Protein AF-A0AA36HX70-F1 (afdb_monomer_lite)

Radius of gyration: 38.03 Å; chains: 1; bounding box: 104×122×86 Å

InterPro domains:
  IPR002048 EF-hand domain [PS50222] (809-844)
  IPR004843 Calcineurin-like, phosphoesterase domain [PF00149] (352-558)
  IPR006667 SLC41A/MgtE, integral membrane domain [PF01769] (157-271)
  IPR011992 EF-hand domain pair [SSF47473] (805-848)
  IPR018247 EF-Hand 1, calcium-binding site [PS00018] (822-834)
  IPR029052 Metallo-dependent phosphatase-like [G3DSA:3.60.21.10] (350-624)
  IPR029052 Metallo-dependent phosphatase-like [SSF56300] (352-623)
  IPR036739 SLC41A/MgtE divalent cation transporters, integral membrane domain superfamily [G3DSA:1.10.357.20] (112-278)
  IPR036739 SLC41A/MgtE divalent cation transporters, integral membrane domain superfamily [SSF161093] (117-277)

Organism: NCBI:txid2562239

Secondary structure (DSSP, 8-state):
-HHHHHHHHHHHHHHHHHTSSS---TT--S-------------TTS--HHHHHHHHHHHHHHHHHHHHHHHHHS---TTSTTS---S---PPP-------------SSSHHHHHHHHHHHHHHHHHHHHHHHTTHHHHHHHTHHHHHHSTHHHHHHHHHHHHHHHHHHHHHHHHHHHHHTT----HHHHHHHHHHHHHHHHHHHHHHHHHTT--HHHHHHHHHHHHHHHHHHHHHHHHHHHHHHHTT--GGGHHHHHHHHHHHHHHHHHHHHHIIIIIIHHHHHHHHHHHHHHTS-GGG--HHHHHHHHHHTTTS-HHHHHHHHHHHHH----HHHHHHHHSS----SSEEEEEEEE-----STTHHHHHHHHHHHHHHHHHHHGGGEEEEEEEES--SSS-HHHHHHTTHHHHHHHHHTT--EEE--SGGGGS-HHHHHHHHHH-SSEEE-SS-TTSTHHHH-TTEESEEEEEEEETTEEEEEEEEEEE---GGGS-TTHHHH-----HHHHHHHHHHHHHHTT-SEEEEEEE--HHHHHHHHHH---SEEEE-SS-SEEEEEETTEEEEEE-STTSEEEEEEEEESSSSS-EEEEEEEEGGGS---HHHHHHHHHHHGGGHHHHS-EEEEPPGGGPSEE-TTTTTS--HHHHHHHHHHHHHHTSTTSTT----SEEEEEGGGB----EETT-SEEEHHHHHHHB-TT-EEEEEEEEGGGGGGHHHHTT--SS-PEEE-TTEEE-TTS-EEEETTEE--TTSEEEEEEETTTTTTT-HHHHHHHHH-GGGSPPGGG-EEHHHHHHHHHHHHHHHHHHHHH-TT-SSS--HHHHTTT-SSSSSEEEIIIIIHHHIIIII-----TT--HHHHHHHHHHT--SSSEEEHHHHHHTHHHHHHHHHHHHHHTTSS-S--SPPS--------

Structure (mmCIF, N/CA/C/O backbone):
data_AF-A0AA36HX70-F1
#
_entry.id   AF-A0AA36HX70-F1
#
loop_
_atom_site.group_PDB
_atom_site.id
_atom_site.type_symbol
_atom_site.label_atom_id
_atom_site.label_alt_id
_atom_site.label_comp_id
_atom_site.label_asym_id
_atom_site.label_entity_id
_atom_site.label_seq_id
_atom_site.pdbx_PDB_ins_code
_atom_site.Cartn_x
_atom_site.Cartn_y
_atom_site.Cartn_z
_atom_site.occupancy
_atom_site.B_iso_or_equiv
_atom_site.auth_seq_id
_atom_site.auth_comp_id
_atom_site.auth_asym_id
_atom_site.auth_atom_id
_atom_site.pdbx_PDB_model_num
ATOM 1 N N . MET A 1 1 ? -12.061 -43.246 -16.386 1.00 28.92 1 MET A N 1
ATOM 2 C CA . MET A 1 1 ? -12.203 -42.405 -15.167 1.00 28.92 1 MET A CA 1
ATOM 3 C C . MET A 1 1 ? -10.924 -42.266 -14.325 1.00 28.92 1 MET A C 1
ATOM 5 O O . MET A 1 1 ? -10.920 -41.450 -13.415 1.00 28.92 1 MET A O 1
ATOM 9 N N . TRP A 1 2 ? -9.834 -42.981 -14.630 1.00 26.25 2 TRP A N 1
ATOM 10 C CA . TRP A 1 2 ? -8.572 -42.934 -13.871 1.00 26.25 2 TRP A CA 1
ATOM 11 C C . TRP A 1 2 ? -7.644 -41.714 -14.120 1.00 26.25 2 TRP A C 1
ATOM 13 O O . TRP A 1 2 ? -7.075 -41.230 -13.146 1.00 26.25 2 TRP A O 1
ATOM 23 N N . PRO A 1 3 ? -7.540 -41.113 -15.329 1.00 28.61 3 PRO A N 1
ATOM 24 C CA . PRO A 1 3 ? -6.610 -39.989 -15.551 1.00 28.61 3 PRO A CA 1
ATOM 25 C C . PRO A 1 3 ? -7.033 -38.689 -14.849 1.00 28.61 3 PRO A C 1
ATOM 27 O O . PRO A 1 3 ? -6.200 -37.892 -14.435 1.00 28.61 3 PRO A O 1
ATOM 30 N N . LYS A 1 4 ? -8.344 -38.485 -14.664 1.00 28.16 4 LYS A N 1
ATOM 31 C CA . LYS A 1 4 ? -8.894 -37.250 -14.082 1.00 28.16 4 LYS A CA 1
ATOM 32 C C . LYS A 1 4 ? -8.672 -37.144 -12.570 1.00 28.16 4 LYS A C 1
ATOM 34 O O . LYS A 1 4 ? -8.530 -36.039 -12.066 1.00 28.16 4 LYS A O 1
ATOM 39 N N . LYS A 1 5 ? -8.609 -38.274 -11.852 1.00 30.72 5 LYS A N 1
ATOM 40 C CA . LYS A 1 5 ? -8.389 -38.283 -10.395 1.00 30.72 5 LYS A CA 1
ATOM 41 C C . LYS A 1 5 ? -6.924 -38.049 -10.029 1.00 30.72 5 LYS A C 1
ATOM 43 O O . LYS A 1 5 ? -6.667 -37.355 -9.059 1.00 30.72 5 LYS A O 1
ATOM 48 N N . MET A 1 6 ? -5.986 -38.548 -10.836 1.00 31.86 6 MET A N 1
ATOM 49 C CA . MET A 1 6 ? -4.550 -38.351 -10.613 1.00 31.86 6 MET A CA 1
ATOM 50 C C . MET A 1 6 ? -4.112 -36.912 -10.921 1.00 31.86 6 MET A C 1
ATOM 52 O O . MET A 1 6 ? -3.402 -36.311 -10.124 1.00 31.86 6 MET A O 1
ATOM 56 N N . VAL A 1 7 ? -4.610 -36.324 -12.017 1.00 35.09 7 VAL A N 1
ATOM 57 C CA . VAL A 1 7 ? -4.354 -34.911 -12.365 1.00 35.09 7 VAL A CA 1
ATOM 58 C C . VAL A 1 7 ? -4.988 -33.962 -11.341 1.00 35.09 7 VAL A C 1
ATOM 60 O O . VAL A 1 7 ? -4.350 -32.997 -10.931 1.00 35.09 7 VAL A O 1
ATOM 63 N N . ALA A 1 8 ? -6.197 -34.268 -10.853 1.00 33.94 8 ALA A N 1
ATOM 64 C CA . ALA A 1 8 ? -6.822 -33.509 -9.770 1.00 33.94 8 ALA A CA 1
ATOM 65 C C . ALA A 1 8 ? -6.051 -33.632 -8.444 1.00 33.94 8 ALA A C 1
ATOM 67 O O . ALA A 1 8 ? -5.936 -32.648 -7.726 1.00 33.94 8 ALA A O 1
ATOM 68 N N . MET A 1 9 ? -5.480 -34.803 -8.136 1.00 36.78 9 MET A N 1
ATOM 69 C CA . MET A 1 9 ? -4.667 -35.020 -6.931 1.00 36.78 9 MET A CA 1
ATOM 70 C C . MET A 1 9 ? -3.338 -34.267 -6.971 1.00 36.78 9 MET A C 1
ATOM 72 O O . MET A 1 9 ? -2.958 -33.675 -5.969 1.00 36.78 9 MET A O 1
ATOM 76 N N . VAL A 1 10 ? -2.648 -34.271 -8.117 1.00 35.06 10 VAL A N 1
ATOM 77 C CA . VAL A 1 10 ? -1.392 -33.525 -8.286 1.00 35.06 10 VAL A CA 1
ATOM 78 C C . VAL A 1 10 ? -1.666 -32.024 -8.181 1.00 35.06 10 VAL A C 1
ATOM 80 O O . VAL A 1 10 ? -0.978 -31.349 -7.433 1.00 35.06 10 VAL A O 1
ATOM 83 N N . MET A 1 11 ? -2.741 -31.519 -8.795 1.00 33.69 11 MET A N 1
ATOM 84 C CA . MET A 1 11 ? -3.169 -30.119 -8.651 1.00 33.69 11 MET A CA 1
ATOM 85 C C . MET A 1 11 ? -3.527 -29.747 -7.200 1.00 33.69 11 MET A C 1
ATOM 87 O O . MET A 1 11 ? -3.038 -28.744 -6.688 1.00 33.69 11 MET A O 1
ATOM 91 N N . LEU A 1 12 ? -4.340 -30.563 -6.514 1.00 35.53 12 LEU A N 1
ATOM 92 C CA . LEU A 1 12 ? -4.782 -30.314 -5.131 1.00 35.53 12 LEU A CA 1
ATOM 93 C C . LEU A 1 12 ? -3.632 -30.373 -4.120 1.00 35.53 12 LEU A C 1
ATOM 95 O O . LEU A 1 12 ? -3.641 -29.657 -3.122 1.00 35.53 12 LEU A O 1
ATOM 99 N N . TRP A 1 13 ? -2.634 -31.213 -4.375 1.00 34.97 13 TRP A N 1
ATOM 100 C CA . TRP A 1 13 ? -1.510 -31.402 -3.468 1.00 34.97 13 TRP A CA 1
ATOM 101 C C . TRP A 1 13 ? -0.354 -30.420 -3.753 1.00 34.97 13 TRP A C 1
ATOM 103 O O . TRP A 1 13 ? 0.279 -29.936 -2.818 1.00 34.97 13 TRP A O 1
ATOM 113 N N . SER A 1 14 ? -0.154 -30.000 -5.008 1.00 33.25 14 SER A N 1
ATOM 114 C CA . SER A 1 14 ? 0.712 -28.860 -5.358 1.00 33.25 14 SER A CA 1
ATOM 115 C C . SER A 1 14 ? 0.201 -27.539 -4.770 1.00 33.25 14 SER A C 1
ATOM 117 O O . SER A 1 14 ? 1.004 -26.746 -4.283 1.00 33.25 14 SER A O 1
ATOM 119 N N . LEU A 1 15 ? -1.123 -27.342 -4.720 1.00 34.50 15 LEU A N 1
ATOM 120 C CA . LEU A 1 15 ? -1.760 -26.245 -3.979 1.00 34.50 15 LEU A CA 1
ATOM 121 C C . LEU A 1 15 ? -1.475 -26.328 -2.469 1.00 34.50 15 LEU A C 1
ATOM 123 O O . LEU A 1 15 ? -1.200 -25.311 -1.843 1.00 34.50 15 LEU A O 1
ATOM 127 N N . SER A 1 16 ? -1.456 -27.535 -1.894 1.00 31.66 16 SER A N 1
ATOM 128 C CA . SER A 1 16 ? -1.150 -27.742 -0.470 1.00 31.66 16 SER A CA 1
ATOM 129 C C . SER A 1 16 ? 0.319 -27.485 -0.109 1.00 31.66 16 SER A C 1
ATOM 131 O O . SER A 1 16 ? 0.597 -27.107 1.025 1.00 31.66 16 SER A O 1
ATOM 133 N N . ASN A 1 17 ? 1.260 -27.692 -1.034 1.00 32.22 17 ASN A N 1
ATOM 134 C CA . ASN A 1 17 ? 2.691 -27.498 -0.776 1.00 32.22 17 ASN A CA 1
ATOM 135 C C . ASN A 1 17 ? 3.181 -26.075 -1.065 1.00 32.22 17 ASN A C 1
ATOM 137 O O . ASN A 1 17 ? 4.133 -25.634 -0.426 1.00 32.22 17 ASN A O 1
ATOM 141 N N . ALA A 1 18 ? 2.503 -25.331 -1.945 1.00 34.16 18 ALA A N 1
ATOM 142 C CA . ALA A 1 18 ? 2.689 -23.883 -2.046 1.00 34.16 18 ALA A CA 1
ATOM 143 C C . ALA A 1 18 ? 2.363 -23.173 -0.713 1.00 34.16 18 ALA A C 1
ATOM 145 O O . ALA A 1 18 ? 2.931 -22.128 -0.421 1.00 34.16 18 ALA A O 1
ATOM 146 N N . MET A 1 19 ? 1.520 -23.784 0.130 1.00 31.00 19 MET A N 1
ATOM 147 C CA . MET A 1 19 ? 1.176 -23.293 1.469 1.00 31.00 19 MET A CA 1
ATOM 148 C C . MET A 1 19 ? 2.139 -23.750 2.586 1.00 31.00 19 MET A C 1
ATOM 150 O O . MET A 1 19 ? 2.008 -23.289 3.714 1.00 31.00 19 MET A O 1
ATOM 154 N N . ALA A 1 20 ? 3.099 -24.648 2.318 1.00 29.22 20 ALA A N 1
ATOM 155 C CA . ALA A 1 20 ? 3.933 -25.284 3.352 1.00 29.22 20 ALA A CA 1
ATOM 156 C C . ALA A 1 20 ? 5.367 -24.718 3.473 1.00 29.22 20 ALA A C 1
ATOM 158 O O . ALA A 1 20 ? 6.157 -25.230 4.266 1.00 29.22 20 ALA A O 1
ATOM 159 N N . LEU A 1 21 ? 5.718 -23.678 2.708 1.00 28.14 21 LEU A N 1
ATOM 160 C CA . LEU A 1 21 ? 7.048 -23.043 2.719 1.00 28.14 21 LEU A CA 1
ATOM 161 C C . LEU A 1 21 ? 7.202 -21.880 3.720 1.00 28.14 21 LEU A C 1
ATOM 163 O O . LEU A 1 21 ? 8.265 -21.268 3.769 1.00 28.14 21 LEU A O 1
ATOM 167 N N . GLU A 1 22 ? 6.215 -21.623 4.582 1.00 30.38 22 GLU A N 1
ATOM 168 C CA . GLU A 1 22 ? 6.343 -20.669 5.693 1.00 30.38 22 GLU A CA 1
ATOM 169 C C . GLU A 1 22 ? 6.274 -21.394 7.048 1.00 30.38 22 GLU A C 1
ATOM 171 O O . GLU A 1 22 ? 5.231 -21.863 7.497 1.00 30.38 22 GLU A O 1
ATOM 176 N N . HIS A 1 23 ? 7.421 -21.520 7.717 1.00 32.38 23 HIS A N 1
ATOM 177 C CA . HIS A 1 23 ? 7.528 -22.103 9.055 1.00 32.38 23 HIS A CA 1
ATOM 178 C C . HIS A 1 23 ? 6.932 -21.173 10.136 1.00 32.38 23 HIS A C 1
ATOM 180 O O . HIS A 1 23 ? 7.515 -20.132 10.435 1.00 32.38 23 HIS A O 1
ATOM 186 N N . ARG A 1 24 ? 5.858 -21.600 10.823 1.00 27.12 24 ARG A N 1
ATOM 187 C CA . ARG A 1 24 ? 5.462 -21.126 12.173 1.00 27.12 24 ARG A CA 1
ATOM 188 C C . ARG A 1 24 ? 4.987 -22.290 13.076 1.00 27.12 24 ARG A C 1
ATOM 190 O O . ARG A 1 24 ? 4.557 -23.315 12.547 1.00 27.12 24 ARG A O 1
ATOM 197 N N . PRO A 1 25 ? 5.117 -22.198 14.421 1.00 32.94 25 PRO A N 1
ATOM 198 C CA . PRO A 1 25 ? 4.915 -23.325 15.339 1.00 32.94 25 PRO A CA 1
ATOM 199 C C . PRO A 1 25 ? 3.442 -23.594 15.721 1.00 32.94 25 PRO A C 1
ATOM 201 O O . PRO A 1 25 ? 2.582 -22.724 15.670 1.00 32.94 25 PRO A O 1
ATOM 204 N N . LEU A 1 26 ? 3.183 -24.837 16.146 1.00 28.95 26 LEU A N 1
ATOM 205 C CA . LEU A 1 26 ? 1.891 -25.548 16.249 1.00 28.95 26 LEU A CA 1
ATOM 206 C C . LEU A 1 26 ? 0.869 -25.076 17.324 1.00 28.95 26 LEU A C 1
ATOM 208 O O . LEU A 1 26 ? 0.033 -25.868 17.751 1.00 28.95 26 LEU A O 1
ATOM 212 N N . GLY A 1 27 ? 0.898 -23.814 17.760 1.00 29.98 27 GLY A N 1
ATOM 213 C CA . GLY A 1 27 ? -0.044 -23.266 18.758 1.00 29.98 27 GLY A CA 1
ATOM 214 C C . GLY A 1 27 ? -1.209 -22.431 18.204 1.00 29.98 27 GLY A C 1
ATOM 215 O O . GLY A 1 27 ? -2.141 -22.136 18.945 1.00 29.98 27 GLY A O 1
ATOM 216 N N . GLU A 1 28 ? -1.183 -22.063 16.919 1.00 30.34 28 GLU A N 1
ATOM 217 C CA . GLU A 1 28 ? -2.063 -21.037 16.325 1.00 30.34 28 GLU A CA 1
ATOM 218 C C . GLU A 1 28 ? -2.787 -21.541 15.056 1.00 30.34 28 GLU A C 1
ATOM 220 O O . GLU A 1 28 ? -2.663 -20.967 13.980 1.00 30.34 28 GLU A O 1
ATOM 225 N N . LEU A 1 29 ? -3.532 -22.651 15.142 1.00 28.47 29 LEU A N 1
ATOM 226 C CA . LEU A 1 29 ? -4.214 -23.264 13.982 1.00 28.47 29 LEU A CA 1
ATOM 227 C C . LEU A 1 29 ? -5.729 -23.450 14.175 1.00 28.47 29 LEU A C 1
ATOM 229 O O . LEU A 1 29 ? -6.290 -24.493 13.847 1.00 28.47 29 LEU A O 1
ATOM 233 N N . THR A 1 30 ? -6.420 -22.419 14.664 1.00 27.89 30 THR A N 1
ATOM 234 C CA . THR A 1 30 ? -7.897 -22.346 14.582 1.00 27.89 30 THR A CA 1
ATOM 235 C C . THR A 1 30 ? -8.432 -21.095 13.886 1.00 27.89 30 THR A C 1
ATOM 237 O O . THR A 1 30 ? -9.641 -20.896 13.859 1.00 27.89 30 THR A O 1
ATOM 240 N N . ALA A 1 31 ? -7.584 -20.273 13.263 1.00 31.62 31 ALA A N 1
ATOM 241 C CA . ALA A 1 31 ? -8.042 -19.098 12.526 1.00 31.62 31 ALA A CA 1
ATOM 242 C C . ALA A 1 31 ? -7.123 -18.797 11.338 1.00 31.62 31 ALA A C 1
ATOM 244 O O . ALA A 1 31 ? -6.155 -18.064 11.481 1.00 31.62 31 ALA A O 1
ATOM 245 N N . LEU A 1 32 ? -7.418 -19.366 10.167 1.00 27.20 32 LEU A N 1
ATOM 246 C CA . LEU A 1 32 ? -6.946 -18.821 8.891 1.00 27.20 32 LEU A CA 1
ATOM 247 C C . LEU A 1 32 ? -7.855 -19.298 7.756 1.00 27.20 32 LEU A C 1
ATOM 249 O O . LEU A 1 32 ? -7.902 -20.476 7.402 1.00 27.20 32 LEU A O 1
ATOM 253 N N . GLN A 1 33 ? -8.635 -18.344 7.253 1.00 27.64 33 GLN A N 1
ATOM 254 C CA . GLN A 1 33 ? -9.508 -18.464 6.096 1.00 27.64 33 GLN A CA 1
ATOM 255 C C . GLN A 1 33 ? -8.672 -18.442 4.809 1.00 27.64 33 GLN A C 1
ATOM 257 O O . GLN A 1 33 ? -7.758 -17.638 4.648 1.00 27.64 33 GLN A O 1
ATOM 262 N N . LEU A 1 34 ? -9.014 -19.349 3.896 1.00 24.62 34 LEU A N 1
ATOM 263 C CA . LEU A 1 34 ? -8.517 -19.442 2.523 1.00 24.62 34 LEU A CA 1
ATOM 264 C C . LEU A 1 34 ? -8.971 -18.220 1.694 1.00 24.62 34 LEU A C 1
ATOM 266 O O . LEU A 1 34 ? -10.163 -17.907 1.727 1.00 24.62 34 LEU A O 1
ATOM 270 N N . PRO A 1 35 ? -8.108 -17.587 0.877 1.00 24.83 35 PRO A N 1
ATOM 271 C CA . PRO A 1 35 ? -8.533 -16.564 -0.069 1.00 24.83 35 PRO A CA 1
ATOM 272 C C . PRO A 1 35 ? -9.079 -17.228 -1.342 1.00 24.83 35 PRO A C 1
ATOM 274 O O . PRO A 1 35 ? -8.336 -17.602 -2.245 1.00 24.83 35 PRO A O 1
ATOM 277 N N . TRP A 1 36 ? -10.401 -17.372 -1.428 1.00 26.92 36 TRP A N 1
ATOM 278 C CA . TRP A 1 36 ? -11.100 -17.550 -2.702 1.00 26.92 36 TRP A CA 1
ATOM 279 C C . TRP A 1 36 ? -11.716 -16.213 -3.108 1.00 26.92 36 TRP A C 1
ATOM 281 O O . TRP A 1 36 ? -12.887 -15.996 -2.830 1.00 26.92 36 TRP A O 1
ATOM 291 N N . GLN A 1 37 ? -10.941 -15.326 -3.740 1.00 25.45 37 GLN A N 1
ATOM 292 C CA . GLN A 1 37 ? -11.432 -14.291 -4.665 1.00 25.45 37 GLN A CA 1
ATOM 293 C C . GLN A 1 37 ? -10.258 -13.454 -5.194 1.00 25.45 37 GLN A C 1
ATOM 295 O O . GLN A 1 37 ? -9.656 -12.684 -4.461 1.00 25.45 37 GLN A O 1
ATOM 300 N N . THR A 1 38 ? -9.946 -13.593 -6.480 1.00 26.08 38 THR A N 1
ATOM 301 C CA . THR A 1 38 ? -9.739 -12.459 -7.396 1.00 26.08 38 THR A CA 1
ATOM 302 C C . THR A 1 38 ? -9.761 -12.977 -8.829 1.00 26.08 38 THR A C 1
ATOM 304 O O . THR A 1 38 ? -9.151 -13.982 -9.195 1.00 26.08 38 THR A O 1
ATOM 307 N N . SER A 1 39 ? -10.548 -12.285 -9.638 1.00 25.73 39 SER A N 1
ATOM 308 C CA . SER A 1 39 ? -10.694 -12.436 -11.074 1.00 25.73 39 SER A CA 1
ATOM 309 C C . SER A 1 39 ? -9.420 -11.988 -11.795 1.00 25.73 39 SER A C 1
ATOM 311 O O . SER A 1 39 ? -9.352 -10.877 -12.308 1.00 25.73 39 SER A O 1
ATOM 313 N N . GLN A 1 40 ? -8.405 -12.846 -11.873 1.00 26.33 40 GLN A N 1
ATOM 314 C CA . GLN A 1 40 ? -7.439 -12.737 -12.962 1.00 26.33 40 GLN A CA 1
ATOM 315 C C . GLN A 1 40 ? -8.106 -13.296 -14.218 1.00 26.33 40 GLN A C 1
ATOM 317 O O . GLN A 1 40 ? -8.510 -14.457 -14.247 1.00 26.33 40 GLN A O 1
ATOM 322 N N . SER A 1 41 ? -8.251 -12.494 -15.269 1.00 23.61 41 SER A N 1
ATOM 323 C CA . SER A 1 41 ? -8.432 -13.039 -16.611 1.00 23.61 41 SER A CA 1
ATOM 324 C C . SER A 1 41 ? -7.131 -13.743 -16.988 1.00 23.61 41 SER A C 1
ATOM 326 O O . SER A 1 41 ? -6.110 -13.095 -17.212 1.00 23.61 41 SER A O 1
ATOM 328 N N . TRP A 1 42 ? -7.153 -15.073 -17.021 1.00 24.31 42 TRP A N 1
ATOM 329 C CA . TRP A 1 42 ? -6.026 -15.887 -17.461 1.00 24.31 42 TRP A CA 1
ATOM 330 C C . TRP A 1 42 ? -5.802 -15.622 -18.953 1.00 24.31 42 TRP A C 1
ATOM 332 O O . TRP A 1 42 ? -6.469 -16.212 -19.803 1.00 24.31 42 TRP A O 1
ATOM 342 N N . SER A 1 43 ? -4.893 -14.705 -19.292 1.00 24.75 43 SER A N 1
ATOM 343 C CA . SER A 1 43 ? -4.416 -14.592 -20.667 1.00 24.75 43 SER A CA 1
ATOM 344 C C . SER A 1 43 ? -3.524 -15.807 -20.942 1.00 24.75 43 SER A C 1
ATOM 346 O O . SER A 1 43 ? -2.536 -16.041 -20.248 1.00 24.75 43 SER A O 1
ATOM 348 N N . LEU A 1 44 ? -3.877 -16.605 -21.948 1.00 27.30 44 LEU A N 1
ATOM 349 C CA . LEU A 1 44 ? -3.152 -17.819 -22.351 1.00 27.30 44 LEU A CA 1
ATOM 350 C C . LEU A 1 44 ? -1.709 -17.557 -22.847 1.00 27.30 44 LEU A C 1
ATOM 352 O O . LEU A 1 44 ? -1.007 -18.513 -23.161 1.00 27.30 44 LEU A O 1
ATOM 356 N N . ASN A 1 45 ? -1.251 -16.298 -22.882 1.00 28.45 45 ASN A N 1
ATOM 357 C CA . ASN A 1 45 ? 0.048 -15.894 -23.430 1.00 28.45 45 ASN A CA 1
ATOM 358 C C . ASN A 1 45 ? 1.146 -15.624 -22.382 1.00 28.45 45 ASN A C 1
ATOM 360 O O . ASN A 1 45 ? 2.297 -15.453 -22.769 1.00 28.45 45 ASN A O 1
ATOM 364 N N . THR A 1 46 ? 0.841 -15.616 -21.079 1.00 33.03 46 THR A N 1
ATOM 365 C CA . THR A 1 46 ? 1.840 -15.422 -20.000 1.00 33.03 46 THR A CA 1
ATOM 366 C C . THR A 1 46 ? 2.162 -16.694 -19.219 1.00 33.03 46 THR A C 1
ATOM 368 O O . THR A 1 46 ? 2.933 -16.665 -18.260 1.00 33.03 46 THR A O 1
ATOM 371 N N . PHE A 1 47 ? 1.621 -17.843 -19.628 1.00 31.30 47 PHE A N 1
ATOM 372 C CA . PHE A 1 47 ? 1.994 -19.110 -19.018 1.00 31.30 47 PHE A CA 1
ATOM 373 C C . PHE A 1 47 ? 3.378 -19.508 -19.541 1.00 31.30 47 PHE A C 1
ATOM 375 O O . PHE A 1 47 ? 3.506 -20.097 -20.614 1.00 31.30 47 PHE A O 1
ATOM 382 N N . ASN A 1 48 ? 4.429 -19.204 -18.775 1.00 41.03 48 ASN A N 1
ATOM 383 C CA . ASN A 1 48 ? 5.735 -19.828 -18.964 1.00 41.03 48 ASN A CA 1
ATOM 384 C C . ASN A 1 48 ? 5.624 -21.292 -18.498 1.00 41.03 48 ASN A C 1
ATOM 386 O O . ASN A 1 48 ? 6.106 -21.683 -17.433 1.00 41.03 48 ASN A O 1
ATOM 390 N N . VAL A 1 49 ? 4.887 -22.085 -19.293 1.00 40.03 49 VAL A N 1
ATOM 391 C CA . VAL A 1 49 ? 4.664 -23.530 -19.144 1.00 40.03 49 VAL A CA 1
ATOM 392 C C . VAL A 1 49 ? 5.980 -24.232 -18.778 1.00 40.03 49 VAL A C 1
ATOM 394 O O . VAL A 1 49 ? 5.960 -25.046 -17.856 1.00 40.03 49 VAL A O 1
ATOM 397 N N . PRO A 1 50 ? 7.133 -23.874 -19.381 1.00 38.41 50 PRO A N 1
ATOM 398 C CA . PRO A 1 50 ? 8.429 -24.380 -18.959 1.00 38.41 50 PRO A CA 1
ATOM 399 C C . PRO A 1 50 ? 8.795 -24.229 -17.479 1.00 38.41 50 PRO A C 1
ATOM 401 O O . PRO A 1 50 ? 9.105 -25.221 -16.817 1.00 38.41 50 PRO A O 1
ATOM 404 N N . SER A 1 51 ? 8.757 -23.006 -16.948 1.00 44.47 51 SER A N 1
ATOM 405 C CA . SER A 1 51 ? 9.166 -22.704 -15.571 1.00 44.47 51 SER A CA 1
ATOM 406 C C . SER A 1 51 ? 8.200 -23.304 -14.552 1.00 44.47 51 SER A C 1
ATOM 408 O O . SER A 1 51 ? 8.624 -23.832 -13.523 1.00 44.47 51 SER A O 1
ATOM 410 N N . PHE A 1 52 ? 6.903 -23.306 -14.875 1.00 49.75 52 PHE A N 1
ATOM 411 C CA . PHE A 1 52 ? 5.878 -23.976 -14.079 1.00 49.75 52 PHE A CA 1
ATOM 412 C C . PHE A 1 52 ? 6.119 -25.491 -14.001 1.00 49.75 52 PHE A C 1
ATOM 414 O O . PHE A 1 52 ? 6.064 -26.069 -12.919 1.00 49.75 52 PHE A O 1
ATOM 421 N N . LEU A 1 53 ? 6.440 -26.141 -15.124 1.00 47.38 53 LEU A N 1
ATOM 422 C CA . LEU A 1 53 ? 6.685 -27.584 -15.163 1.00 47.38 53 LEU A CA 1
ATOM 423 C C . LEU A 1 53 ? 8.004 -27.995 -14.474 1.00 47.38 53 LEU A C 1
ATOM 425 O O . LEU A 1 53 ? 8.060 -29.055 -13.841 1.00 47.38 53 LEU A O 1
ATOM 429 N N . ALA A 1 54 ? 9.048 -27.162 -14.545 1.00 50.94 54 ALA A N 1
ATOM 430 C CA . ALA A 1 54 ? 10.294 -27.376 -13.805 1.00 50.94 54 ALA A CA 1
ATOM 431 C C . ALA A 1 54 ? 10.074 -27.259 -12.283 1.00 50.94 54 ALA A C 1
ATOM 433 O O . ALA A 1 54 ? 10.455 -28.162 -11.533 1.00 50.94 54 ALA A O 1
ATOM 434 N N . GLY A 1 55 ? 9.376 -26.208 -11.831 1.00 57.72 55 GLY A N 1
ATOM 435 C CA . GLY A 1 55 ? 8.993 -26.030 -10.425 1.00 57.72 55 GLY A CA 1
ATOM 436 C C . GLY A 1 55 ? 8.075 -27.144 -9.909 1.00 57.72 55 GLY A C 1
ATOM 437 O O . GLY A 1 55 ? 8.282 -27.668 -8.813 1.00 57.72 55 GLY A O 1
ATOM 438 N N . LEU A 1 56 ? 7.119 -27.588 -10.733 1.00 62.41 56 LEU A N 1
ATOM 439 C CA . LEU A 1 56 ? 6.239 -28.720 -10.436 1.00 62.41 56 LEU A CA 1
ATOM 440 C C . LEU A 1 56 ? 7.036 -30.012 -10.213 1.00 62.41 56 LEU A C 1
ATOM 442 O O . LEU A 1 56 ? 6.754 -30.752 -9.272 1.00 62.41 56 LEU A O 1
ATOM 446 N N . THR A 1 57 ? 8.053 -30.276 -11.036 1.00 59.09 57 THR A N 1
ATOM 447 C CA . THR A 1 57 ? 8.857 -31.502 -10.925 1.00 59.09 57 THR A CA 1
ATOM 448 C C . THR A 1 57 ? 9.715 -31.511 -9.661 1.00 59.09 57 THR A C 1
ATOM 450 O O . THR A 1 57 ? 9.741 -32.516 -8.948 1.00 59.09 57 THR A O 1
ATOM 453 N N . VAL A 1 58 ? 10.367 -30.392 -9.327 1.00 64.44 58 VAL A N 1
ATOM 454 C CA . VAL A 1 58 ? 11.114 -30.262 -8.062 1.00 64.44 58 VAL A CA 1
ATOM 455 C C . VAL A 1 58 ? 10.173 -30.435 -6.865 1.00 64.44 58 VAL A C 1
ATOM 457 O O . VAL A 1 58 ? 10.485 -31.185 -5.938 1.00 64.44 58 VAL A O 1
ATOM 460 N N . GLY A 1 59 ? 8.976 -29.841 -6.924 1.00 67.88 59 GLY A N 1
ATOM 461 C CA . GLY A 1 59 ? 7.928 -30.030 -5.921 1.00 67.88 59 GLY A CA 1
ATOM 462 C C . GLY A 1 59 ? 7.499 -31.494 -5.756 1.00 67.88 59 GLY A C 1
ATOM 463 O O . GLY A 1 59 ? 7.348 -31.961 -4.626 1.00 67.88 59 GLY A O 1
ATOM 464 N N . ILE A 1 60 ? 7.367 -32.245 -6.856 1.00 71.00 60 ILE A N 1
ATOM 465 C CA . ILE A 1 60 ? 7.056 -33.686 -6.848 1.00 71.00 60 ILE A CA 1
ATOM 466 C C . ILE A 1 60 ? 8.191 -34.504 -6.213 1.00 71.00 60 ILE A C 1
ATOM 468 O O . ILE A 1 60 ? 7.930 -35.460 -5.488 1.00 71.00 60 ILE A O 1
ATOM 472 N N . ILE A 1 61 ? 9.457 -34.153 -6.428 1.00 71.62 61 ILE A N 1
ATOM 473 C CA . ILE A 1 61 ? 10.571 -34.881 -5.803 1.00 71.62 61 ILE A CA 1
ATOM 474 C C . ILE A 1 61 ? 10.586 -34.641 -4.292 1.00 71.62 61 ILE A C 1
ATOM 476 O O . ILE A 1 61 ? 10.638 -35.601 -3.519 1.00 71.62 61 ILE A O 1
ATOM 480 N N . CYS A 1 62 ? 10.449 -33.385 -3.858 1.00 73.12 62 CYS A N 1
ATOM 481 C CA . CYS A 1 62 ? 10.339 -33.039 -2.440 1.00 73.12 62 CYS A CA 1
ATOM 482 C C . CYS A 1 62 ? 9.146 -33.743 -1.771 1.00 73.12 62 CYS A C 1
ATOM 484 O O . CYS A 1 62 ? 9.263 -34.209 -0.638 1.00 73.12 62 CYS A O 1
ATOM 486 N N . ALA A 1 63 ? 8.034 -33.902 -2.497 1.00 72.06 63 ALA A N 1
ATOM 487 C CA . ALA A 1 63 ? 6.870 -34.679 -2.079 1.00 72.06 63 ALA A CA 1
ATOM 488 C C . ALA A 1 63 ? 7.190 -36.119 -1.734 1.00 72.06 63 ALA A C 1
ATOM 490 O O . ALA A 1 63 ? 6.873 -36.609 -0.651 1.00 72.06 63 ALA A O 1
ATOM 491 N N . VAL A 1 64 ? 7.797 -36.797 -2.706 1.00 76.69 64 VAL A N 1
ATOM 492 C CA . VAL A 1 64 ? 8.087 -38.219 -2.649 1.00 76.69 64 VAL A CA 1
ATOM 493 C C . VAL A 1 64 ? 9.046 -38.462 -1.492 1.00 76.69 64 VAL A C 1
ATOM 495 O O . VAL A 1 64 ? 8.787 -39.321 -0.653 1.00 76.69 64 VAL A O 1
ATOM 498 N N . VAL A 1 65 ? 10.097 -37.646 -1.383 1.00 77.50 65 VAL A N 1
ATOM 499 C CA . VAL A 1 65 ? 11.075 -37.719 -0.294 1.00 77.50 65 VAL A CA 1
ATOM 500 C C . VAL A 1 65 ? 10.419 -37.452 1.067 1.00 77.50 65 VAL A C 1
ATOM 502 O O . VAL A 1 65 ? 10.569 -38.263 1.983 1.00 77.50 65 VAL A O 1
ATOM 505 N N . GLY A 1 66 ? 9.652 -36.364 1.198 1.00 76.19 66 GLY A N 1
ATOM 506 C CA . GLY A 1 66 ? 8.977 -35.983 2.441 1.00 76.19 66 GLY A CA 1
ATOM 507 C C . GLY A 1 66 ? 7.990 -37.045 2.928 1.00 76.19 66 GLY A C 1
ATOM 508 O O . GLY A 1 66 ? 8.031 -37.443 4.093 1.00 76.19 66 GLY A O 1
ATOM 509 N N . PHE A 1 67 ? 7.172 -37.591 2.025 1.00 78.25 67 PHE A N 1
ATOM 510 C CA . PHE A 1 67 ? 6.284 -38.717 2.318 1.00 78.25 67 PHE A CA 1
ATOM 511 C C . PHE A 1 67 ? 7.068 -39.969 2.742 1.00 78.25 67 PHE A C 1
ATOM 513 O O . PHE A 1 67 ? 6.708 -40.651 3.706 1.00 78.25 67 PHE A O 1
ATOM 520 N N . GLY A 1 68 ? 8.182 -40.256 2.066 1.00 74.69 68 GLY A N 1
ATOM 521 C CA . GLY A 1 68 ? 9.083 -41.352 2.407 1.00 74.69 68 GLY A CA 1
ATOM 522 C C . GLY A 1 68 ? 9.582 -41.293 3.854 1.00 74.69 68 GLY A C 1
ATOM 523 O O . GLY A 1 68 ? 9.471 -42.278 4.583 1.00 74.69 68 GLY A O 1
ATOM 524 N N . PHE A 1 69 ? 10.057 -40.130 4.304 1.00 78.25 69 PHE A N 1
ATOM 525 C CA . PHE A 1 69 ? 10.515 -39.936 5.685 1.00 78.25 69 PHE A CA 1
ATOM 526 C C . PHE A 1 69 ? 9.370 -39.841 6.705 1.00 78.25 69 PHE A C 1
ATOM 528 O O . PHE A 1 69 ? 9.529 -40.268 7.850 1.00 78.25 69 PHE A O 1
ATOM 535 N N . LEU A 1 70 ? 8.202 -39.334 6.306 1.00 74.50 70 LEU A N 1
ATOM 536 C CA . LEU A 1 70 ? 7.013 -39.314 7.159 1.00 74.50 70 LEU A CA 1
ATOM 537 C C . LEU A 1 70 ? 6.534 -40.738 7.478 1.00 74.50 70 LEU A C 1
ATOM 539 O O . LEU A 1 70 ? 6.268 -41.064 8.635 1.00 74.50 70 LEU A O 1
ATOM 543 N N . THR A 1 71 ? 6.493 -41.615 6.471 1.00 71.75 71 THR A N 1
ATOM 544 C CA . THR A 1 71 ? 6.119 -43.027 6.664 1.00 71.75 71 THR A CA 1
ATOM 545 C C . THR A 1 71 ? 7.133 -43.809 7.503 1.00 71.75 71 THR A C 1
ATOM 547 O O . THR A 1 71 ? 6.745 -44.755 8.183 1.00 71.75 71 THR A O 1
ATOM 550 N N . ASP A 1 72 ? 8.407 -43.405 7.518 1.00 76.38 72 ASP A N 1
ATOM 551 C CA . ASP A 1 72 ? 9.419 -43.970 8.421 1.00 76.38 72 ASP A CA 1
ATOM 552 C C . ASP A 1 72 ? 9.155 -43.616 9.896 1.00 76.38 72 ASP A C 1
ATOM 554 O O . ASP A 1 72 ? 9.427 -44.433 10.776 1.00 76.38 72 ASP A O 1
ATOM 558 N N . ARG A 1 73 ? 8.615 -42.419 10.177 1.00 64.38 73 ARG A N 1
ATOM 559 C CA . ARG A 1 73 ? 8.296 -41.966 11.545 1.00 64.38 73 ARG A CA 1
ATOM 560 C C . ARG A 1 73 ? 6.986 -42.534 12.078 1.00 64.38 73 ARG A C 1
ATOM 562 O O . ARG A 1 73 ? 6.888 -42.808 13.270 1.00 64.38 73 ARG A O 1
ATOM 569 N N . LEU A 1 74 ? 5.988 -42.713 11.214 1.00 56.09 74 LEU A N 1
ATOM 570 C CA . LEU A 1 74 ? 4.631 -43.065 11.641 1.00 56.09 74 LEU A CA 1
ATOM 571 C C . LEU A 1 74 ? 4.433 -44.538 12.022 1.00 56.09 74 LEU A C 1
ATOM 573 O O . LEU A 1 74 ? 3.356 -44.851 12.513 1.00 56.09 74 LEU A O 1
ATOM 577 N N . SER A 1 75 ? 5.433 -45.418 11.834 1.00 50.72 75 SER A N 1
ATOM 578 C CA . SER A 1 75 ? 5.387 -46.852 12.195 1.00 50.72 75 SER A CA 1
ATOM 579 C C . SER A 1 75 ? 3.988 -47.454 12.024 1.00 50.72 75 SER A C 1
ATOM 581 O O . SER A 1 75 ? 3.403 -47.939 12.993 1.00 50.72 75 SER A O 1
ATOM 583 N N . LEU A 1 76 ? 3.412 -47.334 10.819 1.00 43.62 76 LEU A N 1
ATOM 584 C CA . LEU A 1 76 ? 2.054 -47.814 10.564 1.00 43.62 76 LEU A CA 1
ATOM 585 C C . LEU A 1 76 ? 1.982 -49.293 10.985 1.00 43.62 76 LEU A C 1
ATOM 587 O O . LEU A 1 76 ? 2.786 -50.093 10.496 1.00 43.62 76 LEU A O 1
ATOM 591 N N . PRO A 1 77 ? 1.098 -49.658 11.930 1.00 36.09 77 PRO A N 1
ATOM 592 C CA . PRO A 1 77 ? 1.055 -51.011 12.449 1.00 36.09 77 PRO A CA 1
ATOM 593 C C . PRO A 1 77 ? 0.646 -51.983 11.340 1.00 36.09 77 PRO A C 1
ATOM 595 O O . PRO A 1 77 ? -0.280 -51.715 10.572 1.00 36.09 77 PRO A O 1
ATOM 598 N N . ALA A 1 78 ? 1.296 -53.149 11.315 1.00 41.56 78 ALA A N 1
ATOM 599 C CA . ALA A 1 78 ? 1.025 -54.289 10.428 1.00 41.56 78 ALA A CA 1
ATOM 600 C C . ALA A 1 78 ? -0.400 -54.884 10.570 1.00 41.56 78 ALA A C 1
ATOM 602 O O . ALA A 1 78 ? -0.697 -55.971 10.092 1.00 41.56 78 ALA A O 1
ATOM 603 N N . THR A 1 79 ? -1.316 -54.203 11.260 1.00 34.19 79 THR A N 1
ATOM 604 C CA . THR A 1 79 ? -2.680 -54.668 11.540 1.00 34.19 79 THR A CA 1
ATOM 605 C C . THR A 1 79 ? -3.739 -54.082 10.606 1.00 34.19 79 THR A C 1
ATOM 607 O O . THR A 1 79 ? -4.884 -54.517 10.667 1.00 34.19 79 THR A O 1
ATOM 610 N N . ALA A 1 80 ? -3.374 -53.183 9.684 1.00 35.44 80 ALA A N 1
ATOM 611 C CA . ALA A 1 80 ? -4.228 -52.821 8.544 1.00 35.44 80 ALA A CA 1
ATOM 612 C C . ALA A 1 80 ? -4.068 -53.785 7.341 1.00 35.44 80 ALA A C 1
ATOM 614 O O . ALA A 1 80 ? -4.653 -53.561 6.286 1.00 35.44 80 ALA A O 1
ATOM 615 N N . GLU A 1 81 ? -3.291 -54.866 7.496 1.00 40.41 81 GLU A N 1
ATOM 616 C CA . GLU A 1 81 ? -2.961 -55.854 6.451 1.00 40.41 81 GLU A CA 1
ATOM 617 C C . GLU A 1 81 ? -3.988 -56.998 6.297 1.00 40.41 81 GLU A C 1
ATOM 619 O O . GLU A 1 81 ? -3.695 -57.997 5.645 1.00 40.41 81 GLU A O 1
ATOM 624 N N . LYS A 1 82 ? -5.197 -56.899 6.871 1.00 33.47 82 LYS A N 1
ATOM 625 C CA . LYS A 1 82 ? -6.190 -57.998 6.826 1.00 33.47 82 LYS A CA 1
ATOM 626 C C . LYS A 1 82 ? -7.475 -57.766 6.031 1.00 33.47 82 LYS A C 1
ATOM 628 O O . LYS A 1 82 ? -8.326 -58.647 6.030 1.00 33.47 82 LYS A O 1
ATOM 633 N N . GLU A 1 83 ? -7.590 -56.679 5.277 1.00 36.38 83 GLU A N 1
ATOM 634 C CA . GLU A 1 83 ? -8.688 -56.508 4.314 1.00 36.38 83 GLU A CA 1
ATOM 635 C C . GLU A 1 83 ? -8.151 -56.146 2.930 1.00 36.38 83 GLU A C 1
ATOM 637 O O . GLU A 1 83 ? -8.312 -55.035 2.432 1.00 36.38 83 GLU A O 1
ATOM 642 N N . PHE A 1 84 ? -7.481 -57.105 2.297 1.00 34.28 84 PHE A N 1
ATOM 643 C CA . PHE A 1 84 ? -7.326 -57.096 0.848 1.00 34.28 84 PHE A CA 1
ATOM 644 C C . PHE A 1 84 ? -7.238 -58.544 0.361 1.00 34.28 84 PHE A C 1
ATOM 646 O O . PHE A 1 84 ? -6.169 -59.150 0.356 1.00 34.28 84 PHE A O 1
ATOM 653 N N . GLU A 1 85 ? -8.382 -59.121 -0.013 1.00 29.20 85 GLU A N 1
ATOM 654 C CA . GLU A 1 85 ? -8.368 -60.279 -0.904 1.00 29.20 85 GLU A CA 1
ATOM 655 C C . GLU A 1 85 ? -7.817 -59.815 -2.261 1.00 29.20 85 GLU A C 1
ATOM 657 O O . GLU A 1 85 ? -8.354 -58.869 -2.850 1.00 29.20 85 GLU A O 1
ATOM 662 N N . PRO A 1 86 ? -6.756 -60.446 -2.788 1.00 30.36 86 PRO A N 1
ATOM 663 C CA . PRO A 1 86 ? -6.393 -60.253 -4.176 1.00 30.36 86 PRO A CA 1
ATOM 664 C C . PRO A 1 86 ? -7.524 -60.836 -5.024 1.00 30.36 86 PRO A C 1
ATOM 666 O O . PRO A 1 86 ? -7.853 -62.019 -4.914 1.00 30.36 86 PRO A O 1
ATOM 669 N N . ALA A 1 87 ? -8.124 -60.018 -5.889 1.00 32.25 87 ALA A N 1
ATOM 670 C CA . ALA A 1 87 ? -8.975 -60.545 -6.942 1.00 32.25 87 ALA A CA 1
ATOM 671 C C . ALA A 1 87 ? -8.125 -61.513 -7.788 1.00 32.25 87 ALA A C 1
ATOM 673 O O . ALA A 1 87 ? -7.229 -61.090 -8.514 1.00 32.25 87 ALA A O 1
ATOM 674 N N . HIS A 1 88 ? -8.432 -62.806 -7.641 1.00 31.52 88 HIS A N 1
ATOM 675 C CA . HIS A 1 88 ? -7.874 -63.972 -8.332 1.00 31.52 88 HIS A CA 1
ATOM 676 C C . HIS A 1 88 ? -6.518 -64.512 -7.842 1.00 31.52 88 HIS A C 1
ATOM 678 O O . HIS A 1 88 ? -5.504 -64.429 -8.528 1.00 31.52 88 HIS A O 1
ATOM 684 N N . SER A 1 89 ? -6.542 -65.257 -6.732 1.00 30.81 89 SER A N 1
ATOM 685 C CA . SER A 1 89 ? -5.693 -66.448 -6.576 1.00 30.81 89 SER A CA 1
ATOM 686 C C . SER A 1 89 ? -6.543 -67.713 -6.723 1.00 30.81 89 SER A C 1
ATOM 688 O O . SER A 1 89 ? -7.014 -68.285 -5.743 1.00 30.81 89 SER A O 1
ATOM 690 N N . GLY A 1 90 ? -6.757 -68.168 -7.958 1.00 27.39 90 GLY A N 1
ATOM 691 C CA . GLY A 1 90 ? -7.111 -69.566 -8.183 1.00 27.39 90 GLY A CA 1
ATOM 692 C C . GLY A 1 90 ? -5.851 -70.408 -8.022 1.00 27.39 90 GLY A C 1
ATOM 693 O O . GLY A 1 90 ? -5.121 -70.599 -8.987 1.00 27.39 90 GLY A O 1
ATOM 694 N N . THR A 1 91 ? -5.550 -70.870 -6.810 1.00 27.39 91 THR A N 1
ATOM 695 C CA . THR A 1 91 ? -4.566 -71.941 -6.613 1.00 27.39 91 THR A CA 1
ATOM 696 C C . THR A 1 91 ? -5.231 -73.274 -6.952 1.00 27.39 91 THR A C 1
ATOM 698 O O . THR A 1 91 ? -6.189 -73.633 -6.266 1.00 27.39 91 THR A O 1
ATOM 701 N N . PRO A 1 92 ? -4.760 -74.047 -7.946 1.00 32.34 92 PRO A N 1
ATOM 702 C CA . PRO A 1 92 ? -5.084 -75.459 -7.987 1.00 32.34 92 PRO A CA 1
ATOM 703 C C . PRO A 1 92 ? -4.239 -76.173 -6.929 1.00 32.34 92 PRO A C 1
ATOM 705 O O . PRO A 1 92 ? -3.015 -76.031 -6.886 1.00 32.34 92 PRO A O 1
ATOM 708 N N . GLU A 1 93 ? -4.906 -76.930 -6.063 1.00 27.81 93 GLU A N 1
ATOM 709 C CA . GLU A 1 93 ? -4.279 -77.918 -5.192 1.00 27.81 93 GLU A CA 1
ATOM 710 C C . GLU A 1 93 ? -3.382 -78.849 -6.013 1.00 27.81 93 GLU A C 1
ATOM 712 O O . GLU A 1 93 ? -3.839 -79.542 -6.922 1.00 27.81 93 GLU A O 1
ATOM 717 N N . TYR A 1 94 ? -2.097 -78.906 -5.667 1.00 24.80 94 TYR A N 1
ATOM 718 C CA . TYR A 1 94 ? -1.197 -79.933 -6.173 1.00 24.80 94 TYR A CA 1
ATOM 719 C C . TYR A 1 94 ? -1.305 -81.161 -5.262 1.00 24.80 94 TYR A C 1
ATOM 721 O O . TYR A 1 94 ? -0.517 -81.339 -4.334 1.00 24.80 94 TYR A O 1
ATOM 729 N N . THR A 1 95 ? -2.296 -82.015 -5.520 1.00 26.64 95 THR A N 1
ATOM 730 C CA . THR A 1 95 ? -2.211 -83.434 -5.156 1.00 26.64 95 THR A CA 1
ATOM 731 C C . THR A 1 95 ? -1.921 -84.233 -6.420 1.00 26.64 95 THR A C 1
ATOM 733 O O . THR A 1 95 ? -2.559 -84.080 -7.458 1.00 26.64 95 THR A O 1
ATOM 736 N N . ALA A 1 96 ? -0.850 -85.018 -6.352 1.00 33.91 96 ALA A N 1
ATOM 737 C CA . ALA A 1 96 ? -0.260 -85.705 -7.484 1.00 33.91 96 ALA A CA 1
ATOM 738 C C . ALA A 1 96 ? -1.215 -86.744 -8.089 1.00 33.91 96 ALA A C 1
ATOM 740 O O . ALA A 1 96 ? -1.587 -87.704 -7.420 1.00 33.91 96 ALA A O 1
ATOM 741 N N . SER A 1 97 ? -1.523 -86.617 -9.379 1.00 26.34 97 SER A N 1
ATOM 742 C CA . SER A 1 97 ? -1.704 -87.785 -10.242 1.00 26.34 97 SER A CA 1
ATOM 743 C C . SER A 1 97 ? -1.458 -87.446 -11.714 1.00 26.34 97 SER A C 1
ATOM 745 O O . SER A 1 97 ? -1.822 -86.399 -12.237 1.00 26.34 97 SER A O 1
ATOM 747 N N . THR A 1 98 ? -0.724 -88.369 -12.308 1.00 27.19 98 THR A N 1
ATOM 748 C CA . THR A 1 98 ? -0.259 -88.561 -13.675 1.00 27.19 98 THR A CA 1
ATOM 749 C C . THR A 1 98 ? -1.283 -88.279 -14.780 1.00 27.19 98 THR A C 1
ATOM 751 O O . THR A 1 98 ? -2.415 -88.734 -14.715 1.00 27.19 98 THR A O 1
ATOM 754 N N . GLU A 1 99 ? -0.770 -87.646 -15.841 1.00 31.95 99 GLU A N 1
ATOM 755 C CA . GLU A 1 99 ? -0.988 -87.947 -17.265 1.00 31.95 99 GLU A CA 1
ATOM 756 C C . GLU A 1 99 ? -2.404 -88.006 -17.879 1.00 31.95 99 GLU A C 1
ATOM 758 O O . GLU A 1 99 ? -3.297 -88.746 -17.483 1.00 31.95 99 GLU A O 1
ATOM 763 N N . SER A 1 100 ? -2.478 -87.359 -19.049 1.00 28.27 100 SER A N 1
ATOM 764 C CA . SER A 1 100 ? -3.491 -87.486 -20.104 1.00 28.27 100 SER A CA 1
ATOM 765 C C . SER A 1 100 ? -4.818 -86.743 -19.888 1.00 28.27 100 SER A C 1
ATOM 767 O O . SER A 1 100 ? -5.711 -87.183 -19.179 1.00 28.27 100 SER A O 1
ATOM 769 N N . ALA A 1 101 ? -4.983 -85.624 -20.601 1.00 28.17 101 ALA A N 1
ATOM 770 C CA . ALA A 1 101 ? -5.978 -85.514 -21.672 1.00 28.17 101 ALA A CA 1
ATOM 771 C C . ALA A 1 101 ? -6.085 -84.072 -22.208 1.00 28.17 101 ALA A C 1
ATOM 773 O O . ALA A 1 101 ? -6.510 -83.162 -21.511 1.00 28.17 101 ALA A O 1
ATOM 774 N N . ARG A 1 102 ? -5.799 -83.955 -23.512 1.00 27.17 102 ARG A N 1
ATOM 775 C CA . ARG A 1 102 ? -6.425 -83.050 -24.495 1.00 27.17 102 ARG A CA 1
ATOM 776 C C . ARG A 1 102 ? -6.092 -81.553 -24.459 1.00 27.17 102 ARG A C 1
ATOM 778 O O . ARG A 1 102 ? -6.762 -80.719 -23.869 1.00 27.17 102 ARG A O 1
ATOM 785 N N . VAL A 1 103 ? -5.062 -81.275 -25.255 1.00 38.25 103 VAL A N 1
ATOM 786 C CA . VAL A 1 103 ? -5.017 -80.291 -26.351 1.00 38.25 103 VAL A CA 1
ATOM 787 C C . VAL A 1 103 ? -6.393 -79.962 -26.978 1.00 38.25 103 VAL A C 1
ATOM 789 O O . VAL A 1 103 ? -7.237 -80.848 -27.098 1.00 38.25 103 VAL A O 1
ATOM 792 N N . ASP A 1 104 ? -6.496 -78.704 -27.438 1.00 33.88 104 ASP A N 1
ATOM 793 C CA . ASP A 1 104 ? -7.532 -78.009 -28.239 1.00 33.88 104 ASP A CA 1
ATOM 794 C C . ASP A 1 104 ? -8.503 -77.139 -27.414 1.00 33.88 104 ASP A C 1
ATOM 796 O O . ASP A 1 104 ? -9.317 -77.645 -26.657 1.00 33.88 104 ASP A O 1
ATOM 800 N N . ALA A 1 105 ? -8.464 -75.801 -27.468 1.00 33.78 105 ALA A N 1
ATOM 801 C CA . ALA A 1 105 ? -8.344 -74.958 -28.656 1.00 33.78 105 ALA A CA 1
ATOM 802 C C . ALA A 1 105 ? -7.472 -73.705 -28.423 1.00 33.78 105 ALA A C 1
ATOM 804 O O . ALA A 1 105 ? -7.681 -72.938 -27.486 1.00 33.78 105 ALA A O 1
ATOM 805 N N . ARG A 1 106 ? -6.505 -73.469 -29.319 1.00 44.34 106 ARG A N 1
ATOM 806 C CA . ARG A 1 106 ? -5.840 -72.168 -29.490 1.00 44.34 106 ARG A CA 1
ATOM 807 C C . ARG A 1 106 ? -6.511 -71.420 -30.635 1.00 44.34 106 ARG A C 1
ATOM 809 O O . ARG A 1 106 ? -6.672 -71.998 -31.706 1.00 44.34 106 ARG A O 1
ATOM 816 N N . GLY A 1 107 ? -6.752 -70.125 -30.440 1.00 41.22 107 GLY A N 1
ATOM 817 C CA . GLY A 1 107 ? -6.865 -69.174 -31.549 1.00 41.22 107 GLY A CA 1
ATOM 818 C C . GLY A 1 107 ? -8.060 -68.229 -31.488 1.00 41.22 107 GLY A C 1
ATOM 819 O O . GLY A 1 107 ? -8.867 -68.263 -32.404 1.00 41.22 107 GLY A O 1
ATOM 820 N N . ALA A 1 108 ? -8.155 -67.386 -30.452 1.00 39.72 108 ALA A N 1
ATOM 821 C CA . ALA A 1 108 ? -8.924 -66.130 -30.511 1.00 39.72 108 ALA A CA 1
ATOM 822 C C . ALA A 1 108 ? -8.617 -65.148 -29.358 1.00 39.72 108 ALA A C 1
ATOM 824 O O . ALA A 1 108 ? -8.754 -63.952 -29.565 1.00 39.72 108 ALA A O 1
ATOM 825 N N . ASP A 1 109 ? -8.128 -65.604 -28.197 1.00 45.62 109 ASP A N 1
ATOM 826 C CA . ASP A 1 109 ? -8.121 -64.745 -26.989 1.00 45.62 109 ASP A CA 1
ATOM 827 C C . ASP A 1 109 ? -6.810 -63.980 -26.700 1.00 45.62 109 ASP A C 1
ATOM 829 O O . ASP A 1 109 ? -6.783 -63.074 -25.872 1.00 45.62 109 ASP A O 1
ATOM 833 N N . GLY A 1 110 ? -5.705 -64.281 -27.395 1.00 46.25 110 GLY A N 1
ATOM 834 C CA . GLY A 1 110 ? -4.400 -63.656 -27.104 1.00 46.25 110 GLY A CA 1
ATOM 835 C C . GLY A 1 110 ? -4.234 -62.219 -27.623 1.00 46.25 110 GLY A C 1
ATOM 836 O O . GLY A 1 110 ? -3.406 -61.466 -27.110 1.00 46.25 110 GLY A O 1
ATOM 837 N N . ALA A 1 111 ? -5.006 -61.822 -28.642 1.00 48.50 111 ALA A N 1
ATOM 838 C CA . ALA A 1 111 ? -4.937 -60.471 -29.201 1.00 48.50 111 ALA A CA 1
ATOM 839 C C . ALA A 1 111 ? -5.647 -59.453 -28.292 1.00 48.50 111 ALA A C 1
ATOM 841 O O . ALA A 1 111 ? -5.076 -58.395 -28.020 1.00 48.50 111 ALA A O 1
ATOM 842 N N . ASP A 1 112 ? -6.818 -59.803 -27.749 1.00 51.19 112 ASP A N 1
ATOM 843 C CA . ASP A 1 112 ? -7.565 -58.940 -26.827 1.00 51.19 112 ASP A CA 1
ATOM 844 C C . ASP A 1 112 ? -6.809 -58.727 -25.510 1.00 51.19 112 ASP A C 1
ATOM 846 O O . ASP A 1 112 ? -6.697 -57.592 -25.045 1.00 51.19 112 ASP A O 1
ATOM 850 N N . GLU A 1 113 ? -6.170 -59.764 -24.958 1.00 51.94 113 GLU A N 1
ATOM 851 C CA . GLU A 1 113 ? -5.356 -59.624 -23.743 1.00 51.94 113 GLU A CA 1
ATOM 852 C C . GLU A 1 113 ? -4.172 -58.655 -23.962 1.00 51.94 113 GLU A C 1
ATOM 854 O O . GLU A 1 113 ? -3.903 -57.779 -23.135 1.00 51.94 113 GLU A O 1
ATOM 859 N N . SER A 1 114 ? -3.524 -58.719 -25.133 1.00 55.03 114 SER A N 1
ATOM 860 C CA . SER A 1 114 ? -2.418 -57.818 -25.494 1.00 55.03 114 SER A CA 1
ATOM 861 C C . SER A 1 114 ? -2.851 -56.356 -25.711 1.00 55.03 114 SER A C 1
ATOM 863 O O . SER A 1 114 ? -2.136 -55.435 -25.302 1.00 55.03 114 SER A O 1
ATOM 865 N N . LEU A 1 115 ? -4.039 -56.123 -26.283 1.00 59.16 115 LEU A N 1
ATOM 866 C CA . LEU A 1 115 ? -4.617 -54.791 -26.509 1.00 59.16 115 LEU A CA 1
ATOM 867 C C . LEU A 1 115 ? -5.123 -54.149 -25.208 1.00 59.16 115 LEU A C 1
ATOM 869 O O . LEU A 1 115 ? -4.939 -52.944 -25.003 1.00 59.16 115 LEU A O 1
ATOM 873 N N . HIS A 1 116 ? -5.671 -54.946 -24.287 1.00 61.00 116 HIS A N 1
ATOM 874 C CA . HIS A 1 116 ? -6.080 -54.481 -22.960 1.00 61.00 116 HIS A CA 1
ATOM 875 C C . HIS A 1 116 ? -4.889 -54.048 -22.083 1.00 61.00 116 HIS A C 1
ATOM 877 O O . HIS A 1 116 ? -5.020 -53.106 -21.299 1.00 61.00 116 HIS A O 1
ATOM 883 N N . LEU A 1 117 ? -3.708 -54.653 -22.264 1.00 63.41 117 LEU A N 1
ATOM 884 C CA . LEU A 1 117 ? -2.449 -54.238 -21.623 1.00 63.41 117 LEU A CA 1
ATOM 885 C C . LEU A 1 117 ? -1.770 -53.046 -22.326 1.00 63.41 117 LEU A C 1
ATOM 887 O O . LEU A 1 117 ? -1.029 -52.295 -21.685 1.00 63.41 117 LEU A O 1
ATOM 891 N N . PHE A 1 118 ? -2.014 -52.849 -23.626 1.00 78.25 118 PHE A N 1
ATOM 892 C CA . PHE A 1 118 ? -1.396 -51.790 -24.432 1.00 78.25 118 PHE A CA 1
ATOM 893 C C . PHE A 1 118 ? -1.859 -50.386 -24.024 1.00 78.25 118 PHE A C 1
ATOM 895 O O . PHE A 1 118 ? -1.028 -49.505 -23.799 1.00 78.25 118 PHE A O 1
ATOM 902 N N . GLY A 1 119 ? -3.172 -50.174 -23.885 1.00 78.75 119 GLY A N 1
ATOM 903 C CA . GLY A 1 119 ? -3.749 -48.853 -23.602 1.00 78.75 119 GLY A CA 1
ATOM 904 C C . GLY A 1 119 ? -3.202 -48.190 -22.326 1.00 78.75 119 GLY A C 1
ATOM 905 O O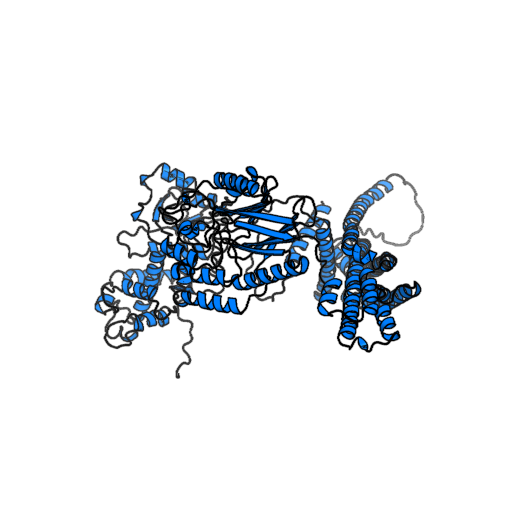 . GLY A 1 119 ? -2.672 -47.079 -22.407 1.00 78.75 119 GLY A O 1
ATOM 906 N N . PRO A 1 120 ? -3.267 -48.853 -21.153 1.00 76.31 120 PRO A N 1
ATOM 907 C CA . PRO A 1 120 ? -2.760 -48.299 -19.896 1.00 76.31 120 PRO A CA 1
ATOM 908 C C . PRO A 1 120 ? -1.249 -48.032 -19.909 1.00 76.31 120 PRO A C 1
ATOM 910 O O . PRO A 1 120 ? -0.805 -46.997 -19.414 1.00 76.31 120 PRO A O 1
ATOM 913 N N . ARG A 1 121 ? -0.457 -48.925 -20.520 1.00 78.75 121 ARG A N 1
ATOM 914 C CA . ARG A 1 121 ? 1.001 -48.757 -20.643 1.00 78.75 121 ARG A CA 1
ATOM 915 C C . ARG A 1 121 ? 1.359 -47.591 -21.556 1.00 78.75 121 ARG A C 1
ATOM 917 O O . ARG A 1 121 ? 2.222 -46.795 -21.207 1.00 78.75 121 ARG A O 1
ATOM 924 N N . CYS A 1 122 ? 0.671 -47.461 -22.689 1.00 80.12 122 CYS A N 1
ATOM 925 C CA . CYS A 1 122 ? 0.847 -46.343 -23.611 1.00 80.12 122 CYS A CA 1
ATOM 926 C C . CYS A 1 122 ? 0.510 -45.011 -22.925 1.00 80.12 122 CYS A C 1
ATOM 928 O O . CYS A 1 122 ? 1.316 -44.086 -22.954 1.00 80.12 122 CYS A O 1
ATOM 930 N N . ALA A 1 123 ? -0.621 -44.939 -22.215 1.00 79.25 123 ALA A N 1
ATOM 931 C CA . ALA A 1 123 ? -1.008 -43.744 -21.467 1.00 79.25 123 ALA A CA 1
ATOM 932 C C . ALA A 1 123 ? 0.023 -43.362 -20.389 1.00 79.25 123 ALA A C 1
ATOM 934 O O . ALA A 1 123 ? 0.349 -42.185 -20.245 1.00 79.25 123 ALA A O 1
ATOM 935 N N . TRP A 1 124 ? 0.567 -44.348 -19.666 1.00 80.44 124 TRP A N 1
ATOM 936 C CA . TRP A 1 124 ? 1.610 -44.118 -18.664 1.00 80.44 124 TRP A CA 1
ATOM 937 C C . TRP A 1 124 ? 2.922 -43.626 -19.286 1.00 80.44 124 TRP A C 1
ATOM 939 O O . TRP A 1 124 ? 3.497 -42.652 -18.809 1.00 80.44 124 TRP A O 1
ATOM 949 N N . LEU A 1 125 ? 3.378 -44.252 -20.375 1.00 81.00 125 LEU A N 1
ATOM 950 C CA . LEU A 1 125 ? 4.609 -43.860 -21.069 1.00 81.00 125 LEU A CA 1
ATOM 951 C C . LEU A 1 125 ? 4.502 -42.467 -21.698 1.00 81.00 125 LEU A C 1
ATOM 953 O O . LEU A 1 125 ? 5.444 -41.688 -21.596 1.00 81.00 125 LEU A O 1
ATOM 957 N N . VAL A 1 126 ? 3.356 -42.125 -22.295 1.00 83.44 126 VAL A N 1
ATOM 958 C CA . VAL A 1 126 ? 3.109 -40.780 -22.842 1.00 83.44 126 VAL A CA 1
ATOM 959 C C . VAL A 1 126 ? 3.114 -39.734 -21.728 1.00 83.44 126 VAL A C 1
ATOM 961 O O . VAL A 1 126 ? 3.756 -38.697 -21.873 1.00 83.44 126 VAL A O 1
ATOM 964 N N . ALA A 1 127 ? 2.461 -40.012 -20.595 1.00 80.00 127 ALA A N 1
ATOM 965 C CA . ALA A 1 127 ? 2.486 -39.108 -19.447 1.00 80.00 127 ALA A CA 1
ATOM 966 C C . ALA A 1 127 ? 3.918 -38.889 -18.929 1.00 80.00 127 ALA A C 1
ATOM 968 O O . ALA A 1 127 ? 4.322 -37.754 -18.681 1.00 80.00 127 ALA A O 1
ATOM 969 N N . MET A 1 128 ? 4.702 -39.965 -18.829 1.00 82.38 128 MET A N 1
ATOM 970 C CA . MET A 1 128 ? 6.105 -39.908 -18.424 1.00 82.38 128 MET A CA 1
ATOM 971 C C . MET A 1 128 ? 6.976 -39.129 -19.411 1.00 82.38 128 MET A C 1
ATOM 973 O O . MET A 1 128 ? 7.799 -38.328 -18.980 1.00 82.38 128 MET A O 1
ATOM 977 N N . LEU A 1 129 ? 6.750 -39.281 -20.718 1.00 81.94 129 LEU A N 1
ATOM 978 C CA . LEU A 1 129 ? 7.460 -38.529 -21.752 1.00 81.94 129 LEU A CA 1
ATOM 979 C C . LEU A 1 129 ? 7.190 -37.019 -21.649 1.00 81.94 129 LEU A C 1
ATOM 981 O O . LEU A 1 129 ? 8.119 -36.218 -21.749 1.00 81.94 129 LEU A O 1
ATOM 985 N N . CYS A 1 130 ? 5.938 -36.618 -21.400 1.00 80.62 130 CYS A N 1
ATOM 986 C CA . CYS A 1 130 ? 5.594 -35.211 -21.187 1.00 80.62 130 CYS A CA 1
ATOM 987 C C . CYS A 1 130 ? 6.324 -34.629 -19.969 1.00 80.62 130 CYS A C 1
ATOM 989 O O . CYS A 1 130 ? 6.865 -33.530 -20.052 1.00 80.62 130 CYS A O 1
ATOM 991 N N . VAL A 1 131 ? 6.396 -35.372 -18.861 1.00 80.50 131 VAL A N 1
ATOM 992 C CA . VAL A 1 131 ? 7.141 -34.935 -17.669 1.00 80.50 131 VAL A CA 1
ATOM 993 C C . VAL A 1 131 ? 8.643 -34.871 -17.961 1.00 80.50 131 VAL A C 1
ATOM 995 O O . VAL A 1 131 ? 9.285 -33.876 -17.640 1.00 80.50 131 VAL A O 1
ATOM 998 N N . GLN A 1 132 ? 9.203 -35.871 -18.645 1.00 82.50 132 GLN A N 1
ATOM 999 C CA . GLN A 1 132 ? 10.624 -35.925 -19.002 1.00 82.50 132 GLN A CA 1
ATOM 1000 C C . GLN A 1 132 ? 11.057 -34.767 -19.916 1.00 82.50 132 GLN A C 1
ATOM 1002 O O . GLN A 1 132 ? 12.184 -34.285 -19.796 1.00 82.50 132 GLN A O 1
ATOM 1007 N N . SER A 1 133 ? 10.165 -34.269 -20.782 1.00 81.69 133 SER A N 1
ATOM 1008 C CA . SER A 1 133 ? 10.449 -33.134 -21.678 1.00 81.69 133 SER A CA 1
ATOM 1009 C C . SER A 1 133 ? 10.813 -31.832 -20.950 1.00 81.69 133 SER A C 1
ATOM 1011 O O . SER A 1 133 ? 11.431 -30.950 -21.532 1.00 81.69 133 SER A O 1
ATOM 1013 N N . THR A 1 134 ? 10.516 -31.725 -19.653 1.00 76.12 134 THR A N 1
ATOM 1014 C CA . THR A 1 134 ? 10.904 -30.568 -18.829 1.00 76.12 134 THR A CA 1
ATOM 1015 C C . THR A 1 134 ? 12.414 -30.436 -18.644 1.00 76.12 134 THR A C 1
ATOM 1017 O O . THR A 1 134 ? 12.918 -29.331 -18.445 1.00 76.12 134 THR A O 1
ATOM 1020 N N . SER A 1 135 ? 13.157 -31.537 -18.780 1.00 81.88 135 SER A N 1
ATOM 1021 C CA . SER A 1 135 ? 14.615 -31.539 -18.665 1.00 81.88 135 SER A CA 1
ATOM 1022 C C . SER A 1 135 ? 15.318 -30.631 -19.685 1.00 81.88 135 SER A C 1
ATOM 1024 O O . SER A 1 135 ? 16.336 -30.020 -19.356 1.00 81.88 135 SER A O 1
ATOM 1026 N N . SER A 1 136 ? 14.769 -30.468 -20.896 1.00 81.25 136 SER A N 1
ATOM 1027 C CA . SER A 1 136 ? 15.373 -29.613 -21.926 1.00 81.25 136 SER A CA 1
ATOM 1028 C C . SER A 1 136 ? 15.299 -28.125 -21.588 1.00 81.25 136 SER A C 1
ATOM 1030 O O . SER A 1 136 ? 16.155 -27.363 -22.015 1.00 81.25 136 SER A O 1
ATOM 1032 N N . LEU A 1 137 ? 14.310 -27.710 -20.796 1.00 78.00 137 LEU A N 1
ATOM 1033 C CA . LEU A 1 137 ? 14.110 -26.315 -20.389 1.00 78.00 137 LEU A CA 1
ATOM 1034 C C . LEU A 1 137 ? 15.110 -25.904 -19.307 1.00 78.00 137 LEU A C 1
ATOM 1036 O O . LEU A 1 137 ? 15.592 -24.772 -19.288 1.00 78.00 137 LEU A O 1
ATOM 1040 N N . ILE A 1 138 ? 15.468 -26.851 -18.435 1.00 76.75 138 ILE A N 1
ATOM 1041 C CA . ILE A 1 138 ? 16.557 -26.673 -17.473 1.00 76.75 138 ILE A CA 1
ATOM 1042 C C . ILE A 1 138 ? 17.869 -26.493 -18.238 1.00 76.75 138 ILE A C 1
ATOM 1044 O O . ILE A 1 138 ? 18.599 -25.545 -17.978 1.00 76.75 138 ILE A O 1
ATOM 1048 N N . LEU A 1 139 ? 18.144 -27.340 -19.234 1.00 81.44 139 LEU A N 1
ATOM 1049 C CA . LEU A 1 139 ? 19.347 -27.193 -20.059 1.00 81.44 139 LEU A CA 1
ATOM 1050 C C . LEU A 1 139 ? 19.392 -25.865 -20.823 1.00 81.44 139 LEU A C 1
ATOM 1052 O O . LEU A 1 139 ? 20.457 -25.257 -20.883 1.00 81.44 139 LEU A O 1
ATOM 1056 N N . ASP A 1 140 ? 18.263 -25.400 -21.362 1.00 75.38 140 ASP A N 1
ATOM 1057 C CA . ASP A 1 140 ? 18.169 -24.106 -22.050 1.00 75.38 140 ASP A CA 1
ATOM 1058 C C . ASP A 1 140 ? 18.480 -22.930 -21.105 1.00 75.38 140 ASP A C 1
ATOM 1060 O O . ASP A 1 140 ? 19.292 -22.059 -21.426 1.00 75.38 140 ASP A O 1
ATOM 1064 N N . SER A 1 141 ? 17.947 -22.982 -19.878 1.00 73.06 141 SER A N 1
ATOM 1065 C CA . SER A 1 141 ? 18.200 -21.985 -18.824 1.00 73.06 141 SER A CA 1
ATOM 1066 C C . SER A 1 141 ? 19.680 -21.898 -18.422 1.00 73.06 141 SER A C 1
ATOM 1068 O O . SER A 1 141 ? 20.155 -20.835 -18.035 1.00 73.06 141 SER A O 1
ATOM 1070 N N . PHE A 1 142 ? 20.422 -23.006 -18.531 1.00 74.88 142 PHE A N 1
ATOM 1071 C CA . PHE A 1 142 ? 21.859 -23.087 -18.236 1.00 74.88 142 PHE A CA 1
ATOM 1072 C C . PHE A 1 142 ? 22.727 -23.179 -19.503 1.00 74.88 142 PHE A C 1
ATOM 1074 O O . PHE A 1 142 ? 23.893 -23.577 -19.433 1.00 74.88 142 PHE A O 1
ATOM 1081 N N . SER A 1 143 ? 22.201 -22.792 -20.669 1.00 74.75 143 SER A N 1
ATOM 1082 C CA . SER A 1 143 ? 22.911 -22.887 -21.952 1.00 74.75 143 SER A CA 1
ATOM 1083 C C . SER A 1 143 ? 24.264 -22.162 -21.940 1.00 74.75 143 SER A C 1
ATOM 1085 O O . SER A 1 143 ? 25.252 -22.705 -22.437 1.00 74.75 143 SER A O 1
ATOM 1087 N N . GLY A 1 144 ? 24.352 -20.998 -21.288 1.00 66.50 144 GLY A N 1
ATOM 1088 C CA . GLY A 1 144 ? 25.606 -20.253 -21.118 1.00 66.50 144 GLY A CA 1
ATOM 1089 C C . GLY A 1 144 ? 26.670 -20.989 -20.289 1.00 66.50 144 GLY A C 1
ATOM 1090 O O . GLY A 1 144 ? 27.856 -20.923 -20.617 1.00 66.50 144 GLY A O 1
ATOM 1091 N N . LEU A 1 145 ? 26.270 -21.742 -19.257 1.00 74.38 145 LEU A N 1
ATOM 1092 C CA . LEU A 1 145 ? 27.178 -22.592 -18.472 1.00 74.38 145 LEU A CA 1
ATOM 1093 C C . LEU A 1 145 ? 27.698 -23.752 -19.331 1.00 74.38 145 LEU A C 1
ATOM 1095 O O . LEU A 1 145 ? 28.898 -24.022 -19.354 1.00 74.38 145 LEU A O 1
ATOM 1099 N N . MET A 1 146 ? 26.804 -24.409 -20.076 1.00 82.06 146 MET A N 1
ATOM 1100 C CA . MET A 1 146 ? 27.150 -25.555 -20.924 1.00 82.06 146 MET A CA 1
ATOM 1101 C C . MET A 1 146 ? 28.060 -25.166 -22.097 1.00 82.06 146 MET A C 1
ATOM 1103 O O . MET A 1 146 ? 28.904 -25.963 -22.501 1.00 82.06 146 MET A O 1
ATOM 1107 N N . GLN A 1 147 ? 27.923 -23.947 -22.629 1.00 77.62 147 GLN A N 1
ATOM 1108 C CA . GLN A 1 147 ? 28.818 -23.415 -23.662 1.00 77.62 147 GLN A CA 1
ATOM 1109 C C . GLN A 1 147 ? 30.230 -23.151 -23.126 1.00 77.62 147 GLN A C 1
ATOM 1111 O O . GLN A 1 147 ? 31.206 -23.450 -23.810 1.00 77.62 147 GLN A O 1
ATOM 1116 N N . ARG A 1 148 ? 30.347 -22.627 -21.899 1.00 76.00 148 ARG A N 1
ATOM 1117 C CA . ARG A 1 148 ? 31.639 -22.344 -21.252 1.00 76.00 148 ARG A CA 1
ATOM 1118 C C . ARG A 1 148 ? 32.347 -23.611 -20.771 1.00 76.00 148 ARG A C 1
ATOM 1120 O O . ARG A 1 148 ? 33.556 -23.735 -20.937 1.00 76.00 148 ARG A O 1
ATOM 1127 N N . HIS A 1 149 ? 31.591 -24.567 -20.236 1.00 82.69 149 HIS A N 1
ATOM 1128 C CA . HIS A 1 149 ? 32.095 -25.826 -19.683 1.00 82.69 149 HIS A CA 1
ATOM 1129 C C . HIS A 1 149 ? 31.581 -27.024 -20.480 1.00 82.69 149 HIS A C 1
ATOM 1131 O O . HIS A 1 149 ? 30.863 -27.893 -19.974 1.00 82.69 149 HIS A O 1
ATOM 1137 N N . GLN A 1 150 ? 31.964 -27.080 -21.758 1.00 82.50 150 GLN A N 1
ATOM 1138 C CA . GLN A 1 150 ? 31.445 -28.063 -22.711 1.00 82.50 150 GLN A CA 1
ATOM 1139 C C . GLN A 1 150 ? 31.653 -29.519 -22.260 1.00 82.50 150 GLN A C 1
ATOM 1141 O O . GLN A 1 150 ? 30.817 -30.377 -22.565 1.00 82.50 150 GLN A O 1
ATOM 1146 N N . PHE A 1 151 ? 32.709 -29.802 -21.486 1.00 84.50 151 PHE A N 1
ATOM 1147 C CA . PHE A 1 151 ? 32.999 -31.144 -20.984 1.00 84.50 151 PHE A CA 1
ATOM 1148 C C . PHE A 1 151 ? 31.896 -31.714 -20.083 1.00 84.50 151 PHE A C 1
ATOM 1150 O O . PHE A 1 151 ? 31.688 -32.927 -20.096 1.00 84.50 151 PHE A O 1
ATOM 1157 N N . LEU A 1 152 ? 31.137 -30.879 -19.357 1.00 84.69 152 LEU A N 1
ATOM 1158 C CA . LEU A 1 152 ? 30.016 -31.343 -18.526 1.00 84.69 152 LEU A CA 1
ATOM 1159 C C . LEU A 1 152 ? 28.940 -32.052 -19.361 1.00 84.69 152 LEU A C 1
ATOM 1161 O O . LEU A 1 152 ? 28.357 -33.043 -18.914 1.00 84.69 152 LEU A O 1
ATOM 1165 N N . THR A 1 153 ? 28.737 -31.618 -20.610 1.00 87.00 153 THR A N 1
ATOM 1166 C CA . THR A 1 153 ? 27.786 -32.237 -21.549 1.00 87.00 153 THR A CA 1
ATOM 1167 C C . THR A 1 153 ? 28.117 -33.707 -21.802 1.00 87.00 153 THR A C 1
ATOM 1169 O O . THR A 1 153 ? 27.217 -34.540 -21.903 1.00 87.00 153 THR A O 1
ATOM 1172 N N . PHE A 1 154 ? 29.408 -34.056 -21.853 1.00 87.62 154 PHE A N 1
ATOM 1173 C CA . PHE A 1 154 ? 29.859 -35.427 -22.112 1.00 87.62 154 PHE A CA 1
ATOM 1174 C C . PHE A 1 154 ? 29.570 -36.387 -20.953 1.00 87.62 154 PHE A C 1
ATOM 1176 O O . PHE A 1 154 ? 29.518 -37.601 -21.158 1.00 87.62 154 PHE A O 1
ATOM 1183 N N . PHE A 1 155 ? 29.364 -35.861 -19.744 1.00 91.75 155 PHE A N 1
ATOM 1184 C CA . PHE A 1 155 ? 29.077 -36.653 -18.548 1.00 91.75 155 PHE A CA 1
ATOM 1185 C C . PHE A 1 155 ? 27.596 -36.636 -18.155 1.00 91.75 155 PHE A C 1
ATOM 1187 O O . PHE A 1 155 ? 27.186 -37.456 -17.333 1.00 91.75 155 PHE A O 1
ATOM 1194 N N . LEU A 1 156 ? 26.782 -35.770 -18.767 1.00 89.88 156 LEU A N 1
ATOM 1195 C CA . LEU A 1 156 ? 25.371 -35.581 -18.426 1.00 89.88 156 LEU A CA 1
ATOM 1196 C C . LEU A 1 156 ? 24.561 -36.882 -18.520 1.00 89.88 156 LEU A C 1
ATOM 1198 O O . LEU A 1 156 ? 23.898 -37.279 -17.566 1.00 89.88 156 LEU A O 1
ATOM 1202 N N . THR A 1 157 ? 24.675 -37.595 -19.642 1.00 89.31 157 THR A N 1
ATOM 1203 C CA . THR A 1 157 ? 23.945 -38.852 -19.884 1.00 89.31 157 THR A CA 1
ATOM 1204 C C . THR A 1 157 ? 24.377 -39.971 -18.940 1.00 89.31 157 THR A C 1
ATOM 1206 O O . THR A 1 157 ? 23.557 -40.778 -18.508 1.00 89.31 157 THR A O 1
ATOM 1209 N N . MET A 1 158 ? 25.658 -40.004 -18.569 1.00 93.56 158 MET A N 1
ATOM 1210 C CA . MET A 1 158 ? 26.177 -40.951 -17.585 1.00 93.56 158 MET A CA 1
ATOM 1211 C C . MET A 1 158 ? 25.635 -40.652 -16.185 1.00 93.56 158 MET A C 1
ATOM 1213 O O . MET A 1 158 ? 25.242 -41.582 -15.489 1.00 93.56 158 MET A O 1
ATOM 1217 N N . LEU A 1 159 ? 25.646 -39.388 -15.755 1.00 92.38 159 LEU A N 1
ATOM 1218 C CA . LEU A 1 159 ? 25.207 -38.995 -14.413 1.00 92.38 159 LEU A CA 1
ATOM 1219 C C . LEU A 1 159 ? 23.702 -39.209 -14.236 1.00 92.38 159 LEU A C 1
ATOM 1221 O O . LEU A 1 159 ? 23.269 -39.782 -13.239 1.00 92.38 159 LEU A O 1
ATOM 1225 N N . VAL A 1 160 ? 22.917 -38.850 -15.247 1.00 91.50 160 VAL A N 1
ATOM 1226 C CA . VAL A 1 160 ? 21.486 -39.159 -15.310 1.00 91.50 160 VAL A CA 1
ATOM 1227 C C . VAL A 1 160 ? 21.243 -40.676 -15.280 1.00 91.50 160 VAL A C 1
ATOM 1229 O O . VAL A 1 160 ? 20.475 -41.174 -14.454 1.00 91.50 160 VAL A O 1
ATOM 1232 N N . GLY A 1 161 ? 21.967 -41.437 -16.108 1.00 89.62 161 GLY A N 1
ATOM 1233 C CA . GLY A 1 161 ? 21.869 -42.897 -16.141 1.00 89.62 161 GLY A CA 1
ATOM 1234 C C . GLY A 1 161 ? 22.262 -43.570 -14.821 1.00 89.62 161 GLY A C 1
ATOM 1235 O O . GLY A 1 161 ? 21.652 -44.565 -14.429 1.00 89.62 161 GLY A O 1
ATOM 1236 N N . LEU A 1 162 ? 23.240 -43.019 -14.096 1.00 91.75 162 LEU A N 1
ATOM 1237 C CA . LEU A 1 162 ? 23.618 -43.470 -12.754 1.00 91.75 162 LEU A CA 1
ATOM 1238 C C . LEU A 1 162 ? 22.440 -43.347 -11.780 1.00 91.75 162 LEU A C 1
ATOM 1240 O O . LEU A 1 162 ? 22.145 -44.304 -11.064 1.00 91.75 162 LEU A O 1
ATOM 1244 N N . GLY A 1 163 ? 21.745 -42.206 -11.793 1.00 90.19 163 GLY A N 1
ATOM 1245 C CA . GLY A 1 163 ? 20.569 -41.973 -10.956 1.00 90.19 163 GLY A CA 1
ATOM 1246 C C . GLY A 1 163 ? 19.428 -42.944 -11.259 1.00 90.19 163 GLY A C 1
ATOM 1247 O O . GLY A 1 163 ? 18.885 -43.569 -10.349 1.00 90.19 163 GLY A O 1
ATOM 1248 N N . GLY A 1 164 ? 19.115 -43.142 -12.540 1.00 89.56 164 GLY A N 1
ATOM 1249 C CA . GLY A 1 164 ? 18.095 -44.099 -12.975 1.00 89.56 164 GLY A CA 1
ATOM 1250 C C . GLY A 1 164 ? 18.394 -45.543 -12.557 1.00 89.56 164 GLY A C 1
ATOM 1251 O O . GLY A 1 164 ? 17.541 -46.225 -11.988 1.00 89.56 164 GLY A O 1
ATOM 1252 N N . ASN A 1 165 ? 19.639 -45.992 -12.741 1.00 91.06 165 ASN A N 1
ATOM 1253 C CA . ASN A 1 165 ? 20.066 -47.344 -12.375 1.00 91.06 165 ASN A CA 1
ATOM 1254 C C . ASN A 1 165 ? 20.065 -47.573 -10.857 1.00 91.06 165 ASN A C 1
ATOM 1256 O O . ASN A 1 165 ? 19.532 -48.581 -10.388 1.00 91.06 165 ASN A O 1
ATOM 1260 N N . ALA A 1 166 ? 20.642 -46.648 -10.084 1.00 90.31 166 ALA A N 1
ATOM 1261 C CA . ALA A 1 166 ? 20.682 -46.748 -8.626 1.00 90.31 166 ALA A CA 1
ATOM 1262 C C . ALA A 1 166 ? 19.266 -46.715 -8.031 1.00 90.31 166 ALA A C 1
ATOM 1264 O O . ALA A 1 166 ? 18.912 -47.550 -7.197 1.00 90.31 166 ALA A O 1
ATOM 1265 N N . GLY A 1 167 ? 18.421 -45.807 -8.520 1.00 90.06 167 GLY A N 1
ATOM 1266 C CA . GLY A 1 167 ? 17.039 -45.691 -8.076 1.00 90.06 167 GLY A CA 1
ATOM 1267 C C . GLY A 1 167 ? 16.187 -46.893 -8.483 1.00 90.06 167 GLY A C 1
ATOM 1268 O O . GLY A 1 167 ? 15.425 -47.405 -7.664 1.00 90.06 167 GLY A O 1
ATOM 1269 N N . GLY A 1 168 ? 16.363 -47.417 -9.698 1.00 88.88 168 GLY A N 1
ATOM 1270 C CA . GLY A 1 168 ? 15.694 -48.633 -10.164 1.00 88.88 168 GLY A CA 1
ATOM 1271 C C . GLY A 1 168 ? 16.033 -49.865 -9.316 1.00 88.88 168 GLY A C 1
ATOM 1272 O O . GLY A 1 168 ? 15.139 -50.641 -8.975 1.00 88.88 168 GLY A O 1
ATOM 1273 N N . GLN A 1 169 ? 17.295 -50.017 -8.896 1.00 88.62 169 GLN A N 1
ATOM 1274 C CA . GLN A 1 169 ? 17.693 -51.073 -7.955 1.00 88.62 169 GLN A CA 1
ATOM 1275 C C . GLN A 1 169 ? 16.971 -50.932 -6.606 1.00 88.62 169 GLN A C 1
ATOM 1277 O O . GLN A 1 169 ? 16.441 -51.919 -6.084 1.00 88.62 169 GLN A O 1
ATOM 1282 N N . SER A 1 170 ? 16.882 -49.710 -6.073 1.00 89.44 170 SER A N 1
ATOM 1283 C CA . SER A 1 170 ? 16.127 -49.427 -4.846 1.00 89.44 170 SER A CA 1
ATOM 1284 C C . SER A 1 170 ? 14.623 -49.689 -5.000 1.00 89.44 170 SER A C 1
ATOM 1286 O O . SER A 1 170 ? 14.012 -50.235 -4.077 1.00 89.44 170 SER A O 1
ATOM 1288 N N . VAL A 1 171 ? 14.030 -49.407 -6.168 1.00 90.50 171 VAL A N 1
ATOM 1289 C CA . VAL A 1 171 ? 12.620 -49.727 -6.452 1.00 90.50 171 VAL A CA 1
ATOM 1290 C C . VAL A 1 171 ? 12.380 -51.227 -6.381 1.00 90.50 171 VAL A C 1
ATOM 1292 O O . VAL A 1 171 ? 11.499 -51.664 -5.646 1.00 90.50 171 VAL A O 1
ATOM 1295 N N . VAL A 1 172 ? 13.165 -52.030 -7.103 1.00 88.50 172 VAL A N 1
ATOM 1296 C CA . VAL A 1 172 ? 12.972 -53.489 -7.163 1.00 88.50 172 VAL A CA 1
ATOM 1297 C C . VAL A 1 172 ? 13.051 -54.112 -5.769 1.00 88.50 172 VAL A C 1
ATOM 1299 O O . VAL A 1 172 ? 12.213 -54.941 -5.404 1.00 88.50 172 VAL A O 1
ATOM 1302 N N . LEU A 1 173 ? 14.027 -53.688 -4.962 1.00 86.38 173 LEU A N 1
ATOM 1303 C CA . LEU A 1 173 ? 14.174 -54.151 -3.583 1.00 86.38 173 LEU A CA 1
ATOM 1304 C C . LEU A 1 173 ? 12.978 -53.753 -2.713 1.00 86.38 173 LEU A C 1
ATOM 1306 O O . LEU A 1 173 ? 12.485 -54.575 -1.938 1.00 86.38 173 LEU A O 1
ATOM 1310 N N . THR A 1 174 ? 12.497 -52.519 -2.857 1.00 87.06 174 THR A N 1
ATOM 1311 C CA . THR A 1 174 ? 11.369 -51.997 -2.080 1.00 87.06 174 THR A CA 1
ATOM 1312 C C . THR A 1 174 ? 10.070 -52.704 -2.443 1.00 87.06 174 THR A C 1
ATOM 1314 O O . THR A 1 174 ? 9.394 -53.209 -1.553 1.00 87.06 174 THR A O 1
ATOM 1317 N N . VAL A 1 175 ? 9.756 -52.830 -3.736 1.00 87.00 175 VAL A N 1
ATOM 1318 C CA . VAL A 1 175 ? 8.563 -53.539 -4.225 1.00 87.00 175 VAL A CA 1
ATOM 1319 C C . VAL A 1 175 ? 8.564 -54.990 -3.748 1.00 87.00 175 VAL A C 1
ATOM 1321 O O . VAL A 1 175 ? 7.557 -55.470 -3.233 1.00 87.00 175 VAL A O 1
ATOM 1324 N N . ARG A 1 176 ? 9.709 -55.681 -3.835 1.00 86.19 176 ARG A N 1
ATOM 1325 C CA . ARG A 1 176 ? 9.835 -57.065 -3.360 1.00 86.19 176 ARG A CA 1
ATOM 1326 C C . ARG A 1 176 ? 9.602 -57.188 -1.854 1.00 86.19 176 ARG A C 1
ATOM 1328 O O . ARG A 1 176 ? 8.972 -58.145 -1.419 1.00 86.19 176 ARG A O 1
ATOM 1335 N N . ARG A 1 177 ? 10.124 -56.258 -1.050 1.00 83.50 177 ARG A N 1
ATOM 1336 C CA . ARG A 1 177 ? 9.934 -56.272 0.409 1.00 83.50 177 ARG A CA 1
ATOM 1337 C C . ARG A 1 177 ? 8.495 -55.937 0.803 1.00 83.50 177 ARG A C 1
ATOM 1339 O O . ARG A 1 177 ? 7.963 -56.632 1.661 1.00 83.50 177 ARG A O 1
ATOM 1346 N N . LEU A 1 178 ? 7.866 -54.968 0.131 1.00 82.56 178 LEU A N 1
ATOM 1347 C CA . LEU A 1 178 ? 6.445 -54.644 0.303 1.00 82.56 178 LEU A CA 1
ATOM 1348 C C . LEU A 1 178 ? 5.554 -55.849 -0.032 1.00 82.56 178 LEU A C 1
ATOM 1350 O O . LEU A 1 178 ? 4.672 -56.187 0.747 1.00 82.56 178 LEU A O 1
ATOM 1354 N N . ALA A 1 179 ? 5.840 -56.563 -1.126 1.00 79.50 179 ALA A N 1
ATOM 1355 C CA . ALA A 1 179 ? 5.103 -57.771 -1.510 1.00 79.50 179 ALA A CA 1
ATOM 1356 C C . ALA A 1 179 ? 5.255 -58.937 -0.510 1.00 79.50 179 ALA A C 1
ATOM 1358 O O . ALA A 1 179 ? 4.408 -59.823 -0.465 1.00 79.50 179 ALA A O 1
ATOM 1359 N N . LEU A 1 180 ? 6.329 -58.945 0.287 1.00 82.62 180 LEU A N 1
ATOM 1360 C CA . LEU A 1 180 ? 6.581 -59.933 1.342 1.00 82.62 180 LEU A CA 1
ATOM 1361 C C . LEU A 1 180 ? 6.056 -59.489 2.723 1.00 82.62 180 LEU A C 1
ATOM 1363 O O . LEU A 1 180 ? 6.340 -60.170 3.705 1.00 82.62 180 LEU A O 1
ATOM 1367 N N . GLY A 1 181 ? 5.354 -58.352 2.820 1.00 75.62 181 GLY A N 1
ATOM 1368 C CA . GLY A 1 181 ? 4.862 -57.799 4.092 1.00 75.62 181 GLY A CA 1
ATOM 1369 C C . GLY A 1 181 ? 5.965 -57.252 5.007 1.00 75.62 181 GLY A C 1
ATOM 1370 O O . GLY A 1 181 ? 5.764 -57.076 6.205 1.00 75.62 181 GLY A O 1
ATOM 1371 N N . ASN A 1 182 ? 7.167 -57.003 4.477 1.00 78.00 182 ASN A N 1
ATOM 1372 C CA . ASN A 1 182 ? 8.277 -56.468 5.262 1.00 78.00 182 ASN A CA 1
ATOM 1373 C C . ASN A 1 182 ? 8.275 -54.937 5.239 1.00 78.00 182 ASN A C 1
ATOM 1375 O O . ASN A 1 182 ? 8.151 -54.317 4.180 1.00 78.00 182 ASN A O 1
ATOM 1379 N N . SER A 1 183 ? 8.515 -54.317 6.398 1.00 76.00 183 SER A N 1
ATOM 1380 C CA . SER A 1 183 ? 8.696 -52.865 6.470 1.00 76.00 183 SER A CA 1
ATOM 1381 C C . SER A 1 183 ? 9.997 -52.435 5.778 1.00 76.00 183 SER A C 1
ATOM 1383 O O . SER A 1 183 ? 11.046 -53.064 5.923 1.00 76.00 183 SER A O 1
ATOM 1385 N N . VAL A 1 184 ? 9.926 -51.357 4.991 1.00 78.69 184 VAL A N 1
ATOM 1386 C CA . VAL A 1 184 ? 11.084 -50.757 4.313 1.00 78.69 184 VAL A CA 1
ATOM 1387 C C . VAL A 1 184 ? 11.206 -49.310 4.747 1.00 78.69 184 VAL A C 1
ATOM 1389 O O . VAL A 1 184 ? 10.296 -48.506 4.516 1.00 78.69 184 VAL A O 1
ATOM 1392 N N . LYS A 1 185 ? 12.337 -48.976 5.367 1.00 84.31 185 LYS A N 1
ATOM 1393 C CA . LYS A 1 185 ? 12.637 -47.612 5.791 1.00 84.31 185 LYS A CA 1
ATOM 1394 C C . LYS A 1 185 ? 13.454 -46.887 4.728 1.00 84.31 185 LYS A C 1
ATOM 1396 O O . LYS A 1 185 ? 14.458 -47.406 4.241 1.00 84.31 185 LYS A O 1
ATOM 1401 N N . VAL A 1 186 ? 13.033 -45.676 4.383 1.00 86.62 186 VAL A N 1
ATOM 1402 C CA . VAL A 1 186 ? 13.762 -44.782 3.471 1.00 86.62 186 VAL A CA 1
ATOM 1403 C C . VAL A 1 186 ? 15.101 -44.364 4.082 1.00 86.62 186 VAL A C 1
ATOM 1405 O O . VAL A 1 186 ? 16.099 -44.300 3.376 1.00 86.62 186 VAL A O 1
ATOM 1408 N N . SER A 1 187 ? 15.163 -44.186 5.401 1.00 82.25 187 SER A N 1
ATOM 1409 C CA . SER A 1 187 ? 16.396 -43.909 6.154 1.00 82.25 187 SER A CA 1
ATOM 1410 C C . SER A 1 187 ? 17.461 -45.010 6.027 1.00 82.25 187 SER A C 1
ATOM 1412 O O . SER A 1 187 ? 18.645 -44.702 5.891 1.00 82.25 187 SER A O 1
ATOM 1414 N N . GLU A 1 188 ? 17.067 -46.288 5.991 1.00 84.25 188 GLU A N 1
ATOM 1415 C CA . GLU A 1 188 ? 17.999 -47.405 5.762 1.00 84.25 188 GLU A CA 1
ATOM 1416 C C . GLU A 1 188 ? 18.581 -47.370 4.341 1.00 84.25 188 GLU A C 1
ATOM 1418 O O . GLU A 1 188 ? 19.773 -47.593 4.142 1.00 84.25 188 GLU A O 1
ATOM 1423 N N . GLN A 1 189 ? 17.758 -47.036 3.345 1.00 85.25 189 GLN A N 1
ATOM 1424 C CA . GLN A 1 189 ? 18.190 -46.921 1.947 1.00 85.25 189 GLN A CA 1
ATOM 1425 C C . GLN A 1 189 ? 18.979 -45.633 1.672 1.00 85.25 189 GLN A C 1
ATOM 1427 O O . GLN A 1 189 ? 19.874 -45.623 0.824 1.00 85.25 189 GLN A O 1
ATOM 1432 N N . ALA A 1 190 ? 18.729 -44.567 2.434 1.00 84.88 190 ALA A N 1
ATOM 1433 C CA . ALA A 1 190 ? 19.566 -43.373 2.441 1.00 84.88 190 ALA A CA 1
ATOM 1434 C C . ALA A 1 190 ? 20.980 -43.701 2.947 1.00 84.88 190 ALA A C 1
ATOM 1436 O O . ALA A 1 190 ? 21.959 -43.246 2.361 1.00 84.88 190 ALA A O 1
ATOM 1437 N N . HIS A 1 191 ? 21.108 -44.556 3.971 1.00 87.44 191 HIS A N 1
ATOM 1438 C CA . HIS A 1 191 ? 22.413 -45.031 4.439 1.00 87.44 191 HIS A CA 1
ATOM 1439 C C . HIS A 1 191 ? 23.153 -45.849 3.375 1.00 87.44 191 HIS A C 1
ATOM 1441 O O . HIS A 1 191 ? 24.337 -45.619 3.140 1.00 87.44 191 HIS A O 1
ATOM 1447 N N . VAL A 1 192 ? 22.452 -46.732 2.657 1.00 88.44 192 VAL A N 1
ATOM 1448 C CA . VAL A 1 192 ? 23.028 -47.444 1.503 1.00 88.44 192 VAL A CA 1
ATOM 1449 C C . VAL A 1 192 ? 23.481 -46.460 0.417 1.00 88.44 192 VAL A C 1
ATOM 1451 O O . VAL A 1 192 ? 24.588 -46.594 -0.097 1.00 88.44 192 VAL A O 1
ATOM 1454 N N . GLY A 1 193 ? 22.686 -45.426 0.121 1.00 89.12 193 GLY A N 1
ATOM 1455 C CA . GLY A 1 193 ? 23.070 -44.340 -0.791 1.00 89.12 193 GLY A CA 1
ATOM 1456 C C . GLY A 1 193 ? 24.335 -43.602 -0.343 1.00 89.12 193 GLY A C 1
ATOM 1457 O O . GLY A 1 193 ? 25.217 -43.336 -1.158 1.00 89.12 193 GLY A O 1
ATOM 1458 N N . MET A 1 194 ? 24.476 -43.349 0.963 1.00 88.88 194 MET A N 1
ATOM 1459 C CA . MET A 1 194 ? 25.690 -42.769 1.550 1.00 88.88 194 MET A CA 1
ATOM 1460 C C . MET A 1 194 ? 26.912 -43.679 1.444 1.00 88.88 194 MET A C 1
ATOM 1462 O O . MET A 1 194 ? 28.024 -43.193 1.285 1.00 88.88 194 MET A O 1
ATOM 1466 N N . MET A 1 195 ? 26.746 -44.997 1.498 1.00 90.62 195 MET A N 1
ATOM 1467 C CA . MET A 1 195 ? 27.861 -45.914 1.248 1.00 90.62 195 MET A CA 1
ATOM 1468 C C . MET A 1 195 ? 28.215 -45.967 -0.243 1.00 90.62 195 MET A C 1
ATOM 1470 O O . MET A 1 195 ? 29.391 -46.002 -0.600 1.00 90.62 195 MET A O 1
ATOM 1474 N N . LEU A 1 196 ? 27.209 -45.932 -1.122 1.00 90.50 196 LEU A N 1
ATOM 1475 C CA . LEU A 1 196 ? 27.405 -45.951 -2.571 1.00 90.50 196 LEU A CA 1
ATOM 1476 C C . LEU A 1 196 ? 28.096 -44.683 -3.081 1.00 90.50 196 LEU A C 1
ATOM 1478 O O . LEU A 1 196 ? 28.952 -44.792 -3.959 1.00 90.50 196 LEU A O 1
ATOM 1482 N N . LEU A 1 197 ? 27.805 -43.502 -2.520 1.00 93.19 197 LEU A N 1
ATOM 1483 C CA . LEU A 1 197 ? 28.471 -42.264 -2.946 1.00 93.19 197 LEU A CA 1
ATOM 1484 C C . LEU A 1 197 ? 29.988 -42.322 -2.731 1.00 93.19 197 LEU A C 1
ATOM 1486 O O . LEU A 1 197 ? 30.728 -41.810 -3.568 1.00 93.19 197 LEU A O 1
ATOM 1490 N N . LEU A 1 198 ? 30.461 -42.985 -1.663 1.00 90.81 198 LEU A N 1
ATOM 1491 C CA . LEU A 1 198 ? 31.894 -43.115 -1.360 1.00 90.81 198 LEU A CA 1
ATOM 1492 C C . LEU A 1 198 ? 32.652 -43.876 -2.452 1.00 90.81 198 LEU A C 1
ATOM 1494 O O . LEU A 1 198 ? 33.867 -43.745 -2.561 1.00 90.81 198 LEU A O 1
ATOM 1498 N N . VAL A 1 199 ? 31.939 -44.656 -3.265 1.00 93.00 199 VAL A N 1
ATOM 1499 C CA . VAL A 1 199 ? 32.500 -45.398 -4.394 1.00 93.00 199 VAL A CA 1
ATOM 1500 C C . VAL A 1 199 ? 32.192 -44.688 -5.712 1.00 93.00 199 VAL A C 1
ATOM 1502 O O . VAL A 1 199 ? 33.087 -44.494 -6.531 1.00 93.00 199 VAL A O 1
ATOM 1505 N N . MET A 1 200 ? 30.943 -44.267 -5.926 1.00 92.62 200 MET A N 1
ATOM 1506 C CA . MET A 1 200 ? 30.509 -43.680 -7.197 1.00 92.62 200 MET A CA 1
ATOM 1507 C C . MET A 1 200 ? 31.139 -42.308 -7.459 1.00 92.62 200 MET A C 1
ATOM 1509 O O . MET A 1 200 ? 31.524 -42.033 -8.593 1.00 92.62 200 MET A O 1
ATOM 1513 N N . ALA A 1 201 ? 31.299 -41.463 -6.436 1.00 93.50 201 ALA A N 1
ATOM 1514 C CA . ALA A 1 201 ? 31.849 -40.121 -6.612 1.00 93.50 201 ALA A CA 1
ATOM 1515 C C . ALA A 1 201 ? 33.341 -40.128 -7.001 1.00 93.50 201 ALA A C 1
ATOM 1517 O O . ALA A 1 201 ? 33.680 -39.491 -8.003 1.00 93.50 201 ALA A O 1
ATOM 1518 N N . PRO A 1 202 ? 34.235 -40.893 -6.332 1.00 93.69 202 PRO A N 1
ATOM 1519 C CA . PRO A 1 202 ? 35.620 -41.023 -6.783 1.00 93.69 202 PRO A CA 1
ATOM 1520 C C . PRO A 1 202 ? 35.743 -41.684 -8.156 1.00 93.69 202 PRO A C 1
ATOM 1522 O O . PRO A 1 202 ? 36.577 -41.267 -8.951 1.00 93.69 202 PRO A O 1
ATOM 1525 N N . LEU A 1 203 ? 34.913 -42.684 -8.476 1.00 93.88 203 LEU A N 1
ATOM 1526 C CA . LEU A 1 203 ? 34.945 -43.316 -9.799 1.00 93.88 203 LEU A CA 1
ATOM 1527 C C . LEU A 1 203 ? 34.520 -42.348 -10.908 1.00 93.88 203 LEU A C 1
ATOM 1529 O O . LEU A 1 203 ? 35.159 -42.317 -11.959 1.00 93.88 203 LEU A O 1
ATOM 1533 N N . ALA A 1 204 ? 33.486 -41.536 -10.677 1.00 93.06 204 ALA A N 1
ATOM 1534 C CA . ALA A 1 204 ? 33.063 -40.499 -11.615 1.00 93.06 204 ALA A CA 1
ATOM 1535 C C . ALA A 1 204 ? 34.149 -39.424 -11.790 1.00 93.06 204 ALA A C 1
ATOM 1537 O O . ALA A 1 204 ? 34.448 -39.038 -12.920 1.00 93.06 204 ALA A O 1
ATOM 1538 N N . PHE A 1 205 ? 34.794 -39.018 -10.691 1.00 93.88 205 PHE A N 1
ATOM 1539 C CA . PHE A 1 205 ? 35.927 -38.095 -10.703 1.00 93.88 205 PHE A CA 1
ATOM 1540 C C . PHE A 1 205 ? 37.109 -38.650 -11.505 1.00 93.88 205 PHE A C 1
ATOM 1542 O O . PHE A 1 205 ? 37.599 -37.998 -12.421 1.00 93.88 205 PHE A O 1
ATOM 1549 N N . VAL A 1 206 ? 37.552 -39.875 -11.202 1.00 93.69 206 VAL A N 1
ATOM 1550 C CA . VAL A 1 206 ? 38.674 -40.530 -11.890 1.00 93.69 206 VAL A CA 1
ATOM 1551 C C . VAL A 1 206 ? 38.352 -40.724 -13.366 1.00 93.69 206 VAL A C 1
ATOM 1553 O O . VAL A 1 206 ? 39.205 -40.482 -14.211 1.00 93.69 206 VAL A O 1
ATOM 1556 N N . ARG A 1 207 ? 37.119 -41.106 -13.708 1.00 92.25 207 ARG A N 1
ATOM 1557 C CA . ARG A 1 207 ? 36.688 -41.233 -15.104 1.00 92.25 207 ARG A CA 1
ATOM 1558 C C . ARG A 1 207 ? 36.743 -39.893 -15.845 1.00 92.25 207 ARG A C 1
ATOM 1560 O O . ARG A 1 207 ? 37.216 -39.874 -16.977 1.00 92.25 207 ARG A O 1
ATOM 1567 N N . ALA A 1 208 ? 36.306 -38.794 -15.225 1.00 91.94 208 ALA A N 1
ATOM 1568 C CA . ALA A 1 208 ? 36.447 -37.456 -15.803 1.00 91.94 208 ALA A CA 1
ATOM 1569 C C . ALA A 1 208 ? 37.926 -37.059 -15.955 1.00 91.94 208 ALA A C 1
ATOM 1571 O O . ALA A 1 208 ? 38.339 -36.593 -17.014 1.00 91.94 208 ALA A O 1
ATOM 1572 N N . PHE A 1 209 ? 38.744 -37.350 -14.945 1.00 90.31 209 PHE A N 1
ATOM 1573 C CA . PHE A 1 209 ? 40.178 -37.075 -14.953 1.00 90.31 209 PHE A CA 1
ATOM 1574 C C . PHE A 1 209 ? 40.923 -37.849 -16.055 1.00 90.31 209 PHE A C 1
ATOM 1576 O O . PHE A 1 209 ? 41.748 -37.285 -16.769 1.00 90.31 209 PHE A O 1
ATOM 1583 N N . LEU A 1 210 ? 40.589 -39.129 -16.263 1.00 90.69 210 LEU A N 1
ATOM 1584 C CA . LEU A 1 210 ? 41.147 -39.958 -17.340 1.00 90.69 210 LEU A CA 1
ATOM 1585 C C . LEU A 1 210 ? 40.790 -39.439 -18.740 1.00 90.69 210 LEU A C 1
ATOM 1587 O O . LEU A 1 210 ? 41.529 -39.689 -19.690 1.00 90.69 210 LEU A O 1
ATOM 1591 N N . GLN A 1 211 ? 39.684 -38.705 -18.868 1.00 88.94 211 GLN A N 1
ATOM 1592 C CA . GLN A 1 211 ? 39.258 -38.065 -20.112 1.00 88.94 211 GLN A CA 1
ATOM 1593 C C . GLN A 1 211 ? 39.920 -36.689 -20.331 1.00 88.94 211 GLN A C 1
ATOM 1595 O O . GLN A 1 211 ? 39.556 -35.977 -21.262 1.00 88.94 211 GLN A O 1
ATOM 1600 N N . GLN A 1 212 ? 40.921 -36.343 -19.510 1.00 86.94 212 GLN A N 1
ATOM 1601 C CA . GLN A 1 212 ? 41.657 -35.074 -19.543 1.00 86.94 212 GLN A CA 1
ATOM 1602 C C . GLN A 1 212 ? 40.764 -33.842 -19.313 1.00 86.94 212 GLN A C 1
ATOM 1604 O O . GLN A 1 212 ? 41.064 -32.749 -19.788 1.00 86.94 212 GLN A O 1
ATOM 1609 N N . THR A 1 213 ? 39.671 -34.010 -18.565 1.00 84.69 213 THR A N 1
ATOM 1610 C CA . THR A 1 213 ? 38.783 -32.915 -18.166 1.00 84.69 213 THR A CA 1
ATOM 1611 C C . THR A 1 213 ? 39.475 -32.009 -17.128 1.00 84.69 213 THR A C 1
ATOM 1613 O O . THR A 1 213 ? 40.175 -32.520 -16.247 1.00 84.69 213 THR A O 1
ATOM 1616 N N . PRO A 1 214 ? 39.280 -30.677 -17.172 1.00 84.50 214 PRO A N 1
ATOM 1617 C CA . PRO A 1 214 ? 39.762 -29.750 -16.148 1.00 84.50 214 PRO A CA 1
ATOM 1618 C C . PRO A 1 214 ? 39.425 -30.181 -14.713 1.00 84.50 214 PRO A C 1
ATOM 1620 O O . PRO A 1 214 ? 38.365 -30.746 -14.439 1.00 84.50 21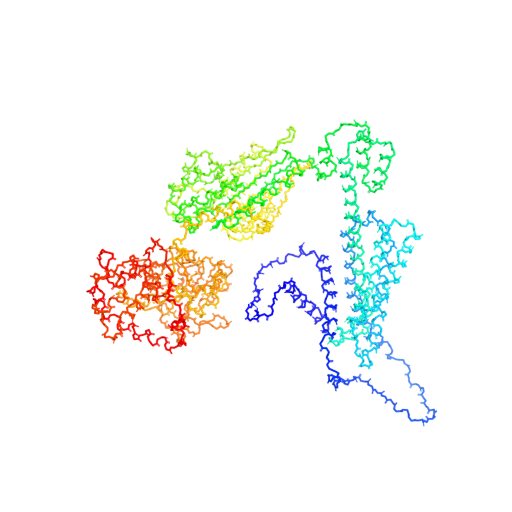4 PRO A O 1
ATOM 1623 N N . TRP A 1 215 ? 40.313 -29.879 -13.762 1.00 82.50 215 TRP A N 1
ATOM 1624 C CA . TRP A 1 215 ? 40.199 -30.355 -12.375 1.00 82.50 215 TRP A CA 1
ATOM 1625 C C . TRP A 1 215 ? 38.883 -29.954 -11.685 1.00 82.50 215 TRP A C 1
ATOM 1627 O O . TRP A 1 215 ? 38.246 -30.784 -11.036 1.00 82.50 215 TRP A O 1
ATOM 1637 N N . LEU A 1 216 ? 38.451 -28.698 -11.840 1.00 81.69 216 LEU A N 1
ATOM 1638 C CA . LEU A 1 216 ? 37.209 -28.206 -11.228 1.00 81.69 216 LEU A CA 1
ATOM 1639 C C . LEU A 1 216 ? 35.962 -28.863 -11.838 1.00 81.69 216 LEU A C 1
ATOM 1641 O O . LEU A 1 216 ? 34.984 -29.131 -11.141 1.00 81.69 216 LEU A O 1
ATOM 1645 N N . GLU A 1 217 ? 36.009 -29.193 -13.123 1.00 87.19 217 GLU A N 1
ATOM 1646 C CA . GLU A 1 217 ? 34.938 -29.926 -13.795 1.00 87.19 217 GLU A CA 1
ATOM 1647 C C . GLU A 1 217 ? 34.933 -31.403 -13.375 1.00 87.19 217 GLU A C 1
ATOM 1649 O O . GLU A 1 217 ? 33.864 -31.963 -13.140 1.00 87.19 217 GLU A O 1
ATOM 1654 N N . CYS A 1 218 ? 36.103 -32.021 -13.156 1.00 89.75 218 CYS A N 1
ATOM 1655 C CA . CYS A 1 218 ? 36.200 -33.353 -12.544 1.00 89.75 218 CYS A CA 1
ATOM 1656 C C . CYS A 1 218 ? 35.561 -33.374 -11.150 1.00 89.75 218 CYS A C 1
ATOM 1658 O O . CYS A 1 218 ? 34.804 -34.293 -10.826 1.00 89.75 218 CYS A O 1
ATOM 1660 N N . LEU A 1 219 ? 35.829 -32.342 -10.341 1.00 89.25 219 LEU A N 1
ATOM 1661 C CA . LEU A 1 219 ? 35.230 -32.172 -9.018 1.00 89.25 219 LEU A CA 1
ATOM 1662 C C . LEU A 1 219 ? 33.710 -32.018 -9.114 1.00 89.25 219 LEU A C 1
ATOM 1664 O O . LEU A 1 219 ? 32.986 -32.680 -8.375 1.00 89.25 219 LEU A O 1
ATOM 1668 N N . THR A 1 220 ? 33.233 -31.211 -10.062 1.00 90.38 220 THR A N 1
ATOM 1669 C CA . THR A 1 220 ? 31.802 -31.006 -10.325 1.00 90.38 220 THR A CA 1
ATOM 1670 C C . THR A 1 220 ? 31.112 -32.315 -10.713 1.00 90.38 220 THR A C 1
ATOM 1672 O O . THR A 1 220 ? 30.053 -32.638 -10.173 1.00 90.38 220 THR A O 1
ATOM 1675 N N . VAL A 1 221 ? 31.725 -33.117 -11.591 1.00 93.44 221 VAL A N 1
ATOM 1676 C CA . VAL A 1 221 ? 31.214 -34.436 -12.000 1.00 93.44 221 VAL A CA 1
ATOM 1677 C C . VAL A 1 221 ? 31.178 -35.408 -10.817 1.00 93.44 221 VAL A C 1
ATOM 1679 O O . VAL A 1 221 ? 30.170 -36.086 -10.614 1.00 93.44 221 VAL A O 1
ATOM 1682 N N . GLY A 1 222 ? 32.236 -35.452 -10.001 1.00 93.69 222 GLY A N 1
ATOM 1683 C CA . GLY A 1 222 ? 32.294 -36.287 -8.796 1.00 93.69 222 GLY A CA 1
ATOM 1684 C C . GLY A 1 222 ? 31.250 -35.892 -7.744 1.00 93.69 222 GLY A C 1
ATOM 1685 O O . GLY A 1 222 ? 30.530 -36.751 -7.233 1.00 93.69 222 GLY A O 1
ATOM 1686 N N . ALA A 1 223 ? 31.113 -34.595 -7.461 1.00 91.50 223 ALA A N 1
ATOM 1687 C CA . ALA A 1 223 ? 30.119 -34.063 -6.530 1.00 91.50 223 ALA A CA 1
ATOM 1688 C C . ALA A 1 223 ? 28.686 -34.324 -7.020 1.00 91.50 223 ALA A C 1
ATOM 1690 O O . ALA A 1 223 ? 27.840 -34.786 -6.252 1.00 91.50 223 ALA A O 1
ATOM 1691 N N . SER A 1 224 ? 28.432 -34.122 -8.315 1.00 94.06 224 SER A N 1
ATOM 1692 C CA . SER A 1 224 ? 27.138 -34.424 -8.932 1.00 94.06 224 SER A CA 1
ATOM 1693 C C . SER A 1 224 ? 26.800 -35.909 -8.818 1.00 94.06 224 SER A C 1
ATOM 1695 O O . SER A 1 224 ? 25.697 -36.254 -8.403 1.00 94.06 224 SER A O 1
ATOM 1697 N N . ALA A 1 225 ? 27.758 -36.803 -9.095 1.00 94.31 225 ALA A N 1
ATOM 1698 C CA . ALA A 1 225 ? 27.570 -38.244 -8.928 1.00 94.31 225 ALA A CA 1
ATOM 1699 C C . ALA A 1 225 ? 27.219 -38.625 -7.481 1.00 94.31 225 ALA A C 1
ATOM 1701 O O . ALA A 1 225 ? 26.373 -39.497 -7.270 1.00 94.31 225 ALA A O 1
ATOM 1702 N N . ALA A 1 226 ? 27.823 -37.962 -6.487 1.00 92.69 226 ALA A N 1
ATOM 1703 C CA . ALA A 1 226 ? 27.519 -38.195 -5.077 1.00 92.69 226 ALA A CA 1
ATOM 1704 C C . ALA A 1 226 ? 26.057 -37.861 -4.750 1.00 92.69 226 ALA A C 1
ATOM 1706 O O . ALA A 1 226 ? 25.321 -38.711 -4.243 1.00 92.69 226 ALA A O 1
ATOM 1707 N N . VAL A 1 227 ? 25.631 -36.638 -5.083 1.00 92.19 227 VAL A N 1
ATOM 1708 C CA . VAL A 1 227 ? 24.284 -36.135 -4.775 1.00 92.19 227 VAL A CA 1
ATOM 1709 C C . VAL A 1 227 ? 23.222 -36.935 -5.527 1.00 92.19 227 VAL A C 1
ATOM 1711 O O . VAL A 1 227 ? 22.240 -37.369 -4.926 1.00 92.19 227 VAL A O 1
ATOM 1714 N N . ILE A 1 228 ? 23.448 -37.206 -6.816 1.00 93.81 228 ILE A N 1
ATOM 1715 C CA . ILE A 1 228 ? 22.535 -37.998 -7.649 1.00 93.81 228 ILE A CA 1
ATOM 1716 C C . ILE A 1 228 ? 22.369 -39.412 -7.089 1.00 93.81 228 ILE A C 1
ATOM 1718 O O . ILE A 1 228 ? 21.246 -39.905 -7.028 1.00 93.81 228 ILE A O 1
ATOM 1722 N N . THR A 1 229 ? 23.451 -40.057 -6.642 1.00 93.75 229 THR A N 1
ATOM 1723 C CA . THR A 1 229 ? 23.393 -41.427 -6.102 1.00 93.75 229 THR A CA 1
ATOM 1724 C C . THR A 1 229 ? 22.565 -41.496 -4.820 1.00 93.75 229 THR A C 1
ATOM 1726 O O . THR A 1 229 ? 21.725 -42.383 -4.681 1.00 93.75 229 THR A O 1
ATOM 1729 N N . VAL A 1 230 ? 22.761 -40.554 -3.893 1.00 91.62 230 VAL A N 1
ATOM 1730 C CA . VAL A 1 230 ? 21.985 -40.504 -2.642 1.00 91.62 230 VAL A CA 1
ATOM 1731 C C . VAL A 1 230 ? 20.517 -40.208 -2.926 1.00 91.62 230 VAL A C 1
ATOM 1733 O O . VAL A 1 230 ? 19.633 -40.879 -2.396 1.00 91.62 230 VAL A O 1
ATOM 1736 N N . LEU A 1 231 ? 20.242 -39.226 -3.787 1.00 91.69 231 LEU A N 1
ATOM 1737 C CA . LEU A 1 231 ? 18.873 -38.873 -4.145 1.00 91.69 231 LEU A CA 1
ATOM 1738 C C . LEU A 1 231 ? 18.158 -40.046 -4.828 1.00 91.69 231 LEU A C 1
ATOM 1740 O O . LEU A 1 231 ? 17.011 -40.343 -4.497 1.00 91.69 231 LEU A O 1
ATOM 1744 N N . ALA A 1 232 ? 18.850 -40.757 -5.719 1.00 93.19 232 ALA A N 1
ATOM 1745 C CA . ALA A 1 232 ? 18.318 -41.911 -6.427 1.00 93.19 232 ALA A CA 1
ATOM 1746 C C . ALA A 1 232 ? 17.860 -43.030 -5.486 1.00 93.19 232 ALA A C 1
ATOM 1748 O O . ALA A 1 232 ? 16.761 -43.556 -5.669 1.00 93.19 232 ALA A O 1
ATOM 1749 N N . THR A 1 233 ? 18.645 -43.383 -4.460 1.00 91.44 233 THR A N 1
ATOM 1750 C CA . THR A 1 233 ? 18.247 -44.451 -3.526 1.00 91.44 233 THR A CA 1
ATOM 1751 C C . THR A 1 233 ? 17.070 -44.038 -2.643 1.00 91.44 233 THR A C 1
ATOM 1753 O O . THR A 1 233 ? 16.193 -44.858 -2.351 1.00 91.44 233 THR A O 1
ATOM 1756 N N . ILE A 1 234 ? 17.001 -42.759 -2.258 1.00 91.00 234 ILE A N 1
ATOM 1757 C CA . ILE A 1 234 ? 15.888 -42.200 -1.481 1.00 91.00 234 ILE A CA 1
ATOM 1758 C C . ILE A 1 234 ? 14.605 -42.213 -2.316 1.00 91.00 234 ILE A C 1
ATOM 1760 O O . ILE A 1 234 ? 13.609 -42.804 -1.896 1.00 91.00 234 ILE A O 1
ATOM 1764 N N . VAL A 1 235 ? 14.626 -41.620 -3.514 1.00 90.56 235 VAL A N 1
ATOM 1765 C CA . VAL A 1 235 ? 13.463 -41.557 -4.416 1.00 90.56 235 VAL A CA 1
ATOM 1766 C C . VAL A 1 235 ? 13.038 -42.963 -4.851 1.00 90.56 235 VAL A C 1
ATOM 1768 O O . VAL A 1 235 ? 11.848 -43.277 -4.828 1.00 90.56 235 VAL A O 1
ATOM 1771 N N . GLY A 1 236 ? 13.999 -43.845 -5.145 1.00 89.50 236 GLY A N 1
ATOM 1772 C CA . GLY A 1 236 ? 13.772 -45.252 -5.489 1.00 89.50 236 GLY A CA 1
ATOM 1773 C C . GLY A 1 236 ? 13.078 -46.067 -4.398 1.00 89.50 236 GLY A C 1
ATOM 1774 O O . GLY A 1 236 ? 12.373 -47.026 -4.698 1.00 89.50 236 GLY A O 1
ATOM 1775 N N . THR A 1 237 ? 13.212 -45.667 -3.136 1.00 89.94 237 THR A N 1
ATOM 1776 C CA . THR A 1 237 ? 12.543 -46.326 -2.003 1.00 89.94 237 THR A CA 1
ATOM 1777 C C . THR A 1 237 ? 11.222 -45.648 -1.651 1.00 89.94 237 THR A C 1
ATOM 1779 O O . THR A 1 237 ? 10.241 -46.303 -1.300 1.00 89.94 237 THR A O 1
ATOM 1782 N N . ALA A 1 238 ? 11.172 -44.323 -1.752 1.00 89.06 238 ALA A N 1
ATOM 1783 C CA . ALA A 1 238 ? 10.010 -43.544 -1.365 1.00 89.06 238 ALA A CA 1
ATOM 1784 C C . ALA A 1 238 ? 8.871 -43.616 -2.398 1.00 89.06 238 ALA A C 1
ATOM 1786 O O . ALA A 1 238 ? 7.705 -43.701 -2.008 1.00 89.06 238 ALA A O 1
ATOM 1787 N N . LEU A 1 239 ? 9.182 -43.655 -3.700 1.00 88.75 239 LEU A N 1
ATOM 1788 C CA . LEU A 1 239 ? 8.161 -43.675 -4.750 1.00 88.75 239 LEU A CA 1
ATOM 1789 C C . LEU A 1 239 ? 7.286 -44.946 -4.716 1.00 88.75 239 LEU A C 1
ATOM 1791 O O . LEU A 1 239 ? 6.064 -44.804 -4.729 1.00 88.75 239 LEU A O 1
ATOM 1795 N N . PRO A 1 240 ? 7.823 -46.179 -4.600 1.00 87.88 240 PRO A N 1
ATOM 1796 C CA . PRO A 1 240 ? 6.989 -47.379 -4.484 1.00 87.88 240 PRO A CA 1
ATOM 1797 C C . PRO A 1 240 ? 6.092 -47.374 -3.241 1.00 87.88 240 PRO A C 1
ATOM 1799 O O . PRO A 1 240 ? 4.951 -47.822 -3.317 1.00 87.88 240 PRO A O 1
ATOM 1802 N N . LYS A 1 241 ? 6.574 -46.826 -2.113 1.00 85.19 241 LYS A N 1
ATOM 1803 C CA . LYS A 1 241 ? 5.774 -46.652 -0.886 1.00 85.19 241 LYS A CA 1
ATOM 1804 C C . LYS A 1 241 ? 4.622 -45.668 -1.103 1.00 85.19 241 LYS A C 1
ATOM 1806 O O . LYS A 1 241 ? 3.511 -45.926 -0.649 1.00 85.19 241 LYS A O 1
ATOM 1811 N N . LEU A 1 242 ? 4.877 -44.565 -1.811 1.00 85.19 242 LEU A N 1
ATOM 1812 C CA . LEU A 1 242 ? 3.859 -43.579 -2.179 1.00 85.19 242 LEU A CA 1
ATOM 1813 C C . LEU A 1 242 ? 2.787 -44.197 -3.088 1.00 85.19 242 LEU A C 1
ATOM 1815 O O . LEU A 1 242 ? 1.597 -44.045 -2.827 1.00 85.19 242 LEU A O 1
ATOM 1819 N N . LEU A 1 243 ? 3.200 -44.937 -4.121 1.00 84.25 243 LEU A N 1
ATOM 1820 C CA . LEU A 1 243 ? 2.277 -45.631 -5.024 1.00 84.25 243 LEU A CA 1
ATOM 1821 C C . LEU A 1 243 ? 1.428 -46.662 -4.270 1.00 84.25 243 LEU A C 1
ATOM 1823 O O . LEU A 1 243 ? 0.206 -46.658 -4.411 1.00 84.25 243 LEU A O 1
ATOM 1827 N N . TRP A 1 244 ? 2.055 -47.464 -3.403 1.00 82.25 244 TRP A N 1
ATOM 1828 C CA . TRP A 1 244 ? 1.364 -48.433 -2.551 1.00 82.25 244 TRP A CA 1
ATOM 1829 C C . TRP A 1 244 ? 0.309 -47.773 -1.658 1.00 82.25 244 TRP A C 1
ATOM 1831 O O . TRP A 1 244 ? -0.829 -48.238 -1.595 1.00 82.25 244 TRP A O 1
ATOM 1841 N N . PHE A 1 245 ? 0.651 -46.650 -1.018 1.00 79.62 245 PHE A N 1
ATOM 1842 C CA . PHE A 1 245 ? -0.275 -45.892 -0.175 1.00 79.62 245 PHE A CA 1
ATOM 1843 C C . PHE A 1 245 ? -1.508 -45.407 -0.949 1.00 79.62 245 PHE A C 1
ATOM 1845 O O . PHE A 1 245 ? -2.632 -45.503 -0.458 1.00 79.62 245 PHE A O 1
ATOM 1852 N N . PHE A 1 246 ? -1.318 -44.954 -2.190 1.00 77.62 246 PHE A N 1
ATOM 1853 C CA . PHE A 1 246 ? -2.409 -44.534 -3.072 1.00 77.62 246 PHE A CA 1
ATOM 1854 C C . PHE A 1 246 ? -3.087 -45.682 -3.832 1.00 77.62 246 PHE A C 1
ATOM 1856 O O . PHE A 1 246 ? -3.905 -45.423 -4.716 1.00 77.62 246 PHE A O 1
ATOM 1863 N N . ARG A 1 247 ? -2.797 -46.943 -3.481 1.00 77.75 247 ARG A N 1
ATOM 1864 C CA . ARG A 1 247 ? -3.350 -48.145 -4.129 1.00 77.75 247 ARG A CA 1
ATOM 1865 C C . ARG A 1 247 ? -3.049 -48.220 -5.632 1.00 77.75 247 ARG A C 1
ATOM 1867 O O . ARG A 1 247 ? -3.838 -48.759 -6.406 1.00 77.75 247 ARG A O 1
ATOM 1874 N N . VAL A 1 248 ? -1.908 -47.673 -6.045 1.00 79.44 248 VAL A N 1
ATOM 1875 C CA . VAL A 1 248 ? -1.346 -47.813 -7.393 1.00 79.44 248 VAL A CA 1
ATOM 1876 C C . VAL A 1 248 ? -0.270 -48.894 -7.353 1.00 79.44 248 VAL A C 1
ATOM 1878 O O . VAL A 1 248 ? 0.508 -48.953 -6.405 1.00 79.44 248 VAL A O 1
ATOM 1881 N N . ASP A 1 249 ? -0.215 -49.744 -8.382 1.00 81.00 249 ASP A N 1
ATOM 1882 C CA . ASP A 1 249 ? 0.769 -50.828 -8.469 1.00 81.00 249 ASP A CA 1
ATOM 1883 C C . ASP A 1 249 ? 2.213 -50.278 -8.371 1.00 81.00 249 ASP A C 1
ATOM 1885 O O . ASP A 1 249 ? 2.656 -49.563 -9.285 1.00 81.00 249 ASP A O 1
ATOM 1889 N N . PRO A 1 250 ? 2.964 -50.619 -7.300 1.00 82.00 250 PRO A N 1
ATOM 1890 C CA . PRO A 1 250 ? 4.332 -50.154 -7.081 1.00 82.00 250 PRO A CA 1
ATOM 1891 C C . PRO A 1 250 ? 5.320 -50.538 -8.183 1.00 82.00 250 PRO A C 1
ATOM 1893 O O . PRO A 1 250 ? 6.379 -49.915 -8.280 1.00 82.00 250 PRO A O 1
ATOM 1896 N N . ALA A 1 251 ? 4.997 -51.522 -9.031 1.00 79.56 251 ALA A N 1
ATOM 1897 C CA . ALA A 1 251 ? 5.827 -51.913 -10.168 1.00 79.56 251 ALA A CA 1
ATOM 1898 C C . ALA A 1 251 ? 6.069 -50.755 -11.158 1.00 79.56 251 ALA A C 1
ATOM 1900 O O . ALA A 1 251 ? 7.110 -50.709 -11.815 1.00 79.56 251 ALA A O 1
ATOM 1901 N N . HIS A 1 252 ? 5.170 -49.763 -11.212 1.00 82.12 252 HIS A N 1
ATOM 1902 C CA . HIS A 1 252 ? 5.352 -48.549 -12.020 1.00 82.12 252 HIS A CA 1
ATOM 1903 C C . HIS A 1 252 ? 6.454 -47.619 -11.485 1.00 82.12 252 HIS A C 1
ATOM 1905 O O . HIS A 1 252 ? 6.909 -46.724 -12.203 1.00 82.12 252 HIS A O 1
ATOM 1911 N N . GLY A 1 253 ? 6.920 -47.837 -10.250 1.00 83.81 253 GLY A N 1
ATOM 1912 C CA . GLY A 1 253 ? 7.946 -47.022 -9.607 1.00 83.81 253 GLY A CA 1
ATOM 1913 C C . GLY A 1 253 ? 9.271 -46.991 -10.369 1.00 83.81 253 GLY A C 1
ATOM 1914 O O . GLY A 1 253 ? 9.948 -45.971 -10.341 1.00 83.81 253 GLY A O 1
ATOM 1915 N N . ALA A 1 254 ? 9.630 -48.053 -11.101 1.00 83.56 254 ALA A N 1
ATOM 1916 C CA . ALA A 1 254 ? 10.918 -48.124 -11.799 1.00 83.56 254 ALA A CA 1
ATOM 1917 C C . ALA A 1 254 ? 10.981 -47.125 -12.964 1.00 83.56 254 ALA A C 1
ATOM 1919 O O . ALA A 1 254 ? 11.950 -46.384 -13.102 1.00 83.56 254 ALA A O 1
ATOM 1920 N N . VAL A 1 255 ? 9.904 -47.053 -13.754 1.00 84.75 255 VAL A N 1
ATOM 1921 C CA . VAL A 1 255 ? 9.774 -46.096 -14.864 1.00 84.75 255 VAL A CA 1
ATOM 1922 C C . VAL A 1 255 ? 9.644 -44.667 -14.331 1.00 84.75 255 VAL A C 1
ATOM 1924 O O . VAL A 1 255 ? 10.244 -43.750 -14.882 1.00 84.75 255 VAL A O 1
ATOM 1927 N N . GLY A 1 256 ? 8.906 -44.476 -13.231 1.00 84.81 256 GLY A N 1
ATOM 1928 C CA . GLY A 1 256 ? 8.758 -43.162 -12.603 1.00 84.81 256 GLY A CA 1
ATOM 1929 C C . GLY A 1 256 ? 10.072 -42.613 -12.038 1.00 84.81 256 GLY A C 1
ATOM 1930 O O . GLY A 1 256 ? 10.384 -41.444 -12.240 1.00 84.81 256 GLY A O 1
ATOM 1931 N N . VAL A 1 257 ? 10.878 -43.453 -11.382 1.00 88.88 257 VAL A N 1
ATOM 1932 C CA . VAL A 1 257 ? 12.183 -43.041 -10.843 1.00 88.88 257 VAL A CA 1
ATOM 1933 C C . VAL A 1 257 ? 13.158 -42.661 -11.948 1.00 88.88 257 VAL A C 1
ATOM 1935 O O . VAL A 1 257 ? 13.860 -41.670 -11.783 1.00 88.88 257 VAL A O 1
ATOM 1938 N N . GLN A 1 258 ? 13.164 -43.363 -13.084 1.00 90.00 258 GLN A N 1
ATOM 1939 C CA . GLN A 1 258 ? 13.997 -42.972 -14.225 1.00 90.00 258 GLN A CA 1
ATOM 1940 C C . GLN A 1 258 ? 13.707 -41.527 -14.661 1.00 90.00 258 GLN A C 1
ATOM 1942 O O . GLN A 1 258 ? 14.614 -40.707 -14.712 1.00 90.00 258 GLN A O 1
ATOM 1947 N N . VAL A 1 259 ? 12.437 -41.191 -14.897 1.00 89.19 259 VAL A N 1
ATOM 1948 C CA . VAL A 1 259 ? 12.027 -39.857 -15.373 1.00 89.19 259 VAL A CA 1
ATOM 1949 C C . VAL A 1 259 ? 12.348 -38.763 -14.356 1.00 89.19 259 VAL A C 1
ATOM 1951 O O . VAL A 1 259 ? 12.837 -37.697 -14.724 1.00 89.19 259 VAL A O 1
ATOM 1954 N N . LEU A 1 260 ? 12.111 -39.025 -13.067 1.00 88.56 260 LEU A N 1
ATOM 1955 C CA . LEU A 1 260 ? 12.445 -38.076 -12.003 1.00 88.56 260 LEU A CA 1
ATOM 1956 C C . LEU A 1 260 ? 13.958 -37.846 -11.905 1.00 88.56 260 LEU A C 1
ATOM 1958 O O . LEU A 1 260 ? 14.391 -36.707 -11.730 1.00 88.56 260 LEU A O 1
ATOM 1962 N N . MET A 1 261 ? 14.761 -38.906 -12.040 1.00 91.00 261 MET A N 1
ATOM 1963 C CA . MET A 1 261 ? 16.219 -38.808 -11.983 1.00 91.00 261 MET A CA 1
ATOM 1964 C C . MET A 1 261 ? 16.830 -38.186 -13.239 1.00 91.00 261 MET A C 1
ATOM 1966 O O . MET A 1 261 ? 17.869 -37.543 -13.122 1.00 91.00 261 MET A O 1
ATOM 1970 N N . ASP A 1 262 ? 16.187 -38.295 -14.401 1.00 90.19 262 ASP A N 1
ATOM 1971 C CA . ASP A 1 262 ? 16.601 -37.566 -15.603 1.00 90.19 262 ASP A CA 1
ATOM 1972 C C . ASP A 1 262 ? 16.520 -36.050 -15.387 1.00 90.19 262 ASP A C 1
ATOM 1974 O O . ASP A 1 262 ? 17.475 -35.323 -15.662 1.00 90.19 262 ASP A O 1
ATOM 1978 N N . ILE A 1 263 ? 15.413 -35.572 -14.817 1.00 87.94 263 ILE A N 1
ATOM 1979 C CA . ILE A 1 263 ? 15.192 -34.139 -14.585 1.00 87.94 263 ILE A CA 1
ATOM 1980 C C . ILE A 1 263 ? 16.063 -33.641 -13.424 1.00 87.94 263 ILE A C 1
ATOM 1982 O O . ILE A 1 263 ? 16.770 -32.641 -13.556 1.00 87.94 263 ILE A O 1
ATOM 1986 N N . ALA A 1 264 ? 16.071 -34.363 -12.299 1.00 86.38 264 ALA A N 1
ATOM 1987 C CA . ALA A 1 264 ? 16.878 -34.002 -11.135 1.00 86.38 264 ALA A CA 1
ATOM 1988 C C . ALA A 1 264 ? 18.380 -34.092 -11.409 1.00 86.38 264 ALA A C 1
ATOM 1990 O O . ALA A 1 264 ? 19.134 -33.237 -10.956 1.00 86.38 264 ALA A O 1
ATOM 1991 N N . GLY A 1 265 ? 18.820 -35.107 -12.154 1.00 89.75 265 GLY A N 1
ATOM 1992 C CA . GLY A 1 265 ? 20.221 -35.294 -12.512 1.00 89.75 265 GLY A CA 1
ATOM 1993 C C . GLY A 1 265 ? 20.755 -34.121 -13.325 1.00 89.75 265 GLY A C 1
ATOM 1994 O O . GLY A 1 265 ? 21.812 -33.588 -12.998 1.00 89.75 265 GLY A O 1
ATOM 1995 N N . ILE A 1 266 ? 19.990 -33.659 -14.317 1.00 90.44 266 ILE A N 1
ATOM 1996 C CA . ILE A 1 266 ? 20.324 -32.462 -15.097 1.00 90.44 266 ILE A CA 1
ATOM 1997 C C . ILE A 1 266 ? 20.364 -31.218 -14.200 1.00 90.44 266 ILE A C 1
ATOM 1999 O O . ILE A 1 266 ? 21.351 -30.485 -14.221 1.00 90.44 266 ILE A O 1
ATOM 2003 N N . ALA A 1 267 ? 19.346 -31.012 -13.358 1.00 85.44 267 ALA A N 1
ATOM 2004 C CA . ALA A 1 267 ? 19.293 -29.869 -12.445 1.00 85.44 267 ALA A CA 1
ATOM 2005 C C . ALA A 1 267 ? 20.485 -29.824 -11.472 1.00 85.44 267 ALA A C 1
ATOM 2007 O O . ALA A 1 267 ? 21.065 -28.762 -11.255 1.00 85.44 267 ALA A O 1
ATOM 2008 N N . ILE A 1 268 ? 20.879 -30.973 -10.914 1.00 88.19 268 ILE A N 1
ATOM 2009 C CA . ILE A 1 268 ? 22.014 -31.090 -9.988 1.00 88.19 268 ILE A CA 1
ATOM 2010 C C . ILE A 1 268 ? 23.328 -30.762 -10.697 1.00 88.19 268 ILE A C 1
ATOM 2012 O O . ILE A 1 268 ? 24.128 -30.004 -10.155 1.00 88.19 268 ILE A O 1
ATOM 2016 N N . VAL A 1 269 ? 23.547 -31.302 -11.901 1.00 89.75 269 VAL A N 1
ATOM 2017 C CA . VAL A 1 269 ? 24.771 -31.039 -12.675 1.00 89.75 269 VAL A CA 1
ATOM 2018 C C . VAL A 1 269 ? 24.890 -29.558 -13.018 1.00 89.75 269 VAL A C 1
ATOM 2020 O O . VAL A 1 269 ? 25.950 -28.972 -12.810 1.00 89.75 269 VAL A O 1
ATOM 2023 N N . CYS A 1 270 ? 23.809 -28.935 -13.492 1.00 84.81 270 CYS A N 1
ATOM 2024 C CA . CYS A 1 270 ? 23.800 -27.512 -13.823 1.00 84.81 270 CYS A CA 1
ATOM 2025 C C . CYS A 1 270 ? 23.970 -26.626 -12.578 1.00 84.81 270 CYS A C 1
ATOM 2027 O O . CYS A 1 270 ? 24.795 -25.716 -12.583 1.00 84.81 270 CYS A O 1
ATOM 2029 N N . GLY A 1 271 ? 23.247 -26.915 -11.492 1.00 79.31 271 GLY A N 1
ATOM 2030 C CA . GLY A 1 271 ? 23.319 -26.138 -10.254 1.00 79.31 271 GLY A CA 1
ATOM 2031 C C . GLY A 1 271 ? 24.689 -26.219 -9.577 1.00 79.31 271 GLY A C 1
ATOM 2032 O O . GLY A 1 271 ? 25.266 -25.193 -9.225 1.00 79.31 271 GLY A O 1
ATOM 2033 N N . LEU A 1 272 ? 25.253 -27.425 -9.440 1.00 82.31 272 LEU A N 1
ATOM 2034 C CA . LEU A 1 272 ? 26.602 -27.594 -8.894 1.00 82.31 272 LEU A CA 1
ATOM 2035 C C . LEU A 1 272 ? 27.672 -27.048 -9.837 1.00 82.31 272 LEU A C 1
ATOM 2037 O O . LEU A 1 272 ? 28.652 -26.492 -9.357 1.00 82.31 272 LEU A O 1
ATOM 2041 N N . GLY A 1 273 ? 27.485 -27.165 -11.154 1.00 82.31 273 GLY A N 1
ATOM 2042 C CA . GLY A 1 273 ? 28.377 -26.555 -12.136 1.00 82.31 273 GLY A CA 1
ATOM 2043 C C . GLY A 1 273 ? 28.435 -25.040 -11.988 1.00 82.31 273 GLY A C 1
ATOM 2044 O O . GLY A 1 273 ? 29.524 -24.487 -11.925 1.00 82.31 273 GLY A O 1
ATOM 2045 N N . TYR A 1 274 ? 27.292 -24.375 -11.825 1.00 75.88 274 TYR A N 1
ATOM 2046 C CA . TYR A 1 274 ? 27.250 -22.933 -11.587 1.00 75.88 274 TYR A CA 1
ATOM 2047 C C . TYR A 1 274 ? 27.970 -22.539 -10.286 1.00 75.88 274 TYR A C 1
ATOM 2049 O O . TYR A 1 274 ? 28.837 -21.668 -10.290 1.00 75.88 274 TYR A O 1
ATOM 2057 N N . VAL A 1 275 ? 27.682 -23.232 -9.179 1.00 72.94 275 VAL A N 1
ATOM 2058 C CA . VAL A 1 275 ? 28.288 -22.931 -7.869 1.00 72.94 275 VAL A CA 1
ATOM 2059 C C . VAL A 1 275 ? 29.795 -23.217 -7.848 1.00 72.94 275 VAL A C 1
ATOM 2061 O O . VAL A 1 275 ? 30.571 -22.418 -7.337 1.00 72.94 275 VAL A O 1
ATOM 2064 N N . ILE A 1 276 ? 30.237 -24.353 -8.388 1.00 77.19 276 ILE A N 1
ATOM 2065 C CA . ILE A 1 276 ? 31.644 -24.775 -8.310 1.00 77.19 276 ILE A CA 1
ATOM 2066 C C . ILE A 1 276 ? 32.498 -24.072 -9.366 1.00 77.19 276 ILE A C 1
ATOM 2068 O O . ILE A 1 276 ? 33.660 -23.777 -9.097 1.00 77.19 276 ILE A O 1
ATOM 2072 N N . LEU A 1 277 ? 31.968 -23.832 -10.565 1.00 77.31 277 LEU A N 1
ATOM 2073 C CA . LEU A 1 277 ? 32.760 -23.306 -11.676 1.00 77.31 277 LEU A CA 1
ATOM 2074 C C . LEU A 1 277 ? 32.679 -21.785 -11.768 1.00 77.31 277 LEU A C 1
ATOM 2076 O O . LEU A 1 277 ? 33.722 -21.165 -11.927 1.00 77.31 277 LEU A O 1
ATOM 2080 N N . GLU A 1 278 ? 31.509 -21.163 -11.595 1.00 63.84 278 GLU A N 1
ATOM 2081 C CA . GLU A 1 278 ? 31.393 -19.704 -11.743 1.00 63.84 278 GLU A CA 1
ATOM 2082 C C . GLU A 1 278 ? 31.741 -18.947 -10.459 1.00 63.84 278 GLU A C 1
ATOM 2084 O O . GLU A 1 278 ? 32.550 -18.020 -10.508 1.00 63.84 278 GLU A O 1
ATOM 2089 N N . ASP A 1 279 ? 31.214 -19.356 -9.299 1.00 57.84 279 ASP A N 1
ATOM 2090 C CA . ASP A 1 279 ? 31.447 -18.627 -8.040 1.00 57.84 279 ASP A CA 1
ATOM 2091 C C . ASP A 1 279 ? 32.896 -18.797 -7.539 1.00 57.84 279 ASP A C 1
ATOM 2093 O O . ASP A 1 279 ? 33.563 -17.827 -7.177 1.00 57.84 279 ASP A O 1
ATOM 2097 N N . VAL A 1 280 ? 33.464 -20.008 -7.617 1.00 56.19 280 VAL A N 1
ATOM 2098 C CA . VAL A 1 280 ? 34.849 -20.260 -7.168 1.00 56.19 280 VAL A CA 1
ATOM 2099 C C . VAL A 1 280 ? 35.887 -19.655 -8.118 1.00 56.19 280 VAL A C 1
ATOM 2101 O O . VAL A 1 280 ? 36.891 -19.117 -7.640 1.00 56.19 280 VAL A O 1
ATOM 2104 N N . GLN A 1 281 ? 35.689 -19.699 -9.444 1.00 52.66 281 GLN A N 1
ATOM 2105 C CA . GLN A 1 281 ? 36.629 -19.060 -10.378 1.00 52.66 281 GLN A CA 1
ATOM 2106 C C . GLN A 1 281 ? 36.581 -17.536 -10.260 1.00 52.66 281 GLN A C 1
ATOM 2108 O O . GLN A 1 281 ? 37.642 -16.915 -10.199 1.00 52.66 281 GLN A O 1
ATOM 2113 N N . MET A 1 282 ? 35.391 -16.938 -10.124 1.00 49.88 282 MET A N 1
ATOM 2114 C CA . MET A 1 282 ? 35.242 -15.499 -9.880 1.00 49.88 282 MET A CA 1
ATOM 2115 C C . MET A 1 282 ? 35.868 -15.077 -8.550 1.00 49.88 282 MET A C 1
ATOM 2117 O O . MET A 1 282 ? 36.608 -14.097 -8.514 1.00 49.88 282 MET A O 1
ATOM 2121 N N . GLN A 1 283 ? 35.649 -15.817 -7.459 1.00 49.44 283 GLN A N 1
ATOM 2122 C CA . GLN A 1 283 ? 36.237 -15.487 -6.156 1.00 49.44 283 GLN A CA 1
ATOM 2123 C C . GLN A 1 283 ? 37.756 -15.681 -6.133 1.00 49.44 283 GLN A C 1
ATOM 2125 O O . GLN A 1 283 ? 38.468 -14.852 -5.568 1.00 49.44 283 GLN A O 1
ATOM 2130 N N . THR A 1 284 ? 38.277 -16.723 -6.784 1.00 50.34 284 THR A N 1
ATOM 2131 C CA . THR A 1 284 ? 39.725 -16.970 -6.864 1.00 50.34 284 THR A CA 1
ATOM 2132 C C . THR A 1 284 ? 40.414 -15.934 -7.752 1.00 50.34 284 THR A C 1
ATOM 2134 O O . THR A 1 284 ? 41.476 -15.428 -7.383 1.00 50.34 284 THR A O 1
ATOM 2137 N N . ALA A 1 285 ? 39.803 -15.565 -8.883 1.00 47.09 285 ALA A N 1
ATOM 2138 C CA . ALA A 1 285 ? 40.271 -14.472 -9.730 1.00 47.09 285 ALA A CA 1
ATOM 2139 C C . ALA A 1 285 ? 40.240 -13.145 -8.960 1.00 47.09 285 ALA A C 1
ATOM 2141 O O . ALA A 1 285 ? 41.246 -12.443 -8.911 1.00 47.09 285 ALA A O 1
ATOM 2142 N N . ARG A 1 286 ? 39.144 -12.848 -8.254 1.00 47.22 286 ARG A N 1
ATOM 2143 C CA . ARG A 1 286 ? 38.986 -11.633 -7.444 1.00 47.22 286 ARG A CA 1
ATOM 2144 C C . ARG A 1 286 ? 39.984 -11.561 -6.289 1.00 47.22 286 ARG A C 1
ATOM 2146 O O . ARG A 1 286 ? 40.565 -10.504 -6.080 1.00 47.22 286 ARG A O 1
ATOM 2153 N N . GLN A 1 287 ? 40.251 -12.667 -5.593 1.00 51.09 287 GLN A N 1
ATOM 2154 C CA . GLN A 1 287 ? 41.244 -12.726 -4.516 1.00 51.09 287 GLN A CA 1
ATOM 2155 C C . GLN A 1 287 ? 42.678 -12.600 -5.034 1.00 51.09 287 GLN A C 1
ATOM 2157 O O . GLN A 1 287 ? 43.476 -11.884 -4.433 1.00 51.09 287 GLN A O 1
ATOM 2162 N N . LYS A 1 288 ? 43.026 -13.261 -6.146 1.00 47.62 288 LYS A N 1
ATOM 2163 C CA . LYS A 1 288 ? 44.367 -13.153 -6.742 1.00 47.62 288 LYS A CA 1
ATOM 2164 C C . LYS A 1 288 ? 44.606 -11.760 -7.325 1.00 47.62 288 LYS A C 1
ATOM 2166 O O . LYS A 1 288 ? 45.659 -11.186 -7.070 1.00 47.62 288 LYS A O 1
ATOM 2171 N N . VAL A 1 289 ? 43.610 -11.174 -7.991 1.00 49.44 289 VAL A N 1
ATOM 2172 C CA . VAL A 1 289 ? 43.649 -9.789 -8.486 1.00 49.44 289 VAL A CA 1
ATOM 2173 C C . VAL A 1 289 ? 43.688 -8.788 -7.325 1.00 49.44 289 VAL A C 1
ATOM 2175 O O . VAL A 1 289 ? 44.507 -7.879 -7.356 1.00 49.44 289 VAL A O 1
ATOM 2178 N N . GLN A 1 290 ? 42.932 -8.980 -6.236 1.00 48.50 290 GLN A N 1
ATOM 2179 C CA . GLN A 1 290 ? 43.064 -8.164 -5.014 1.00 48.50 290 GLN A CA 1
ATOM 2180 C C . GLN A 1 290 ? 44.457 -8.261 -4.385 1.00 48.50 290 GLN A C 1
ATOM 2182 O O . GLN A 1 290 ? 44.990 -7.258 -3.912 1.00 48.50 290 GLN A O 1
ATOM 2187 N N . LYS A 1 291 ? 45.075 -9.446 -4.406 1.00 47.06 291 LYS A N 1
ATOM 2188 C CA . LYS A 1 291 ? 46.446 -9.639 -3.921 1.00 47.06 291 LYS A CA 1
ATOM 2189 C C . LYS A 1 291 ? 47.457 -8.877 -4.786 1.00 47.06 291 LYS A C 1
ATOM 2191 O O . LYS A 1 291 ? 48.342 -8.232 -4.230 1.00 47.06 291 LYS A O 1
ATOM 2196 N N . VAL A 1 292 ? 47.269 -8.875 -6.110 1.00 46.28 292 VAL A N 1
ATOM 2197 C CA . VAL A 1 292 ? 48.050 -8.072 -7.074 1.00 46.28 292 VAL A CA 1
ATOM 2198 C C . VAL A 1 292 ? 47.850 -6.566 -6.851 1.00 46.28 292 VAL A C 1
ATOM 2200 O O . VAL A 1 292 ? 48.823 -5.824 -6.851 1.00 46.28 292 VAL A O 1
ATOM 2203 N N . LEU A 1 293 ? 46.622 -6.117 -6.575 1.00 46.56 293 LEU A N 1
ATOM 2204 C CA . LEU A 1 293 ? 46.282 -4.709 -6.310 1.00 46.56 293 LEU A CA 1
ATOM 2205 C C . LEU A 1 293 ? 46.824 -4.183 -4.967 1.00 46.56 293 LEU A C 1
ATOM 2207 O O . LEU A 1 293 ? 46.982 -2.976 -4.802 1.00 46.56 293 LEU A O 1
ATOM 2211 N N . SER A 1 294 ? 47.097 -5.074 -4.006 1.00 45.41 294 SER A N 1
ATOM 2212 C CA . SER A 1 294 ? 47.654 -4.723 -2.688 1.00 45.41 294 SER A CA 1
ATOM 2213 C C . SER A 1 294 ? 49.184 -4.623 -2.655 1.00 45.41 294 SER A C 1
ATOM 2215 O O . SER A 1 294 ? 49.750 -4.127 -1.680 1.00 45.41 294 SER A O 1
ATOM 2217 N N . ALA A 1 295 ? 49.860 -5.100 -3.701 1.00 48.59 295 ALA A N 1
ATOM 2218 C CA . ALA A 1 295 ? 51.309 -5.074 -3.814 1.00 48.59 295 ALA A CA 1
ATOM 2219 C C . ALA A 1 295 ? 51.754 -3.961 -4.774 1.00 48.59 295 ALA A C 1
ATOM 2221 O O . ALA A 1 295 ? 51.112 -3.690 -5.782 1.00 48.59 295 ALA A O 1
ATOM 2222 N N . ASP A 1 296 ? 52.879 -3.318 -4.461 1.00 53.59 296 ASP A N 1
ATOM 2223 C CA . ASP A 1 296 ? 53.505 -2.298 -5.307 1.00 53.59 296 ASP A CA 1
ATOM 2224 C C . ASP A 1 296 ? 53.922 -2.933 -6.649 1.00 53.59 296 ASP A C 1
ATOM 2226 O O . ASP A 1 296 ? 54.936 -3.634 -6.740 1.00 53.59 296 ASP A O 1
ATOM 2230 N N . THR A 1 297 ? 53.106 -2.733 -7.689 1.00 51.19 297 THR A N 1
ATOM 2231 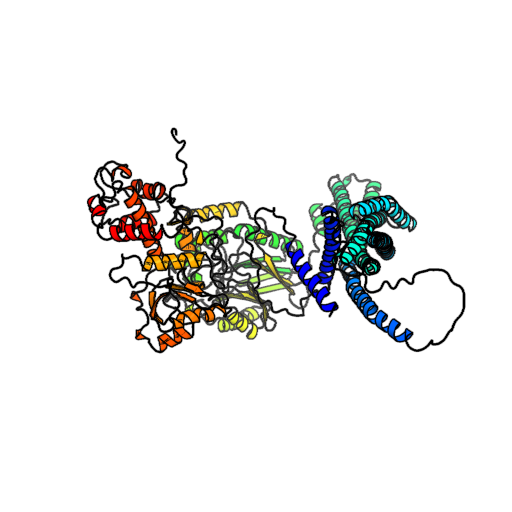C CA . THR A 1 297 ? 53.218 -3.380 -9.012 1.00 51.19 297 THR A CA 1
ATOM 2232 C C . THR A 1 297 ? 54.541 -3.074 -9.724 1.00 51.19 297 THR A C 1
ATOM 2234 O O . THR A 1 297 ? 54.953 -3.804 -10.626 1.00 51.19 297 THR A O 1
ATOM 2237 N N . ASN A 1 298 ? 55.278 -2.060 -9.259 1.00 51.59 298 ASN A N 1
ATOM 2238 C CA . ASN A 1 298 ? 56.633 -1.737 -9.705 1.00 51.59 298 ASN A CA 1
ATOM 2239 C C . ASN A 1 298 ? 57.702 -2.765 -9.291 1.00 51.59 298 ASN A C 1
ATOM 2241 O O . ASN A 1 298 ? 58.817 -2.715 -9.815 1.00 51.59 298 ASN A O 1
ATOM 2245 N N . LYS A 1 299 ? 57.388 -3.693 -8.375 1.00 51.62 299 LYS A N 1
ATOM 2246 C CA . LYS A 1 299 ? 58.315 -4.725 -7.872 1.00 51.62 299 LYS A CA 1
ATOM 2247 C C . LYS A 1 299 ? 58.099 -6.119 -8.463 1.00 51.62 299 LYS A C 1
ATOM 2249 O O . LYS A 1 299 ? 58.865 -7.018 -8.134 1.00 51.62 299 LYS A O 1
ATOM 2254 N N . PHE A 1 300 ? 57.093 -6.299 -9.318 1.00 54.03 300 PHE A N 1
ATOM 2255 C CA . PHE A 1 300 ? 56.814 -7.593 -9.942 1.00 54.03 300 PHE A CA 1
ATOM 2256 C C . PHE A 1 300 ? 57.914 -7.953 -10.949 1.00 54.03 300 PHE A C 1
ATOM 2258 O O . PHE A 1 300 ? 58.241 -7.166 -11.846 1.00 54.03 300 PHE A O 1
ATOM 2265 N N . SER A 1 301 ? 58.482 -9.147 -10.798 1.00 57.31 301 SER A N 1
ATOM 2266 C CA . SER A 1 301 ? 59.392 -9.758 -11.765 1.00 57.31 301 SER A CA 1
ATOM 2267 C C . SER A 1 301 ? 58.623 -10.278 -12.990 1.00 57.31 301 SER A C 1
ATOM 2269 O O . SER A 1 301 ? 57.392 -10.322 -13.005 1.00 57.31 301 SER A O 1
ATOM 2271 N N . ALA A 1 302 ? 59.336 -10.660 -14.054 1.00 58.56 302 ALA A N 1
ATOM 2272 C CA . ALA A 1 302 ? 58.708 -11.245 -15.244 1.00 58.56 302 ALA A CA 1
ATOM 2273 C C . ALA A 1 302 ? 57.980 -12.570 -14.937 1.00 58.56 302 ALA A C 1
ATOM 2275 O O . ALA A 1 302 ? 56.972 -12.866 -15.577 1.00 58.56 302 ALA A O 1
ATOM 2276 N N . ASP A 1 303 ? 58.451 -13.312 -13.931 1.00 54.62 303 ASP A N 1
ATOM 2277 C CA . ASP A 1 303 ? 57.869 -14.585 -13.504 1.00 54.62 303 ASP A CA 1
ATOM 2278 C C . ASP A 1 303 ? 56.575 -14.375 -12.698 1.00 54.62 303 ASP A C 1
ATOM 2280 O O . ASP A 1 303 ? 55.609 -15.107 -12.901 1.00 54.62 303 ASP A O 1
ATOM 2284 N N . ASP A 1 304 ? 56.487 -13.306 -11.894 1.00 55.94 304 ASP A N 1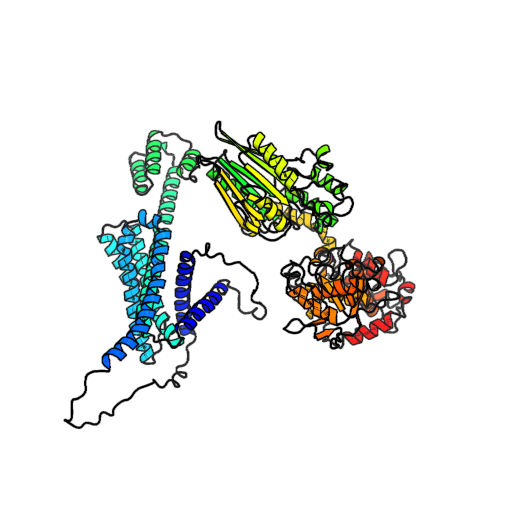
ATOM 2285 C CA . ASP A 1 304 ? 55.250 -12.935 -11.182 1.00 55.94 304 ASP A CA 1
ATOM 2286 C C . ASP A 1 304 ? 54.131 -12.547 -12.168 1.00 55.94 304 ASP A C 1
ATOM 2288 O O . ASP A 1 304 ? 52.962 -12.884 -11.982 1.00 55.94 304 ASP A O 1
ATOM 2292 N N . TRP A 1 305 ? 54.485 -11.864 -13.265 1.00 61.34 305 TRP A N 1
ATOM 2293 C CA . TRP A 1 305 ? 53.541 -11.554 -14.345 1.00 61.34 305 TRP A CA 1
ATOM 2294 C C . TRP A 1 305 ? 53.106 -12.798 -15.120 1.00 61.34 305 TRP A C 1
ATOM 2296 O O . TRP A 1 305 ? 51.942 -12.888 -15.515 1.00 61.34 305 TRP A O 1
ATOM 2306 N N . ALA A 1 306 ? 54.011 -13.757 -15.325 1.00 57.56 306 ALA A N 1
ATOM 2307 C CA . ALA A 1 306 ? 53.679 -15.030 -15.954 1.00 57.56 306 ALA A CA 1
ATOM 2308 C C . ALA A 1 306 ? 52.706 -15.844 -15.085 1.00 57.56 306 ALA A C 1
ATOM 2310 O O . ALA A 1 306 ? 51.736 -16.376 -15.613 1.00 57.56 306 ALA A O 1
ATOM 2311 N N . GLU A 1 307 ? 52.893 -15.865 -13.763 1.00 53.78 307 GLU A N 1
ATOM 2312 C CA . GLU A 1 307 ? 52.012 -16.566 -12.820 1.00 53.78 307 GLU A CA 1
ATOM 2313 C C . GLU A 1 307 ? 50.613 -15.922 -12.723 1.00 53.78 307 GLU A C 1
ATOM 2315 O O . GLU A 1 307 ? 49.603 -16.626 -12.660 1.00 53.78 307 GLU A O 1
ATOM 2320 N N . VAL A 1 308 ? 50.520 -14.586 -12.786 1.00 53.41 308 VAL A N 1
ATOM 2321 C CA . VAL A 1 308 ? 49.236 -13.860 -12.856 1.00 53.41 308 VAL A CA 1
ATOM 2322 C C . VAL A 1 308 ? 48.500 -14.157 -14.164 1.00 53.41 308 VAL A C 1
ATOM 2324 O O . VAL A 1 308 ? 47.301 -14.428 -14.135 1.00 53.41 308 VAL A O 1
ATOM 2327 N N . LEU A 1 309 ? 49.202 -14.149 -15.300 1.00 56.44 309 LEU A N 1
ATOM 2328 C CA . LEU A 1 309 ? 48.624 -14.469 -16.610 1.00 56.44 309 LEU A CA 1
ATOM 2329 C C . LEU A 1 309 ? 48.195 -15.943 -16.714 1.00 56.44 309 LEU A C 1
ATOM 2331 O O . LEU A 1 309 ? 47.162 -16.224 -17.319 1.00 56.44 309 LEU A O 1
ATOM 2335 N N . ASP A 1 310 ? 48.931 -16.866 -16.090 1.00 55.28 310 ASP A N 1
ATOM 2336 C CA . ASP A 1 310 ? 48.606 -18.299 -16.040 1.00 55.28 310 ASP A CA 1
ATOM 2337 C C . ASP A 1 310 ? 47.392 -18.580 -15.133 1.00 55.28 310 ASP A C 1
ATOM 2339 O O . ASP A 1 310 ? 46.488 -19.339 -15.487 1.00 55.28 310 ASP A O 1
ATOM 2343 N N . CYS A 1 311 ? 47.273 -17.859 -14.009 1.00 48.62 311 CYS A N 1
ATOM 2344 C CA . CYS A 1 311 ? 46.090 -17.901 -13.140 1.00 48.62 311 CYS A CA 1
ATOM 2345 C C . CYS A 1 311 ? 44.800 -17.403 -13.816 1.00 48.62 311 CYS A C 1
ATOM 2347 O O . CYS A 1 311 ? 43.711 -17.684 -13.314 1.00 48.62 311 CYS A O 1
ATOM 2349 N N . LEU A 1 312 ? 44.919 -16.665 -14.921 1.00 50.09 312 LEU A N 1
ATOM 2350 C CA . LEU A 1 312 ? 43.819 -16.072 -15.682 1.00 50.09 312 LEU A CA 1
ATOM 2351 C C . LEU A 1 312 ? 43.489 -16.852 -16.964 1.00 50.09 312 LEU A C 1
ATOM 2353 O O . LEU A 1 312 ? 42.692 -16.376 -17.770 1.00 50.09 312 LEU A O 1
ATOM 2357 N N . GLY A 1 313 ? 44.038 -18.061 -17.147 1.00 44.31 313 GLY A N 1
ATOM 2358 C CA . GLY A 1 313 ? 43.832 -18.931 -18.317 1.00 44.31 313 GLY A CA 1
ATOM 2359 C C . GLY A 1 313 ? 42.387 -19.379 -18.611 1.00 44.31 313 GLY A C 1
ATOM 2360 O O . GLY A 1 313 ? 42.184 -20.222 -19.480 1.00 44.31 313 GLY A O 1
ATOM 2361 N N . GLY A 1 314 ? 41.388 -18.825 -17.916 1.00 47.06 314 GLY A N 1
ATOM 2362 C CA . GLY A 1 314 ? 39.955 -18.988 -18.184 1.00 47.06 314 GLY A CA 1
ATOM 2363 C C . GLY A 1 314 ? 39.171 -17.672 -18.303 1.00 47.06 314 GLY A C 1
ATOM 2364 O O . GLY A 1 314 ? 37.948 -17.711 -18.395 1.00 47.06 314 GLY A O 1
ATOM 2365 N N . CYS A 1 315 ? 39.830 -16.507 -18.280 1.00 46.53 315 CYS A N 1
ATOM 2366 C CA . CYS A 1 315 ? 39.156 -15.218 -18.447 1.00 46.53 315 CYS A CA 1
ATOM 2367 C C . CYS A 1 315 ? 38.796 -14.941 -19.922 1.00 46.53 315 CYS A C 1
ATOM 2369 O O . CYS A 1 315 ? 39.499 -15.409 -20.823 1.00 46.53 315 CYS A O 1
ATOM 2371 N N . PRO A 1 316 ? 37.740 -14.144 -20.187 1.00 44.69 316 PRO A N 1
ATOM 2372 C CA . PRO A 1 316 ? 37.387 -13.712 -21.536 1.00 44.69 316 PRO A CA 1
ATOM 2373 C C . PRO A 1 316 ? 38.582 -13.069 -22.271 1.00 44.69 316 PRO A C 1
ATOM 2375 O O . PRO A 1 316 ? 39.392 -12.387 -21.631 1.00 44.69 316 PRO A O 1
ATOM 2378 N N . PRO A 1 317 ? 38.700 -13.233 -23.606 1.00 47.91 317 PRO A N 1
ATOM 2379 C CA . PRO A 1 317 ? 39.835 -12.735 -24.396 1.00 47.91 317 PRO A CA 1
ATOM 2380 C C . PRO A 1 317 ? 40.124 -11.238 -24.203 1.00 47.91 317 PRO A C 1
ATOM 2382 O O . PRO A 1 317 ? 41.274 -10.808 -24.276 1.00 47.91 317 PRO A O 1
ATOM 2385 N N . GLU A 1 318 ? 39.080 -10.463 -23.919 1.00 49.06 318 GLU A N 1
ATOM 2386 C CA . GLU A 1 318 ? 39.102 -9.016 -23.692 1.00 49.06 318 GLU A CA 1
ATOM 2387 C C . GLU A 1 318 ? 39.843 -8.639 -22.399 1.00 49.06 318 GLU A C 1
ATOM 2389 O O . GLU A 1 318 ? 40.683 -7.739 -22.405 1.00 49.06 318 GLU A O 1
ATOM 2394 N N . VAL A 1 319 ? 39.643 -9.401 -21.317 1.00 48.56 319 VAL A N 1
ATOM 2395 C CA . VAL A 1 319 ? 40.334 -9.210 -20.028 1.00 48.56 319 VAL A CA 1
ATOM 2396 C C . VAL A 1 319 ? 41.822 -9.550 -20.161 1.00 48.56 319 VAL A C 1
ATOM 2398 O O . VAL A 1 319 ? 42.688 -8.837 -19.651 1.00 48.56 319 VAL A O 1
ATOM 2401 N N . ALA A 1 320 ? 42.140 -10.615 -20.903 1.00 54.81 320 ALA A N 1
ATOM 2402 C CA . ALA A 1 320 ? 43.520 -11.010 -21.176 1.00 54.81 320 ALA A CA 1
ATOM 2403 C C . ALA A 1 320 ? 44.260 -9.988 -22.062 1.00 54.81 320 ALA A C 1
ATOM 2405 O O . ALA A 1 320 ? 45.461 -9.774 -21.880 1.00 54.81 320 ALA A O 1
ATOM 2406 N N . ALA A 1 321 ? 43.563 -9.347 -23.005 1.00 55.78 321 ALA A N 1
ATOM 2407 C CA . ALA A 1 321 ? 44.117 -8.282 -23.838 1.00 55.78 321 ALA A CA 1
ATOM 2408 C C . ALA A 1 321 ? 44.399 -7.012 -23.019 1.00 55.78 321 ALA A C 1
ATOM 2410 O O . ALA A 1 321 ? 45.523 -6.506 -23.050 1.00 55.78 321 ALA A O 1
ATOM 2411 N N . ALA A 1 322 ? 43.434 -6.567 -22.210 1.00 53.41 322 ALA A N 1
ATOM 2412 C CA . ALA A 1 322 ? 43.570 -5.376 -21.375 1.00 53.41 322 ALA A CA 1
ATOM 2413 C C . ALA A 1 322 ? 44.686 -5.512 -20.320 1.00 53.41 322 ALA A C 1
ATOM 2415 O O . ALA A 1 322 ? 45.434 -4.568 -20.066 1.00 53.41 322 ALA A O 1
ATOM 2416 N N . LEU A 1 323 ? 44.880 -6.707 -19.751 1.00 53.12 323 LEU A N 1
ATOM 2417 C CA . LEU A 1 323 ? 45.958 -6.966 -18.787 1.00 53.12 323 LEU A CA 1
ATOM 2418 C C . LEU A 1 323 ? 47.350 -7.056 -19.434 1.00 53.12 323 LEU A C 1
ATOM 2420 O O . LEU A 1 323 ? 48.334 -6.646 -18.815 1.00 53.12 323 LEU A O 1
ATOM 2424 N N . ARG A 1 324 ? 47.459 -7.523 -20.688 1.00 59.44 324 ARG A N 1
ATOM 2425 C CA . ARG A 1 324 ? 48.716 -7.445 -21.464 1.00 59.44 324 ARG A CA 1
ATOM 2426 C C . ARG A 1 324 ? 49.090 -6.005 -21.805 1.00 59.44 324 ARG A C 1
ATOM 2428 O O . ARG A 1 324 ? 50.278 -5.688 -21.880 1.00 59.44 324 ARG A O 1
ATOM 2435 N N . ASP A 1 325 ? 48.102 -5.139 -21.994 1.00 57.16 325 ASP A N 1
ATOM 2436 C CA . ASP A 1 325 ? 48.337 -3.709 -22.187 1.00 57.16 325 ASP A CA 1
ATOM 2437 C C . ASP A 1 325 ? 48.691 -3.005 -20.869 1.00 57.16 325 ASP A C 1
ATOM 2439 O O . ASP A 1 325 ? 49.581 -2.151 -20.857 1.00 57.16 325 ASP A O 1
ATOM 2443 N N . LEU A 1 326 ? 48.136 -3.454 -19.738 1.00 53.88 326 LEU A N 1
ATOM 2444 C CA . LEU A 1 326 ? 48.540 -2.992 -18.407 1.00 53.88 326 LEU A CA 1
ATOM 2445 C C . LEU A 1 326 ? 49.978 -3.411 -18.037 1.00 53.88 326 LEU A C 1
ATOM 2447 O O . LEU A 1 326 ? 50.726 -2.613 -17.467 1.00 53.88 326 LEU A O 1
ATOM 2451 N N . GLN A 1 327 ? 50.419 -4.611 -18.445 1.00 55.88 327 GLN A N 1
ATOM 2452 C CA . GLN A 1 327 ? 51.817 -5.056 -18.316 1.00 55.88 327 GLN A CA 1
ATOM 2453 C C . GLN A 1 327 ? 52.792 -4.118 -19.057 1.00 55.88 327 GLN A C 1
ATOM 2455 O O . GLN A 1 327 ? 53.922 -3.910 -18.606 1.00 55.88 327 GLN A O 1
ATOM 2460 N N . LYS A 1 328 ? 52.369 -3.544 -20.191 1.00 57.12 328 LYS A N 1
ATOM 2461 C CA . LYS A 1 328 ? 53.196 -2.641 -21.006 1.00 57.12 328 LYS A CA 1
ATOM 2462 C C . LYS A 1 328 ? 53.214 -1.202 -20.495 1.00 57.12 328 LYS A C 1
ATOM 2464 O O . LYS A 1 328 ? 54.233 -0.536 -20.664 1.00 57.12 328 LYS A O 1
ATOM 2469 N N . SER A 1 329 ? 52.118 -0.705 -19.920 1.00 54.19 329 SER A N 1
ATOM 2470 C CA . SER A 1 329 ? 51.955 0.731 -19.654 1.00 54.19 329 SER A CA 1
ATOM 2471 C C . SER A 1 329 ? 52.487 1.199 -18.294 1.00 54.19 329 SER A C 1
ATOM 2473 O O . SER A 1 329 ? 52.810 2.375 -18.171 1.00 54.19 329 SER A O 1
ATOM 2475 N N . ARG A 1 330 ? 52.628 0.312 -17.290 1.00 51.91 330 ARG A N 1
ATOM 2476 C CA . ARG A 1 330 ? 53.196 0.576 -15.938 1.00 51.91 330 ARG A CA 1
ATOM 2477 C C . ARG A 1 330 ? 52.683 1.830 -15.189 1.00 51.91 330 ARG A C 1
ATOM 2479 O O . ARG A 1 330 ? 53.243 2.180 -14.153 1.00 51.91 330 ARG A O 1
ATOM 2486 N N . SER A 1 331 ? 51.610 2.482 -15.635 1.00 47.25 331 SER A N 1
ATOM 2487 C CA . SER A 1 331 ? 50.945 3.563 -14.900 1.00 47.25 331 SER A CA 1
ATOM 2488 C C . SER A 1 331 ? 49.519 3.777 -15.408 1.00 47.25 331 SER A C 1
ATOM 2490 O O . SER A 1 331 ? 49.320 4.382 -16.459 1.00 47.25 331 SER A O 1
ATOM 2492 N N . LEU A 1 332 ? 48.529 3.317 -14.651 1.00 47.62 332 LEU A N 1
ATOM 2493 C CA . LEU A 1 332 ? 47.136 3.752 -14.752 1.00 47.62 332 LEU A CA 1
ATOM 2494 C C . LEU A 1 332 ? 46.527 3.719 -13.350 1.00 47.62 332 LEU A C 1
ATOM 2496 O O . LEU A 1 332 ? 46.924 2.907 -12.515 1.00 47.62 332 LEU A O 1
ATOM 2500 N N . ASP A 1 333 ? 45.613 4.648 -13.090 1.00 52.81 333 ASP A N 1
ATOM 2501 C CA . ASP A 1 333 ? 44.896 4.760 -11.824 1.00 52.81 333 ASP A CA 1
ATOM 2502 C C . ASP A 1 333 ? 44.040 3.503 -11.613 1.00 52.81 333 ASP A C 1
ATOM 2504 O O . ASP A 1 333 ? 43.108 3.228 -12.377 1.00 52.81 333 ASP A O 1
ATOM 2508 N N . ASN A 1 334 ? 44.403 2.705 -10.606 1.00 49.47 334 ASN A N 1
ATOM 2509 C CA . ASN A 1 334 ? 43.879 1.354 -10.403 1.00 49.47 334 ASN A CA 1
ATOM 2510 C C . ASN A 1 334 ? 42.345 1.330 -10.281 1.00 49.47 334 ASN A C 1
ATOM 2512 O O . ASN A 1 334 ? 41.732 0.334 -10.646 1.00 49.47 334 ASN A O 1
ATOM 2516 N N . ALA A 1 335 ? 41.707 2.403 -9.801 1.00 42.84 335 ALA A N 1
ATOM 2517 C CA . ALA A 1 335 ? 40.255 2.455 -9.627 1.00 42.84 335 ALA A CA 1
ATOM 2518 C C . ALA A 1 335 ? 39.483 2.597 -10.954 1.00 42.84 335 ALA A C 1
ATOM 2520 O O . ALA A 1 335 ? 38.473 1.925 -11.143 1.00 42.84 335 ALA A O 1
ATOM 2521 N N . ALA A 1 336 ? 39.970 3.420 -11.888 1.00 47.22 336 ALA A N 1
ATOM 2522 C CA . ALA A 1 336 ? 39.307 3.653 -13.176 1.00 47.22 336 ALA A CA 1
ATOM 2523 C C . ALA A 1 336 ? 39.415 2.436 -14.110 1.00 47.22 336 ALA A C 1
ATOM 2525 O O . ALA A 1 336 ? 38.451 2.079 -14.780 1.00 47.22 336 ALA A O 1
ATOM 2526 N N . PHE A 1 337 ? 40.565 1.756 -14.088 1.00 47.38 337 PHE A N 1
ATOM 2527 C CA . PHE A 1 337 ? 40.811 0.548 -14.878 1.00 47.38 337 PHE A CA 1
ATOM 2528 C C . PHE A 1 337 ? 39.969 -0.653 -14.404 1.00 47.38 337 PHE A C 1
ATOM 2530 O O . PHE A 1 337 ? 39.515 -1.464 -15.208 1.00 47.38 337 PHE A O 1
ATOM 2537 N N . LEU A 1 338 ? 39.715 -0.762 -13.094 1.00 45.00 338 LEU A N 1
ATOM 2538 C CA . LEU A 1 338 ? 38.856 -1.814 -12.536 1.00 45.00 338 LEU A CA 1
ATOM 2539 C C . LEU A 1 338 ? 37.378 -1.616 -12.893 1.00 45.00 338 LEU A C 1
ATOM 2541 O O . LEU A 1 338 ? 36.681 -2.597 -13.136 1.00 45.00 338 LEU A O 1
ATOM 2545 N N . ASP A 1 339 ? 36.922 -0.367 -12.957 1.00 45.53 339 ASP A N 1
ATOM 2546 C CA . ASP A 1 339 ? 35.550 -0.003 -13.327 1.00 45.53 339 ASP A CA 1
ATOM 2547 C C . ASP A 1 339 ? 35.284 -0.164 -14.839 1.00 45.53 339 ASP A C 1
ATOM 2549 O O . ASP A 1 339 ? 34.144 -0.324 -15.268 1.00 45.53 339 ASP A O 1
ATOM 2553 N N . GLU A 1 340 ? 36.341 -0.146 -15.654 1.00 47.38 340 GLU A N 1
ATOM 2554 C CA . GLU A 1 340 ? 36.297 -0.381 -17.103 1.00 47.38 340 GLU A CA 1
ATOM 2555 C C . GLU A 1 340 ? 36.267 -1.879 -17.462 1.00 47.38 340 GLU A C 1
ATOM 2557 O O . GLU A 1 340 ? 35.650 -2.255 -18.453 1.00 47.38 340 GLU A O 1
ATOM 2562 N N . ILE A 1 341 ? 36.884 -2.742 -16.642 1.00 41.62 341 ILE A N 1
ATOM 2563 C CA . ILE A 1 341 ? 36.972 -4.195 -16.894 1.00 41.62 341 ILE A CA 1
ATOM 2564 C C . ILE A 1 341 ? 35.917 -5.011 -16.139 1.00 41.62 341 ILE A C 1
ATOM 2566 O O . ILE A 1 341 ? 35.441 -6.021 -16.655 1.00 41.62 341 ILE A O 1
ATOM 2570 N N . PHE A 1 342 ? 35.578 -4.620 -14.907 1.00 44.34 342 PHE A N 1
ATOM 2571 C CA . PHE A 1 342 ? 34.657 -5.362 -14.033 1.00 44.34 342 PHE A CA 1
ATOM 2572 C C . PHE A 1 342 ? 33.376 -4.590 -13.697 1.00 44.34 342 PHE A C 1
ATOM 2574 O O . PHE A 1 342 ? 32.526 -5.111 -12.969 1.00 44.34 342 PHE A O 1
ATOM 2581 N N . GLY A 1 343 ? 33.232 -3.360 -14.198 1.00 45.09 343 GLY A N 1
ATOM 2582 C CA . GLY A 1 343 ? 31.959 -2.650 -14.160 1.00 45.09 343 GLY A CA 1
ATOM 2583 C C . GLY A 1 343 ? 30.910 -3.368 -15.020 1.00 45.09 343 GLY A C 1
ATOM 2584 O O . GLY A 1 343 ? 31.274 -4.100 -15.944 1.00 45.09 343 GLY A O 1
ATOM 2585 N N . PRO A 1 344 ? 29.605 -3.201 -14.738 1.00 44.28 344 PRO A N 1
ATOM 2586 C CA . PRO A 1 344 ? 28.572 -3.647 -15.672 1.00 44.28 344 PRO A CA 1
ATOM 2587 C C . PRO A 1 344 ? 28.859 -3.052 -17.060 1.00 44.28 344 PRO A C 1
ATOM 2589 O O . PRO A 1 344 ? 29.328 -1.916 -17.129 1.00 44.28 344 PRO A O 1
ATOM 2592 N N . GLU A 1 345 ? 28.595 -3.799 -18.143 1.00 47.59 345 GLU A N 1
ATOM 2593 C CA . GLU A 1 345 ? 28.744 -3.306 -19.524 1.00 47.59 345 GLU A CA 1
ATOM 2594 C C . GLU A 1 345 ? 28.160 -1.888 -19.622 1.00 47.59 345 GLU A C 1
ATOM 2596 O O . GLU A 1 345 ? 26.942 -1.692 -19.510 1.00 47.59 345 GLU A O 1
ATOM 2601 N N . LYS A 1 346 ? 29.035 -0.883 -19.766 1.00 56.28 346 LYS A N 1
ATOM 2602 C CA . LYS A 1 346 ? 28.606 0.509 -19.886 1.00 56.28 346 LYS A CA 1
ATOM 2603 C C . LYS A 1 346 ? 27.908 0.636 -21.227 1.00 56.28 346 LYS A C 1
ATOM 2605 O O . LYS A 1 346 ? 28.534 0.521 -22.279 1.00 56.28 346 LYS A O 1
ATOM 2610 N N . SER A 1 347 ? 26.595 0.831 -21.186 1.00 61.88 347 SER A N 1
ATOM 2611 C CA . SER A 1 347 ? 25.798 0.924 -22.400 1.00 61.88 347 SER A CA 1
ATOM 2612 C C . SER A 1 347 ? 26.248 2.124 -23.232 1.00 61.88 347 SER A C 1
ATOM 2614 O O . SER A 1 347 ? 26.460 3.225 -22.722 1.00 61.88 347 SER A O 1
ATOM 2616 N N . THR A 1 348 ? 26.335 1.941 -24.548 1.00 68.12 348 THR A N 1
ATOM 2617 C CA . THR A 1 348 ? 26.624 3.018 -25.503 1.00 68.12 348 THR A CA 1
ATOM 2618 C C . THR A 1 348 ? 25.427 3.945 -25.736 1.00 68.12 348 THR A C 1
ATOM 2620 O O . THR A 1 348 ? 25.491 4.800 -26.616 1.00 68.12 348 THR A O 1
ATOM 2623 N N . GLY A 1 349 ? 24.366 3.841 -24.933 1.00 82.88 349 GLY A N 1
ATOM 2624 C CA . GLY A 1 349 ? 23.165 4.674 -24.984 1.00 82.88 349 GLY A CA 1
ATOM 2625 C C . GLY A 1 349 ? 23.060 5.750 -23.901 1.00 82.88 349 GLY A C 1
ATOM 2626 O O . GLY A 1 349 ? 24.000 5.954 -23.141 1.00 82.88 349 GLY A O 1
ATOM 2627 N N . CYS A 1 350 ? 21.913 6.424 -23.831 1.00 91.62 350 CYS A N 1
ATOM 2628 C CA . CYS A 1 350 ? 21.483 7.229 -22.681 1.00 91.62 350 CYS A CA 1
ATOM 2629 C C . CYS A 1 350 ? 20.149 6.696 -22.143 1.00 91.62 350 CYS A C 1
ATOM 2631 O O . CYS A 1 350 ? 19.405 6.040 -22.878 1.00 91.62 350 CYS A O 1
ATOM 2633 N N . ALA A 1 351 ? 19.830 6.976 -20.878 1.00 94.75 351 ALA A N 1
ATOM 2634 C CA . ALA A 1 351 ? 18.619 6.443 -20.254 1.00 94.75 351 ALA A CA 1
ATOM 2635 C C . ALA A 1 351 ? 17.944 7.426 -19.292 1.00 94.75 351 ALA A C 1
ATOM 2637 O O . ALA A 1 351 ? 18.612 8.106 -18.510 1.00 94.75 351 ALA A O 1
ATOM 2638 N N . LEU A 1 352 ? 16.613 7.449 -19.321 1.00 97.50 352 LEU A N 1
ATOM 2639 C CA . LEU A 1 352 ? 15.769 8.085 -18.316 1.00 97.50 352 LEU A CA 1
ATOM 2640 C C . LEU A 1 352 ? 15.045 7.008 -17.518 1.00 97.50 352 LEU A C 1
ATOM 2642 O O . LEU A 1 352 ? 14.350 6.182 -18.102 1.00 97.50 352 LEU A O 1
ATOM 2646 N N . ARG A 1 353 ? 15.176 7.058 -16.195 1.00 98.25 353 ARG A N 1
ATOM 2647 C CA . ARG A 1 353 ? 14.384 6.260 -15.259 1.00 98.25 353 ARG A CA 1
ATOM 2648 C C . ARG A 1 353 ? 13.371 7.151 -14.565 1.00 98.25 353 ARG A C 1
ATOM 2650 O O . ARG A 1 353 ? 13.742 8.195 -14.033 1.00 98.25 353 ARG A O 1
ATOM 2657 N N . ILE A 1 354 ? 12.119 6.722 -14.551 1.00 98.62 354 ILE A N 1
ATOM 2658 C CA . ILE A 1 354 ? 11.021 7.361 -13.832 1.00 98.62 354 ILE A CA 1
ATOM 2659 C C . ILE A 1 354 ? 10.543 6.402 -12.745 1.00 98.62 354 ILE A C 1
ATOM 2661 O O . ILE A 1 354 ? 10.186 5.267 -13.047 1.00 98.62 354 ILE A O 1
ATOM 2665 N N . ILE A 1 355 ? 10.531 6.852 -11.492 1.00 98.69 355 ILE A N 1
ATOM 2666 C CA . ILE A 1 355 ? 9.961 6.111 -10.361 1.00 98.69 355 ILE A CA 1
ATOM 2667 C C . ILE A 1 355 ? 8.673 6.811 -9.931 1.00 98.69 355 ILE A C 1
ATOM 2669 O O . ILE A 1 355 ? 8.720 7.942 -9.457 1.00 98.69 355 ILE A O 1
ATOM 2673 N N . GLN A 1 356 ? 7.530 6.161 -10.111 1.00 98.44 356 GLN A N 1
ATOM 2674 C CA . GLN A 1 356 ? 6.212 6.717 -9.818 1.00 98.44 356 GLN A CA 1
ATOM 2675 C C . GLN A 1 356 ? 5.588 6.024 -8.602 1.00 98.44 356 GLN A C 1
ATOM 2677 O O . GLN A 1 356 ? 5.545 4.794 -8.530 1.00 98.44 356 GLN A O 1
ATOM 2682 N N . ILE A 1 357 ? 5.050 6.832 -7.694 1.00 98.38 357 ILE A N 1
ATOM 2683 C CA . ILE A 1 357 ? 4.064 6.449 -6.676 1.00 98.38 357 ILE A CA 1
ATOM 2684 C C . ILE A 1 357 ? 2.810 7.324 -6.836 1.00 98.38 357 ILE A C 1
ATOM 2686 O O . ILE A 1 357 ? 2.816 8.287 -7.603 1.00 98.38 357 ILE A O 1
ATOM 2690 N N . THR A 1 358 ? 1.728 7.002 -6.136 1.00 97.00 358 THR A N 1
ATOM 2691 C CA . THR A 1 358 ? 0.466 7.751 -6.206 1.00 97.00 358 THR A CA 1
ATOM 2692 C C . THR A 1 358 ? -0.370 7.499 -4.955 1.00 97.00 358 THR A C 1
ATOM 2694 O O . THR A 1 358 ? -0.090 6.525 -4.252 1.00 97.00 358 THR A O 1
ATOM 2697 N N . ASP A 1 359 ? -1.350 8.367 -4.688 1.00 95.31 359 ASP A N 1
ATOM 2698 C CA . ASP A 1 359 ? -2.406 8.150 -3.689 1.00 95.31 359 ASP A CA 1
ATOM 2699 C C . ASP A 1 359 ? -1.831 7.773 -2.310 1.00 95.31 359 ASP A C 1
ATOM 2701 O O . ASP A 1 359 ? -1.983 6.646 -1.837 1.00 95.31 359 ASP A O 1
ATOM 2705 N N . VAL A 1 360 ? -1.070 8.689 -1.699 1.00 95.31 360 VAL A N 1
ATOM 2706 C CA . VAL A 1 360 ? -0.267 8.423 -0.493 1.00 95.31 360 VAL A CA 1
ATOM 2707 C C . VAL A 1 360 ? -0.875 9.088 0.733 1.00 95.31 360 VAL A C 1
ATOM 2709 O O . VAL A 1 360 ? -0.818 10.305 0.885 1.00 95.31 360 VAL A O 1
ATOM 2712 N N . TYR A 1 361 ? -1.372 8.285 1.670 1.00 90.56 361 TYR A N 1
ATOM 2713 C CA . TYR A 1 361 ? -2.072 8.755 2.866 1.00 90.56 361 TYR A CA 1
ATOM 2714 C C . TYR A 1 361 ? -1.434 8.282 4.170 1.00 90.56 361 TYR A C 1
ATOM 2716 O O . TYR A 1 361 ? -2.083 8.344 5.212 1.00 90.56 361 TYR A O 1
ATOM 2724 N N . ILE A 1 362 ? -0.197 7.793 4.128 1.00 90.69 362 ILE A N 1
ATOM 2725 C CA . ILE A 1 362 ? 0.612 7.419 5.293 1.00 90.69 362 ILE A CA 1
ATOM 2726 C C . ILE A 1 362 ? 2.076 7.785 5.044 1.00 90.69 362 ILE A C 1
ATOM 2728 O O . ILE A 1 362 ? 2.490 8.002 3.906 1.00 90.69 362 ILE A O 1
ATOM 2732 N N . LEU A 1 363 ? 2.874 7.843 6.109 1.00 94.69 363 LEU A N 1
ATOM 2733 C CA . LEU A 1 363 ? 4.295 8.188 6.023 1.00 94.69 363 LEU A CA 1
ATOM 2734 C C . LEU A 1 363 ? 5.214 6.959 6.127 1.00 94.69 363 LEU A C 1
ATOM 2736 O O . LEU A 1 363 ? 6.397 7.046 5.804 1.00 94.69 363 LEU A O 1
ATOM 2740 N N . ASP A 1 364 ? 4.681 5.807 6.544 1.00 93.69 364 ASP A N 1
ATOM 2741 C CA . ASP A 1 364 ? 5.434 4.600 6.911 1.00 93.69 364 ASP A CA 1
ATOM 2742 C C . ASP A 1 364 ? 6.365 4.076 5.810 1.00 93.69 364 ASP A C 1
ATOM 2744 O O . ASP A 1 364 ? 7.431 3.538 6.108 1.00 93.69 364 ASP A O 1
ATOM 2748 N N . ASN A 1 365 ? 5.989 4.241 4.537 1.00 97.06 365 ASN A N 1
ATOM 2749 C CA . ASN A 1 365 ? 6.751 3.704 3.407 1.00 97.06 365 ASN A CA 1
ATOM 2750 C C . ASN A 1 365 ? 7.837 4.661 2.879 1.00 97.06 365 ASN A C 1
ATOM 2752 O O . ASN A 1 365 ? 8.713 4.219 2.131 1.00 97.06 365 ASN A O 1
ATOM 2756 N N . PHE A 1 366 ? 7.845 5.941 3.275 1.00 98.12 366 PHE A N 1
ATOM 2757 C CA . PHE A 1 366 ? 8.838 6.923 2.809 1.00 98.12 366 PHE A CA 1
ATOM 2758 C C . PHE A 1 366 ? 10.300 6.532 3.112 1.00 98.12 366 PHE A C 1
ATOM 2760 O O . PHE A 1 366 ? 11.135 6.653 2.210 1.00 98.12 366 PHE A O 1
ATOM 2767 N N . PRO A 1 367 ? 10.644 6.001 4.305 1.00 98.44 367 PRO A N 1
ATOM 2768 C CA . PRO A 1 367 ? 11.997 5.530 4.604 1.00 98.44 367 PRO A CA 1
ATOM 2769 C C . PRO A 1 367 ? 12.519 4.481 3.616 1.00 98.44 367 PRO A C 1
ATOM 2771 O O . PRO A 1 367 ? 13.641 4.596 3.125 1.00 98.44 367 PRO A O 1
ATOM 2774 N N . SER A 1 368 ? 11.712 3.469 3.295 1.00 98.44 368 SER A N 1
ATOM 2775 C CA . SER A 1 368 ? 12.082 2.424 2.333 1.00 98.44 368 SER A CA 1
ATOM 2776 C C . SER A 1 368 ? 12.042 2.928 0.890 1.00 98.44 368 SER A C 1
ATOM 2778 O O . SER A 1 368 ? 12.888 2.552 0.079 1.00 98.44 368 SER A O 1
ATOM 2780 N N . LEU A 1 369 ? 11.110 3.828 0.565 1.00 98.50 369 LEU A N 1
ATOM 2781 C CA . LEU A 1 369 ? 11.023 4.471 -0.743 1.00 98.50 369 LEU A CA 1
ATOM 2782 C C . LEU A 1 369 ? 12.272 5.302 -1.056 1.00 98.50 369 LEU A C 1
ATOM 2784 O O . LEU A 1 369 ? 12.793 5.233 -2.169 1.00 98.50 369 LEU A O 1
ATOM 2788 N N . ARG A 1 370 ? 12.790 6.052 -0.078 1.00 98.19 370 ARG A N 1
ATOM 2789 C CA . ARG A 1 370 ? 14.043 6.802 -0.220 1.00 98.19 370 ARG A CA 1
ATOM 2790 C C . ARG A 1 370 ? 15.198 5.873 -0.589 1.00 98.19 370 ARG A C 1
ATOM 2792 O O . ARG A 1 370 ? 15.908 6.146 -1.558 1.00 98.19 370 ARG A O 1
ATOM 2799 N N . THR A 1 371 ? 15.342 4.754 0.119 1.00 98.06 371 THR A N 1
ATOM 2800 C CA . THR A 1 371 ? 16.353 3.733 -0.188 1.00 98.06 371 THR A CA 1
ATOM 2801 C C . THR A 1 371 ? 16.145 3.118 -1.571 1.00 98.06 371 THR A C 1
ATOM 2803 O O . THR A 1 371 ? 17.114 2.934 -2.310 1.00 98.06 371 THR A O 1
ATOM 2806 N N . LEU A 1 372 ? 14.896 2.828 -1.954 1.00 98.38 372 LEU A N 1
ATOM 2807 C CA . LEU A 1 372 ? 14.552 2.323 -3.284 1.00 98.38 372 LEU A CA 1
ATOM 2808 C C . LEU A 1 372 ? 15.030 3.288 -4.368 1.00 98.38 372 LEU A C 1
ATOM 2810 O O . LEU A 1 372 ? 15.768 2.866 -5.260 1.00 98.38 372 LEU A O 1
ATOM 2814 N N . ILE A 1 373 ? 14.662 4.570 -4.282 1.00 98.19 373 ILE A N 1
ATOM 2815 C CA . ILE A 1 373 ? 15.026 5.572 -5.290 1.00 98.19 373 ILE A CA 1
ATOM 2816 C C . ILE A 1 373 ? 16.546 5.694 -5.391 1.00 98.19 373 ILE A C 1
ATOM 2818 O O . ILE A 1 373 ? 17.090 5.579 -6.487 1.00 98.19 373 ILE A O 1
ATOM 2822 N N . GLN A 1 374 ? 17.245 5.828 -4.262 1.00 97.25 374 GLN A N 1
ATOM 2823 C CA . GLN A 1 374 ? 18.706 5.952 -4.241 1.00 97.25 374 GLN A CA 1
ATOM 2824 C C . GLN A 1 374 ? 19.406 4.725 -4.836 1.00 97.25 374 GLN A C 1
ATOM 2826 O O . GLN A 1 374 ? 20.346 4.855 -5.624 1.00 97.25 374 GLN A O 1
ATOM 2831 N N . LYS A 1 375 ? 18.939 3.518 -4.500 1.00 96.56 375 LYS A N 1
ATOM 2832 C CA . LYS A 1 375 ? 19.504 2.273 -5.028 1.00 96.56 375 LYS A CA 1
ATOM 2833 C C . LYS A 1 375 ? 19.256 2.145 -6.529 1.00 96.56 375 LYS A C 1
ATOM 2835 O O . LYS A 1 375 ? 20.181 1.823 -7.272 1.00 96.56 375 LYS A O 1
ATOM 2840 N N . LYS A 1 376 ? 18.038 2.433 -6.993 1.00 96.56 376 LYS A N 1
ATOM 2841 C CA . LYS A 1 376 ? 17.685 2.371 -8.418 1.00 96.56 376 LYS A CA 1
ATOM 2842 C C . LYS A 1 376 ? 18.359 3.466 -9.239 1.00 96.56 376 LYS A C 1
ATOM 2844 O O . LYS A 1 376 ? 18.729 3.206 -10.382 1.00 96.56 376 LYS A O 1
ATOM 2849 N N . GLU A 1 377 ? 18.588 4.641 -8.673 1.00 96.25 377 GLU A N 1
ATOM 2850 C CA . GLU A 1 377 ? 19.409 5.678 -9.293 1.00 96.25 377 GLU A CA 1
ATOM 2851 C C . GLU A 1 377 ? 20.872 5.227 -9.420 1.00 96.25 377 GLU A C 1
ATOM 2853 O O . GLU A 1 377 ? 21.459 5.334 -10.498 1.00 96.25 377 GLU A O 1
ATOM 2858 N N . ALA A 1 378 ? 21.453 4.660 -8.357 1.00 93.81 378 ALA A N 1
ATOM 2859 C CA . ALA A 1 378 ? 22.822 4.151 -8.377 1.00 93.81 378 ALA A CA 1
ATOM 2860 C C . ALA A 1 378 ? 23.006 3.010 -9.395 1.00 93.81 378 ALA A C 1
ATOM 2862 O O . ALA A 1 378 ? 23.990 3.008 -10.135 1.00 93.81 378 ALA A O 1
ATOM 2863 N N . GLU A 1 379 ? 22.046 2.081 -9.485 1.00 92.75 379 GLU A N 1
ATOM 2864 C CA . GLU A 1 379 ? 22.019 1.012 -10.496 1.00 92.75 379 GLU A CA 1
ATOM 2865 C C . GLU A 1 379 ? 22.012 1.581 -11.926 1.00 92.75 379 GLU A C 1
ATOM 2867 O O . GLU A 1 379 ? 22.779 1.133 -12.783 1.00 92.75 379 GLU A O 1
ATOM 2872 N N . LEU A 1 380 ? 21.184 2.599 -12.189 1.00 93.50 380 LEU A N 1
ATOM 2873 C CA . LEU A 1 380 ? 21.112 3.250 -13.499 1.00 93.50 380 LEU A CA 1
ATOM 2874 C C . LEU A 1 380 ? 22.428 3.960 -13.844 1.00 93.50 380 LEU A C 1
ATOM 2876 O O . LEU A 1 380 ? 22.965 3.787 -14.941 1.00 93.50 380 LEU A O 1
ATOM 2880 N N . LYS A 1 381 ? 22.976 4.717 -12.889 1.00 91.62 381 LYS A N 1
ATOM 2881 C CA . LYS A 1 381 ? 24.230 5.458 -13.050 1.00 91.62 381 LYS A CA 1
ATOM 2882 C C . LYS A 1 381 ? 25.426 4.530 -13.245 1.00 91.62 381 LYS A C 1
ATOM 2884 O O . LYS A 1 381 ? 26.316 4.855 -14.024 1.00 91.62 381 LYS A O 1
ATOM 2889 N N . ALA A 1 382 ? 25.442 3.366 -12.598 1.00 85.94 382 ALA A N 1
ATOM 2890 C CA . ALA A 1 382 ? 26.464 2.350 -12.835 1.00 85.94 382 ALA A CA 1
ATOM 2891 C C . ALA A 1 382 ? 26.418 1.824 -14.282 1.00 85.94 382 ALA A C 1
ATOM 2893 O O . ALA A 1 382 ? 27.464 1.615 -14.891 1.00 85.94 382 ALA A O 1
ATOM 2894 N N . ARG A 1 383 ? 25.216 1.665 -14.853 1.00 85.50 383 ARG A N 1
ATOM 2895 C CA . ARG A 1 383 ? 25.011 1.125 -16.208 1.00 85.50 383 ARG A CA 1
ATOM 2896 C C . ARG A 1 383 ? 25.261 2.134 -17.336 1.00 85.50 383 ARG A C 1
ATOM 2898 O O . ARG A 1 383 ? 25.743 1.749 -18.398 1.00 85.50 383 ARG A O 1
ATOM 2905 N N . PHE A 1 384 ? 24.913 3.403 -17.137 1.00 86.19 384 PHE A N 1
ATOM 2906 C CA . PHE A 1 384 ? 24.912 4.433 -18.193 1.00 86.19 384 PHE A CA 1
ATOM 2907 C C . PHE A 1 384 ? 25.802 5.651 -17.878 1.00 86.19 384 PHE A C 1
ATOM 2909 O O . PHE A 1 384 ? 25.904 6.580 -18.677 1.00 86.19 384 PHE A O 1
ATOM 2916 N N . GLY A 1 385 ? 26.455 5.685 -16.715 1.00 83.69 385 GLY A N 1
ATOM 2917 C CA . GLY A 1 385 ? 27.319 6.791 -16.309 1.00 83.69 385 GLY A CA 1
ATOM 2918 C C . GLY A 1 385 ? 26.580 8.130 -16.208 1.00 83.69 385 GLY A C 1
ATOM 2919 O O . GLY A 1 385 ? 25.414 8.200 -15.815 1.00 83.69 385 GLY A O 1
ATOM 2920 N N . GLY A 1 386 ? 27.274 9.214 -16.571 1.00 80.62 386 GLY A N 1
ATOM 2921 C CA . GLY A 1 386 ? 26.733 10.581 -16.556 1.00 80.62 386 GLY A CA 1
ATOM 2922 C C . GLY A 1 386 ? 25.682 10.875 -17.634 1.00 80.62 386 GLY A C 1
ATOM 2923 O O . GLY A 1 386 ? 25.130 11.968 -17.652 1.00 80.62 386 GLY A O 1
ATOM 2924 N N . GLU A 1 387 ? 25.397 9.917 -18.516 1.00 87.69 387 GLU A N 1
ATOM 2925 C CA . GLU A 1 387 ? 24.413 10.034 -19.600 1.00 87.69 387 GLU A CA 1
ATOM 2926 C C . GLU A 1 387 ? 23.052 9.439 -19.200 1.00 87.69 387 GLU A C 1
ATOM 2928 O O . GLU A 1 387 ? 22.198 9.161 -20.043 1.00 87.69 387 GLU A O 1
ATOM 2933 N N . SER A 1 388 ? 22.842 9.233 -17.899 1.00 92.44 388 SER A N 1
ATOM 2934 C CA . SER A 1 388 ? 21.569 8.803 -17.333 1.00 92.44 388 SER A CA 1
ATOM 2935 C C . SER A 1 388 ? 20.945 9.854 -16.437 1.00 92.44 388 SER A C 1
ATOM 2937 O O . SER A 1 388 ? 21.634 10.683 -15.841 1.00 92.44 388 SER A O 1
ATOM 2939 N N . ARG A 1 389 ? 19.620 9.796 -16.325 1.00 95.81 389 ARG A N 1
ATOM 2940 C CA . ARG A 1 389 ? 18.853 10.620 -15.398 1.00 95.81 389 ARG A CA 1
ATOM 2941 C C . ARG A 1 389 ? 17.801 9.762 -14.719 1.00 95.81 389 ARG A C 1
ATOM 2943 O O . ARG A 1 389 ? 17.023 9.098 -15.394 1.00 95.81 389 ARG A O 1
ATOM 2950 N N . CYS A 1 390 ? 17.777 9.786 -13.394 1.00 97.44 390 CYS A N 1
ATOM 2951 C CA . CYS A 1 390 ? 16.693 9.217 -12.609 1.00 97.44 390 CYS A CA 1
ATOM 2952 C C . CYS A 1 390 ? 15.832 10.369 -12.096 1.00 97.44 390 CYS A C 1
ATOM 2954 O O . CYS A 1 390 ? 16.367 11.359 -11.601 1.00 97.44 390 CYS A O 1
ATOM 2956 N N . ILE A 1 391 ? 14.520 10.252 -12.250 1.00 98.06 391 ILE A N 1
ATOM 2957 C CA . ILE A 1 391 ? 13.548 11.150 -11.635 1.00 98.06 391 ILE A CA 1
ATOM 2958 C C . ILE A 1 391 ? 12.502 10.322 -10.904 1.00 98.06 391 ILE A C 1
ATOM 2960 O O . ILE A 1 391 ? 12.219 9.186 -11.289 1.00 98.06 391 ILE A O 1
ATOM 2964 N N . SER A 1 392 ? 11.906 10.891 -9.869 1.00 98.12 392 SER A N 1
ATOM 2965 C CA . SER A 1 392 ? 10.767 10.282 -9.197 1.00 98.12 392 SER A CA 1
ATOM 2966 C C . SER A 1 392 ? 9.603 11.255 -9.059 1.00 98.12 392 SER A C 1
ATOM 2968 O O . SER A 1 392 ? 9.787 12.477 -9.106 1.00 98.12 392 SER A O 1
ATOM 2970 N N . MET A 1 393 ? 8.394 10.705 -8.975 1.00 97.81 393 MET A N 1
ATOM 2971 C CA . MET A 1 393 ? 7.165 11.481 -9.003 1.00 97.81 393 MET A CA 1
ATOM 2972 C C . MET A 1 393 ? 6.025 10.869 -8.192 1.00 97.81 393 MET A C 1
ATOM 2974 O O . MET A 1 393 ? 5.946 9.648 -8.048 1.00 97.81 393 MET A O 1
ATOM 2978 N N . LEU A 1 394 ? 5.128 11.737 -7.721 1.00 98.25 394 LEU A N 1
ATOM 2979 C CA . LEU A 1 394 ? 3.876 11.373 -7.060 1.00 98.25 394 LEU A CA 1
ATOM 2980 C C . LEU A 1 394 ? 2.687 11.927 -7.858 1.00 98.25 394 LEU A C 1
ATOM 2982 O O . LEU A 1 394 ? 2.534 13.143 -7.995 1.00 98.25 394 LEU A O 1
ATOM 2986 N N . THR A 1 395 ? 1.849 11.046 -8.406 1.00 96.88 395 THR A N 1
ATOM 2987 C CA . THR A 1 395 ? 0.745 11.431 -9.304 1.00 96.88 395 THR A CA 1
ATOM 2988 C C . THR A 1 395 ? -0.571 11.744 -8.580 1.00 96.88 395 THR A C 1
ATOM 2990 O O . THR A 1 395 ? -1.589 11.129 -8.875 1.00 96.88 395 THR A O 1
ATOM 2993 N N . GLY A 1 396 ? -0.569 12.731 -7.679 1.00 94.62 396 GLY A N 1
ATOM 2994 C CA . GLY A 1 396 ? -1.768 13.251 -7.000 1.00 94.62 396 GLY A CA 1
ATOM 2995 C C . GLY A 1 396 ? -2.213 12.483 -5.751 1.00 94.62 396 GLY A C 1
ATOM 2996 O O . GLY A 1 396 ? -1.738 11.378 -5.489 1.00 94.62 396 GLY A O 1
ATOM 2997 N N . ASP A 1 397 ? -3.113 13.117 -4.993 1.00 95.12 397 ASP A N 1
ATOM 2998 C CA . ASP A 1 397 ? -3.736 12.632 -3.757 1.00 95.12 397 ASP A CA 1
ATOM 2999 C C . ASP A 1 397 ? -2.731 12.254 -2.662 1.00 95.12 397 ASP A C 1
ATOM 3001 O O . ASP A 1 397 ? -2.490 11.090 -2.353 1.00 95.12 397 ASP A O 1
ATOM 3005 N N . PHE A 1 398 ? -2.136 13.270 -2.043 1.00 95.19 398 PHE A N 1
ATOM 3006 C CA . PHE A 1 398 ? -1.220 13.091 -0.914 1.00 95.19 398 PHE A CA 1
ATOM 3007 C C . PHE A 1 398 ? -1.407 14.108 0.209 1.00 95.19 398 PHE A C 1
ATOM 3009 O O . PHE A 1 398 ? -1.019 13.847 1.348 1.00 95.19 398 PHE A O 1
ATOM 3016 N N . LEU A 1 399 ? -2.013 15.268 -0.066 1.00 93.69 399 LEU A N 1
ATOM 3017 C CA . LEU A 1 399 ? -2.301 16.257 0.976 1.00 93.69 399 LEU A CA 1
ATOM 3018 C C . LEU A 1 399 ? -3.576 15.946 1.771 1.00 93.69 399 LEU A C 1
ATOM 3020 O O . LEU A 1 399 ? -3.758 16.486 2.858 1.00 93.69 399 LEU A O 1
ATOM 3024 N N . ALA A 1 400 ? -4.465 15.098 1.258 1.00 88.19 400 ALA A N 1
ATOM 3025 C CA . ALA A 1 400 ? -5.673 14.634 1.942 1.00 88.19 400 ALA A CA 1
ATOM 3026 C C . ALA A 1 400 ? -6.132 13.294 1.318 1.00 88.19 400 ALA A C 1
ATOM 3028 O O . ALA A 1 400 ? -5.598 12.945 0.269 1.00 88.19 400 ALA A O 1
ATOM 3029 N N . PRO A 1 401 ? -7.079 12.532 1.913 1.00 78.50 401 PRO A N 1
ATOM 3030 C CA . PRO A 1 401 ? -7.807 12.761 3.167 1.00 78.50 401 PRO A CA 1
ATOM 3031 C C . PRO A 1 401 ? -7.076 12.162 4.384 1.00 78.50 401 PRO A C 1
ATOM 3033 O O . PRO A 1 401 ? -7.670 11.541 5.267 1.00 78.50 401 PRO A O 1
ATOM 3036 N N . TYR A 1 402 ? -5.751 12.279 4.423 1.00 82.88 402 TYR A N 1
ATOM 3037 C CA . TYR A 1 402 ? -4.921 11.762 5.503 1.00 82.88 402 TYR A CA 1
ATOM 3038 C C . TYR A 1 402 ? -5.212 12.442 6.861 1.00 82.88 402 TYR A C 1
ATOM 3040 O O . TYR A 1 402 ? -5.223 13.668 6.957 1.00 82.88 402 TYR A O 1
ATOM 3048 N N . LEU A 1 403 ? -5.425 11.650 7.929 1.00 84.19 403 LEU A N 1
ATOM 3049 C CA . LEU A 1 403 ? -5.735 12.148 9.281 1.00 84.19 403 LEU A CA 1
ATOM 3050 C C . LEU A 1 403 ? -4.695 13.153 9.785 1.00 84.19 403 LEU A C 1
ATOM 3052 O O . LEU A 1 403 ? -5.069 14.195 10.317 1.00 84.19 403 LEU A O 1
ATOM 3056 N N . LEU A 1 404 ? -3.406 12.871 9.591 1.00 87.44 404 LEU A N 1
ATOM 3057 C CA . LEU A 1 404 ? -2.350 13.813 9.952 1.00 87.44 404 LEU A CA 1
ATOM 3058 C C . LEU A 1 404 ? -2.550 15.161 9.256 1.00 87.44 404 LEU A C 1
ATOM 3060 O O . LEU A 1 404 ? -2.557 16.187 9.927 1.00 87.44 404 LEU A O 1
ATOM 3064 N N . SER A 1 405 ? -2.837 15.154 7.954 1.00 87.56 405 SER A N 1
ATOM 3065 C CA . SER A 1 405 ? -3.082 16.366 7.173 1.00 87.56 405 SER A CA 1
ATOM 3066 C C . SER A 1 405 ? -4.316 17.144 7.621 1.00 87.56 405 SER A C 1
ATOM 3068 O O . SER A 1 405 ? -4.354 18.366 7.487 1.00 87.56 405 SER A O 1
ATOM 3070 N N . SER A 1 406 ? -5.306 16.488 8.233 1.00 84.94 406 SER A N 1
ATOM 3071 C CA . SER A 1 406 ? -6.433 17.204 8.848 1.00 84.94 406 SER A CA 1
ATOM 3072 C C . SER A 1 406 ? -6.027 18.030 10.084 1.00 84.94 406 SER A C 1
ATOM 3074 O O . SER A 1 406 ? -6.712 18.999 10.424 1.00 84.94 406 SER A O 1
ATOM 3076 N N . ILE A 1 407 ? -4.907 17.680 10.727 1.00 87.75 407 ILE A N 1
ATOM 3077 C CA . ILE A 1 407 ? -4.393 18.298 11.958 1.00 87.75 407 ILE A CA 1
ATOM 3078 C C . ILE A 1 407 ? -3.255 19.269 11.645 1.00 87.75 407 ILE A C 1
ATOM 3080 O O . ILE A 1 407 ? -3.306 20.428 12.049 1.00 87.75 407 ILE A O 1
ATOM 3084 N N . ASP A 1 408 ? -2.253 18.817 10.892 1.00 92.25 408 ASP A N 1
ATOM 3085 C CA . ASP A 1 408 ? -1.039 19.571 10.567 1.00 92.25 408 ASP A CA 1
ATOM 3086 C C . ASP A 1 408 ? -1.128 20.342 9.237 1.00 92.25 408 ASP A C 1
ATOM 3088 O O . ASP A 1 408 ? -0.153 20.967 8.810 1.00 92.25 408 ASP A O 1
ATOM 3092 N N . ARG A 1 409 ? -2.289 20.281 8.566 1.00 93.00 409 ARG A N 1
ATOM 3093 C CA . ARG A 1 409 ? -2.573 20.931 7.274 1.00 93.00 409 ARG A CA 1
ATOM 3094 C C . ARG A 1 409 ? -1.623 20.508 6.145 1.00 93.00 409 ARG A C 1
ATOM 3096 O O . ARG A 1 409 ? -1.361 21.289 5.231 1.00 93.00 409 ARG A O 1
ATOM 3103 N N . GLY A 1 410 ? -1.105 19.280 6.200 1.00 92.81 410 GLY A N 1
ATOM 3104 C CA . GLY A 1 410 ? -0.238 18.673 5.187 1.00 92.81 410 GLY A CA 1
ATOM 3105 C C . GLY A 1 410 ? 1.254 18.975 5.357 1.00 92.81 410 GLY A C 1
ATOM 3106 O O . GLY A 1 410 ? 2.048 18.590 4.499 1.00 92.81 410 GLY A O 1
ATOM 3107 N N . THR A 1 411 ? 1.656 19.662 6.430 1.00 95.50 411 THR A N 1
ATOM 3108 C CA . THR A 1 411 ? 3.056 20.072 6.649 1.00 95.50 411 THR A CA 1
ATOM 3109 C C . THR A 1 411 ? 3.995 18.875 6.817 1.00 95.50 411 THR A C 1
ATOM 3111 O O . THR A 1 411 ? 5.065 18.839 6.206 1.00 95.50 411 THR A O 1
ATOM 3114 N N . GLY A 1 412 ? 3.585 17.850 7.566 1.00 94.50 412 GLY A N 1
ATOM 3115 C CA . GLY A 1 412 ? 4.338 16.612 7.738 1.00 94.50 412 GLY A CA 1
ATOM 3116 C C . GLY A 1 412 ? 4.527 15.843 6.431 1.00 94.50 412 GLY A C 1
ATOM 3117 O O . GLY A 1 412 ? 5.616 15.330 6.175 1.00 94.50 412 GLY A O 1
ATOM 3118 N N . MET A 1 413 ? 3.509 15.826 5.564 1.00 96.25 413 MET A N 1
ATOM 3119 C CA . MET A 1 413 ? 3.608 15.204 4.239 1.00 96.25 413 MET A CA 1
ATOM 3120 C C . MET A 1 413 ? 4.621 15.937 3.350 1.00 96.25 413 MET A C 1
ATOM 3122 O O . MET A 1 413 ? 5.500 15.298 2.775 1.00 96.25 413 MET A O 1
ATOM 3126 N N . ILE A 1 414 ? 4.564 17.274 3.282 1.00 96.69 414 ILE A N 1
ATOM 3127 C CA . ILE A 1 414 ? 5.545 18.060 2.513 1.00 96.69 414 ILE A CA 1
ATOM 3128 C C . ILE A 1 414 ? 6.967 17.868 3.054 1.00 96.69 414 ILE A C 1
ATOM 3130 O O . ILE A 1 414 ? 7.896 17.705 2.263 1.00 96.69 414 ILE A O 1
ATOM 3134 N N . ARG A 1 415 ? 7.151 17.794 4.381 1.00 96.31 415 ARG A N 1
ATOM 3135 C CA . ARG A 1 415 ? 8.455 17.466 4.981 1.00 96.31 415 ARG A CA 1
ATOM 3136 C C . ARG A 1 415 ? 8.979 16.120 4.468 1.00 96.31 415 ARG A C 1
ATOM 3138 O O . ARG A 1 415 ? 10.118 16.055 4.014 1.00 96.31 415 ARG A O 1
ATOM 3145 N N . MET A 1 416 ? 8.160 15.066 4.478 1.00 96.69 416 MET A N 1
ATOM 3146 C CA . MET A 1 416 ? 8.571 13.739 3.987 1.00 96.69 416 MET A CA 1
ATOM 3147 C C . MET A 1 416 ? 8.856 13.724 2.482 1.00 96.69 416 MET A C 1
ATOM 3149 O O . MET A 1 416 ? 9.805 13.065 2.048 1.00 96.69 416 MET A O 1
ATOM 3153 N N . LEU A 1 417 ? 8.089 14.483 1.695 1.00 96.19 417 LEU A N 1
ATOM 3154 C CA . LEU A 1 417 ? 8.313 14.648 0.259 1.00 96.19 417 LEU A CA 1
ATOM 3155 C C . LEU A 1 417 ? 9.597 15.411 -0.069 1.00 96.19 417 LEU A C 1
ATOM 3157 O O . LEU A 1 417 ? 10.218 15.079 -1.068 1.00 96.19 417 LEU A O 1
ATOM 3161 N N . ASN A 1 418 ? 9.999 16.392 0.741 1.00 96.44 418 ASN A N 1
ATOM 3162 C CA . ASN A 1 418 ? 11.256 17.126 0.558 1.00 96.44 418 ASN A CA 1
ATOM 3163 C C . ASN A 1 418 ? 12.472 16.305 1.026 1.00 96.44 418 ASN A C 1
ATOM 3165 O O . ASN A 1 418 ? 13.537 16.343 0.415 1.00 96.44 418 ASN A O 1
ATOM 3169 N N . GLU A 1 419 ? 12.326 15.526 2.103 1.00 96.69 419 GLU A N 1
ATOM 3170 C CA . GLU A 1 419 ? 13.395 14.658 2.618 1.00 96.69 419 GLU A CA 1
ATOM 3171 C C . GLU A 1 419 ? 13.569 13.349 1.823 1.00 96.69 419 GLU A C 1
ATOM 3173 O O . GLU A 1 419 ? 14.555 12.621 1.998 1.00 96.69 419 GLU A O 1
ATOM 3178 N N . THR A 1 420 ? 12.622 13.048 0.940 1.00 96.38 420 THR A N 1
ATOM 3179 C CA . THR A 1 420 ? 12.678 11.955 -0.035 1.00 96.38 420 THR A CA 1
ATOM 3180 C C . THR A 1 420 ? 12.944 12.566 -1.408 1.00 96.38 420 THR A C 1
ATOM 3182 O O . THR A 1 420 ? 12.434 13.636 -1.693 1.00 96.38 420 THR A O 1
ATOM 3185 N N . PRO A 1 421 ? 13.731 11.948 -2.302 1.00 92.38 421 PRO A N 1
ATOM 3186 C CA . PRO A 1 421 ? 14.096 12.564 -3.584 1.00 92.38 421 PRO A CA 1
ATOM 3187 C C . PRO A 1 421 ? 12.950 12.610 -4.628 1.00 92.38 421 PRO A C 1
ATOM 3189 O O . PRO A 1 421 ? 13.194 12.331 -5.803 1.00 92.38 421 PRO A O 1
ATOM 3192 N N . ILE A 1 422 ? 11.719 12.966 -4.228 1.00 97.25 422 ILE A N 1
ATOM 3193 C CA . ILE A 1 422 ? 10.560 13.178 -5.108 1.00 97.25 422 ILE A CA 1
ATOM 3194 C C . ILE A 1 422 ? 10.748 14.485 -5.867 1.00 97.25 422 ILE A C 1
ATOM 3196 O O . ILE A 1 422 ? 10.771 15.561 -5.276 1.00 97.25 422 ILE A O 1
ATOM 3200 N N . ASN A 1 423 ? 10.900 14.398 -7.188 1.00 97.44 423 ASN A N 1
ATOM 3201 C CA . ASN A 1 423 ? 11.210 15.560 -8.020 1.00 97.44 423 ASN A CA 1
ATOM 3202 C C . ASN A 1 423 ? 9.957 16.270 -8.531 1.00 97.44 423 ASN A C 1
ATOM 3204 O O . ASN A 1 423 ? 9.975 17.491 -8.702 1.00 97.44 423 ASN A O 1
ATOM 3208 N N . TYR A 1 424 ? 8.906 15.501 -8.817 1.00 98.38 424 TYR A N 1
ATOM 3209 C CA . TYR A 1 424 ? 7.694 16.000 -9.452 1.00 98.38 424 TYR A CA 1
ATOM 3210 C C . TYR A 1 424 ? 6.446 15.521 -8.721 1.00 98.38 424 TYR A C 1
ATOM 3212 O O . TYR A 1 424 ? 6.333 14.350 -8.375 1.00 98.38 424 TYR A O 1
ATOM 3220 N N . VAL A 1 425 ? 5.469 16.401 -8.560 1.00 98.25 425 VAL A N 1
ATOM 3221 C CA . VAL A 1 425 ? 4.134 16.031 -8.084 1.00 98.25 425 VAL A CA 1
ATOM 3222 C C . VAL A 1 425 ? 3.075 16.552 -9.045 1.00 98.25 425 VAL A C 1
ATOM 3224 O O . VAL A 1 425 ? 3.275 17.567 -9.720 1.00 98.25 425 VAL A O 1
ATOM 3227 N N . THR A 1 426 ? 1.945 15.860 -9.132 1.00 97.75 426 THR A N 1
ATOM 3228 C CA . THR A 1 426 ? 0.756 16.361 -9.832 1.00 97.75 426 THR A CA 1
ATOM 3229 C C . THR A 1 426 ? -0.373 16.605 -8.848 1.00 97.75 426 THR A C 1
ATOM 3231 O O . THR A 1 426 ? -0.336 16.151 -7.710 1.00 97.75 426 THR A O 1
ATOM 3234 N N . TRP A 1 427 ? -1.391 17.323 -9.305 1.00 96.81 427 TRP A N 1
ATOM 3235 C CA . TRP A 1 427 ? -2.620 17.515 -8.545 1.00 96.81 427 TRP A CA 1
ATOM 3236 C C . TRP A 1 427 ? -3.504 16.275 -8.664 1.00 96.81 427 TRP A C 1
ATOM 3238 O O . TRP A 1 427 ? -3.707 15.781 -9.774 1.00 96.81 427 TRP A O 1
ATOM 3248 N N . GLY A 1 428 ? -4.033 15.810 -7.542 1.00 95.88 428 GLY A N 1
ATOM 3249 C CA . GLY A 1 428 ? -5.185 14.925 -7.457 1.00 95.88 428 GLY A CA 1
ATOM 3250 C C . GLY A 1 428 ? -6.417 15.687 -6.970 1.00 95.88 428 GLY A C 1
ATOM 3251 O O . GLY A 1 428 ? -6.404 16.915 -6.842 1.00 95.88 428 GLY A O 1
ATOM 3252 N N . ASN A 1 429 ? -7.532 14.987 -6.774 1.00 93.12 429 ASN A N 1
ATOM 3253 C CA . ASN A 1 429 ? -8.763 15.621 -6.300 1.00 93.12 429 ASN A CA 1
ATOM 3254 C C . ASN A 1 429 ? -8.721 15.971 -4.813 1.00 93.12 429 ASN A C 1
ATOM 3256 O O . ASN A 1 429 ? -9.317 16.975 -4.421 1.00 93.12 429 ASN A O 1
ATOM 3260 N N . HIS A 1 430 ? -8.032 15.180 -3.994 1.00 92.56 430 HIS A N 1
ATOM 3261 C CA . HIS A 1 430 ? -8.022 15.351 -2.547 1.00 92.56 430 HIS A CA 1
ATOM 3262 C C . HIS A 1 430 ? -7.155 16.524 -2.082 1.00 92.56 430 HIS A C 1
ATOM 3264 O O . HIS A 1 430 ? -7.383 17.054 -0.995 1.00 92.56 430 HIS A O 1
ATOM 3270 N N . GLU A 1 431 ? -6.268 17.062 -2.923 1.00 94.81 431 GLU A N 1
ATOM 3271 C CA . GLU A 1 431 ? -5.642 18.361 -2.643 1.00 94.81 431 GLU A CA 1
ATOM 3272 C C . GLU A 1 431 ? -6.687 19.481 -2.440 1.00 94.81 431 GLU A C 1
ATOM 3274 O O . GLU A 1 431 ? -6.426 20.426 -1.700 1.00 94.81 431 GLU A O 1
ATOM 3279 N N . ALA A 1 432 ? -7.890 19.369 -3.024 1.00 92.12 432 ALA A N 1
ATOM 3280 C CA . ALA A 1 432 ? -8.980 20.330 -2.828 1.00 92.12 432 ALA A CA 1
ATOM 3281 C C . ALA A 1 432 ? -9.731 20.196 -1.489 1.00 92.12 432 ALA A C 1
ATOM 3283 O O . ALA A 1 432 ? -10.619 21.010 -1.218 1.00 92.12 432 ALA A O 1
ATOM 3284 N N . ASP A 1 433 ? -9.438 19.177 -0.676 1.00 88.75 433 ASP A N 1
ATOM 3285 C CA . ASP A 1 433 ? -10.087 19.006 0.628 1.00 88.75 433 ASP A CA 1
ATOM 3286 C C . ASP A 1 433 ? -9.492 19.899 1.715 1.00 88.75 433 ASP A C 1
ATOM 3288 O O . ASP A 1 433 ? -10.188 20.235 2.679 1.00 88.75 433 ASP A O 1
ATOM 3292 N N . LEU A 1 434 ? -8.233 20.308 1.557 1.00 90.00 434 LEU A N 1
ATOM 3293 C CA . LEU A 1 434 ? -7.627 21.335 2.394 1.00 90.00 434 LEU A CA 1
ATOM 3294 C C . LEU A 1 434 ? -8.129 22.726 1.993 1.00 90.00 434 LEU A C 1
ATOM 3296 O O . LEU A 1 434 ? -8.625 22.955 0.887 1.00 90.00 434 LEU A O 1
ATOM 3300 N N . SER A 1 435 ? -7.990 23.687 2.910 1.00 92.44 435 SER A N 1
ATOM 3301 C CA . SER A 1 435 ? -8.278 25.077 2.571 1.00 92.44 435 SER A CA 1
ATOM 3302 C C . SER A 1 435 ? -7.329 25.541 1.462 1.00 92.44 435 SER A C 1
ATOM 3304 O O . SER A 1 435 ? -6.155 25.173 1.435 1.00 92.44 435 SER A O 1
ATOM 3306 N N . HIS A 1 436 ? -7.824 26.373 0.543 1.00 94.88 436 HIS A N 1
ATOM 3307 C CA . HIS A 1 436 ? -6.996 26.889 -0.554 1.00 94.88 436 HIS A CA 1
ATOM 3308 C C . HIS A 1 436 ? -5.760 27.651 -0.046 1.00 94.88 436 HIS A C 1
ATOM 3310 O O . HIS A 1 436 ? -4.701 27.595 -0.662 1.00 94.88 436 HIS A O 1
ATOM 3316 N N . GLU A 1 437 ? -5.875 28.327 1.100 1.00 95.00 437 GLU A N 1
ATOM 3317 C CA . GLU A 1 437 ? -4.748 28.999 1.755 1.00 95.00 437 GLU A CA 1
ATOM 3318 C C . GLU A 1 437 ? -3.671 27.997 2.196 1.00 95.00 437 GLU A C 1
ATOM 3320 O O . GLU A 1 437 ? -2.504 28.170 1.843 1.00 95.00 437 GLU A O 1
ATOM 3325 N N . ASP A 1 438 ? -4.061 26.913 2.873 1.00 95.19 438 ASP A N 1
ATOM 3326 C CA . ASP A 1 438 ? -3.129 25.863 3.298 1.00 95.19 438 ASP A CA 1
ATOM 3327 C C . ASP A 1 438 ? -2.452 25.194 2.099 1.00 95.19 438 ASP A C 1
ATOM 3329 O O . ASP A 1 438 ? -1.236 25.011 2.101 1.00 95.19 438 ASP A O 1
ATOM 3333 N N . VAL A 1 439 ? -3.220 24.872 1.052 1.00 95.50 439 VAL A N 1
ATOM 3334 C CA . VAL A 1 439 ? -2.699 24.289 -0.194 1.00 95.50 439 VAL A CA 1
ATOM 3335 C C . VAL A 1 439 ? -1.635 25.192 -0.810 1.00 95.50 439 VAL A C 1
ATOM 3337 O O . VAL A 1 439 ? -0.564 24.712 -1.175 1.00 95.50 439 VAL A O 1
ATOM 3340 N N . MET A 1 440 ? -1.885 26.500 -0.896 1.00 96.62 440 MET A N 1
ATOM 3341 C CA . MET A 1 440 ? -0.908 27.452 -1.426 1.00 96.62 440 MET A CA 1
ATOM 3342 C C . MET A 1 440 ? 0.374 27.485 -0.586 1.00 96.62 440 MET A C 1
ATOM 3344 O O . MET A 1 440 ? 1.462 27.498 -1.161 1.00 96.62 440 MET A O 1
ATOM 3348 N N . CYS A 1 441 ? 0.274 27.413 0.746 1.00 95.81 441 CYS A N 1
ATOM 3349 C CA . CYS A 1 441 ? 1.452 27.274 1.603 1.00 95.81 441 CYS A CA 1
ATOM 3350 C C . CYS A 1 441 ? 2.219 25.971 1.322 1.00 95.81 441 CYS A C 1
ATOM 3352 O O . CYS A 1 441 ? 3.438 26.011 1.175 1.00 95.81 441 CYS A O 1
ATOM 3354 N N . ARG A 1 442 ? 1.532 24.828 1.171 1.00 96.25 442 ARG A N 1
ATOM 3355 C CA . ARG A 1 442 ? 2.177 23.538 0.851 1.00 96.25 442 ARG A CA 1
ATOM 3356 C C . ARG A 1 442 ? 2.869 23.553 -0.515 1.00 96.25 442 ARG A C 1
ATOM 3358 O O . ARG A 1 442 ? 3.953 22.992 -0.660 1.00 96.25 442 ARG A O 1
ATOM 3365 N N . VAL A 1 443 ? 2.277 24.216 -1.511 1.00 96.31 443 VAL A N 1
ATOM 3366 C CA . VAL A 1 443 ? 2.894 24.398 -2.836 1.00 96.31 443 VAL A CA 1
ATOM 3367 C C . VAL A 1 443 ? 4.178 25.227 -2.734 1.00 96.31 443 VAL A C 1
ATOM 3369 O O . VAL A 1 443 ? 5.161 24.896 -3.393 1.00 96.31 443 VAL A O 1
ATOM 3372 N N . GLU A 1 444 ? 4.189 26.285 -1.918 1.00 94.44 444 GLU A N 1
ATOM 3373 C CA . GLU A 1 444 ? 5.374 27.127 -1.694 1.00 94.44 444 GLU A CA 1
ATOM 3374 C C . GLU A 1 444 ? 6.478 26.426 -0.883 1.00 94.44 444 GLU A C 1
ATOM 3376 O O . GLU A 1 444 ? 7.657 26.670 -1.135 1.00 94.44 444 GLU A O 1
ATOM 3381 N N . GLU A 1 445 ? 6.112 25.558 0.065 1.00 95.44 445 GLU A N 1
ATOM 3382 C CA . GLU A 1 445 ? 7.041 24.781 0.902 1.00 95.44 445 GLU A CA 1
ATOM 3383 C C . GLU A 1 445 ? 7.700 23.603 0.168 1.00 95.44 445 GLU A C 1
ATOM 3385 O O . GLU A 1 445 ? 8.765 23.134 0.578 1.00 95.44 445 GLU A O 1
ATOM 3390 N N . TYR A 1 446 ? 7.074 23.092 -0.893 1.00 96.62 446 TYR A N 1
ATOM 3391 C CA . TYR A 1 446 ? 7.607 21.965 -1.651 1.00 96.62 446 TYR A CA 1
ATOM 3392 C C . TYR A 1 446 ? 8.829 22.376 -2.488 1.00 96.62 446 TYR A C 1
ATOM 3394 O O . TYR A 1 446 ? 8.774 23.316 -3.282 1.00 96.62 446 TYR A O 1
ATOM 3402 N N . GLU A 1 447 ? 9.934 21.643 -2.344 1.00 95.62 447 GLU A N 1
ATOM 3403 C CA . GLU A 1 447 ? 11.207 21.950 -3.014 1.00 95.62 447 GLU A CA 1
ATOM 3404 C C . GLU A 1 447 ? 11.262 21.457 -4.472 1.00 95.62 447 GLU A C 1
ATOM 3406 O O . GLU A 1 447 ? 12.098 21.918 -5.257 1.00 95.62 447 GLU A O 1
ATOM 3411 N N . GLY A 1 448 ? 10.379 20.525 -4.846 1.00 96.06 448 GLY A N 1
ATOM 3412 C CA . GLY A 1 448 ? 10.275 19.979 -6.199 1.00 96.06 448 GLY A CA 1
ATOM 3413 C C . GLY A 1 448 ? 9.399 20.813 -7.140 1.00 96.06 448 GLY A C 1
ATOM 3414 O O . GLY A 1 448 ? 9.206 22.017 -6.975 1.00 96.06 448 GLY A O 1
ATOM 3415 N N . VAL A 1 449 ? 8.873 20.165 -8.181 1.00 97.81 449 VAL A N 1
ATOM 3416 C CA . VAL A 1 449 ? 8.049 20.809 -9.215 1.00 97.81 449 VAL A CA 1
ATOM 3417 C C . VAL A 1 449 ? 6.635 20.234 -9.219 1.00 97.81 449 VAL A C 1
ATOM 3419 O O . VAL A 1 449 ? 6.442 19.027 -9.335 1.00 97.81 449 VAL A O 1
ATOM 3422 N N . TRP A 1 450 ? 5.638 21.111 -9.176 1.00 97.69 450 TRP A N 1
ATOM 3423 C CA . TRP A 1 450 ? 4.243 20.774 -9.437 1.00 97.69 450 TRP A CA 1
ATOM 3424 C C . TRP A 1 450 ? 3.965 20.847 -10.939 1.00 97.69 450 TRP A C 1
ATOM 3426 O O . TRP A 1 450 ? 4.219 21.877 -11.563 1.00 97.69 450 TRP A O 1
ATOM 3436 N N . ILE A 1 451 ? 3.406 19.788 -11.526 1.00 98.00 451 ILE A N 1
ATOM 3437 C CA . ILE A 1 451 ? 3.006 19.756 -12.940 1.00 98.00 451 ILE A CA 1
ATOM 3438 C C . ILE A 1 451 ? 1.479 19.723 -13.037 1.00 98.00 451 ILE A C 1
ATOM 3440 O O . ILE A 1 451 ? 0.824 18.852 -12.463 1.00 98.00 451 ILE A O 1
ATOM 3444 N N . ASN A 1 452 ? 0.902 20.668 -13.786 1.00 97.19 452 ASN A N 1
ATOM 3445 C CA . ASN A 1 452 ? -0.528 20.688 -14.082 1.00 97.19 452 ASN A CA 1
ATOM 3446 C C . ASN A 1 452 ? -0.864 21.381 -15.403 1.00 97.19 452 ASN A C 1
ATOM 3448 O O . ASN A 1 452 ? -0.698 22.578 -15.558 1.00 97.19 452 ASN A O 1
ATOM 3452 N N . SER A 1 453 ? -1.438 20.658 -16.342 1.00 97.88 453 SER A N 1
ATOM 3453 C CA . SER A 1 453 ? -1.703 21.165 -17.680 1.00 97.88 453 SER A CA 1
ATOM 3454 C C . SER A 1 453 ? -3.152 21.628 -17.866 1.00 97.88 453 SER A C 1
ATOM 3456 O O . SER A 1 453 ? -3.397 22.484 -18.716 1.00 97.88 453 SER A O 1
ATOM 3458 N N . ASN A 1 454 ? -4.117 21.089 -17.104 1.00 97.94 454 ASN A N 1
ATOM 3459 C CA . ASN A 1 454 ? -5.554 21.353 -17.290 1.00 97.94 454 ASN A CA 1
ATOM 3460 C C . ASN A 1 454 ? -6.212 22.212 -16.193 1.00 97.94 454 ASN A C 1
ATOM 3462 O O . ASN A 1 454 ? -7.427 22.321 -16.170 1.00 97.94 454 ASN A O 1
ATOM 3466 N N . MET A 1 455 ? -5.459 22.858 -15.307 1.00 97.12 455 MET A N 1
ATOM 3467 C CA . MET A 1 455 ? -5.968 23.791 -14.286 1.00 97.12 455 MET A CA 1
ATOM 3468 C C . MET A 1 455 ? -5.073 25.042 -14.191 1.00 97.12 455 MET A C 1
ATOM 3470 O O . MET A 1 455 ? -4.770 25.560 -13.120 1.00 97.12 455 MET A O 1
ATOM 3474 N N . GLN A 1 456 ? -4.658 25.586 -15.338 1.00 95.25 456 GLN A N 1
ATOM 3475 C CA . GLN A 1 456 ? -3.737 26.737 -15.424 1.00 95.25 456 GLN A CA 1
ATOM 3476 C C . GLN A 1 456 ? -4.286 28.043 -14.833 1.00 95.25 456 GLN A C 1
ATOM 3478 O O . GLN A 1 456 ? -3.545 28.992 -14.579 1.00 95.25 456 GLN A O 1
ATOM 3483 N N . SER A 1 457 ? -5.600 28.114 -14.620 1.00 96.06 457 SER A N 1
ATOM 3484 C CA . SER A 1 457 ? -6.236 29.245 -13.940 1.00 96.06 457 SER A CA 1
ATOM 3485 C C . SER A 1 457 ? -5.954 29.282 -12.432 1.00 96.06 457 SER A C 1
ATOM 3487 O O . SER A 1 457 ? -6.238 30.304 -11.800 1.00 96.06 457 SER A O 1
ATOM 3489 N N . HIS A 1 458 ? -5.383 28.210 -11.869 1.00 97.00 458 HIS A N 1
ATOM 3490 C CA . HIS A 1 458 ? -5.021 28.120 -10.462 1.00 97.00 458 HIS A CA 1
ATOM 3491 C C . HIS A 1 458 ? -4.017 29.200 -10.049 1.00 97.00 458 HIS A C 1
ATOM 3493 O O . HIS A 1 458 ? -3.137 29.612 -10.806 1.00 97.00 458 HIS A O 1
ATOM 3499 N N . GLU A 1 459 ? -4.139 29.666 -8.810 1.00 96.12 459 GLU A N 1
ATOM 3500 C CA . GLU A 1 459 ? -3.346 30.780 -8.296 1.00 96.12 459 GLU A CA 1
ATOM 3501 C C . GLU A 1 459 ? -1.840 30.472 -8.220 1.00 96.12 459 GLU A C 1
ATOM 3503 O O . GLU A 1 459 ? -1.021 31.378 -8.418 1.00 96.12 459 GLU A O 1
ATOM 3508 N N . SER A 1 460 ? -1.465 29.202 -8.024 1.00 95.56 460 SER A N 1
ATOM 3509 C CA . SER A 1 460 ? -0.062 28.762 -7.970 1.00 95.56 460 SER A CA 1
ATOM 3510 C C . SER A 1 460 ? 0.730 29.134 -9.225 1.00 95.56 460 SER A C 1
ATOM 3512 O O . SER A 1 460 ? 1.888 29.517 -9.103 1.00 95.56 460 SER A O 1
ATOM 3514 N N . PHE A 1 461 ? 0.108 29.170 -10.410 1.00 95.31 461 PHE A N 1
ATOM 3515 C CA . PHE A 1 461 ? 0.766 29.599 -11.655 1.00 95.31 461 PHE A CA 1
ATOM 3516 C C . PHE A 1 461 ? 1.264 31.047 -11.629 1.00 95.31 461 PHE A C 1
ATOM 3518 O O . PHE A 1 461 ? 2.170 31.413 -12.375 1.00 95.31 461 PHE A O 1
ATOM 3525 N N . LYS A 1 462 ? 0.664 31.897 -10.789 1.00 92.31 462 LYS A N 1
ATOM 3526 C CA . LYS A 1 462 ? 1.038 33.313 -10.664 1.00 92.31 462 LYS A CA 1
ATOM 3527 C C . LYS A 1 462 ? 2.016 33.557 -9.521 1.00 92.31 462 LYS A C 1
ATOM 3529 O O . LYS A 1 462 ? 2.785 34.514 -9.591 1.00 92.31 462 LYS A O 1
ATOM 3534 N N . LYS A 1 463 ? 1.949 32.745 -8.464 1.00 91.12 463 LYS A N 1
ATOM 3535 C CA . LYS A 1 463 ? 2.671 32.977 -7.205 1.00 91.12 463 LYS A CA 1
ATOM 3536 C C . LYS A 1 463 ? 3.880 32.065 -7.004 1.00 91.12 463 LYS A C 1
ATOM 3538 O O . LYS A 1 463 ? 4.862 32.498 -6.408 1.00 91.12 463 LYS A O 1
ATOM 3543 N N . CYS A 1 464 ? 3.854 30.850 -7.542 1.00 90.00 464 CYS A N 1
ATOM 3544 C CA . CYS A 1 464 ? 4.800 29.797 -7.191 1.00 90.00 464 CYS A CA 1
ATOM 3545 C C . CYS A 1 464 ? 5.623 29.384 -8.416 1.00 90.00 464 CYS A C 1
ATOM 3547 O O . CYS A 1 464 ? 5.086 28.913 -9.413 1.00 90.00 464 CYS A O 1
ATOM 3549 N N . LYS A 1 465 ? 6.954 29.516 -8.344 1.00 87.38 465 LYS A N 1
ATOM 3550 C CA . LYS A 1 465 ? 7.853 29.112 -9.447 1.00 87.38 465 LYS A CA 1
ATOM 3551 C C . LYS A 1 465 ? 7.958 27.595 -9.623 1.00 87.38 465 LYS A C 1
ATOM 3553 O O . LYS A 1 465 ? 8.365 27.141 -10.688 1.00 87.38 465 LYS A O 1
ATOM 3558 N N . CYS A 1 466 ? 7.646 26.837 -8.574 1.00 90.50 466 CYS A N 1
ATOM 3559 C CA . CYS A 1 466 ? 7.600 25.379 -8.600 1.00 90.50 466 CYS A CA 1
ATOM 3560 C C . CYS A 1 466 ? 6.412 24.851 -9.421 1.00 90.50 466 CYS A C 1
ATOM 3562 O O . CYS A 1 466 ? 6.465 23.708 -9.855 1.00 90.50 466 CYS A O 1
ATOM 3564 N N . GLN A 1 467 ? 5.376 25.660 -9.685 1.00 96.31 467 GLN A N 1
ATOM 3565 C CA . GLN A 1 467 ? 4.250 25.271 -10.532 1.00 96.31 467 GLN A CA 1
ATOM 3566 C C . GLN A 1 467 ? 4.577 25.472 -12.014 1.00 96.31 467 GLN A C 1
ATOM 3568 O O . GLN A 1 467 ? 4.881 26.582 -12.454 1.00 96.31 467 GLN A O 1
ATOM 3573 N N . LYS A 1 468 ? 4.433 24.403 -12.796 1.00 97.06 468 LYS A N 1
ATOM 3574 C CA . LYS A 1 468 ? 4.568 24.402 -14.254 1.00 97.06 468 LYS A CA 1
ATOM 3575 C C . LYS A 1 468 ? 3.352 23.778 -14.922 1.00 97.06 468 LYS A C 1
ATOM 3577 O O . LYS A 1 468 ? 2.631 22.984 -14.313 1.00 97.06 468 LYS A O 1
ATOM 3582 N N . ASP A 1 469 ? 3.127 24.150 -16.176 1.00 96.25 469 ASP A N 1
ATOM 3583 C CA . ASP A 1 469 ? 2.073 23.573 -17.003 1.00 96.25 469 ASP A CA 1
ATOM 3584 C C . ASP A 1 469 ? 2.515 22.241 -17.614 1.00 96.25 469 ASP A C 1
ATOM 3586 O O . ASP A 1 469 ? 1.757 21.272 -17.606 1.00 96.25 469 ASP A O 1
ATOM 3590 N N . VAL A 1 470 ? 3.768 22.173 -18.062 1.00 97.38 470 VAL A N 1
ATOM 3591 C CA . VAL A 1 470 ? 4.469 20.969 -18.524 1.00 97.38 470 VAL A CA 1
ATOM 3592 C C . VAL A 1 470 ? 5.932 20.996 -18.084 1.00 97.38 470 VAL A C 1
ATOM 3594 O O . VAL A 1 470 ? 6.469 22.041 -17.719 1.00 97.38 470 VAL A O 1
ATOM 3597 N N . GLU A 1 471 ? 6.602 19.848 -18.151 1.00 97.06 471 GLU A N 1
ATOM 3598 C CA . GLU A 1 471 ? 8.050 19.754 -17.940 1.00 97.06 471 GLU A CA 1
ATOM 3599 C C . GLU A 1 471 ? 8.717 19.018 -19.104 1.00 97.06 471 GLU A C 1
ATOM 3601 O O . GLU A 1 471 ? 8.188 18.024 -19.594 1.00 97.06 471 GLU A O 1
ATOM 3606 N N . ILE A 1 472 ? 9.895 19.477 -19.534 1.00 97.44 472 ILE A N 1
ATOM 3607 C CA . ILE A 1 472 ? 10.702 18.793 -20.553 1.00 97.44 472 ILE A CA 1
ATOM 3608 C C . ILE A 1 472 ? 11.988 18.280 -19.913 1.00 97.44 472 ILE A C 1
ATOM 3610 O O . ILE A 1 472 ? 12.832 19.049 -19.451 1.00 97.44 472 ILE A O 1
ATOM 3614 N N . ILE A 1 473 ? 12.159 16.962 -19.932 1.00 96.75 473 ILE A N 1
ATOM 3615 C CA . ILE A 1 473 ? 13.378 16.299 -19.491 1.00 96.75 473 ILE A CA 1
ATOM 3616 C C . ILE A 1 473 ? 14.319 16.167 -20.685 1.00 96.75 473 ILE A C 1
ATOM 3618 O O . ILE A 1 473 ? 14.044 15.420 -21.623 1.00 96.75 473 ILE A O 1
ATOM 3622 N N . GLU A 1 474 ? 15.441 16.887 -20.639 1.00 94.44 474 GLU A N 1
ATOM 3623 C CA . GLU A 1 474 ? 16.523 16.735 -21.614 1.00 94.44 474 GLU A CA 1
ATOM 3624 C C . GLU A 1 474 ? 17.571 15.722 -21.128 1.00 94.44 474 GLU A C 1
ATOM 3626 O O . GLU A 1 474 ? 18.040 15.790 -19.985 1.00 94.44 474 GLU A O 1
ATOM 3631 N N . LEU A 1 475 ? 17.979 14.830 -22.032 1.00 92.06 475 LEU A N 1
ATOM 3632 C CA . LEU A 1 475 ? 19.122 13.924 -21.907 1.00 92.06 475 LEU A CA 1
ATOM 3633 C C . LEU A 1 475 ? 20.109 14.252 -23.025 1.00 92.06 475 LEU A C 1
ATOM 3635 O O . LEU A 1 475 ? 19.705 14.480 -24.167 1.00 92.06 475 LEU A O 1
ATOM 3639 N N . ARG A 1 476 ? 21.406 14.280 -22.717 1.00 85.69 476 ARG A N 1
ATOM 3640 C CA . ARG A 1 476 ? 22.450 14.618 -23.693 1.00 85.69 476 ARG A CA 1
ATOM 3641 C C . ARG A 1 476 ? 23.495 13.521 -23.748 1.00 85.69 476 ARG A C 1
ATOM 3643 O O . ARG A 1 476 ? 23.995 13.097 -22.710 1.00 85.69 476 ARG A O 1
ATOM 3650 N N . LYS A 1 477 ? 23.844 13.122 -24.968 1.00 82.25 477 LYS A N 1
ATOM 3651 C CA . LYS A 1 477 ? 24.947 12.208 -25.259 1.00 82.25 477 LYS A CA 1
ATOM 3652 C C . LYS A 1 477 ? 25.707 12.719 -26.478 1.00 82.25 477 LYS A C 1
ATOM 3654 O O . LYS A 1 477 ? 25.220 12.640 -27.607 1.00 82.25 477 LYS A O 1
ATOM 3659 N N . GLY A 1 478 ? 26.890 13.288 -26.247 1.00 79.81 478 GLY A N 1
ATOM 3660 C CA . GLY A 1 478 ? 27.606 14.055 -27.270 1.00 79.81 478 GLY A CA 1
ATOM 3661 C C . GLY A 1 478 ? 26.735 15.193 -27.822 1.00 79.81 478 GLY A C 1
ATOM 3662 O O . GLY A 1 478 ? 26.166 15.963 -27.051 1.00 79.81 478 GLY A O 1
ATOM 3663 N N . ASP A 1 479 ? 26.591 15.259 -29.149 1.00 80.75 479 ASP A N 1
ATOM 3664 C CA . ASP A 1 479 ? 25.759 16.262 -29.836 1.00 80.75 479 ASP A CA 1
ATOM 3665 C C . ASP A 1 479 ? 24.267 15.886 -29.922 1.00 80.75 479 ASP A C 1
ATOM 3667 O O . ASP A 1 479 ? 23.443 16.709 -30.327 1.00 80.75 479 ASP A O 1
ATOM 3671 N N . LYS A 1 480 ? 23.891 14.650 -29.562 1.00 85.44 480 LYS A N 1
ATOM 3672 C CA . LYS A 1 480 ? 22.492 14.208 -29.588 1.00 85.44 480 LYS A CA 1
ATOM 3673 C C . LYS A 1 480 ? 21.776 14.642 -28.312 1.00 85.44 480 LYS A C 1
ATOM 3675 O O . LYS A 1 480 ? 22.281 14.449 -27.203 1.00 85.44 480 LYS A O 1
ATOM 3680 N N . VAL A 1 481 ? 20.583 15.203 -28.486 1.00 90.56 481 VAL A N 1
ATOM 3681 C CA . VAL A 1 481 ? 19.693 15.620 -27.400 1.00 90.56 481 VAL A CA 1
ATOM 3682 C C . VAL A 1 481 ? 18.399 14.840 -27.531 1.00 90.56 481 VAL A C 1
ATOM 3684 O O . VAL A 1 481 ? 17.764 14.902 -28.581 1.00 90.56 481 VAL A O 1
ATOM 3687 N N . HIS A 1 482 ? 18.027 14.141 -26.465 1.00 92.94 482 HIS A N 1
ATOM 3688 C CA . HIS A 1 482 ? 16.735 13.487 -26.340 1.00 92.94 482 HIS A CA 1
ATOM 3689 C C . HIS A 1 482 ? 15.838 14.267 -25.388 1.00 92.94 482 HIS A C 1
ATOM 3691 O O . HIS A 1 482 ? 16.315 14.816 -24.390 1.00 92.94 482 HIS A O 1
ATOM 3697 N N . ARG A 1 483 ? 14.548 14.343 -25.711 1.00 95.56 483 ARG A N 1
ATOM 3698 C CA . ARG A 1 483 ? 13.567 15.174 -25.003 1.00 95.56 483 ARG A CA 1
ATOM 3699 C C . ARG A 1 483 ? 12.305 14.389 -24.685 1.00 95.56 483 ARG A C 1
ATOM 3701 O O . ARG A 1 483 ? 11.643 13.882 -25.588 1.00 95.56 483 ARG A O 1
ATOM 3708 N N . VAL A 1 484 ? 11.941 14.350 -23.408 1.00 97.50 484 VAL A N 1
ATOM 3709 C CA . VAL A 1 484 ? 10.695 13.736 -22.930 1.00 97.50 484 VAL A CA 1
ATOM 3710 C C . VAL A 1 484 ? 9.828 14.807 -22.290 1.00 97.50 484 VAL A C 1
ATOM 3712 O O . VAL A 1 484 ? 10.228 15.412 -21.299 1.00 97.50 484 VAL A O 1
ATOM 3715 N N . GLY A 1 485 ? 8.650 15.047 -22.860 1.00 97.94 485 GLY A N 1
ATOM 3716 C CA . GLY A 1 485 ? 7.669 15.977 -22.309 1.00 97.94 485 GLY A CA 1
ATOM 3717 C C . GLY A 1 485 ? 6.732 15.290 -21.316 1.00 97.94 485 GLY A C 1
ATOM 3718 O O . GLY A 1 485 ? 6.185 14.232 -21.619 1.00 97.94 485 GLY A O 1
ATOM 3719 N N . LEU A 1 486 ? 6.523 15.895 -20.152 1.00 98.31 486 LEU A N 1
ATOM 3720 C CA . LEU A 1 486 ? 5.614 15.443 -19.100 1.00 98.31 486 LEU A CA 1
ATOM 3721 C C . LEU A 1 486 ? 4.390 16.364 -19.054 1.00 98.31 486 LEU A C 1
ATOM 3723 O O . LEU A 1 486 ? 4.542 17.587 -18.997 1.00 98.31 486 LEU A O 1
ATOM 3727 N N . VAL A 1 487 ? 3.187 15.785 -19.075 1.00 98.31 487 VAL A N 1
ATOM 3728 C CA . VAL A 1 487 ? 1.910 16.525 -19.122 1.00 98.31 487 VAL A CA 1
ATOM 3729 C C . VAL A 1 487 ? 0.999 16.023 -18.006 1.00 98.31 487 VAL A C 1
ATOM 3731 O O . VAL A 1 487 ? 0.569 14.876 -18.053 1.00 98.31 487 VAL A O 1
ATOM 3734 N N . GLY A 1 488 ? 0.721 16.860 -17.005 1.00 97.75 488 GLY A N 1
ATOM 3735 C CA . GLY A 1 488 ? -0.051 16.480 -15.815 1.00 97.75 488 GLY A CA 1
ATOM 3736 C C . GLY A 1 488 ? -1.532 16.822 -15.942 1.00 97.75 488 GLY A C 1
ATOM 3737 O O . GLY A 1 488 ? -1.853 17.986 -16.149 1.00 97.75 488 GLY A O 1
ATOM 3738 N N . VAL A 1 489 ? -2.451 15.869 -15.796 1.00 98.31 489 VAL A N 1
ATOM 3739 C CA . VAL A 1 489 ? -3.900 16.147 -15.834 1.00 98.31 489 VAL A CA 1
ATOM 3740 C C . VAL A 1 489 ? -4.650 15.465 -14.696 1.00 98.31 489 VAL A C 1
ATOM 3742 O O . VAL A 1 489 ? -4.354 14.323 -14.360 1.00 98.31 489 VAL A O 1
ATOM 3745 N N . LEU A 1 490 ? -5.661 16.147 -14.155 1.00 97.19 490 LEU A N 1
ATOM 3746 C CA . LEU A 1 490 ? -6.623 15.576 -13.203 1.00 97.19 490 LEU A CA 1
ATOM 3747 C C . LEU A 1 490 ? -8.039 15.525 -13.785 1.00 97.19 490 LEU A C 1
ATOM 3749 O O . LEU A 1 490 ? -8.338 16.201 -14.776 1.00 97.19 490 LEU A O 1
ATOM 3753 N N . SER A 1 491 ? -8.903 14.711 -13.181 1.00 94.38 491 SER A N 1
ATOM 3754 C CA . SER A 1 491 ? -10.284 14.524 -13.637 1.00 94.38 491 SER A CA 1
ATOM 3755 C C . SER A 1 491 ? -11.084 15.829 -13.598 1.00 94.38 491 SER A C 1
ATOM 3757 O O . SER A 1 491 ? -11.065 16.563 -12.621 1.00 94.38 491 SER A O 1
ATOM 3759 N N . GLY A 1 492 ? -11.832 16.115 -14.665 1.00 90.00 492 GLY A N 1
ATOM 3760 C CA . GLY A 1 492 ? -12.751 17.257 -14.720 1.00 90.00 492 GLY A CA 1
ATOM 3761 C C . GLY A 1 492 ? -14.149 16.959 -14.166 1.00 90.00 492 GLY A C 1
ATOM 3762 O O . GLY A 1 492 ? -15.055 17.763 -14.376 1.00 90.00 492 GLY A O 1
ATOM 3763 N N . GLU A 1 493 ? -14.362 15.797 -13.538 1.00 85.94 493 GLU A N 1
ATOM 3764 C CA . GLU A 1 493 ? -15.683 15.348 -13.082 1.00 85.94 493 GLU A CA 1
ATOM 3765 C C . GLU A 1 493 ? -16.191 16.213 -11.909 1.00 85.94 493 GLU A C 1
ATOM 3767 O O . GLU A 1 493 ? -15.620 16.157 -10.816 1.00 85.94 493 GLU A O 1
ATOM 3772 N N . PRO A 1 494 ? -17.287 16.984 -12.065 1.00 83.06 494 PRO A N 1
ATOM 3773 C CA . PRO A 1 494 ? -17.732 17.919 -11.031 1.00 83.06 494 PRO A CA 1
ATOM 3774 C C . PRO A 1 494 ? -18.115 17.257 -9.703 1.00 83.06 494 PRO A C 1
ATOM 3776 O O . PRO A 1 494 ? -18.054 17.910 -8.665 1.00 83.06 494 PRO A O 1
ATOM 3779 N N . SER A 1 495 ? -18.508 15.976 -9.706 1.00 78.38 495 SER A N 1
ATOM 3780 C CA . SER A 1 495 ? -18.897 15.270 -8.478 1.00 78.38 495 SER A CA 1
ATOM 3781 C C . SER A 1 495 ? -17.739 14.990 -7.518 1.00 78.38 495 SER A C 1
ATOM 3783 O O . SER A 1 495 ? -18.006 14.652 -6.365 1.00 78.38 495 SER A O 1
ATOM 3785 N N . LEU A 1 496 ? -16.489 15.110 -7.980 1.00 77.06 496 LEU A N 1
ATOM 3786 C CA . LEU A 1 496 ? -15.286 14.941 -7.158 1.00 77.06 496 LEU A CA 1
ATOM 3787 C C . LEU A 1 496 ? -14.992 16.161 -6.274 1.00 77.06 496 LEU A C 1
ATOM 3789 O O . LEU A 1 496 ? -14.255 16.044 -5.301 1.00 77.06 496 LEU A O 1
ATOM 3793 N N . TYR A 1 497 ? -15.567 17.325 -6.589 1.00 85.88 497 TYR A N 1
ATOM 3794 C CA . TYR A 1 497 ? -15.144 18.601 -6.017 1.00 85.88 497 TYR A CA 1
ATOM 3795 C C . TYR A 1 497 ? -16.252 19.292 -5.226 1.00 85.88 497 TYR A C 1
ATOM 3797 O O . TYR A 1 497 ? -17.418 19.342 -5.627 1.00 85.88 497 TYR A O 1
ATOM 3805 N N . LYS A 1 498 ? -15.874 19.903 -4.099 1.00 81.50 498 LYS A N 1
ATOM 3806 C CA . LYS A 1 498 ? -16.747 20.818 -3.353 1.00 81.50 498 LYS A CA 1
ATOM 3807 C C . LYS A 1 498 ? -16.859 22.162 -4.095 1.00 81.50 498 LYS A C 1
ATOM 3809 O O . LYS A 1 498 ? -15.916 22.563 -4.783 1.00 81.50 498 LYS A O 1
ATOM 3814 N N . PRO A 1 499 ? -17.975 22.905 -3.954 1.00 83.75 499 PRO A N 1
ATOM 3815 C CA . PRO A 1 499 ? -18.082 24.249 -4.518 1.00 83.75 499 PRO A CA 1
ATOM 3816 C C . PRO A 1 499 ? -16.927 25.147 -4.053 1.00 83.75 499 PRO A C 1
ATOM 3818 O O . PRO A 1 499 ? -16.709 25.301 -2.855 1.00 83.75 499 PRO A O 1
ATOM 3821 N N . GLY A 1 500 ? -16.203 25.747 -5.002 1.00 86.25 500 GLY A N 1
ATOM 3822 C CA . GLY A 1 500 ? -15.044 26.599 -4.708 1.00 86.25 500 GLY A CA 1
ATOM 3823 C C . GLY A 1 500 ? -13.716 25.860 -4.502 1.00 86.25 500 GLY A C 1
ATOM 3824 O O . GLY A 1 500 ? -12.752 26.503 -4.092 1.00 86.25 500 GLY A O 1
ATOM 3825 N N . ALA A 1 501 ? -13.646 24.555 -4.800 1.00 89.94 501 ALA A N 1
ATOM 3826 C CA . ALA A 1 501 ? -12.400 23.783 -4.835 1.00 89.94 501 ALA A CA 1
ATOM 3827 C C . ALA A 1 501 ? -11.272 24.527 -5.573 1.00 89.94 501 ALA A C 1
ATOM 3829 O O . ALA A 1 501 ? -11.527 25.247 -6.545 1.00 89.94 501 ALA A O 1
ATOM 3830 N N . PHE A 1 502 ? -10.035 24.365 -5.093 1.00 94.56 502 PHE A N 1
ATOM 3831 C CA . PHE A 1 502 ? -8.841 25.010 -5.658 1.00 94.56 502 PHE A CA 1
ATOM 3832 C C . PHE A 1 502 ? -8.967 26.538 -5.808 1.00 94.56 502 PHE A C 1
ATOM 3834 O O . PHE A 1 502 ? -8.563 27.122 -6.817 1.00 94.56 502 PHE A O 1
ATOM 3841 N N . GLY A 1 503 ? -9.636 27.193 -4.853 1.00 93.69 503 GLY A N 1
ATOM 3842 C CA . GLY A 1 503 ? -9.849 28.642 -4.881 1.00 93.69 503 GLY A CA 1
ATOM 3843 C C . GLY A 1 503 ? -10.743 29.110 -6.036 1.00 93.69 503 GLY A C 1
ATOM 3844 O O . GLY A 1 503 ? -10.683 30.273 -6.433 1.00 93.69 503 GLY A O 1
ATOM 3845 N N . GLY A 1 504 ? -11.560 28.212 -6.598 1.00 94.56 504 GLY A N 1
ATOM 3846 C CA . GLY A 1 504 ? -12.401 28.482 -7.764 1.00 94.56 504 GLY A CA 1
ATOM 3847 C C . GLY A 1 504 ? -11.672 28.373 -9.106 1.00 94.56 504 GLY A C 1
ATOM 3848 O O . GLY A 1 504 ? -12.153 28.924 -10.100 1.00 94.56 504 GLY A O 1
ATOM 3849 N N . ALA A 1 505 ? -10.525 27.690 -9.156 1.00 95.31 505 ALA A N 1
ATOM 3850 C CA . ALA A 1 505 ? -9.843 27.402 -10.411 1.00 95.31 505 ALA A CA 1
ATOM 3851 C C . ALA A 1 505 ? -10.724 26.563 -11.355 1.00 95.31 505 ALA A C 1
ATOM 3853 O O . ALA A 1 505 ? -11.508 25.708 -10.949 1.00 95.31 505 ALA A O 1
ATOM 3854 N N . THR A 1 506 ? -10.595 26.828 -12.650 1.00 95.44 506 THR A N 1
ATOM 3855 C CA . THR A 1 506 ? -11.256 26.071 -13.714 1.00 95.44 506 THR A CA 1
ATOM 3856 C C . THR A 1 506 ? -10.403 24.870 -14.101 1.00 95.44 506 THR A C 1
ATOM 3858 O O . THR A 1 506 ? -9.268 25.053 -14.546 1.00 95.44 506 THR A O 1
ATOM 3861 N N . ILE A 1 507 ? -10.979 23.672 -13.969 1.00 96.56 507 ILE A N 1
ATOM 3862 C CA . ILE A 1 507 ? -10.420 22.414 -14.473 1.00 96.56 507 ILE A CA 1
ATOM 3863 C C . ILE A 1 507 ? -10.957 22.191 -15.892 1.00 96.56 507 ILE A C 1
ATOM 3865 O O . ILE A 1 507 ? -12.161 22.057 -16.113 1.00 96.56 507 ILE A O 1
ATOM 3869 N N . GLU A 1 508 ? -10.062 22.211 -16.868 1.00 96.69 508 GLU A N 1
ATOM 3870 C CA . GLU A 1 508 ? -10.342 21.980 -18.278 1.00 96.69 508 GLU A CA 1
ATOM 3871 C C . GLU A 1 508 ? -10.438 20.483 -18.606 1.00 96.69 508 GLU A C 1
ATOM 3873 O O . GLU A 1 508 ? -9.937 19.617 -17.884 1.00 96.69 508 GLU A O 1
ATOM 3878 N N . ASP A 1 509 ? -11.074 20.184 -19.742 1.00 96.50 509 ASP A N 1
ATOM 3879 C CA . ASP A 1 509 ? -11.213 18.821 -20.253 1.00 96.50 509 ASP A CA 1
ATOM 3880 C C . ASP A 1 509 ? -9.831 18.173 -20.478 1.00 96.50 509 ASP A C 1
ATOM 3882 O O . ASP A 1 509 ? -9.051 18.673 -21.301 1.00 96.50 509 ASP A O 1
ATOM 3886 N N . PRO A 1 510 ? -9.525 17.050 -19.800 1.00 97.06 510 PRO A N 1
ATOM 3887 C CA . PRO A 1 510 ? -8.185 16.475 -19.806 1.00 97.06 510 PRO A CA 1
ATOM 3888 C C . PRO A 1 510 ? -7.749 16.033 -21.207 1.00 97.06 510 PRO A C 1
ATOM 3890 O O . PRO A 1 510 ? -6.587 16.203 -21.571 1.00 97.06 510 PRO A O 1
ATOM 3893 N N . TRP A 1 511 ? -8.657 15.531 -22.049 1.00 97.62 511 TRP A N 1
ATOM 3894 C CA . TRP A 1 511 ? -8.301 15.057 -23.388 1.00 97.62 511 TRP A CA 1
ATOM 3895 C C . TRP A 1 511 ? -8.065 16.207 -24.371 1.00 97.62 511 TRP A C 1
ATOM 3897 O O . TRP A 1 511 ? -7.148 16.131 -25.192 1.00 97.62 511 TRP A O 1
ATOM 3907 N N . LYS A 1 512 ? -8.820 17.308 -24.284 1.00 97.31 512 LYS A N 1
ATOM 3908 C CA . LYS A 1 512 ? -8.521 18.527 -25.056 1.00 97.31 512 LYS A CA 1
ATOM 3909 C C . LYS A 1 512 ? -7.154 19.087 -24.679 1.00 97.31 512 LYS A C 1
ATOM 3911 O O . LYS A 1 512 ? -6.383 19.436 -25.578 1.00 97.31 512 LYS A O 1
ATOM 3916 N N . THR A 1 513 ? -6.836 19.118 -23.387 1.00 97.81 513 THR A N 1
ATOM 3917 C CA . THR A 1 513 ? -5.529 19.552 -22.885 1.00 97.81 513 THR A CA 1
ATOM 3918 C C . THR A 1 513 ? -4.406 18.637 -23.377 1.00 97.81 513 THR A C 1
ATOM 3920 O O . THR A 1 513 ? -3.438 19.124 -23.964 1.00 97.81 513 THR A O 1
ATOM 3923 N N . LEU A 1 514 ? -4.547 17.313 -23.242 1.00 98.12 514 LEU A N 1
ATOM 3924 C CA . LEU A 1 514 ? -3.567 16.342 -23.746 1.00 98.12 514 LEU A CA 1
ATOM 3925 C C . LEU A 1 514 ? -3.348 16.484 -25.260 1.00 98.12 514 LEU A C 1
ATOM 3927 O O . LEU A 1 514 ? -2.207 16.487 -25.722 1.00 98.12 514 LEU A O 1
ATOM 3931 N N . ALA A 1 515 ? -4.414 16.679 -26.043 1.00 97.75 515 ALA A N 1
ATOM 3932 C CA . ALA A 1 515 ? -4.313 16.898 -27.486 1.00 97.75 515 ALA A CA 1
ATOM 3933 C C . ALA A 1 515 ? -3.562 18.189 -27.845 1.00 97.75 515 ALA A C 1
ATOM 3935 O O . ALA A 1 515 ? -2.828 18.222 -28.840 1.00 97.75 515 ALA A O 1
ATOM 3936 N N . HIS A 1 516 ? -3.754 19.254 -27.063 1.00 97.38 516 HIS A N 1
ATOM 3937 C CA . HIS A 1 516 ? -3.039 20.514 -27.230 1.00 97.38 516 HIS A CA 1
ATOM 3938 C C . HIS A 1 516 ? -1.544 20.343 -26.932 1.00 97.38 516 HIS A C 1
ATOM 3940 O O . HIS A 1 516 ? -0.710 20.610 -27.804 1.00 97.38 516 HIS A O 1
ATOM 3946 N N . TYR A 1 517 ? -1.207 19.834 -25.745 1.00 97.38 517 TYR A N 1
ATOM 3947 C CA . TYR A 1 517 ? 0.180 19.719 -25.299 1.00 97.38 517 TYR A CA 1
ATOM 3948 C C . TYR A 1 517 ? 0.972 18.668 -26.064 1.00 97.38 517 TYR A C 1
ATOM 3950 O O . TYR A 1 517 ? 2.124 18.929 -26.400 1.00 97.38 517 TYR A O 1
ATOM 3958 N N . LYS A 1 518 ? 0.357 17.547 -26.465 1.00 96.38 518 LYS A N 1
ATOM 3959 C CA . LYS A 1 518 ? 1.010 16.572 -27.351 1.00 96.38 518 LYS A CA 1
ATOM 3960 C C . LYS A 1 518 ? 1.508 17.240 -28.634 1.00 96.38 518 LYS A C 1
ATOM 3962 O O . LYS A 1 518 ? 2.671 17.088 -28.998 1.00 96.38 518 LYS A O 1
ATOM 3967 N N . LYS A 1 519 ? 0.659 18.047 -29.282 1.00 96.25 519 LYS A N 1
ATOM 3968 C CA . LYS A 1 519 ? 1.031 18.791 -30.496 1.00 96.25 519 LYS A CA 1
ATOM 3969 C C . LYS A 1 519 ? 2.068 19.879 -30.224 1.00 96.25 519 LYS A C 1
ATOM 3971 O O . LYS A 1 519 ? 2.908 20.122 -31.087 1.00 96.25 519 LYS A O 1
ATOM 3976 N N . SER A 1 520 ? 1.990 20.567 -29.084 1.00 96.50 520 SER A N 1
ATOM 3977 C CA . SER A 1 520 ? 2.958 21.612 -28.725 1.00 96.50 520 SER A CA 1
ATOM 3978 C C . SER A 1 520 ? 4.348 21.022 -28.484 1.00 96.50 520 SER A C 1
ATOM 3980 O O . SER A 1 520 ? 5.308 21.428 -29.129 1.00 96.50 520 SER A O 1
ATOM 3982 N N . LEU A 1 521 ? 4.441 19.980 -27.659 1.00 96.44 521 LEU A N 1
ATOM 3983 C CA . LEU A 1 521 ? 5.701 19.326 -27.303 1.00 96.44 521 LEU A CA 1
ATOM 3984 C C . LEU A 1 521 ? 6.358 18.628 -28.501 1.00 96.44 521 LEU A C 1
ATOM 3986 O O . LEU A 1 521 ? 7.578 18.666 -28.649 1.00 96.44 521 LEU A O 1
ATOM 3990 N N . GLN A 1 522 ? 5.563 18.076 -29.423 1.00 92.88 522 GLN A N 1
ATOM 3991 C CA . GLN A 1 522 ? 6.075 17.572 -30.704 1.00 92.88 522 GLN A CA 1
ATOM 3992 C C . GLN A 1 522 ? 6.693 18.687 -31.566 1.00 92.88 522 GLN A C 1
ATOM 3994 O O . GLN A 1 522 ? 7.721 18.470 -32.206 1.00 92.88 522 GLN A O 1
ATOM 3999 N N . LYS A 1 523 ? 6.118 19.901 -31.573 1.00 93.88 523 LYS A N 1
ATOM 4000 C CA . LYS A 1 523 ? 6.725 21.062 -32.258 1.00 93.88 523 LYS A CA 1
ATOM 4001 C C . LYS A 1 523 ? 8.015 21.522 -31.582 1.00 93.88 523 LYS A C 1
ATOM 4003 O O . LYS A 1 523 ? 8.901 22.026 -32.266 1.00 93.88 523 LYS A O 1
ATOM 4008 N N . GLU A 1 524 ? 8.133 21.316 -30.275 1.00 91.56 524 GLU A N 1
ATOM 4009 C CA . GLU A 1 524 ? 9.351 21.565 -29.493 1.00 91.56 524 GLU A CA 1
ATOM 4010 C C . GLU A 1 524 ? 10.389 20.435 -29.594 1.00 91.56 524 GLU A C 1
ATOM 4012 O O . GLU A 1 524 ? 11.396 20.442 -28.881 1.00 91.56 524 GLU A O 1
ATOM 4017 N N . GLN A 1 525 ? 10.188 19.497 -30.528 1.00 91.50 525 GLN A N 1
ATOM 4018 C CA . GLN A 1 525 ? 11.094 18.381 -30.799 1.00 91.50 525 GLN A CA 1
ATOM 4019 C C . GLN A 1 525 ? 11.248 17.428 -29.602 1.00 91.50 525 GLN A C 1
ATOM 4021 O O . GLN A 1 525 ? 12.330 16.892 -29.378 1.00 91.50 525 GLN A O 1
ATOM 4026 N N . CYS A 1 526 ? 10.184 17.219 -28.819 1.00 93.69 526 CYS A N 1
ATOM 4027 C CA . CYS A 1 526 ? 10.141 16.105 -27.873 1.00 93.69 526 CYS A CA 1
ATOM 4028 C C . CYS A 1 526 ? 10.028 14.776 -28.628 1.00 93.69 526 CYS A C 1
ATOM 4030 O O . CYS A 1 526 ? 9.144 14.618 -29.471 1.00 93.69 526 CYS A O 1
ATOM 4032 N N . ASP A 1 527 ? 10.896 13.823 -28.290 1.00 91.75 527 ASP A N 1
ATOM 4033 C CA . ASP A 1 527 ? 10.869 12.461 -28.829 1.00 91.75 527 ASP A CA 1
ATOM 4034 C C . ASP A 1 527 ? 9.632 11.708 -28.335 1.00 91.75 527 ASP A C 1
ATOM 4036 O O . ASP A 1 527 ? 9.013 10.949 -29.077 1.00 91.75 527 ASP A O 1
ATOM 4040 N N . LEU A 1 528 ? 9.270 11.933 -27.067 1.00 94.56 528 LEU A N 1
ATOM 4041 C CA . LEU A 1 528 ? 8.150 11.295 -26.387 1.00 94.56 528 LEU A CA 1
ATOM 4042 C C . LEU A 1 528 ? 7.364 12.314 -25.561 1.00 94.56 528 LEU A C 1
ATOM 4044 O O . LEU A 1 528 ? 7.916 13.290 -25.050 1.00 94.56 528 LEU A O 1
ATOM 4048 N N . VAL A 1 529 ? 6.076 12.032 -25.375 1.00 97.44 529 VAL A N 1
ATOM 4049 C CA . VAL A 1 529 ? 5.211 12.728 -24.420 1.00 97.44 529 VAL A CA 1
ATOM 4050 C C . VAL A 1 529 ? 4.607 11.683 -23.491 1.00 97.44 529 VAL A C 1
ATOM 4052 O O . VAL A 1 529 ? 4.034 10.706 -23.974 1.00 97.44 529 VAL A O 1
ATOM 4055 N N . ILE A 1 530 ? 4.751 11.884 -22.183 1.00 98.06 530 ILE A N 1
ATOM 4056 C CA . ILE A 1 530 ? 4.239 10.996 -21.139 1.00 98.06 530 ILE A CA 1
ATOM 4057 C C . ILE A 1 530 ? 3.160 11.749 -20.356 1.00 98.06 530 ILE A C 1
ATOM 4059 O O . ILE A 1 530 ? 3.472 12.726 -19.667 1.00 98.06 530 ILE A O 1
ATOM 4063 N N . PRO A 1 531 ? 1.890 11.336 -20.467 1.00 98.19 531 PRO A N 1
ATOM 4064 C CA . PRO A 1 531 ? 0.838 11.843 -19.605 1.00 98.19 531 PRO A CA 1
ATOM 4065 C C . PRO A 1 531 ? 1.004 11.309 -18.174 1.00 98.19 531 PRO A C 1
ATOM 4067 O O . PRO A 1 531 ? 1.197 10.109 -17.960 1.00 98.19 531 PRO A O 1
ATOM 4070 N N . LEU A 1 532 ? 0.920 12.233 -17.219 1.00 98.31 532 LEU A N 1
ATOM 4071 C CA . LEU A 1 532 ? 0.834 11.997 -15.783 1.00 98.31 532 LEU A CA 1
ATOM 4072 C C . LEU A 1 532 ? -0.618 12.266 -15.374 1.00 98.31 532 LEU A C 1
ATOM 4074 O O . LEU A 1 532 ? -1.063 13.413 -15.374 1.00 98.31 532 LEU A O 1
ATOM 4078 N N . CYS A 1 533 ? -1.384 11.218 -15.114 1.00 97.94 533 CYS A N 1
ATOM 4079 C CA . CYS A 1 533 ? -2.827 11.304 -14.937 1.00 97.94 533 CYS A CA 1
ATOM 4080 C C . CYS A 1 533 ? -3.234 11.092 -13.475 1.00 97.94 533 CYS A C 1
ATOM 4082 O O . CYS A 1 533 ? -2.664 10.277 -12.761 1.00 97.94 533 CYS A O 1
ATOM 4084 N N . HIS A 1 534 ? -4.271 11.797 -13.045 1.00 97.94 534 HIS A N 1
ATOM 4085 C CA . HIS A 1 534 ? -5.028 11.474 -11.843 1.00 97.94 534 HIS A CA 1
ATOM 4086 C C . HIS A 1 534 ? -6.500 11.317 -12.249 1.00 97.94 534 HIS A C 1
ATOM 4088 O O . HIS A 1 534 ? -7.317 12.234 -12.122 1.00 97.94 534 HIS A O 1
ATOM 4094 N N . LEU A 1 535 ? -6.775 10.189 -12.911 1.00 95.31 535 LEU A N 1
ATOM 4095 C CA . LEU A 1 535 ? -8.018 9.868 -13.613 1.00 95.31 535 LEU A CA 1
ATOM 4096 C C . LEU A 1 535 ? -8.494 8.467 -13.226 1.00 95.31 535 LEU A C 1
ATOM 4098 O O . LEU A 1 535 ? -7.677 7.609 -12.905 1.00 95.31 535 LEU A O 1
ATOM 4102 N N . TYR A 1 536 ? -9.793 8.202 -13.358 1.00 89.38 536 TYR A N 1
ATOM 4103 C CA . TYR A 1 536 ? -10.324 6.840 -13.249 1.00 89.38 536 TYR A CA 1
ATOM 4104 C C . TYR A 1 536 ? -9.775 5.922 -14.350 1.00 89.38 536 TYR A C 1
ATOM 4106 O O . TYR A 1 536 ? -9.516 6.356 -15.475 1.00 89.38 536 TYR A O 1
ATOM 4114 N N . GLU A 1 537 ? -9.700 4.618 -14.083 1.00 89.00 537 GLU A N 1
ATOM 4115 C CA . GLU A 1 537 ? -9.228 3.609 -15.043 1.00 89.00 537 GLU A CA 1
ATOM 4116 C C . GLU A 1 537 ? -9.984 3.670 -16.386 1.00 89.00 537 GLU A C 1
ATOM 4118 O O . GLU A 1 537 ? -9.383 3.562 -17.458 1.00 89.00 537 GLU A O 1
ATOM 4123 N N . ASN A 1 538 ? -11.301 3.903 -16.357 1.00 86.81 538 ASN A N 1
ATOM 4124 C CA . ASN A 1 538 ? -12.108 4.043 -17.573 1.00 86.81 538 ASN A CA 1
ATOM 4125 C C . ASN A 1 538 ? -11.786 5.325 -18.366 1.00 86.81 538 ASN A C 1
ATOM 4127 O O . ASN A 1 538 ? -11.927 5.337 -19.588 1.00 86.81 538 ASN A O 1
ATOM 4131 N N . GLN A 1 539 ? -11.347 6.393 -17.701 1.00 94.19 539 GLN A N 1
ATOM 4132 C CA . GLN A 1 539 ? -10.892 7.629 -18.333 1.00 94.19 539 GLN A CA 1
ATOM 4133 C C . GLN A 1 539 ? -9.482 7.463 -18.915 1.00 94.19 539 GLN A C 1
ATOM 4135 O O . GLN A 1 539 ? -9.221 7.946 -20.019 1.00 94.19 539 GLN A O 1
ATOM 4140 N N . ASP A 1 540 ? -8.606 6.713 -18.244 1.00 96.19 540 ASP A N 1
ATOM 4141 C CA . ASP A 1 540 ? -7.299 6.337 -18.789 1.00 96.19 540 ASP A CA 1
ATOM 4142 C C . ASP A 1 540 ? -7.432 5.469 -20.046 1.00 96.19 540 ASP A C 1
ATOM 4144 O O . ASP A 1 540 ? -6.710 5.679 -21.020 1.00 96.19 540 ASP A O 1
ATOM 4148 N N . GLU A 1 541 ? -8.413 4.561 -20.106 1.00 93.56 541 GLU A N 1
ATOM 4149 C CA . GLU A 1 541 ? -8.713 3.840 -21.350 1.00 93.56 541 GLU A CA 1
ATOM 4150 C C . GLU A 1 541 ? -9.084 4.777 -22.503 1.00 93.56 541 GLU A C 1
ATOM 4152 O O . GLU A 1 541 ? -8.714 4.521 -23.650 1.00 93.56 541 GLU A O 1
ATOM 4157 N N . ILE A 1 542 ? -9.841 5.845 -22.226 1.00 95.31 542 ILE A N 1
ATOM 4158 C CA . ILE A 1 542 ? -10.188 6.852 -23.238 1.00 95.31 542 ILE A CA 1
ATOM 4159 C C . ILE A 1 542 ? -8.918 7.571 -23.700 1.00 95.31 542 ILE A C 1
ATOM 4161 O O . ILE A 1 542 ? -8.757 7.813 -24.897 1.00 95.31 542 ILE A O 1
ATOM 4165 N N . THR A 1 543 ? -7.990 7.859 -22.783 1.00 96.38 543 THR A N 1
ATOM 4166 C CA . THR A 1 543 ? -6.674 8.414 -23.120 1.00 96.38 543 THR A CA 1
ATOM 4167 C C . THR A 1 543 ? -5.911 7.483 -24.067 1.00 96.38 543 THR A C 1
ATOM 4169 O O . THR A 1 543 ? -5.459 7.933 -25.117 1.00 96.38 543 THR A O 1
ATOM 4172 N N . CYS A 1 544 ? -5.839 6.183 -23.781 1.00 96.31 544 CYS A N 1
ATOM 4173 C CA . CYS A 1 544 ? -5.167 5.216 -24.656 1.00 96.31 544 CYS A CA 1
ATOM 4174 C C . CYS A 1 544 ? -5.829 5.070 -26.035 1.00 96.31 544 CYS A C 1
ATOM 4176 O O . CYS A 1 544 ? -5.138 4.946 -27.039 1.00 96.31 544 CYS A O 1
ATOM 4178 N N . LYS A 1 545 ? -7.165 5.120 -26.104 1.00 94.38 545 LYS A N 1
ATOM 4179 C CA . LYS A 1 545 ? -7.922 5.017 -27.368 1.00 94.38 545 LYS A CA 1
ATOM 4180 C C . LYS A 1 545 ? -7.756 6.253 -28.256 1.00 94.38 545 LYS A C 1
ATOM 4182 O O . LYS A 1 545 ? -7.757 6.151 -29.481 1.00 94.38 545 LYS A O 1
ATOM 4187 N N . ASN A 1 546 ? -7.647 7.434 -27.647 1.00 95.62 546 ASN A N 1
ATOM 4188 C CA . ASN A 1 546 ? -7.592 8.708 -28.367 1.00 95.62 546 ASN A CA 1
ATOM 4189 C C . ASN A 1 546 ? -6.169 9.140 -28.742 1.00 95.62 546 ASN A C 1
ATOM 4191 O O . ASN A 1 546 ? -6.009 10.022 -29.592 1.00 95.62 546 ASN A O 1
ATOM 4195 N N . PHE A 1 547 ? -5.144 8.561 -28.111 1.00 96.38 547 PHE A N 1
ATOM 4196 C CA . PHE A 1 547 ? -3.759 8.986 -28.265 1.00 96.38 547 PHE A CA 1
ATOM 4197 C C . PHE A 1 547 ? -2.795 7.807 -28.370 1.00 96.38 547 PHE A C 1
ATOM 4199 O O . PHE A 1 547 ? -2.828 6.874 -27.584 1.00 96.38 547 PHE A O 1
ATOM 4206 N N . ASP A 1 548 ? -1.828 7.936 -29.270 1.00 94.19 548 ASP A N 1
ATOM 4207 C CA . ASP A 1 548 ? -0.657 7.070 -29.412 1.00 94.19 548 ASP A CA 1
ATOM 4208 C C . ASP A 1 548 ? 0.449 7.456 -28.410 1.00 94.19 548 ASP A C 1
ATOM 4210 O O . ASP A 1 548 ? 1.527 7.910 -28.794 1.00 94.19 548 ASP A O 1
ATOM 4214 N N . PHE A 1 549 ? 0.162 7.435 -27.107 1.00 96.31 549 PHE A N 1
ATOM 4215 C CA . PHE A 1 549 ? 1.218 7.576 -26.096 1.00 96.31 549 PHE A CA 1
ATOM 4216 C C . PHE A 1 549 ? 1.914 6.222 -25.890 1.00 96.31 549 PHE A C 1
ATOM 4218 O O . PHE A 1 549 ? 1.273 5.186 -26.005 1.00 96.31 549 PHE A O 1
ATOM 4225 N N . PRO A 1 550 ? 3.216 6.176 -25.573 1.00 93.19 550 PRO A N 1
ATOM 4226 C CA . PRO A 1 550 ? 3.863 4.898 -25.274 1.00 93.19 550 PRO A CA 1
ATOM 4227 C C . PRO A 1 550 ? 3.376 4.302 -23.943 1.00 93.19 550 PRO A C 1
ATOM 4229 O O . PRO A 1 550 ? 3.216 3.090 -23.800 1.00 93.19 550 PRO A O 1
ATOM 4232 N N . VAL A 1 551 ? 3.149 5.167 -22.955 1.00 97.56 551 VAL A N 1
ATOM 4233 C CA . VAL A 1 551 ? 2.793 4.804 -21.585 1.00 97.56 551 VAL A CA 1
ATOM 4234 C C . VAL A 1 551 ? 2.003 5.939 -20.940 1.00 97.56 551 VAL A C 1
ATOM 4236 O O . VAL A 1 551 ? 2.255 7.105 -21.239 1.00 97.56 551 VAL A O 1
ATOM 4239 N N . VAL A 1 552 ? 1.065 5.591 -20.064 1.00 98.06 552 VAL A N 1
ATOM 4240 C CA . VAL A 1 552 ? 0.329 6.504 -19.183 1.00 98.06 552 VAL A CA 1
ATOM 4241 C C . VAL A 1 552 ? 0.686 6.146 -17.744 1.00 98.06 552 VAL A C 1
ATOM 4243 O O . VAL A 1 552 ? 0.484 5.003 -17.334 1.00 98.06 552 VAL A O 1
ATOM 4246 N N . LEU A 1 553 ? 1.221 7.111 -16.995 1.00 98.38 553 LEU A N 1
ATOM 4247 C CA . LEU A 1 553 ? 1.482 6.982 -15.559 1.00 98.38 553 LEU A CA 1
ATOM 4248 C C . LEU A 1 553 ? 0.310 7.624 -14.818 1.00 98.38 553 LEU A C 1
ATOM 4250 O O . LEU A 1 553 ? 0.078 8.817 -15.003 1.00 98.38 553 LEU A O 1
ATOM 4254 N N . SER A 1 554 ? -0.462 6.849 -14.054 1.00 97.31 554 SER A N 1
ATOM 4255 C CA . SER A 1 554 ? -1.736 7.321 -13.492 1.00 97.31 554 SER A CA 1
ATOM 4256 C C . SER A 1 554 ? -1.963 6.933 -12.021 1.00 97.31 554 SER A C 1
ATOM 4258 O O . SER A 1 554 ? -1.249 6.078 -11.490 1.00 97.31 554 SER A O 1
ATOM 4260 N N . GLY A 1 555 ? -2.953 7.570 -11.385 1.00 94.12 555 GLY A N 1
ATOM 4261 C CA . GLY A 1 555 ? -3.380 7.404 -9.984 1.00 94.12 555 GLY A CA 1
ATOM 4262 C C . GLY A 1 555 ? -4.893 7.210 -9.806 1.00 94.12 555 GLY A C 1
ATOM 4263 O O . GLY A 1 555 ? -5.543 6.694 -10.714 1.00 94.12 555 GLY A O 1
ATOM 4264 N N . HIS A 1 556 ? -5.450 7.637 -8.668 1.00 90.88 556 HIS A N 1
ATOM 4265 C CA . HIS A 1 556 ? -6.882 7.760 -8.328 1.00 90.88 556 HIS A CA 1
ATOM 4266 C C . HIS A 1 556 ? -7.635 6.483 -7.910 1.00 90.88 556 HIS A C 1
ATOM 4268 O O . HIS A 1 556 ? -8.480 6.519 -7.021 1.00 90.88 556 HIS A O 1
ATOM 4274 N N . ASP A 1 557 ? -7.380 5.326 -8.531 1.00 82.19 557 ASP A N 1
ATOM 4275 C CA . ASP A 1 557 ? -8.188 4.116 -8.258 1.00 82.19 557 ASP A CA 1
ATOM 4276 C C . ASP A 1 557 ? -7.673 3.246 -7.088 1.00 82.19 557 ASP A C 1
ATOM 4278 O O . ASP A 1 557 ? -8.256 2.196 -6.800 1.00 82.19 557 ASP A O 1
ATOM 4282 N N . HIS A 1 558 ? -6.562 3.640 -6.453 1.00 84.44 558 HIS A N 1
ATOM 4283 C CA . HIS A 1 558 ? -5.892 3.003 -5.298 1.00 84.44 558 HIS A CA 1
ATOM 4284 C C . HIS A 1 558 ? -5.443 1.536 -5.480 1.00 84.44 558 HIS A C 1
ATOM 4286 O O . HIS A 1 558 ? -4.805 0.961 -4.601 1.00 84.44 558 HIS A O 1
ATOM 4292 N N . HIS A 1 559 ? -5.724 0.903 -6.619 1.00 80.94 559 HIS A N 1
ATOM 4293 C CA . HIS A 1 559 ? -5.293 -0.457 -6.929 1.00 80.94 559 HIS A CA 1
ATOM 4294 C C . HIS A 1 559 ? -4.238 -0.478 -8.039 1.00 80.94 559 HIS A C 1
ATOM 4296 O O . HIS A 1 559 ? -4.075 0.470 -8.806 1.00 80.94 559 HIS A O 1
ATOM 4302 N N . ILE A 1 560 ? -3.495 -1.583 -8.108 1.00 91.56 560 ILE A N 1
ATOM 4303 C CA . ILE A 1 560 ? -2.435 -1.761 -9.099 1.00 91.56 560 ILE A CA 1
ATOM 4304 C C . ILE A 1 560 ? -3.057 -2.020 -10.471 1.00 91.56 560 ILE A C 1
ATOM 4306 O O . ILE A 1 560 ? -3.858 -2.945 -10.626 1.00 91.56 560 ILE A O 1
ATOM 4310 N N . VAL A 1 561 ? -2.617 -1.265 -11.476 1.00 92.69 561 VAL A N 1
ATOM 4311 C CA . VAL A 1 561 ? -2.985 -1.468 -12.882 1.00 92.69 561 VAL A CA 1
ATOM 4312 C C . VAL A 1 561 ? -1.715 -1.571 -13.713 1.00 92.69 561 VAL A C 1
ATOM 4314 O O . VAL A 1 561 ? -0.873 -0.679 -13.689 1.00 92.69 561 VAL A O 1
ATOM 4317 N N . ASP A 1 562 ? -1.595 -2.654 -14.474 1.00 95.31 562 ASP A N 1
ATOM 4318 C CA . ASP A 1 562 ? -0.560 -2.831 -15.491 1.00 95.31 562 ASP A CA 1
ATOM 4319 C C . ASP A 1 562 ? -1.155 -3.592 -16.674 1.00 95.31 562 ASP A C 1
ATOM 4321 O O . ASP A 1 562 ? -1.352 -4.811 -16.630 1.00 95.31 562 ASP A O 1
ATOM 4325 N N . ARG A 1 563 ? -1.525 -2.856 -17.723 1.00 93.81 563 ARG A N 1
ATOM 4326 C CA . ARG A 1 563 ? -2.138 -3.439 -18.921 1.00 93.81 563 ARG A CA 1
ATOM 4327 C C . ARG A 1 563 ? -1.931 -2.563 -20.145 1.00 93.81 563 ARG A C 1
ATOM 4329 O O . ARG A 1 563 ? -1.688 -1.366 -20.037 1.00 93.81 563 ARG A O 1
ATOM 4336 N N . ILE A 1 564 ? -2.074 -3.164 -21.321 1.00 94.75 564 ILE A N 1
ATOM 4337 C CA . ILE A 1 564 ? -1.937 -2.477 -22.607 1.00 94.75 564 ILE A CA 1
ATOM 4338 C C . ILE A 1 564 ? -3.318 -2.300 -23.238 1.00 94.75 564 ILE A C 1
ATOM 4340 O O . ILE A 1 564 ? -4.063 -3.270 -23.381 1.00 94.75 564 ILE A O 1
ATOM 4344 N N . VAL A 1 565 ? -3.631 -1.072 -23.649 1.00 93.81 565 VAL A N 1
ATOM 4345 C CA . VAL A 1 565 ? -4.860 -0.689 -24.357 1.00 93.81 565 VAL A CA 1
ATOM 4346 C C . VAL A 1 565 ? -4.454 0.069 -25.619 1.00 93.81 565 VAL A C 1
ATOM 4348 O O . VAL A 1 565 ? -3.738 1.061 -25.535 1.00 93.81 565 VAL A O 1
ATOM 4351 N N . ASP A 1 566 ? -4.856 -0.425 -26.792 1.00 92.81 566 ASP A N 1
ATOM 4352 C CA . ASP A 1 566 ? -4.536 0.168 -28.104 1.00 92.81 566 ASP A CA 1
ATOM 4353 C C . ASP A 1 566 ? -3.050 0.540 -28.293 1.00 92.81 566 ASP A C 1
ATOM 4355 O O . ASP A 1 566 ? -2.695 1.561 -28.874 1.00 92.81 566 ASP A O 1
ATOM 4359 N N . GLY A 1 567 ? -2.157 -0.321 -27.792 1.00 91.44 567 GLY A N 1
ATOM 4360 C CA . GLY A 1 567 ? -0.703 -0.148 -27.896 1.00 91.44 567 GLY A CA 1
ATOM 4361 C C . GLY A 1 567 ? -0.079 0.771 -26.840 1.00 91.44 567 GLY A C 1
ATOM 4362 O O . GLY A 1 567 ? 1.143 0.802 -26.738 1.00 91.44 567 GLY A O 1
ATOM 4363 N N . THR A 1 568 ? -0.886 1.443 -26.016 1.00 96.50 568 THR A N 1
ATOM 4364 C CA . THR A 1 568 ? -0.433 2.261 -24.880 1.00 96.50 568 THR A CA 1
ATOM 4365 C C . THR A 1 568 ? -0.473 1.436 -23.591 1.00 96.50 568 THR A C 1
ATOM 4367 O O . THR A 1 568 ? -1.489 0.801 -23.300 1.00 96.50 568 THR A O 1
ATOM 4370 N N . ARG A 1 569 ? 0.596 1.438 -22.785 1.00 96.50 569 ARG A N 1
ATOM 4371 C CA . ARG A 1 569 ? 0.609 0.769 -21.465 1.00 96.50 569 ARG A CA 1
ATOM 4372 C C . ARG A 1 569 ? 0.100 1.714 -20.371 1.00 96.50 569 ARG A C 1
ATOM 4374 O O . ARG A 1 569 ? 0.628 2.810 -20.231 1.00 96.50 569 ARG A O 1
ATOM 4381 N N . ILE A 1 570 ? -0.894 1.301 -19.592 1.00 97.44 570 ILE A N 1
ATOM 4382 C CA . ILE A 1 570 ? -1.389 2.026 -18.411 1.00 97.44 570 ILE A CA 1
ATOM 4383 C C . ILE A 1 570 ? -0.690 1.454 -17.183 1.00 97.44 570 ILE A C 1
ATOM 4385 O O . ILE A 1 570 ? -0.702 0.235 -17.001 1.00 97.44 570 ILE A O 1
ATOM 4389 N N . LEU A 1 571 ? -0.111 2.323 -16.356 1.00 98.00 571 LEU A N 1
ATOM 4390 C CA . LEU A 1 571 ? 0.592 1.955 -15.132 1.00 98.00 571 LEU A CA 1
ATOM 4391 C C . LEU A 1 571 ? 0.032 2.738 -13.939 1.00 98.00 571 LEU A C 1
ATOM 4393 O O . LEU A 1 571 ? 0.049 3.969 -13.943 1.00 98.00 571 LEU A O 1
ATOM 4397 N N . LYS A 1 572 ? -0.435 2.011 -12.918 1.00 97.31 572 LYS A N 1
ATOM 4398 C CA . LYS A 1 572 ? -0.828 2.541 -11.606 1.00 97.31 572 LYS A CA 1
ATOM 4399 C C . LYS A 1 572 ? -0.188 1.692 -10.503 1.00 97.31 572 LYS A C 1
ATOM 4401 O O . LYS A 1 572 ? -0.422 0.481 -10.490 1.00 97.31 572 LYS A O 1
ATOM 4406 N N . PRO A 1 573 ? 0.604 2.273 -9.586 1.00 95.81 573 PRO A N 1
ATOM 4407 C CA . PRO A 1 573 ? 1.275 1.511 -8.532 1.00 95.81 573 PRO A CA 1
ATOM 4408 C C . PRO A 1 573 ? 0.376 1.098 -7.349 1.00 95.81 573 PRO A C 1
ATOM 4410 O O . PRO A 1 573 ? 0.861 0.427 -6.444 1.00 95.81 573 PRO A O 1
ATOM 4413 N N . GLY A 1 574 ? -0.914 1.447 -7.334 1.00 92.50 574 GLY A N 1
ATOM 4414 C CA . GLY A 1 574 ? -1.766 1.308 -6.143 1.00 92.5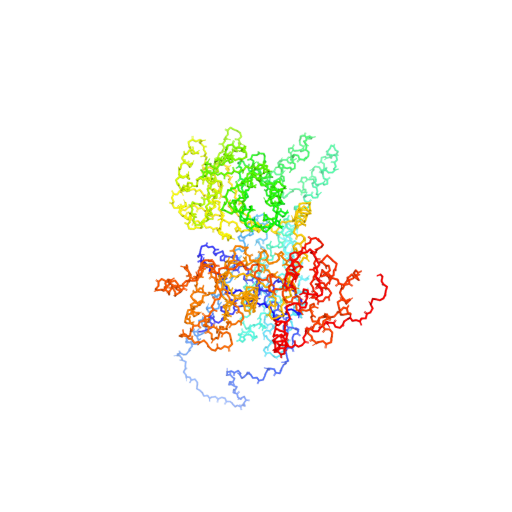0 574 GLY A CA 1
ATOM 4415 C C . GLY A 1 574 ? -1.658 2.536 -5.238 1.00 92.50 574 GLY A C 1
ATOM 4416 O O . GLY A 1 574 ? -1.442 3.621 -5.756 1.00 92.50 574 GLY A O 1
ATOM 4417 N N . SER A 1 575 ? -1.801 2.381 -3.923 1.00 92.25 575 SER A N 1
ATOM 4418 C CA . SER A 1 575 ? -1.768 3.484 -2.948 1.00 92.25 575 SER A CA 1
ATOM 4419 C C . SER A 1 575 ? -0.651 3.343 -1.904 1.00 92.25 575 SER A C 1
ATOM 4421 O O . SER A 1 575 ? 0.048 2.323 -1.818 1.00 92.25 575 SER A O 1
ATOM 4423 N N . ASP A 1 576 ? -0.479 4.402 -1.110 1.00 93.38 576 ASP A N 1
ATOM 4424 C CA . ASP A 1 576 ? 0.330 4.477 0.113 1.00 93.38 576 ASP A CA 1
ATOM 4425 C C . ASP A 1 576 ? 1.825 4.205 -0.067 1.00 93.38 576 ASP A C 1
ATOM 4427 O O . ASP A 1 576 ? 2.569 4.048 0.902 1.00 93.38 576 ASP A O 1
ATOM 4431 N N . GLY A 1 577 ? 2.302 4.164 -1.312 1.00 95.06 577 GLY A N 1
ATOM 4432 C CA . GLY A 1 577 ? 3.686 3.821 -1.615 1.00 95.06 577 GLY A CA 1
ATOM 4433 C C . GLY A 1 577 ? 4.039 2.382 -1.233 1.00 95.06 577 GLY A C 1
ATOM 4434 O O . GLY A 1 577 ? 5.197 2.099 -0.945 1.00 95.06 577 GLY A O 1
ATOM 4435 N N . HIS A 1 578 ? 3.074 1.454 -1.218 1.00 95.88 578 HIS A N 1
ATOM 4436 C CA . HIS A 1 578 ? 3.372 0.027 -1.042 1.00 95.88 578 HIS A CA 1
ATOM 4437 C C . HIS A 1 578 ? 4.150 -0.553 -2.227 1.00 95.88 578 HIS A C 1
ATOM 4439 O O . HIS A 1 578 ? 5.030 -1.406 -2.055 1.00 95.88 578 HIS A O 1
ATOM 4445 N N . TYR A 1 579 ? 3.837 -0.063 -3.424 1.00 97.88 579 TYR A N 1
ATOM 4446 C CA . TYR A 1 579 ? 4.563 -0.355 -4.646 1.00 97.88 579 TYR A CA 1
ATOM 4447 C C . TYR A 1 579 ? 4.948 0.946 -5.348 1.00 97.88 579 TYR A C 1
ATOM 4449 O O . TYR A 1 579 ? 4.318 1.986 -5.161 1.00 97.88 579 TYR A O 1
ATOM 4457 N N . ALA A 1 580 ? 5.988 0.872 -6.167 1.00 98.44 580 ALA A N 1
ATOM 4458 C CA . ALA A 1 580 ? 6.410 1.936 -7.061 1.00 98.44 580 ALA A CA 1
ATOM 4459 C C . ALA A 1 580 ? 6.554 1.371 -8.475 1.00 98.44 580 ALA A C 1
ATOM 4461 O O . ALA A 1 580 ? 7.092 0.278 -8.666 1.00 98.44 580 ALA A O 1
ATOM 4462 N N . VAL A 1 581 ? 6.097 2.115 -9.476 1.00 98.56 581 VAL A N 1
ATOM 4463 C CA . VAL A 1 581 ? 6.362 1.798 -10.882 1.00 98.56 581 VAL A CA 1
ATOM 4464 C C . VAL A 1 581 ? 7.732 2.360 -11.239 1.00 98.56 581 VAL A C 1
ATOM 4466 O O . VAL A 1 581 ? 7.975 3.550 -11.069 1.00 98.56 581 VAL A O 1
ATOM 4469 N N . MET A 1 582 ? 8.625 1.520 -11.756 1.00 98.31 582 MET A N 1
ATOM 4470 C CA . MET A 1 582 ? 9.897 1.932 -12.342 1.00 98.31 582 MET A CA 1
ATOM 4471 C C . MET A 1 582 ? 9.802 1.803 -13.859 1.00 98.31 582 MET A C 1
ATOM 4473 O O . MET A 1 582 ? 9.672 0.697 -14.376 1.00 98.31 582 MET A O 1
ATOM 4477 N N . LEU A 1 583 ? 9.879 2.925 -14.566 1.00 98.44 583 LEU A N 1
ATOM 4478 C CA . LEU A 1 583 ? 9.838 3.017 -16.022 1.00 98.44 583 LEU A CA 1
ATOM 4479 C C . LEU A 1 583 ? 11.209 3.456 -16.547 1.00 98.44 583 LEU A C 1
ATOM 4481 O O . LEU A 1 583 ? 11.651 4.569 -16.273 1.00 98.44 583 LEU A O 1
ATOM 4485 N N . ASP A 1 584 ? 11.849 2.605 -17.338 1.00 97.75 584 ASP A N 1
ATOM 4486 C CA . ASP A 1 584 ? 13.091 2.896 -18.042 1.00 97.75 584 ASP A CA 1
ATOM 4487 C C . ASP A 1 584 ? 12.821 3.218 -19.511 1.00 97.75 584 ASP A C 1
ATOM 4489 O O . ASP A 1 584 ? 12.155 2.468 -20.224 1.00 97.75 584 ASP A O 1
ATOM 4493 N N . ILE A 1 585 ? 13.394 4.323 -19.977 1.00 96.75 585 ILE A N 1
ATOM 4494 C CA . ILE A 1 585 ? 13.379 4.765 -21.369 1.00 96.75 585 ILE A CA 1
ATOM 4495 C C . ILE A 1 585 ? 14.828 4.847 -21.830 1.00 96.75 585 ILE A C 1
ATOM 4497 O O . ILE A 1 585 ? 15.593 5.692 -21.360 1.00 96.75 585 ILE A O 1
ATOM 4501 N N . ILE A 1 586 ? 15.217 3.941 -22.721 1.00 94.50 586 ILE A N 1
ATOM 4502 C CA . ILE A 1 586 ? 16.609 3.698 -23.098 1.00 94.50 586 ILE A CA 1
ATOM 4503 C C . ILE A 1 586 ? 16.787 3.977 -24.588 1.00 94.50 586 ILE A C 1
ATOM 4505 O O . ILE A 1 586 ? 16.146 3.347 -25.426 1.00 94.50 586 ILE A O 1
ATOM 4509 N N . TRP A 1 587 ? 17.715 4.870 -24.921 1.00 92.31 587 TRP A N 1
ATOM 4510 C CA . TRP A 1 587 ? 18.182 5.090 -26.289 1.00 92.31 587 TRP A CA 1
ATOM 4511 C C . TRP A 1 587 ? 19.551 4.442 -26.446 1.00 92.31 587 TRP A C 1
ATOM 4513 O O . TRP A 1 587 ? 20.562 5.043 -26.095 1.00 92.31 587 TRP A O 1
ATOM 4523 N N . ASP A 1 588 ? 19.595 3.216 -26.961 1.00 84.38 588 ASP A N 1
ATOM 4524 C CA . ASP A 1 588 ? 20.820 2.421 -27.155 1.00 84.38 588 ASP A CA 1
ATOM 4525 C C . ASP A 1 588 ? 21.477 2.602 -28.538 1.00 84.38 588 ASP A C 1
ATOM 4527 O O . ASP A 1 588 ? 22.531 2.028 -28.808 1.00 84.38 588 ASP A O 1
ATOM 4531 N N . GLY A 1 589 ? 20.886 3.439 -29.398 1.00 77.56 589 GLY A N 1
ATOM 4532 C CA . GLY A 1 589 ? 21.334 3.683 -30.772 1.00 77.56 589 GLY A CA 1
ATOM 4533 C C . GLY A 1 589 ? 20.444 3.056 -31.849 1.00 77.56 589 GLY A C 1
ATOM 4534 O O . GLY A 1 589 ? 20.717 3.266 -33.031 1.00 77.56 589 GLY A O 1
ATOM 4535 N N . SER A 1 590 ? 19.392 2.330 -31.459 1.00 76.38 590 SER A N 1
ATOM 4536 C CA . SER A 1 590 ? 18.325 1.851 -32.347 1.00 76.38 590 SER A CA 1
ATOM 4537 C C . SER A 1 590 ? 17.369 2.970 -32.815 1.00 76.38 590 SER A C 1
ATOM 4539 O O . SER A 1 590 ? 17.428 4.107 -32.334 1.00 76.38 590 SER A O 1
ATOM 4541 N N . ASP A 1 591 ? 16.512 2.667 -33.803 1.00 77.44 591 ASP A N 1
ATOM 4542 C CA . ASP A 1 591 ? 15.456 3.577 -34.277 1.00 77.44 591 ASP A CA 1
ATOM 4543 C C . ASP A 1 591 ? 14.353 3.701 -33.207 1.00 77.44 591 ASP A C 1
ATOM 4545 O O . ASP A 1 591 ? 13.388 2.936 -33.181 1.00 77.44 591 ASP A O 1
ATOM 4549 N N . GLY A 1 592 ? 14.515 4.681 -32.316 1.00 83.19 592 GLY A N 1
ATOM 4550 C CA . GLY A 1 592 ? 13.580 4.999 -31.235 1.00 83.19 592 GLY A CA 1
ATOM 4551 C C . GLY A 1 592 ? 13.989 4.437 -29.863 1.00 83.19 592 GLY A C 1
ATOM 4552 O O . GLY A 1 592 ? 14.913 3.634 -29.764 1.00 83.19 592 GLY A O 1
ATOM 4553 N N . PRO A 1 593 ? 13.340 4.889 -28.776 1.00 92.62 593 PRO A N 1
ATOM 4554 C CA . PRO A 1 593 ? 13.643 4.413 -27.432 1.00 92.62 593 PRO A CA 1
ATOM 4555 C C . PRO A 1 593 ? 13.015 3.050 -27.140 1.00 92.62 593 PRO A C 1
ATOM 4557 O O . PRO A 1 593 ? 11.855 2.792 -27.465 1.00 92.62 593 PRO A O 1
ATOM 4560 N N . LYS A 1 594 ? 13.750 2.217 -26.408 1.00 93.56 594 LYS A N 1
ATOM 4561 C CA . LYS A 1 594 ? 13.210 1.037 -25.737 1.00 93.56 594 LYS A CA 1
ATOM 4562 C C . LYS A 1 594 ? 12.579 1.459 -24.411 1.00 93.56 594 LYS A C 1
ATOM 4564 O O . LYS A 1 594 ? 13.230 2.131 -23.615 1.00 93.56 594 LYS A O 1
ATOM 4569 N N . ILE A 1 595 ? 11.329 1.062 -24.179 1.00 95.25 595 ILE A N 1
ATOM 4570 C CA . ILE A 1 595 ? 10.565 1.424 -22.979 1.00 95.25 595 ILE A CA 1
ATOM 4571 C C . ILE A 1 595 ? 10.247 0.154 -22.192 1.00 95.25 595 ILE A C 1
ATOM 4573 O O . ILE A 1 595 ? 9.567 -0.741 -22.693 1.00 95.25 595 ILE A O 1
ATOM 4577 N N . GLU A 1 596 ? 10.744 0.073 -20.964 1.00 94.81 596 GLU A N 1
ATOM 4578 C CA . GLU A 1 596 ? 10.561 -1.058 -20.054 1.00 94.81 596 GLU A CA 1
ATOM 4579 C C . GLU A 1 596 ? 9.945 -0.555 -18.752 1.00 94.81 596 GLU A C 1
ATOM 4581 O O . GLU A 1 596 ? 10.307 0.515 -18.279 1.00 94.81 596 GLU A O 1
ATOM 4586 N N . ALA A 1 597 ? 9.013 -1.304 -18.163 1.00 96.00 597 ALA A N 1
ATOM 4587 C CA . ALA A 1 597 ? 8.467 -0.941 -16.858 1.00 96.00 597 ALA A CA 1
ATOM 4588 C C . ALA A 1 597 ? 8.287 -2.160 -15.963 1.00 96.00 597 ALA A C 1
ATOM 4590 O O . ALA A 1 597 ? 7.839 -3.213 -16.435 1.00 96.00 597 ALA A O 1
ATOM 4591 N N . GLU A 1 598 ? 8.604 -1.973 -14.689 1.00 95.69 598 GLU A N 1
ATOM 4592 C CA . GLU A 1 598 ? 8.566 -2.962 -13.618 1.00 95.69 598 GLU A CA 1
ATOM 4593 C C . GLU A 1 598 ? 7.822 -2.381 -12.411 1.00 95.69 598 GLU A C 1
ATOM 4595 O O . GLU A 1 598 ? 7.927 -1.189 -12.119 1.00 95.69 598 GLU A O 1
ATOM 4600 N N . LEU A 1 599 ? 7.086 -3.229 -11.694 1.00 97.62 599 LEU A N 1
ATOM 4601 C CA . LEU A 1 599 ? 6.479 -2.873 -10.418 1.00 97.62 599 LEU A CA 1
ATOM 4602 C C . LEU A 1 599 ? 7.375 -3.363 -9.277 1.00 97.62 599 LEU A C 1
ATOM 4604 O O . LEU A 1 599 ? 7.630 -4.559 -9.149 1.00 97.62 599 LEU A O 1
ATOM 4608 N N . LEU A 1 600 ? 7.828 -2.441 -8.436 1.00 97.62 600 LEU A N 1
ATOM 4609 C CA . LEU A 1 600 ? 8.710 -2.714 -7.309 1.00 97.62 600 LEU A CA 1
ATOM 4610 C C . LEU A 1 600 ? 7.923 -2.639 -6.008 1.00 97.62 600 LEU A C 1
ATOM 4612 O O . LEU A 1 600 ? 7.225 -1.658 -5.764 1.00 97.62 600 LEU A O 1
ATOM 4616 N N . LYS A 1 601 ? 8.066 -3.641 -5.141 1.00 98.00 601 LYS A N 1
ATOM 4617 C CA . LYS A 1 601 ? 7.509 -3.589 -3.789 1.00 98.00 601 LYS A CA 1
ATOM 4618 C C . LYS A 1 601 ? 8.441 -2.781 -2.891 1.00 98.00 601 LYS A C 1
ATOM 4620 O O . LYS A 1 601 ? 9.602 -3.139 -2.711 1.00 98.00 601 LYS A O 1
ATOM 4625 N N . VAL A 1 602 ? 7.939 -1.692 -2.317 1.00 97.94 602 VAL A N 1
ATOM 4626 C CA . VAL A 1 602 ? 8.764 -0.746 -1.547 1.00 97.94 602 VAL A CA 1
ATOM 4627 C C . VAL A 1 602 ? 9.303 -1.385 -0.267 1.00 97.94 602 VAL A C 1
ATOM 4629 O O . VAL A 1 602 ? 10.463 -1.182 0.081 1.00 97.94 602 VAL A O 1
ATOM 4632 N N . ALA A 1 603 ? 8.508 -2.242 0.374 1.00 95.06 603 ALA A N 1
ATOM 4633 C CA . ALA A 1 603 ? 8.897 -2.963 1.587 1.00 95.06 603 ALA A CA 1
ATOM 4634 C C . ALA A 1 603 ? 10.087 -3.933 1.406 1.00 95.06 603 ALA A C 1
ATOM 4636 O O . ALA A 1 603 ? 10.644 -4.388 2.402 1.00 95.06 603 ALA A O 1
ATOM 4637 N N . ASP A 1 604 ? 10.495 -4.246 0.169 1.00 96.94 604 ASP A N 1
ATOM 4638 C CA . ASP A 1 604 ? 11.668 -5.093 -0.101 1.00 96.94 604 ASP A CA 1
ATOM 4639 C C . ASP A 1 604 ? 13.001 -4.326 0.061 1.00 96.94 604 ASP A C 1
ATOM 4641 O O . ASP A 1 604 ? 14.083 -4.912 -0.038 1.00 96.94 604 ASP A O 1
ATOM 4645 N N . PHE A 1 605 ? 12.942 -3.014 0.311 1.00 96.81 605 PHE A N 1
ATOM 4646 C CA . PHE A 1 605 ? 14.097 -2.141 0.506 1.00 96.81 605 PHE A CA 1
ATOM 4647 C C . PHE A 1 605 ? 14.206 -1.729 1.977 1.00 96.81 605 PHE A C 1
ATOM 4649 O O . PHE A 1 605 ? 13.217 -1.361 2.613 1.00 96.81 605 PHE A O 1
ATOM 4656 N N . GLU A 1 606 ? 15.423 -1.783 2.521 1.00 96.81 606 GLU A N 1
ATOM 4657 C CA . GLU A 1 606 ? 15.696 -1.395 3.906 1.00 96.81 606 GLU A CA 1
ATOM 4658 C C . GLU A 1 606 ? 15.315 0.072 4.154 1.00 96.81 606 GLU A C 1
ATOM 4660 O O . GLU A 1 606 ? 15.631 0.950 3.352 1.00 96.81 606 GLU A O 1
ATOM 4665 N N . ALA A 1 607 ? 14.622 0.336 5.259 1.00 97.25 607 ALA A N 1
ATOM 4666 C CA . ALA A 1 607 ? 14.192 1.678 5.623 1.00 97.25 607 ALA A CA 1
ATOM 4667 C C . ALA A 1 607 ? 15.390 2.577 5.976 1.00 97.25 607 ALA A C 1
ATOM 4669 O O . ALA A 1 607 ? 16.228 2.197 6.795 1.00 97.25 607 ALA A O 1
ATOM 4670 N N . ASP A 1 608 ? 15.447 3.790 5.412 1.00 98.00 608 ASP A N 1
ATOM 4671 C CA . ASP A 1 608 ? 16.396 4.822 5.849 1.00 98.00 608 ASP A CA 1
ATOM 4672 C C . ASP A 1 608 ? 16.151 5.159 7.330 1.00 98.00 608 ASP A C 1
ATOM 4674 O O . ASP A 1 608 ? 15.090 5.659 7.709 1.00 98.00 608 ASP A O 1
ATOM 4678 N N . ALA A 1 609 ? 17.134 4.856 8.181 1.00 97.19 609 ALA A N 1
ATOM 4679 C CA . ALA A 1 609 ? 16.989 4.963 9.630 1.00 97.19 609 ALA A CA 1
ATOM 4680 C C . ALA A 1 609 ? 16.745 6.402 10.113 1.00 97.19 609 ALA A C 1
ATOM 4682 O O . ALA A 1 609 ? 16.042 6.597 11.100 1.00 97.19 609 ALA A O 1
ATOM 4683 N N . LEU A 1 610 ? 17.310 7.405 9.434 1.00 96.38 610 LEU A N 1
ATOM 4684 C CA . LEU A 1 610 ? 17.155 8.805 9.826 1.00 96.38 610 LEU A CA 1
ATOM 4685 C C . LEU A 1 610 ? 15.767 9.316 9.436 1.00 96.38 610 LEU A C 1
ATOM 4687 O O . LEU A 1 610 ? 15.077 9.909 10.263 1.00 96.38 610 LEU A O 1
ATOM 4691 N N . LEU A 1 611 ? 15.322 9.011 8.215 1.00 96.94 611 LEU A N 1
ATOM 4692 C CA . LEU A 1 611 ? 13.976 9.352 7.766 1.00 96.94 611 LEU A CA 1
ATOM 4693 C C . LEU A 1 611 ? 12.910 8.620 8.596 1.00 96.94 611 LEU A C 1
ATOM 4695 O O . LEU A 1 611 ? 11.885 9.206 8.921 1.00 96.94 611 LEU A O 1
ATOM 4699 N N . ALA A 1 612 ? 13.162 7.376 9.017 1.00 97.12 612 ALA A N 1
ATOM 4700 C CA . ALA A 1 612 ? 12.261 6.641 9.906 1.00 97.12 612 ALA A CA 1
ATOM 4701 C C . ALA A 1 612 ? 12.085 7.314 11.281 1.00 97.12 612 ALA A C 1
ATOM 4703 O O . ALA A 1 612 ? 10.984 7.293 11.832 1.00 97.12 612 ALA A O 1
ATOM 4704 N N . GLU A 1 613 ? 13.130 7.933 11.840 1.00 96.81 613 GLU A N 1
ATOM 4705 C CA . GLU A 1 613 ? 13.001 8.726 13.071 1.00 96.81 613 GLU A CA 1
ATOM 4706 C C . GLU A 1 613 ? 12.214 10.019 12.834 1.00 96.81 613 GLU A C 1
ATOM 4708 O O . GLU A 1 613 ? 11.353 10.366 13.641 1.00 96.81 613 GLU A O 1
ATOM 4713 N N . HIS A 1 614 ? 12.420 10.694 11.701 1.00 96.50 614 HIS A N 1
ATOM 4714 C CA . HIS A 1 614 ? 11.628 11.876 11.354 1.00 96.50 614 HIS A CA 1
ATOM 4715 C C . HIS A 1 614 ? 10.151 11.540 11.105 1.00 96.50 614 HIS A C 1
ATOM 4717 O O . HIS A 1 614 ? 9.279 12.305 11.505 1.00 96.50 614 HIS A O 1
ATOM 4723 N N . VAL A 1 615 ? 9.842 10.376 10.522 1.00 96.12 615 VAL A N 1
ATOM 4724 C CA . VAL A 1 615 ? 8.462 9.876 10.407 1.00 96.12 615 VAL A CA 1
ATOM 4725 C C . VAL A 1 615 ? 7.820 9.742 11.792 1.00 96.12 615 VAL A C 1
ATOM 4727 O O . VAL A 1 615 ? 6.690 10.188 11.986 1.00 96.12 615 VAL A O 1
ATOM 4730 N N . LYS A 1 616 ? 8.535 9.186 12.781 1.00 94.19 616 LYS A N 1
ATOM 4731 C CA . LYS A 1 616 ? 8.035 9.091 14.165 1.00 94.19 616 LYS A CA 1
ATOM 4732 C C . LYS A 1 616 ? 7.813 10.465 14.794 1.00 94.19 616 LYS A C 1
ATOM 4734 O O . LYS A 1 616 ? 6.797 10.660 15.451 1.00 94.19 616 LYS A O 1
ATOM 4739 N N . GLU A 1 617 ? 8.738 11.400 14.583 1.00 94.12 617 GLU A N 1
ATOM 4740 C CA . GLU A 1 617 ? 8.632 12.787 15.054 1.00 94.12 617 GLU A CA 1
ATOM 4741 C C . GLU A 1 617 ? 7.403 13.486 14.458 1.00 94.12 617 GLU A C 1
ATOM 4743 O O . GLU A 1 617 ? 6.639 14.127 15.170 1.00 94.12 617 GLU A O 1
ATOM 4748 N N . VAL A 1 618 ? 7.153 13.323 13.159 1.00 93.31 618 VAL A N 1
ATOM 4749 C CA . VAL A 1 618 ? 5.963 13.888 12.513 1.00 93.31 618 VAL A CA 1
ATOM 4750 C C . VAL A 1 618 ? 4.690 13.235 13.059 1.00 93.31 618 VAL A C 1
ATOM 4752 O O . VAL A 1 618 ? 3.724 13.930 13.380 1.00 93.31 618 VAL A O 1
ATOM 4755 N N . TYR A 1 619 ? 4.690 11.912 13.243 1.00 92.38 619 TYR A N 1
ATOM 4756 C CA . TYR A 1 619 ? 3.558 11.194 13.824 1.00 92.38 619 TYR A CA 1
ATOM 4757 C C . TYR A 1 619 ? 3.275 11.537 15.286 1.00 92.38 619 TYR A C 1
ATOM 4759 O O . TYR A 1 619 ? 2.138 11.344 15.713 1.00 92.38 619 TYR A O 1
ATOM 4767 N N . SER A 1 620 ? 4.240 12.064 16.047 1.00 90.44 620 SER A N 1
ATOM 4768 C CA . SER A 1 620 ? 4.003 12.432 17.448 1.00 90.44 620 SER A CA 1
ATOM 4769 C C . SER A 1 620 ? 2.992 13.573 17.588 1.00 90.44 620 SER A C 1
ATOM 4771 O O . SER A 1 620 ? 2.394 13.757 18.644 1.00 90.44 620 SER A O 1
ATOM 4773 N N . THR A 1 621 ? 2.724 14.318 16.511 1.00 86.81 621 THR A N 1
ATOM 4774 C CA . THR A 1 621 ? 1.601 15.267 16.459 1.00 86.81 621 THR A CA 1
ATOM 4775 C C . THR A 1 621 ? 0.249 14.586 16.685 1.00 86.81 621 THR A C 1
ATOM 4777 O O . THR A 1 621 ? -0.666 15.234 17.182 1.00 86.81 621 THR A O 1
ATOM 4780 N N . LEU A 1 622 ? 0.125 13.285 16.396 1.00 88.62 622 LEU A N 1
ATOM 4781 C CA . LEU A 1 622 ? -1.074 12.482 16.645 1.00 88.62 622 LEU A CA 1
ATOM 4782 C C . LEU A 1 622 ? -1.125 11.889 18.055 1.00 88.62 622 LEU A C 1
ATOM 4784 O O . LEU A 1 622 ? -2.152 11.310 18.402 1.00 88.62 622 LEU A O 1
ATOM 4788 N N . ASP A 1 623 ? -0.070 12.006 18.870 1.00 89.00 623 ASP A N 1
ATOM 4789 C CA . ASP A 1 623 ? 0.043 11.295 20.155 1.00 89.00 623 ASP A CA 1
ATOM 4790 C C . ASP A 1 623 ? -1.150 11.562 21.080 1.00 89.00 623 ASP A C 1
ATOM 4792 O O . ASP A 1 623 ? -1.686 10.638 21.697 1.00 89.00 623 ASP A O 1
ATOM 4796 N N . HIS A 1 624 ? -1.631 12.805 21.105 1.00 88.19 624 HIS A N 1
ATOM 4797 C CA . HIS A 1 624 ? -2.799 13.195 21.887 1.00 88.19 624 HIS A CA 1
ATOM 4798 C C . HIS A 1 624 ? -4.078 12.442 21.474 1.00 88.19 624 HIS A C 1
ATOM 4800 O O . HIS A 1 624 ? -4.867 12.050 22.333 1.00 88.19 624 HIS A O 1
ATOM 4806 N N . LEU A 1 625 ? -4.250 12.133 20.184 1.00 90.31 625 LEU A N 1
ATOM 4807 C CA . LEU A 1 625 ? -5.354 11.306 19.684 1.00 90.31 625 LEU A CA 1
ATOM 4808 C C . LEU A 1 625 ? -5.081 9.808 19.843 1.00 90.31 625 LEU A C 1
ATOM 4810 O O . LEU A 1 625 ? -5.992 9.047 20.172 1.00 90.31 625 LEU A O 1
ATOM 4814 N N . ARG A 1 626 ? -3.838 9.384 19.598 1.00 89.00 626 ARG A N 1
ATOM 4815 C CA . ARG A 1 626 ? -3.388 7.987 19.616 1.00 89.00 626 ARG A CA 1
ATOM 4816 C C . ARG A 1 626 ? -3.501 7.370 21.000 1.00 89.00 626 ARG A C 1
ATOM 4818 O O . ARG A 1 626 ? -3.946 6.231 21.142 1.00 89.00 626 ARG A O 1
ATOM 4825 N N . TYR A 1 627 ? -3.103 8.119 22.023 1.00 89.06 627 TYR A N 1
ATOM 4826 C CA . TYR A 1 627 ? -3.085 7.644 23.404 1.00 89.06 627 TYR A CA 1
ATOM 4827 C C . TYR A 1 627 ? -4.380 7.936 24.169 1.00 89.06 627 TYR A C 1
ATOM 4829 O O . TYR A 1 627 ? -4.570 7.397 25.260 1.00 89.06 627 TYR A O 1
ATOM 4837 N N . THR A 1 628 ? -5.309 8.702 23.590 1.00 91.19 628 THR A N 1
ATOM 4838 C CA . THR A 1 628 ? -6.639 8.929 24.170 1.00 91.19 628 THR A CA 1
ATOM 4839 C C . THR A 1 628 ? -7.612 7.842 23.732 1.00 91.19 628 THR A C 1
ATOM 4841 O O . THR A 1 628 ? -8.085 7.823 22.597 1.00 91.19 628 THR A O 1
ATOM 4844 N N . GLN A 1 629 ? -7.929 6.920 24.639 1.00 93.94 629 GLN A N 1
ATOM 4845 C CA . GLN A 1 629 ? -8.835 5.798 24.403 1.00 93.94 629 GLN A CA 1
ATOM 4846 C C . GLN A 1 629 ? -10.293 6.198 24.624 1.00 93.94 629 GLN A C 1
ATOM 4848 O O . GLN A 1 629 ? -10.646 6.764 25.653 1.00 93.94 629 GLN A O 1
ATOM 4853 N N . VAL A 1 630 ? -11.164 5.833 23.683 1.00 93.88 630 VAL A N 1
ATOM 4854 C CA . VAL A 1 630 ? -12.576 6.252 23.678 1.00 93.88 630 VAL A CA 1
ATOM 4855 C C . VAL A 1 630 ? -13.551 5.114 23.970 1.00 93.88 630 VAL A C 1
ATOM 4857 O O . VAL A 1 630 ? -14.607 5.342 24.557 1.00 93.88 630 VAL A O 1
ATOM 4860 N N . VAL A 1 631 ? -13.211 3.867 23.622 1.00 94.06 631 VAL A N 1
ATOM 4861 C CA . VAL A 1 631 ? -14.109 2.723 23.842 1.00 94.06 631 VAL A CA 1
ATOM 4862 C C . VAL A 1 631 ? -13.358 1.404 24.005 1.00 94.06 631 VAL A C 1
ATOM 4864 O O . VAL A 1 631 ? -12.304 1.182 23.415 1.00 94.06 631 VAL A O 1
ATOM 4867 N N . LYS A 1 632 ? -13.929 0.485 24.793 1.00 92.06 632 LYS A N 1
ATOM 4868 C CA . LYS A 1 632 ? -13.497 -0.920 24.873 1.00 92.06 632 LYS A CA 1
ATOM 4869 C C . LYS A 1 632 ? -14.195 -1.745 23.797 1.00 92.06 632 LYS A C 1
ATOM 4871 O O . LYS A 1 632 ? -15.421 -1.780 23.760 1.00 92.06 632 LYS A O 1
ATOM 4876 N N . VAL A 1 633 ? -13.425 -2.481 23.003 1.00 92.19 633 VAL A N 1
ATOM 4877 C CA . VAL A 1 633 ? -13.956 -3.378 21.964 1.00 92.19 633 VAL A CA 1
ATOM 4878 C C . VAL A 1 633 ? -14.438 -4.679 22.620 1.00 92.19 633 VAL A C 1
ATOM 4880 O O . VAL A 1 633 ? -13.618 -5.340 23.260 1.00 92.19 633 VAL A O 1
ATOM 4883 N N . PRO A 1 634 ? -15.711 -5.095 22.510 1.00 91.19 634 PRO A N 1
ATOM 4884 C CA . PRO A 1 634 ? -16.184 -6.355 23.093 1.00 91.19 634 PRO A CA 1
ATOM 4885 C C . PRO A 1 634 ? -15.524 -7.592 22.463 1.00 91.19 634 PRO A C 1
ATOM 4887 O O . PRO A 1 634 ? -15.180 -7.578 21.283 1.00 91.19 634 PRO A O 1
ATOM 4890 N N . LYS A 1 635 ? -15.400 -8.697 23.220 1.00 89.12 635 LYS A N 1
ATOM 4891 C CA . LYS A 1 635 ? -14.789 -9.955 22.732 1.00 89.12 635 LYS A CA 1
ATOM 4892 C C . LYS A 1 635 ? -15.459 -10.496 21.458 1.00 89.12 635 LYS A C 1
ATOM 4894 O O . LYS A 1 635 ? -14.763 -11.044 20.617 1.00 89.12 635 LYS A O 1
ATOM 4899 N N . ALA A 1 636 ? -16.770 -10.293 21.299 1.00 89.81 636 ALA A N 1
ATOM 4900 C CA . ALA A 1 636 ? -17.538 -10.743 20.133 1.00 89.81 636 ALA A CA 1
ATOM 4901 C C . ALA A 1 636 ? -17.083 -10.123 18.796 1.00 89.81 636 ALA A C 1
ATOM 4903 O O . ALA A 1 636 ? -17.355 -10.690 17.745 1.00 89.81 636 ALA A O 1
ATOM 4904 N N . TYR A 1 637 ? -16.384 -8.984 18.837 1.00 90.31 637 TYR A N 1
ATOM 4905 C CA . TYR A 1 637 ? -15.888 -8.275 17.654 1.00 90.31 637 TYR A CA 1
ATOM 4906 C C . TYR A 1 637 ? -14.383 -8.471 17.424 1.00 90.31 637 TYR A C 1
ATOM 4908 O O . TYR A 1 637 ? -13.812 -7.814 16.560 1.00 90.31 637 TYR A O 1
ATOM 4916 N N . ARG A 1 638 ? -13.720 -9.334 18.210 1.00 88.44 638 ARG A N 1
ATOM 4917 C CA . ARG A 1 638 ? -12.273 -9.575 18.115 1.00 88.44 638 ARG A CA 1
ATOM 4918 C C . ARG A 1 638 ? -11.979 -10.867 17.330 1.00 88.44 638 ARG A C 1
ATOM 4920 O O . ARG A 1 638 ? -12.644 -11.868 17.595 1.00 88.44 638 ARG A O 1
ATOM 4927 N N . PRO A 1 639 ? -10.958 -10.889 16.448 1.00 90.25 639 PRO A N 1
ATOM 4928 C CA . PRO A 1 639 ? -10.090 -9.769 16.072 1.00 90.25 639 PRO A CA 1
ATOM 4929 C C . PRO A 1 639 ? -10.857 -8.687 15.302 1.00 90.25 639 PRO A C 1
ATOM 4931 O O . PRO A 1 639 ? -11.752 -8.979 14.505 1.00 90.25 639 PRO A O 1
ATOM 4934 N N . LEU A 1 640 ? -10.524 -7.430 15.591 1.00 91.44 640 LEU A N 1
ATOM 4935 C CA . LEU A 1 640 ? -11.158 -6.284 14.959 1.00 91.44 640 LEU A CA 1
ATOM 4936 C C . LEU A 1 640 ? -10.394 -5.970 13.668 1.00 91.44 640 LEU A C 1
ATOM 4938 O O . LEU A 1 640 ? -9.185 -5.772 13.696 1.00 91.44 640 LEU A O 1
ATOM 4942 N N . SER A 1 641 ? -11.079 -5.952 12.533 1.00 92.38 641 SER A N 1
ATOM 4943 C CA . SER A 1 641 ? -10.464 -5.694 11.233 1.00 92.38 641 SER A CA 1
ATOM 4944 C C . SER A 1 641 ? -11.451 -4.966 10.338 1.00 92.38 641 SER A C 1
ATOM 4946 O O . SER A 1 641 ? -12.638 -5.304 10.329 1.00 92.38 641 SER A O 1
ATOM 4948 N N . SER A 1 642 ? -10.964 -3.961 9.614 1.00 90.75 642 SER A N 1
ATOM 4949 C CA . SER A 1 642 ? -11.690 -3.281 8.543 1.00 90.75 642 SER A CA 1
ATOM 4950 C C . SER A 1 642 ? -11.267 -3.757 7.152 1.00 90.75 642 SER A C 1
ATOM 4952 O O . SER A 1 642 ? -11.937 -3.406 6.185 1.00 90.75 642 SER A O 1
ATOM 4954 N N . VAL A 1 643 ? -10.229 -4.598 7.044 1.00 87.56 643 VAL A N 1
ATOM 4955 C CA . VAL A 1 643 ? -9.695 -5.109 5.770 1.00 87.56 643 VAL A CA 1
ATOM 4956 C C . VAL A 1 643 ? -10.815 -5.652 4.881 1.00 87.56 643 VAL A C 1
ATOM 4958 O O . VAL A 1 643 ? -11.586 -6.515 5.300 1.00 87.56 643 VAL A O 1
ATOM 4961 N N . ASN A 1 644 ? -10.876 -5.169 3.636 1.00 84.12 644 ASN A N 1
ATOM 4962 C CA . ASN A 1 644 ? -11.884 -5.549 2.642 1.00 84.12 644 ASN A CA 1
ATOM 4963 C C . ASN A 1 644 ? -13.327 -5.133 3.017 1.00 84.12 644 ASN A C 1
ATOM 4965 O O . ASN A 1 644 ? -14.290 -5.818 2.660 1.00 84.12 644 ASN A O 1
ATOM 4969 N N . SER A 1 645 ? -13.506 -3.981 3.684 1.00 85.00 645 SER A N 1
ATOM 4970 C CA . SER A 1 645 ? -14.832 -3.381 3.960 1.00 85.00 645 SER A CA 1
ATOM 4971 C C . SER A 1 645 ? -15.664 -3.145 2.696 1.00 85.00 645 SER A C 1
ATOM 4973 O O . SER A 1 645 ? -16.890 -3.115 2.735 1.00 85.00 645 SER A O 1
ATOM 4975 N N . ARG A 1 646 ? -15.013 -2.993 1.545 1.00 82.75 646 ARG A N 1
ATOM 4976 C CA . ARG A 1 646 ? -15.672 -2.783 0.253 1.00 82.75 646 ARG A CA 1
ATOM 4977 C C . ARG A 1 646 ? -16.091 -4.077 -0.450 1.00 82.75 646 ARG A C 1
ATOM 4979 O O . ARG A 1 646 ? -16.817 -3.999 -1.439 1.00 82.75 646 ARG A O 1
ATOM 4986 N N . GLY A 1 647 ? -15.660 -5.238 0.049 1.00 77.69 647 GLY A N 1
ATOM 4987 C CA . GLY A 1 647 ? -15.928 -6.553 -0.543 1.00 77.69 647 GLY A CA 1
ATOM 4988 C C . GLY A 1 647 ? -16.492 -7.600 0.422 1.00 77.69 647 GLY A C 1
ATOM 4989 O O . GLY A 1 647 ? -16.798 -8.707 -0.009 1.00 77.69 647 GLY A O 1
ATOM 4990 N N . SER A 1 648 ? -16.624 -7.295 1.714 1.00 85.88 648 SER A N 1
ATOM 4991 C CA . SER A 1 648 ? -17.218 -8.192 2.713 1.00 85.88 648 SER A CA 1
ATOM 4992 C C . SER A 1 648 ? -17.705 -7.422 3.943 1.00 85.88 648 SER A C 1
ATOM 4994 O O . SER A 1 648 ? -17.266 -6.296 4.180 1.00 85.88 648 SER A O 1
ATOM 4996 N N . CYS A 1 649 ? -18.597 -8.016 4.745 1.00 88.25 649 CYS A N 1
ATOM 4997 C CA . CYS A 1 649 ? -18.945 -7.452 6.051 1.00 88.25 649 CYS A CA 1
ATOM 4998 C C . CYS A 1 649 ? -17.799 -7.704 7.038 1.00 88.25 649 CYS A C 1
ATOM 5000 O O . CYS A 1 649 ? -17.476 -8.861 7.310 1.00 88.25 649 CYS A O 1
ATOM 5002 N N . THR A 1 650 ? -17.203 -6.648 7.590 1.00 92.25 650 THR A N 1
ATOM 5003 C CA . THR A 1 650 ? -16.015 -6.766 8.454 1.00 92.25 650 THR A CA 1
ATOM 5004 C C . THR A 1 650 ? -16.364 -6.628 9.935 1.00 92.25 650 THR A C 1
ATOM 5006 O O . THR A 1 650 ? -17.415 -6.088 10.292 1.00 92.25 650 THR A O 1
ATOM 5009 N N . SER A 1 651 ? -15.505 -7.127 10.833 1.00 93.62 651 SER A N 1
ATOM 5010 C CA . SER A 1 651 ? -15.762 -7.055 12.279 1.00 93.62 651 SER A CA 1
ATOM 5011 C C . SER A 1 651 ? -15.720 -5.618 12.805 1.00 93.62 651 SER A C 1
ATOM 5013 O O . SER A 1 651 ? -16.532 -5.276 13.667 1.00 93.62 651 SER A O 1
ATOM 5015 N N . ALA A 1 652 ? -14.847 -4.764 12.253 1.00 93.75 652 ALA A N 1
ATOM 5016 C CA . ALA A 1 652 ? -14.804 -3.338 12.575 1.00 93.75 652 ALA A CA 1
ATOM 5017 C C . ALA A 1 652 ? -16.081 -2.623 12.133 1.00 93.75 652 ALA A C 1
ATOM 5019 O O . ALA A 1 652 ? -16.729 -1.964 12.945 1.00 93.75 652 ALA A O 1
ATOM 5020 N N . ALA A 1 653 ? -16.496 -2.812 10.880 1.00 93.12 653 ALA A N 1
ATOM 5021 C CA . ALA A 1 653 ? -17.706 -2.180 10.375 1.00 93.12 653 ALA A CA 1
ATOM 5022 C C . ALA A 1 653 ? -18.960 -2.657 11.126 1.00 93.12 653 ALA A C 1
ATOM 5024 O O . ALA A 1 653 ? -19.795 -1.829 11.494 1.00 93.12 653 ALA A O 1
ATOM 5025 N N . ARG A 1 654 ? -19.060 -3.958 11.444 1.00 94.88 654 ARG A N 1
ATOM 5026 C CA . ARG A 1 654 ? -20.147 -4.502 12.275 1.00 94.88 654 ARG A CA 1
ATOM 5027 C C . ARG A 1 654 ? -20.153 -3.874 13.671 1.00 94.88 654 ARG A C 1
ATOM 5029 O O . ARG A 1 654 ? -21.215 -3.484 14.143 1.00 94.88 654 ARG A O 1
ATOM 5036 N N . PHE A 1 655 ? -18.989 -3.723 14.310 1.00 95.75 655 PHE A N 1
ATOM 5037 C CA . PHE A 1 655 ? -18.858 -3.056 15.612 1.00 95.75 655 PHE A CA 1
ATOM 5038 C C . PHE A 1 655 ? -19.335 -1.598 15.568 1.00 95.75 655 PHE A C 1
ATOM 5040 O O . PHE A 1 655 ? -20.181 -1.207 16.374 1.00 95.75 655 PHE A O 1
ATOM 5047 N N . PHE A 1 656 ? -18.842 -0.804 14.613 1.00 95.62 656 PHE A N 1
ATOM 5048 C CA . PHE A 1 656 ? -19.234 0.599 14.485 1.00 95.62 656 PHE A CA 1
ATOM 5049 C C . PHE A 1 656 ? -20.717 0.754 14.139 1.00 95.62 656 PHE A C 1
ATOM 5051 O O . PHE A 1 656 ? -21.388 1.566 14.769 1.00 95.62 656 PHE A O 1
ATOM 5058 N N . CYS A 1 657 ? -21.268 -0.050 13.222 1.00 95.44 657 CYS A N 1
ATOM 5059 C CA . CYS A 1 657 ? -22.703 -0.022 12.913 1.00 95.44 657 CYS A CA 1
ATOM 5060 C C . CYS A 1 657 ? -23.549 -0.344 14.155 1.00 95.44 657 CYS A C 1
ATOM 5062 O O . CYS A 1 657 ? -24.527 0.352 14.430 1.00 95.44 657 CYS A O 1
ATOM 5064 N N . THR A 1 658 ? -23.142 -1.337 14.954 1.00 95.69 658 THR A N 1
ATOM 5065 C CA . THR A 1 658 ? -23.806 -1.661 16.223 1.00 95.69 658 THR A CA 1
ATOM 5066 C C . THR A 1 658 ? -23.755 -0.498 17.209 1.00 95.69 658 THR A C 1
ATOM 5068 O O . THR A 1 658 ? -24.778 -0.162 17.808 1.00 95.69 658 THR A O 1
ATOM 5071 N N . GLU A 1 659 ? -22.592 0.130 17.393 1.00 95.06 659 GLU A N 1
ATOM 5072 C CA . GLU A 1 659 ? -22.462 1.262 18.311 1.00 95.06 659 GLU A CA 1
ATOM 5073 C C . GLU A 1 659 ? -23.237 2.493 17.814 1.00 95.06 659 GLU A C 1
ATOM 5075 O O . GLU A 1 659 ? -23.859 3.161 18.636 1.00 95.06 659 GLU A O 1
ATOM 5080 N N . ILE A 1 660 ? -23.316 2.737 16.498 1.00 94.00 660 ILE A N 1
ATOM 5081 C CA . ILE A 1 660 ? -24.174 3.777 15.902 1.00 94.00 660 ILE A CA 1
ATOM 5082 C C . ILE A 1 660 ? -25.646 3.488 16.208 1.00 94.00 660 ILE A C 1
ATOM 5084 O O . ILE A 1 660 ? -26.351 4.366 16.704 1.00 94.00 660 ILE A O 1
ATOM 5088 N N . ARG A 1 661 ? -26.123 2.257 15.974 1.00 93.19 661 ARG A N 1
ATOM 5089 C CA . ARG A 1 661 ? -27.508 1.866 16.292 1.00 93.19 661 ARG A CA 1
ATOM 5090 C C . ARG A 1 661 ? -27.802 2.076 17.775 1.00 93.19 661 ARG A C 1
ATOM 5092 O O . ARG A 1 661 ? -28.859 2.589 18.142 1.00 93.19 661 ARG A O 1
ATOM 5099 N N . ASN A 1 662 ? -26.878 1.669 18.639 1.00 91.44 662 ASN A N 1
ATOM 5100 C CA . ASN A 1 662 ? -27.034 1.823 20.078 1.00 91.44 662 ASN A CA 1
ATOM 5101 C C . ASN A 1 662 ? -27.052 3.300 20.500 1.00 91.44 662 ASN A C 1
ATOM 5103 O O . ASN A 1 662 ? -27.821 3.654 21.391 1.00 91.44 662 ASN A O 1
ATOM 5107 N N . ALA A 1 663 ? -26.247 4.143 19.853 1.00 90.00 663 ALA A N 1
ATOM 5108 C CA . ALA A 1 663 ? -26.215 5.580 20.081 1.00 90.00 663 ALA A CA 1
ATOM 5109 C C . ALA A 1 663 ? -27.519 6.266 19.646 1.00 90.00 663 ALA A C 1
ATOM 5111 O O . ALA A 1 663 ? -28.067 7.056 20.407 1.00 90.00 663 ALA A O 1
ATOM 5112 N N . LEU A 1 664 ? -28.070 5.909 18.478 1.00 87.25 664 LEU A N 1
ATOM 5113 C CA . LEU A 1 664 ? -29.376 6.400 18.006 1.00 87.25 664 LEU A CA 1
ATOM 5114 C C . LEU A 1 664 ? -30.526 6.000 18.945 1.00 87.25 664 LEU A C 1
ATOM 5116 O O . LEU A 1 664 ? -31.489 6.741 19.127 1.00 87.25 664 LEU A O 1
ATOM 5120 N N . ASN A 1 665 ? -30.410 4.832 19.575 1.00 85.06 665 ASN A N 1
ATOM 5121 C CA . ASN A 1 665 ? -31.375 4.327 20.550 1.00 85.06 665 ASN A CA 1
ATOM 5122 C C . ASN A 1 665 ? -31.139 4.819 21.985 1.00 85.06 665 ASN A C 1
ATOM 5124 O O . ASN A 1 665 ? -31.841 4.378 22.898 1.00 85.06 665 ASN A O 1
ATOM 5128 N N . LEU A 1 666 ? -30.157 5.692 22.220 1.00 77.88 666 LEU A N 1
ATOM 5129 C CA . LEU A 1 666 ? -29.987 6.303 23.527 1.00 77.88 666 LEU A CA 1
ATOM 5130 C C . LEU A 1 666 ? -31.160 7.271 23.757 1.00 77.88 666 LEU A C 1
ATOM 5132 O O . LEU A 1 666 ? -31.354 8.194 22.973 1.00 77.88 666 LEU A O 1
ATOM 5136 N N . ASP A 1 667 ? -31.918 7.080 24.845 1.00 57.78 667 ASP A N 1
ATOM 5137 C CA . ASP A 1 667 ? -33.127 7.852 25.218 1.00 57.78 667 ASP A CA 1
ATOM 5138 C C . ASP A 1 667 ? -32.914 9.402 25.301 1.00 57.78 667 ASP A C 1
ATOM 5140 O O . ASP A 1 667 ? -33.824 10.126 25.693 1.00 57.78 667 ASP A O 1
ATOM 5144 N N . CYS A 1 668 ? -31.710 9.926 25.035 1.00 46.97 668 CYS A N 1
ATOM 5145 C CA . CYS A 1 668 ? -31.279 11.307 25.287 1.00 46.97 668 CYS A CA 1
ATOM 5146 C C . CYS A 1 668 ? -31.609 12.312 24.166 1.00 46.97 668 CYS A C 1
ATOM 5148 O O . CYS A 1 668 ? -31.401 13.509 24.369 1.00 46.97 668 CYS A O 1
ATOM 5150 N N . LEU A 1 669 ? -32.105 11.867 23.009 1.00 47.09 669 LEU A N 1
ATOM 5151 C CA . LEU A 1 669 ? -32.677 12.761 22.001 1.00 47.09 669 LEU A CA 1
ATOM 5152 C C . LEU A 1 669 ? -34.183 12.875 22.282 1.00 47.09 669 LEU A C 1
ATOM 5154 O O . LEU A 1 669 ? -34.909 11.882 22.215 1.00 47.09 669 LEU A O 1
ATOM 5158 N N . GLU A 1 670 ? -34.660 14.068 22.648 1.00 40.91 670 GLU A N 1
ATOM 5159 C CA . GLU A 1 670 ? -36.101 14.348 22.617 1.00 40.91 670 GLU A CA 1
ATOM 5160 C C . GLU A 1 670 ? -36.592 14.040 21.188 1.00 40.91 670 GLU A C 1
ATOM 5162 O O . GLU A 1 670 ? -35.967 14.468 20.222 1.00 40.91 670 GLU A O 1
ATOM 5167 N N . ASP A 1 671 ? -37.635 13.211 21.063 1.00 51.62 671 ASP A N 1
ATOM 5168 C CA . ASP A 1 671 ? -38.122 12.622 19.802 1.00 51.62 671 ASP A CA 1
ATOM 5169 C C . ASP A 1 671 ? -37.205 11.577 19.117 1.00 51.62 671 ASP A C 1
ATOM 5171 O O . ASP A 1 671 ? -37.298 11.389 17.904 1.00 51.62 671 ASP A O 1
ATOM 5175 N N . SER A 1 672 ? -36.352 10.841 19.856 1.00 49.38 672 SER A N 1
ATOM 5176 C CA . SER A 1 672 ? -35.449 9.848 19.238 1.00 49.38 672 SER A CA 1
ATOM 5177 C C . SER A 1 672 ? -36.208 8.759 18.453 1.00 49.38 672 SER A C 1
ATOM 5179 O O . SER A 1 672 ? -36.969 7.979 19.045 1.00 49.38 672 SER A O 1
ATOM 5181 N N . PRO A 1 673 ? -36.008 8.642 17.127 1.00 56.50 673 PRO A N 1
ATOM 5182 C CA . PRO A 1 673 ? -36.572 7.554 16.351 1.00 56.50 673 PRO A CA 1
ATOM 5183 C C . PRO A 1 673 ? -35.829 6.274 16.730 1.00 56.50 673 PRO A C 1
ATOM 5185 O O . PRO A 1 673 ? -34.659 6.098 16.401 1.00 56.50 673 PRO A O 1
ATOM 5188 N N . HIS A 1 674 ? -36.510 5.375 17.443 1.00 76.12 674 HIS A N 1
ATOM 5189 C CA . HIS A 1 674 ? -36.018 4.018 17.673 1.00 76.12 674 HIS A CA 1
ATOM 5190 C C . HIS A 1 674 ? -35.487 3.432 16.358 1.00 76.12 674 HIS A C 1
ATOM 5192 O O . HIS A 1 674 ? -36.209 3.426 15.366 1.00 76.12 674 HIS A O 1
ATOM 5198 N N . CYS A 1 675 ? -34.237 2.987 16.351 1.00 88.25 675 CYS A N 1
ATOM 5199 C CA . CYS A 1 675 ? -33.553 2.455 15.182 1.00 88.25 675 CYS A CA 1
ATOM 5200 C C . CYS A 1 675 ? -33.466 0.930 15.309 1.00 88.25 675 CYS A C 1
ATOM 5202 O O . CYS A 1 675 ? -32.845 0.420 16.247 1.00 88.25 675 CYS A O 1
ATOM 5204 N N . ASP A 1 676 ? -34.103 0.203 14.392 1.00 91.56 676 ASP A N 1
ATOM 5205 C CA . ASP A 1 676 ? -34.149 -1.261 14.408 1.00 91.56 676 ASP A CA 1
ATOM 5206 C C . ASP A 1 676 ? -32.794 -1.855 13.989 1.00 91.56 676 ASP A C 1
ATOM 5208 O O . ASP A 1 676 ? -32.289 -2.787 14.625 1.00 91.56 676 ASP A O 1
ATOM 5212 N N . CYS A 1 677 ? -32.184 -1.277 12.950 1.00 92.81 677 CYS A N 1
ATOM 5213 C CA . CYS A 1 677 ? -30.879 -1.664 12.419 1.00 92.81 677 CYS A CA 1
ATOM 5214 C C . CYS A 1 677 ? -30.183 -0.509 11.681 1.00 92.81 677 CYS A C 1
ATOM 5216 O O . CYS A 1 677 ? -30.805 0.475 11.293 1.00 92.81 677 CYS A O 1
ATOM 5218 N N . VAL A 1 678 ? -28.879 -0.636 11.467 1.00 93.19 678 VAL A N 1
ATOM 5219 C CA . VAL A 1 678 ? -28.011 0.293 10.749 1.00 93.19 678 VAL A CA 1
ATOM 5220 C C . VAL A 1 678 ? -27.384 -0.425 9.566 1.00 93.19 678 VAL A C 1
ATOM 5222 O O . VAL A 1 678 ? -26.850 -1.528 9.703 1.00 93.19 678 VAL A O 1
ATOM 5225 N N . VAL A 1 679 ? -27.429 0.236 8.410 1.00 91.31 679 VAL A N 1
ATOM 5226 C CA . VAL A 1 679 ? -26.829 -0.222 7.159 1.00 91.31 679 VAL A CA 1
ATOM 5227 C C . VAL A 1 679 ? -26.081 0.937 6.505 1.00 91.31 679 VAL A C 1
ATOM 5229 O O . VAL A 1 679 ? -26.669 1.973 6.192 1.00 91.31 679 VAL A O 1
ATOM 5232 N N . ILE A 1 680 ? -24.783 0.768 6.260 1.00 88.44 680 ILE A N 1
ATOM 5233 C CA . ILE A 1 680 ? -23.895 1.816 5.733 1.00 88.44 680 ILE A CA 1
ATOM 5234 C C . ILE A 1 680 ? -23.031 1.233 4.609 1.00 88.44 680 ILE A C 1
ATOM 5236 O O . ILE A 1 680 ? -22.639 0.074 4.656 1.00 88.44 680 ILE A O 1
ATOM 5240 N N . ASN A 1 681 ? -22.717 2.021 3.581 1.00 85.50 681 ASN A N 1
ATOM 5241 C CA . ASN A 1 681 ? -21.817 1.578 2.511 1.00 85.50 681 ASN A CA 1
ATOM 5242 C C . ASN A 1 681 ? -20.386 1.376 3.051 1.00 85.50 681 ASN A C 1
ATOM 5244 O O . ASN A 1 681 ? -19.870 2.257 3.740 1.00 85.50 681 ASN A O 1
ATOM 5248 N N . GLY A 1 682 ? -19.746 0.255 2.705 1.00 81.38 682 GLY A N 1
ATOM 5249 C CA . GLY A 1 682 ? -18.360 -0.072 3.046 1.00 81.38 682 GLY A CA 1
ATOM 5250 C C . GLY A 1 682 ? -17.332 0.990 2.660 1.00 81.38 682 GLY A C 1
ATOM 5251 O O . GLY A 1 682 ? -16.335 1.128 3.356 1.00 81.38 682 GLY A O 1
ATOM 5252 N N . GLY A 1 683 ? -17.603 1.802 1.634 1.00 77.12 683 GLY A N 1
ATOM 5253 C CA . GLY A 1 683 ? -16.772 2.950 1.263 1.00 77.12 683 GLY A CA 1
ATOM 5254 C C . GLY A 1 683 ? -16.723 4.086 2.295 1.00 77.12 683 GLY A C 1
ATOM 5255 O O . GLY A 1 683 ? -15.859 4.943 2.178 1.00 77.12 683 GLY A O 1
ATOM 5256 N N . ASN A 1 684 ? -17.603 4.091 3.305 1.00 83.62 684 ASN A N 1
ATOM 5257 C CA . ASN A 1 684 ? -17.520 5.028 4.439 1.00 83.62 684 ASN A CA 1
ATOM 5258 C C . ASN A 1 684 ? -16.523 4.575 5.521 1.00 83.62 684 ASN A C 1
ATOM 5260 O O . ASN A 1 684 ? -16.308 5.301 6.488 1.00 83.62 684 ASN A O 1
ATOM 5264 N N . PHE A 1 685 ? -15.957 3.374 5.376 1.00 85.19 685 PHE A N 1
ATOM 5265 C CA . PHE A 1 685 ? -14.852 2.868 6.182 1.00 85.19 685 PHE A CA 1
ATOM 5266 C C . PHE A 1 685 ? -13.589 2.864 5.322 1.00 85.19 685 PHE A C 1
ATOM 5268 O O . PHE A 1 685 ? -13.664 2.515 4.139 1.00 85.19 685 PHE A O 1
ATOM 5275 N N . ARG A 1 686 ? -12.426 3.192 5.897 1.00 78.75 686 ARG A N 1
ATOM 5276 C CA . ARG A 1 686 ? -11.156 3.142 5.152 1.00 78.75 686 ARG A CA 1
ATOM 5277 C C . ARG A 1 686 ? -10.848 1.745 4.627 1.00 78.75 686 ARG A C 1
ATOM 5279 O O . ARG A 1 686 ? -10.480 1.610 3.464 1.00 78.75 686 ARG A O 1
ATOM 5286 N N . GLY A 1 687 ? -11.097 0.716 5.438 1.00 74.69 687 GLY A N 1
ATOM 5287 C CA . GLY A 1 687 ? -11.196 -0.653 4.933 1.00 74.69 687 GLY A CA 1
ATOM 5288 C C . GLY A 1 687 ? -9.881 -1.415 4.758 1.00 74.69 687 GLY A C 1
ATOM 5289 O O . GLY A 1 687 ? -9.858 -2.421 4.047 1.00 74.69 687 GLY A O 1
ATOM 5290 N N . GLU A 1 688 ? -8.793 -0.940 5.366 1.00 75.00 688 GLU A N 1
ATOM 5291 C CA . GLU A 1 688 ? -7.422 -1.417 5.107 1.00 75.00 688 GLU A CA 1
ATOM 5292 C C . GLU A 1 688 ? -6.642 -1.745 6.392 1.00 75.00 688 GLU A C 1
ATOM 5294 O O . GLU A 1 688 ? -5.458 -2.075 6.339 1.00 75.00 688 GLU A O 1
ATOM 5299 N N . ARG A 1 689 ? -7.296 -1.711 7.563 1.00 83.75 689 ARG A N 1
ATOM 5300 C CA . ARG A 1 689 ? -6.621 -1.845 8.859 1.00 83.75 689 ARG A CA 1
ATOM 5301 C C . ARG A 1 689 ? -6.984 -3.133 9.594 1.00 83.75 689 ARG A C 1
ATOM 5303 O O . ARG A 1 689 ? -8.151 -3.485 9.768 1.00 83.75 689 ARG A O 1
ATOM 5310 N N . ASP A 1 690 ? -5.957 -3.831 10.074 1.00 85.06 690 ASP A N 1
ATOM 5311 C CA . ASP A 1 690 ? -6.077 -4.958 11.003 1.00 85.06 690 ASP A CA 1
ATOM 5312 C C . ASP A 1 690 ? -5.651 -4.513 12.412 1.00 85.06 690 ASP A C 1
ATOM 5314 O O . ASP A 1 690 ? -4.486 -4.190 12.656 1.00 85.06 690 ASP A O 1
ATOM 5318 N N . TYR A 1 691 ? -6.601 -4.474 13.346 1.00 85.25 691 TYR A N 1
ATOM 5319 C CA . TYR A 1 691 ? -6.411 -3.989 14.714 1.00 85.25 691 TYR A CA 1
ATOM 5320 C C . TYR A 1 691 ? -5.990 -5.146 15.633 1.00 85.25 691 TYR A C 1
ATOM 5322 O O . TYR A 1 691 ? -6.727 -5.576 16.531 1.00 85.25 691 TYR A O 1
ATOM 5330 N N . LYS A 1 692 ? -4.784 -5.669 15.398 1.00 72.81 692 LYS A N 1
ATOM 5331 C CA . LYS A 1 692 ? -4.222 -6.810 16.141 1.00 72.81 692 LYS A CA 1
ATOM 5332 C C . LYS A 1 692 ? -4.171 -6.532 17.643 1.00 72.81 692 LYS A C 1
ATOM 5334 O O . LYS A 1 692 ? -3.663 -5.503 18.075 1.00 72.81 692 LYS A O 1
ATOM 5339 N N . ASP A 1 693 ? -4.718 -7.455 18.434 1.00 70.75 693 ASP A N 1
ATOM 5340 C CA . ASP A 1 693 ? -4.763 -7.399 19.904 1.00 70.75 693 ASP A CA 1
ATOM 5341 C C . ASP A 1 693 ? -5.412 -6.139 20.510 1.00 70.75 693 ASP A C 1
ATOM 5343 O O . ASP A 1 693 ? -5.313 -5.885 21.717 1.00 70.75 693 ASP A O 1
ATOM 5347 N N . VAL A 1 694 ? -6.158 -5.373 19.707 1.00 79.56 694 VAL A N 1
ATOM 5348 C CA . VAL A 1 694 ? -6.792 -4.139 20.162 1.00 79.56 694 VAL A CA 1
ATOM 5349 C C . VAL A 1 694 ? -7.969 -4.459 21.078 1.00 79.56 694 VAL A C 1
ATOM 5351 O O . VAL A 1 694 ? -9.021 -4.971 20.689 1.00 79.56 694 VAL A O 1
ATOM 5354 N N . ARG A 1 695 ? -7.787 -4.131 22.358 1.00 87.81 695 ARG A N 1
ATOM 5355 C CA . ARG A 1 695 ? -8.841 -4.212 23.379 1.00 87.81 695 ARG A CA 1
ATOM 5356 C C . ARG A 1 695 ? -9.619 -2.904 23.516 1.00 87.81 695 ARG A C 1
ATOM 5358 O O . ARG A 1 695 ? -10.719 -2.921 24.075 1.00 87.81 695 ARG A O 1
ATOM 5365 N N . ARG A 1 696 ? -9.042 -1.790 23.058 1.00 91.31 696 ARG A N 1
ATOM 5366 C CA . ARG A 1 696 ? -9.548 -0.423 23.221 1.00 91.31 696 ARG A CA 1
ATOM 5367 C C . ARG A 1 696 ? -9.197 0.402 21.989 1.00 91.31 696 ARG A C 1
ATOM 5369 O O . ARG A 1 696 ? -8.054 0.327 21.565 1.00 91.31 696 ARG A O 1
ATOM 5376 N N . LEU A 1 697 ? -10.149 1.165 21.468 1.00 93.56 697 LEU A N 1
ATOM 5377 C CA . LEU A 1 697 ? -9.913 2.080 20.352 1.00 93.56 697 LEU A CA 1
ATOM 5378 C C . LEU A 1 697 ? -9.548 3.463 20.874 1.00 93.56 697 LEU A C 1
ATOM 5380 O O . LEU A 1 697 ? -10.116 3.913 21.877 1.00 93.56 697 LEU A O 1
ATOM 5384 N N . SER A 1 698 ? -8.620 4.114 20.186 1.00 93.56 698 SER A N 1
ATOM 5385 C CA . SER A 1 698 ? -8.249 5.505 20.412 1.00 93.56 698 SER A CA 1
ATOM 5386 C C . SER A 1 698 ? -9.114 6.480 19.611 1.00 93.56 698 SER A C 1
ATOM 5388 O O . SER A 1 698 ? -9.914 6.088 18.755 1.00 93.56 698 SER A O 1
ATOM 5390 N N . LEU A 1 699 ? -8.966 7.771 19.896 1.00 91.81 699 LEU A N 1
ATOM 5391 C CA . LEU A 1 699 ? -9.575 8.829 19.100 1.00 91.81 699 LEU A CA 1
ATOM 5392 C C . LEU A 1 699 ? -8.976 8.864 17.683 1.00 91.81 699 LEU A C 1
ATOM 5394 O O . LEU A 1 699 ? -9.711 9.080 16.721 1.00 91.81 699 LEU A O 1
ATOM 5398 N N . GLU A 1 700 ? -7.678 8.567 17.543 1.00 90.81 700 GLU A N 1
ATOM 5399 C CA . GLU A 1 700 ? -7.025 8.358 16.240 1.00 90.81 700 GLU A CA 1
ATOM 5400 C C . GLU A 1 700 ? -7.686 7.204 15.473 1.00 90.81 700 GLU A C 1
ATOM 5402 O O . GLU A 1 700 ? -7.963 7.335 14.282 1.00 90.81 700 GLU A O 1
ATOM 5407 N N . ASP A 1 701 ? -8.000 6.088 16.140 1.00 91.06 701 ASP A N 1
ATOM 5408 C CA . ASP A 1 701 ? -8.638 4.937 15.495 1.00 91.06 701 ASP A CA 1
ATOM 5409 C C . ASP A 1 701 ? -10.034 5.271 14.956 1.00 91.06 701 ASP A C 1
ATOM 5411 O O . ASP A 1 701 ? -10.367 4.857 13.849 1.00 91.06 701 ASP A O 1
ATOM 5415 N N . LEU A 1 702 ? -10.841 6.035 15.704 1.00 91.44 702 LEU A N 1
ATOM 5416 C CA . LEU A 1 702 ? -12.147 6.499 15.224 1.00 91.44 702 LEU A CA 1
ATOM 5417 C C . LEU A 1 702 ? -11.989 7.411 14.001 1.00 91.44 702 LEU A C 1
ATOM 5419 O O . LEU A 1 702 ? -12.663 7.207 12.991 1.00 91.44 702 LEU A O 1
ATOM 5423 N N . LYS A 1 703 ? -11.102 8.407 14.106 1.00 88.62 703 LYS A N 1
ATOM 5424 C CA . LYS A 1 703 ? -10.939 9.444 13.083 1.00 88.62 703 LYS A CA 1
ATOM 5425 C C . LYS A 1 703 ? -10.258 8.957 11.808 1.00 88.62 703 LYS A C 1
ATOM 5427 O O . LYS A 1 703 ? -10.508 9.503 10.741 1.00 88.62 703 LYS A O 1
ATOM 5432 N N . SER A 1 704 ? -9.396 7.951 11.915 1.00 86.38 704 SER A N 1
ATOM 5433 C CA . SER A 1 704 ? -8.740 7.341 10.757 1.00 86.38 704 SER A CA 1
ATOM 5434 C C . SER A 1 704 ? -9.640 6.352 10.022 1.00 86.38 704 SER A C 1
ATOM 5436 O O . SER A 1 704 ? -9.478 6.191 8.818 1.00 86.38 704 SER A O 1
ATOM 5438 N N . GLU A 1 705 ? -10.576 5.690 10.708 1.00 88.69 705 GLU A N 1
ATOM 5439 C CA . GLU A 1 705 ? -11.373 4.610 10.115 1.00 88.69 705 GLU A CA 1
ATOM 5440 C C . GLU A 1 705 ? -12.674 5.092 9.467 1.00 88.69 705 GLU A C 1
ATOM 5442 O O . GLU A 1 705 ? -13.041 4.584 8.409 1.00 88.69 705 GLU A O 1
ATOM 5447 N N . ILE A 1 706 ? -13.363 6.063 10.077 1.00 88.00 706 ILE A N 1
ATOM 5448 C CA . ILE A 1 706 ? -14.603 6.657 9.555 1.00 88.00 706 ILE A CA 1
ATOM 5449 C C . ILE A 1 706 ? -14.326 8.120 9.220 1.00 88.00 706 ILE A C 1
ATOM 5451 O O . ILE A 1 706 ? -13.833 8.856 10.068 1.00 88.00 706 ILE A O 1
ATOM 5455 N N . ASP A 1 707 ? -14.688 8.569 8.022 1.00 79.94 707 ASP A N 1
ATOM 5456 C CA . ASP A 1 707 ? -14.530 9.973 7.627 1.00 79.94 707 ASP A CA 1
ATOM 5457 C C . ASP A 1 707 ? -15.445 10.905 8.461 1.00 79.94 707 ASP A C 1
ATOM 5459 O O . ASP A 1 707 ? -16.595 10.566 8.758 1.00 79.94 707 ASP A O 1
ATOM 5463 N N . GLU A 1 708 ? -14.947 12.082 8.864 1.00 77.75 708 GLU A N 1
ATOM 5464 C CA . GLU A 1 708 ? -15.694 13.048 9.695 1.00 77.75 708 GLU A CA 1
ATOM 5465 C C . GLU A 1 708 ? -16.965 13.587 9.008 1.00 77.75 708 GLU A C 1
ATOM 5467 O O . GLU A 1 708 ? -17.904 14.008 9.686 1.00 77.75 708 GLU A O 1
ATOM 5472 N N . SER A 1 709 ? -17.029 13.546 7.674 1.00 78.19 709 SER A N 1
ATOM 5473 C CA . SER A 1 709 ? -18.196 13.954 6.884 1.00 78.19 709 SER A CA 1
ATOM 5474 C C . SER A 1 709 ? -19.311 12.906 6.840 1.00 78.19 709 SER A C 1
ATOM 5476 O O . SER A 1 709 ? -20.395 13.183 6.316 1.00 78.19 709 SER A O 1
ATOM 5478 N N . VAL A 1 710 ? -19.079 11.702 7.377 1.00 86.56 710 VAL A N 1
ATOM 5479 C CA . VAL A 1 710 ? -20.098 10.652 7.407 1.00 86.56 710 VAL A CA 1
ATOM 5480 C C . VAL A 1 710 ? -21.181 11.024 8.410 1.00 86.56 710 VAL A C 1
ATOM 5482 O O . VAL A 1 710 ? -20.969 11.111 9.623 1.00 86.56 710 VAL A O 1
ATOM 5485 N N . GLU A 1 711 ? -22.392 11.173 7.891 1.00 89.88 711 GLU A N 1
ATOM 5486 C CA . GLU A 1 711 ? -23.580 11.462 8.680 1.00 89.88 711 GLU A CA 1
ATOM 5487 C C . GLU A 1 711 ? -24.609 10.347 8.534 1.00 89.88 711 GLU A C 1
ATOM 5489 O O . GLU A 1 711 ? -24.796 9.777 7.452 1.00 89.88 711 GLU A O 1
ATOM 5494 N N . ILE A 1 712 ? -25.311 10.079 9.632 1.00 90.19 712 ILE A N 1
ATOM 5495 C CA . ILE A 1 712 ? -26.367 9.080 9.707 1.00 90.19 712 ILE A CA 1
ATOM 5496 C C . ILE A 1 712 ? -27.741 9.755 9.762 1.00 90.19 712 ILE A C 1
ATOM 5498 O O . ILE A 1 712 ? -27.943 10.735 10.474 1.00 90.19 712 ILE A O 1
ATOM 5502 N N . VAL A 1 713 ? -28.697 9.211 9.019 1.00 88.19 713 VAL A N 1
ATOM 5503 C CA . VAL A 1 713 ? -30.129 9.525 9.057 1.00 88.19 713 VAL A CA 1
ATOM 5504 C C . VAL A 1 713 ? -30.901 8.249 9.372 1.00 88.19 713 VAL A C 1
ATOM 5506 O O . VAL A 1 713 ? -30.467 7.161 9.006 1.00 88.19 713 VAL A O 1
ATOM 5509 N N . VAL A 1 714 ? -32.058 8.360 10.019 1.00 88.00 714 VAL A N 1
ATOM 5510 C CA . VAL A 1 714 ? -32.965 7.219 10.215 1.00 88.00 714 VAL A CA 1
ATOM 5511 C C . VAL A 1 714 ? -34.101 7.319 9.203 1.00 88.00 714 VAL A C 1
ATOM 5513 O O . VAL A 1 714 ? -34.786 8.338 9.141 1.00 88.00 714 VAL A O 1
ATOM 5516 N N . ALA A 1 715 ? -34.285 6.273 8.401 1.00 86.19 715 ALA A N 1
ATOM 5517 C CA . ALA A 1 715 ? -35.330 6.181 7.388 1.00 86.19 715 ALA A CA 1
ATOM 5518 C C . ALA A 1 715 ? -36.332 5.075 7.733 1.00 86.19 715 ALA A C 1
ATOM 5520 O O . ALA A 1 715 ? -35.937 3.988 8.149 1.00 86.19 715 ALA A O 1
ATOM 5521 N N . GLU A 1 716 ? -37.623 5.328 7.516 1.00 86.81 716 GLU A N 1
ATOM 5522 C CA . GLU A 1 716 ? -38.666 4.301 7.604 1.00 86.81 716 GLU A CA 1
ATOM 5523 C C . GLU A 1 716 ? -38.811 3.583 6.260 1.00 86.81 716 GLU A C 1
ATOM 5525 O O . GLU A 1 716 ? -39.219 4.173 5.256 1.00 86.81 716 GLU A O 1
ATOM 5530 N N . LEU A 1 717 ? -38.445 2.302 6.237 1.00 87.62 717 LEU A N 1
ATOM 5531 C CA . LEU A 1 717 ? -38.342 1.491 5.030 1.00 87.62 717 LEU A CA 1
ATOM 5532 C C . LEU A 1 717 ? -39.015 0.121 5.227 1.00 87.62 717 LEU A C 1
ATOM 5534 O O . LEU A 1 717 ? -38.896 -0.468 6.302 1.00 87.62 717 LEU A O 1
ATOM 5538 N N . PRO A 1 718 ? -39.706 -0.417 4.208 1.00 90.06 718 PRO A N 1
ATOM 5539 C CA . PRO A 1 718 ? -40.236 -1.777 4.248 1.00 90.06 718 PRO A CA 1
ATOM 5540 C C . PRO A 1 718 ? -39.147 -2.849 4.398 1.00 90.06 718 PRO A C 1
ATOM 5542 O O . PRO A 1 718 ? -38.049 -2.705 3.859 1.00 90.06 718 PRO A O 1
ATOM 5545 N N . GLY A 1 719 ? -39.470 -3.964 5.052 1.00 89.31 719 GLY A N 1
ATOM 5546 C CA . GLY A 1 719 ? -38.540 -5.064 5.310 1.00 89.31 719 GLY A CA 1
ATOM 5547 C C . GLY A 1 719 ? -37.972 -5.707 4.047 1.00 89.31 719 GLY A C 1
ATOM 5548 O O . GLY A 1 719 ? -36.797 -6.070 4.023 1.00 89.31 719 GLY A O 1
ATOM 5549 N N . TRP A 1 720 ? -38.747 -5.783 2.961 1.00 89.06 720 TRP A N 1
ATOM 5550 C CA . TRP A 1 720 ? -38.282 -6.338 1.686 1.00 89.06 720 TRP A CA 1
ATOM 5551 C C . TRP A 1 720 ? -37.076 -5.580 1.106 1.00 89.06 720 TRP A C 1
ATOM 5553 O O . TRP A 1 720 ? -36.271 -6.176 0.391 1.00 89.06 720 TRP A O 1
ATOM 5563 N N . ILE A 1 721 ? -36.887 -4.296 1.448 1.00 88.00 721 ILE A N 1
ATOM 5564 C CA . ILE A 1 721 ? -35.717 -3.513 1.016 1.00 88.00 721 ILE A CA 1
ATOM 5565 C C . ILE A 1 721 ? -34.418 -4.102 1.577 1.00 88.00 721 ILE A C 1
ATOM 5567 O O . ILE A 1 721 ? -33.393 -4.091 0.893 1.00 88.00 721 ILE A O 1
ATOM 5571 N N . LEU A 1 722 ? -34.448 -4.667 2.788 1.00 88.50 722 LEU A N 1
ATOM 5572 C CA . LEU A 1 722 ? -33.273 -5.283 3.409 1.00 88.50 722 LEU A CA 1
ATOM 5573 C C . LEU A 1 722 ? -32.798 -6.531 2.654 1.00 88.50 722 LEU A C 1
ATOM 5575 O O . LEU A 1 722 ? -31.606 -6.832 2.673 1.00 88.50 722 LEU A O 1
ATOM 5579 N N . GLN A 1 723 ? -33.672 -7.209 1.901 1.00 87.06 723 GLN A N 1
ATOM 5580 C CA . GLN A 1 723 ? -33.237 -8.290 1.004 1.00 87.06 723 GLN A CA 1
ATOM 5581 C C . GLN A 1 723 ? -32.359 -7.778 -0.147 1.00 87.06 723 GLN A C 1
ATOM 5583 O O . GLN A 1 723 ? -31.549 -8.528 -0.700 1.00 87.06 723 GLN A O 1
ATOM 5588 N N . GLY A 1 724 ? -32.457 -6.487 -0.473 1.00 80.81 724 GLY A N 1
ATOM 5589 C CA . GLY A 1 724 ? -31.611 -5.824 -1.457 1.00 80.81 724 GLY A CA 1
ATOM 5590 C C . GLY A 1 724 ? -30.139 -5.714 -1.039 1.00 80.81 724 GLY A C 1
ATOM 5591 O O . GLY A 1 724 ? -29.300 -5.455 -1.899 1.00 80.81 724 GLY A O 1
ATOM 5592 N N . LEU A 1 725 ? -29.774 -5.979 0.228 1.00 84.31 725 LEU A N 1
ATOM 5593 C CA . LEU A 1 725 ? -28.363 -6.091 0.643 1.00 84.31 725 LEU A CA 1
ATOM 5594 C C . LEU A 1 725 ? -27.599 -7.068 -0.257 1.00 84.31 725 LEU A C 1
ATOM 5596 O O . LEU A 1 725 ? -26.489 -6.783 -0.710 1.00 84.31 725 LEU A O 1
ATOM 5600 N N . ARG A 1 726 ? -28.251 -8.176 -0.620 1.00 82.88 726 ARG A N 1
ATOM 5601 C CA . ARG A 1 726 ? -27.708 -9.199 -1.511 1.00 82.88 726 ARG A CA 1
ATOM 5602 C C . ARG A 1 726 ? -27.401 -8.689 -2.922 1.00 82.88 726 ARG A C 1
ATOM 5604 O O . ARG A 1 726 ? -26.560 -9.279 -3.597 1.00 82.88 726 ARG A O 1
ATOM 5611 N N . GLU A 1 727 ? -28.080 -7.644 -3.404 1.00 77.75 727 GLU A N 1
ATOM 5612 C CA . GLU A 1 727 ? -27.753 -7.007 -4.690 1.00 77.75 727 GLU A CA 1
ATOM 5613 C C . GLU A 1 727 ? -26.357 -6.387 -4.625 1.00 77.75 727 GLU A C 1
ATOM 5615 O O . GLU A 1 727 ? -25.545 -6.608 -5.520 1.00 77.75 727 GLU A O 1
ATOM 5620 N N . THR A 1 728 ? -26.045 -5.708 -3.519 1.00 77.44 728 THR A N 1
ATOM 5621 C CA . THR A 1 728 ? -24.757 -5.022 -3.325 1.00 77.44 728 THR A CA 1
ATOM 5622 C C . THR A 1 728 ? -23.587 -5.997 -3.210 1.00 77.44 728 THR A C 1
ATOM 5624 O O . THR A 1 728 ? -22.478 -5.701 -3.637 1.00 77.44 728 THR A O 1
ATOM 5627 N N . TRP A 1 729 ? -23.848 -7.214 -2.731 1.00 78.25 729 TRP A N 1
ATOM 5628 C CA . TRP A 1 729 ? -22.848 -8.270 -2.542 1.00 78.25 729 TRP A CA 1
ATOM 5629 C C . TRP A 1 729 ? -22.472 -9.012 -3.830 1.00 78.25 729 TRP A C 1
ATOM 5631 O O . TRP A 1 729 ? -21.581 -9.860 -3.836 1.00 78.25 729 TRP A O 1
ATOM 5641 N N . LYS A 1 730 ? -23.170 -8.725 -4.934 1.00 68.25 730 LYS A N 1
ATOM 5642 C CA . LYS A 1 730 ? -22.913 -9.321 -6.254 1.00 68.25 730 LYS A CA 1
ATOM 5643 C C . LYS A 1 730 ? -22.117 -8.407 -7.184 1.00 68.25 730 LYS A C 1
ATOM 5645 O O . LYS A 1 730 ? -21.696 -8.869 -8.243 1.00 68.25 730 LYS A O 1
ATOM 5650 N N . VAL A 1 731 ? -21.946 -7.132 -6.834 1.00 60.28 731 VAL A N 1
ATOM 5651 C CA . VAL A 1 731 ? -21.301 -6.130 -7.693 1.00 60.28 731 VAL A CA 1
ATOM 5652 C C . VAL A 1 731 ? -19.842 -5.952 -7.275 1.00 60.28 731 VAL A C 1
ATOM 5654 O O . VAL A 1 731 ? -19.545 -5.714 -6.110 1.00 60.28 731 VAL A O 1
ATOM 5657 N N . VAL A 1 732 ? -18.919 -6.036 -8.237 1.00 50.69 732 VAL A N 1
ATOM 5658 C CA . VAL A 1 732 ? -17.463 -5.896 -8.026 1.00 50.69 732 VAL A CA 1
ATOM 5659 C C . VAL A 1 732 ? -17.045 -4.415 -8.030 1.00 50.69 732 VAL A C 1
ATOM 5661 O O . VAL A 1 732 ? -16.072 -4.039 -8.669 1.00 50.69 732 VAL A O 1
ATOM 5664 N N . SER A 1 733 ? -17.808 -3.534 -7.376 1.00 51.91 733 SER A N 1
ATOM 5665 C CA . SER A 1 733 ? -17.512 -2.093 -7.367 1.00 51.91 733 SER A CA 1
ATOM 5666 C C . SER A 1 733 ? -17.618 -1.507 -5.965 1.00 51.91 733 SER A C 1
ATOM 5668 O O . SER A 1 733 ? -18.609 -0.868 -5.646 1.00 51.91 733 SER A O 1
ATOM 5670 N N . GLY A 1 734 ? -16.627 -1.729 -5.102 1.00 52.81 734 GLY A N 1
ATOM 5671 C CA . GLY A 1 734 ? -16.378 -0.863 -3.938 1.00 52.81 734 GLY A CA 1
ATOM 5672 C C . GLY A 1 734 ? -17.485 -0.707 -2.869 1.00 52.81 734 GLY A C 1
ATOM 5673 O O . GLY A 1 734 ? -17.316 0.094 -1.955 1.00 52.81 734 GLY A O 1
ATOM 5674 N N . ALA A 1 735 ? -18.618 -1.403 -2.986 1.00 62.19 735 ALA A N 1
ATOM 5675 C CA . ALA A 1 735 ? -19.912 -0.945 -2.470 1.00 62.19 735 ALA A CA 1
ATOM 5676 C C . ALA A 1 735 ? -20.651 -1.979 -1.613 1.00 62.19 735 ALA A C 1
ATOM 5678 O O . ALA A 1 735 ? -21.882 -1.965 -1.519 1.00 62.19 735 ALA A O 1
ATOM 5679 N N . TRP A 1 736 ? -19.910 -2.890 -0.986 1.00 80.69 736 TRP A N 1
ATOM 5680 C CA . TRP A 1 736 ? -20.493 -3.846 -0.055 1.00 80.69 736 TRP A CA 1
ATOM 5681 C C . TRP A 1 736 ? -21.171 -3.120 1.112 1.00 80.69 736 TRP A C 1
ATOM 5683 O O . TRP A 1 736 ? -20.520 -2.384 1.858 1.00 80.69 736 TRP A O 1
ATOM 5693 N N . MET A 1 737 ? -22.479 -3.317 1.286 1.00 87.19 737 MET A N 1
ATOM 5694 C CA . MET A 1 737 ? -23.196 -2.713 2.410 1.00 87.19 737 MET A CA 1
ATOM 5695 C C . MET A 1 737 ? -22.850 -3.444 3.709 1.00 87.19 737 MET A C 1
ATOM 5697 O O . MET A 1 737 ? -23.012 -4.661 3.822 1.00 87.19 737 MET A O 1
ATOM 5701 N N . GLN A 1 738 ? -22.374 -2.669 4.676 1.00 90.62 738 GLN A N 1
ATOM 5702 C CA . GLN A 1 738 ? -22.083 -3.062 6.047 1.00 90.62 738 GLN A CA 1
ATOM 5703 C C . GLN A 1 738 ? -23.352 -2.970 6.884 1.00 90.62 738 GLN A C 1
ATOM 5705 O O . GLN A 1 738 ? -24.205 -2.118 6.628 1.00 90.62 738 GLN A O 1
ATOM 5710 N N . HIS A 1 739 ? -23.468 -3.824 7.896 1.00 93.44 739 HIS A N 1
ATOM 5711 C CA . HIS A 1 739 ? -24.619 -3.829 8.788 1.00 93.44 739 HIS A CA 1
ATOM 5712 C C . HIS A 1 739 ? -24.235 -4.179 10.225 1.00 93.44 739 HIS A C 1
ATOM 5714 O O . HIS A 1 739 ? -23.194 -4.788 10.482 1.00 93.44 739 HIS A O 1
ATOM 5720 N N . ASP A 1 740 ? -25.095 -3.798 11.165 1.00 95.25 740 ASP A N 1
ATOM 5721 C CA . ASP A 1 740 ? -24.915 -4.097 12.584 1.00 95.25 740 ASP A CA 1
ATOM 5722 C C . ASP A 1 740 ? -25.233 -5.552 12.972 1.00 95.25 740 ASP A C 1
ATOM 5724 O O . ASP A 1 740 ? -25.561 -6.412 12.142 1.00 95.25 740 ASP A O 1
ATOM 5728 N N . ASP A 1 741 ? -25.103 -5.823 14.273 1.00 94.00 741 ASP A N 1
ATOM 5729 C CA . ASP A 1 741 ? -25.397 -7.112 14.891 1.00 94.00 741 ASP A CA 1
ATOM 5730 C C . ASP A 1 741 ? -26.882 -7.470 15.031 1.00 94.00 741 ASP A C 1
ATOM 5732 O O . ASP A 1 741 ? -27.197 -8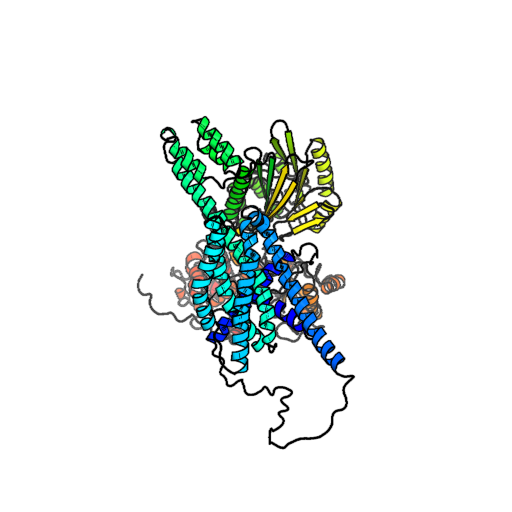.620 15.326 1.00 94.00 741 ASP A O 1
ATOM 5736 N N . GLY A 1 742 ? -27.786 -6.524 14.789 1.00 91.12 742 GLY A N 1
ATOM 5737 C CA . GLY A 1 742 ? -29.227 -6.727 14.773 1.00 91.12 742 GLY A CA 1
ATOM 5738 C C . GLY A 1 742 ? -29.736 -7.362 13.482 1.00 91.12 742 GLY A C 1
ATOM 5739 O O . GLY A 1 742 ? -30.866 -7.843 13.481 1.00 91.12 742 GLY A O 1
ATOM 5740 N N . ILE A 1 743 ? -28.932 -7.377 12.414 1.00 93.75 743 ILE A N 1
ATOM 5741 C CA . ILE A 1 743 ? -29.226 -8.086 11.163 1.00 93.75 743 ILE A CA 1
ATOM 5742 C C . ILE A 1 743 ? -28.500 -9.438 11.150 1.00 93.75 743 ILE A C 1
ATOM 5744 O O . ILE A 1 743 ? -27.264 -9.514 11.240 1.00 93.75 743 ILE A O 1
ATOM 5748 N N . GLU A 1 744 ? -29.284 -10.501 10.974 1.00 92.88 744 GLU A N 1
ATOM 5749 C CA . GLU A 1 744 ? -28.805 -11.862 10.734 1.00 92.88 744 GLU A CA 1
ATOM 5750 C C . GLU A 1 744 ? -29.068 -12.256 9.284 1.00 92.88 744 GLU A C 1
ATOM 5752 O O . GLU A 1 744 ? -30.176 -12.078 8.767 1.00 92.88 744 GLU A O 1
ATOM 5757 N N . VAL A 1 745 ? -28.051 -12.825 8.639 1.00 91.44 745 VAL A N 1
ATOM 5758 C CA . VAL A 1 745 ? -28.133 -13.302 7.258 1.00 91.44 745 VAL A CA 1
ATOM 5759 C C . VAL A 1 745 ? -27.819 -14.789 7.161 1.00 91.44 745 VAL A C 1
ATOM 5761 O O . VAL A 1 745 ? -26.998 -15.303 7.918 1.00 91.44 745 VAL A O 1
ATOM 5764 N N . ASP A 1 746 ? -28.493 -15.484 6.245 1.00 89.44 746 ASP A N 1
ATOM 5765 C CA . ASP A 1 746 ? -28.234 -16.896 5.960 1.00 89.44 746 ASP A CA 1
ATOM 5766 C C . ASP A 1 746 ? -27.006 -17.095 5.050 1.00 89.44 746 ASP A C 1
ATOM 5768 O O . ASP A 1 746 ? -26.465 -16.151 4.469 1.00 89.44 746 ASP A O 1
ATOM 5772 N N . ASP A 1 747 ? -26.606 -18.355 4.847 1.00 83.88 747 ASP A N 1
ATOM 5773 C CA . ASP A 1 747 ? -25.487 -18.740 3.968 1.00 83.88 747 ASP A CA 1
ATOM 5774 C C . ASP A 1 747 ? -25.676 -18.322 2.493 1.00 83.88 747 ASP A C 1
ATOM 5776 O O . ASP A 1 747 ? -24.748 -18.394 1.686 1.00 83.88 747 ASP A O 1
ATOM 5780 N N . ARG A 1 748 ? -26.894 -17.931 2.096 1.00 81.62 748 ARG A N 1
ATOM 5781 C CA . ARG A 1 748 ? -27.235 -17.475 0.738 1.00 81.62 748 ARG A CA 1
ATOM 5782 C C . ARG A 1 748 ? -27.299 -15.949 0.637 1.00 81.62 748 ARG A C 1
ATOM 5784 O O . ARG A 1 748 ? -27.521 -15.430 -0.466 1.00 81.62 748 ARG A O 1
ATOM 5791 N N . GLY A 1 749 ? -27.091 -15.262 1.756 1.00 81.62 749 GLY A N 1
ATOM 5792 C CA . GLY A 1 749 ? -27.108 -13.822 1.914 1.00 81.62 749 GLY A CA 1
ATOM 5793 C C . GLY A 1 749 ? -28.496 -13.190 1.988 1.00 81.62 749 GLY A C 1
ATOM 5794 O O . GLY A 1 749 ? -28.633 -12.025 1.627 1.00 81.62 749 GLY A O 1
ATOM 5795 N N . HIS A 1 750 ? -29.524 -13.937 2.395 1.00 88.62 750 HIS A N 1
ATOM 5796 C CA . HIS A 1 750 ? -30.837 -13.368 2.711 1.00 88.62 750 HIS A CA 1
ATOM 5797 C C . HIS A 1 750 ? -30.886 -12.919 4.159 1.00 88.62 750 HIS A C 1
ATOM 5799 O O . HIS A 1 750 ? -30.383 -13.613 5.041 1.00 88.62 750 HIS A O 1
ATOM 5805 N N . VAL A 1 751 ? -31.561 -11.801 4.405 1.00 91.62 751 VAL A N 1
ATOM 5806 C CA . VAL A 1 751 ? -31.843 -11.343 5.764 1.00 91.62 751 VAL A CA 1
ATOM 5807 C C . VAL A 1 751 ? -32.915 -12.242 6.370 1.00 91.62 751 VAL A C 1
ATOM 5809 O O . VAL A 1 751 ? -34.015 -12.353 5.830 1.00 91.62 751 VAL A O 1
ATOM 5812 N N . VAL A 1 752 ? -32.575 -12.907 7.474 1.00 93.81 752 VAL A N 1
ATOM 5813 C CA . VAL A 1 752 ? -33.449 -13.854 8.185 1.00 93.81 752 VAL A CA 1
ATOM 5814 C C . VAL A 1 752 ? -34.152 -13.167 9.347 1.00 93.81 752 VAL A C 1
ATOM 5816 O O . VAL A 1 752 ? -35.331 -13.420 9.605 1.00 93.81 752 VAL A O 1
ATOM 5819 N N . SER A 1 753 ? -33.434 -12.295 10.054 1.00 94.31 753 SER A N 1
ATOM 5820 C CA . SER A 1 753 ? -33.953 -11.595 11.220 1.00 94.31 753 SER A CA 1
ATOM 5821 C C . SER A 1 753 ? -33.404 -10.172 11.316 1.00 94.31 753 SER A C 1
ATOM 5823 O O . SER A 1 753 ? -32.298 -9.873 10.858 1.00 94.31 753 SER A O 1
ATOM 5825 N N . VAL A 1 754 ? -34.221 -9.292 11.894 1.00 92.69 754 VAL A N 1
ATOM 5826 C CA . VAL A 1 754 ? -33.892 -7.900 12.206 1.00 92.69 754 VAL A CA 1
ATOM 5827 C C . VAL A 1 754 ? -34.321 -7.636 13.642 1.00 92.69 754 VAL A C 1
ATOM 5829 O O . VAL A 1 754 ? -35.450 -7.949 14.031 1.00 92.69 754 VAL A O 1
ATOM 5832 N N . ALA A 1 755 ? -33.412 -7.095 14.451 1.00 86.81 755 ALA A N 1
ATOM 5833 C CA . ALA A 1 755 ? -33.620 -6.832 15.874 1.00 86.81 755 ALA A CA 1
ATOM 5834 C C . ALA A 1 755 ? -34.116 -8.071 16.660 1.00 86.81 755 ALA A C 1
ATOM 5836 O O . ALA A 1 755 ? -34.950 -7.968 17.564 1.00 86.81 755 ALA A O 1
ATOM 5837 N N . GLY A 1 756 ? -33.617 -9.262 16.300 1.00 86.88 756 GLY A N 1
ATOM 5838 C CA . GLY A 1 756 ? -33.955 -10.535 16.951 1.00 86.88 756 GLY A CA 1
ATOM 5839 C C . GLY A 1 756 ? -35.346 -11.090 16.617 1.00 86.88 756 GLY A C 1
ATOM 5840 O O . GLY A 1 756 ? -35.798 -12.033 17.267 1.00 86.88 756 GLY A O 1
ATOM 5841 N N . LYS A 1 757 ? -36.045 -10.523 15.625 1.00 90.81 757 LYS A N 1
ATOM 5842 C CA . LYS A 1 757 ? -37.325 -11.031 15.108 1.00 90.81 757 LYS A CA 1
ATOM 5843 C C . LYS A 1 757 ? -37.166 -11.451 13.653 1.00 90.81 757 LYS A C 1
ATOM 5845 O O . LYS A 1 757 ? -36.434 -10.800 12.917 1.00 90.81 757 LYS A O 1
ATOM 5850 N N . ALA A 1 758 ? -37.867 -12.508 13.236 1.00 94.56 758 ALA A N 1
ATOM 5851 C CA . ALA A 1 758 ? -37.907 -12.910 11.829 1.00 94.56 758 ALA A CA 1
ATOM 5852 C C . ALA A 1 758 ? -38.319 -11.722 10.942 1.00 94.56 758 ALA A C 1
ATOM 5854 O O . ALA A 1 758 ? -39.192 -10.944 11.338 1.00 94.56 758 ALA A O 1
ATOM 5855 N N . LEU A 1 759 ? -37.674 -11.578 9.783 1.00 94.19 759 LEU A N 1
ATOM 5856 C CA . LEU A 1 759 ? -37.971 -10.492 8.852 1.00 94.19 759 LEU A CA 1
ATOM 5857 C C . LEU A 1 759 ? -39.428 -10.583 8.375 1.00 94.19 759 LEU A C 1
ATOM 5859 O O . LEU A 1 759 ? -39.851 -11.602 7.831 1.00 94.19 759 LEU A O 1
ATOM 5863 N N . ASP A 1 760 ? -40.168 -9.496 8.558 1.00 93.75 760 ASP A N 1
ATOM 5864 C CA . ASP A 1 760 ? -41.474 -9.265 7.957 1.00 93.75 760 ASP A CA 1
ATOM 5865 C C . ASP A 1 760 ? -41.269 -8.381 6.724 1.00 93.75 760 ASP A C 1
ATOM 5867 O O . ASP A 1 760 ? -40.983 -7.194 6.847 1.00 93.75 760 ASP A O 1
ATOM 5871 N N . GLU A 1 761 ? -41.354 -8.955 5.525 1.00 90.25 761 GLU A N 1
ATOM 5872 C CA . GLU A 1 761 ? -41.056 -8.230 4.284 1.00 90.25 761 GLU A CA 1
ATOM 5873 C C . GLU A 1 761 ? -41.984 -7.025 4.052 1.00 90.25 761 GLU A C 1
ATOM 5875 O O . GLU A 1 761 ? -41.540 -6.007 3.518 1.00 90.25 761 GLU A O 1
ATOM 5880 N N . ASP A 1 762 ? -43.231 -7.101 4.519 1.00 90.75 762 ASP A N 1
ATOM 5881 C CA . ASP A 1 762 ? -44.213 -6.015 4.419 1.00 90.75 762 ASP A CA 1
ATOM 5882 C C . ASP A 1 762 ? -44.175 -5.072 5.638 1.00 90.75 762 ASP A C 1
ATOM 5884 O O . ASP A 1 762 ? -44.769 -3.988 5.624 1.00 90.75 762 ASP A O 1
ATOM 5888 N N . GLY A 1 763 ? -43.460 -5.466 6.694 1.00 89.00 763 GLY A N 1
ATOM 5889 C CA . GLY A 1 763 ? -43.263 -4.681 7.906 1.00 89.00 763 GLY A CA 1
ATOM 5890 C C . GLY A 1 763 ? -42.437 -3.419 7.652 1.00 89.00 763 GLY A C 1
ATOM 5891 O O . GLY A 1 763 ? -41.575 -3.383 6.780 1.00 89.00 763 GLY A O 1
ATOM 5892 N N . THR A 1 764 ? -42.688 -2.356 8.419 1.00 89.69 764 THR A N 1
ATOM 5893 C CA . THR A 1 764 ? -41.892 -1.117 8.359 1.00 89.69 764 THR A CA 1
ATOM 5894 C C . THR A 1 764 ? -40.798 -1.143 9.420 1.00 89.69 764 THR A C 1
ATOM 5896 O O . THR A 1 764 ? -41.086 -1.373 10.593 1.00 89.69 764 THR A O 1
ATOM 5899 N N . TYR A 1 765 ? -39.567 -0.863 9.003 1.00 90.19 765 TYR A N 1
ATOM 5900 C CA . TYR A 1 765 ? -38.375 -0.813 9.843 1.00 90.19 765 TYR A CA 1
ATOM 5901 C C . TYR A 1 765 ? -37.761 0.580 9.811 1.00 90.19 765 TYR A C 1
ATOM 5903 O O . TYR A 1 765 ? -37.726 1.239 8.771 1.00 90.19 765 TYR A O 1
ATOM 5911 N N . ARG A 1 766 ? -37.235 1.018 10.949 1.00 89.44 766 ARG A N 1
ATOM 5912 C CA . ARG A 1 766 ? -36.438 2.236 11.075 1.00 89.44 766 ARG A CA 1
ATOM 5913 C C . ARG A 1 766 ? -34.969 1.889 10.919 1.00 89.44 766 ARG A C 1
ATOM 5915 O O . ARG A 1 766 ? -34.366 1.291 11.806 1.00 89.44 766 ARG A O 1
ATOM 5922 N N . ILE A 1 767 ? -34.411 2.261 9.776 1.00 90.06 767 ILE A N 1
ATOM 5923 C CA . ILE A 1 767 ? -33.066 1.884 9.356 1.00 90.06 767 ILE A CA 1
ATOM 5924 C C . ILE A 1 767 ? -32.162 3.114 9.402 1.00 90.06 767 ILE A C 1
ATOM 5926 O O . ILE A 1 767 ? -32.410 4.102 8.710 1.00 90.06 767 ILE A O 1
ATOM 5930 N N . GLY A 1 768 ? -31.105 3.057 10.208 1.00 90.50 768 GLY A N 1
ATOM 5931 C CA . GLY A 1 768 ? -30.047 4.061 10.224 1.00 90.50 768 GLY A CA 1
ATOM 5932 C C . GLY A 1 768 ? -29.126 3.896 9.018 1.00 90.50 768 GLY A C 1
ATOM 5933 O O . GLY A 1 768 ? -28.586 2.818 8.783 1.00 90.50 768 GLY A O 1
ATOM 5934 N N . THR A 1 769 ? -28.935 4.950 8.235 1.00 88.88 769 THR A N 1
ATOM 5935 C CA . THR A 1 769 ? -28.124 4.901 7.017 1.00 88.88 769 THR A CA 1
ATOM 5936 C C . THR A 1 769 ? -27.580 6.271 6.604 1.00 88.88 769 THR A C 1
ATOM 5938 O O . THR A 1 769 ? -27.895 7.271 7.235 1.00 88.88 769 THR A O 1
ATOM 5941 N N . THR A 1 770 ? -26.735 6.357 5.574 1.00 86.75 770 THR A N 1
ATOM 5942 C CA . THR A 1 770 ? -26.168 7.635 5.108 1.00 86.75 770 THR A CA 1
ATOM 5943 C C . THR A 1 770 ? -27.132 8.388 4.192 1.00 86.75 770 THR A C 1
ATOM 5945 O O . THR A 1 770 ? -28.004 7.798 3.555 1.00 86.75 770 THR A O 1
ATOM 5948 N N . ARG A 1 771 ? -26.962 9.710 4.048 1.00 75.81 771 ARG A N 1
ATOM 5949 C CA . ARG A 1 771 ? -27.844 10.541 3.194 1.00 75.81 771 ARG A CA 1
ATOM 5950 C C . ARG A 1 771 ? -27.949 10.052 1.741 1.00 75.81 771 ARG A C 1
ATOM 5952 O O . ARG A 1 771 ? -28.965 10.270 1.090 1.00 75.81 771 ARG A O 1
ATOM 5959 N N . ARG A 1 772 ? -26.894 9.415 1.220 1.00 67.25 772 ARG A N 1
ATOM 5960 C CA . ARG A 1 772 ? -26.824 8.883 -0.155 1.00 67.25 772 ARG A CA 1
ATOM 5961 C C . ARG A 1 772 ? -27.205 7.398 -0.251 1.00 67.25 772 ARG A C 1
ATOM 5963 O O . ARG A 1 772 ? -26.877 6.758 -1.249 1.00 67.25 772 ARG A O 1
ATOM 5970 N N . PHE A 1 773 ? -27.865 6.842 0.767 1.00 66.56 773 PHE A N 1
ATOM 5971 C CA . PHE A 1 773 ? -28.242 5.430 0.825 1.00 66.56 773 PHE A CA 1
ATOM 5972 C C . PHE A 1 773 ? -28.907 4.942 -0.466 1.00 66.56 773 PHE A C 1
ATOM 5974 O O . PHE A 1 773 ? -29.873 5.526 -0.942 1.00 66.56 773 PHE A O 1
ATOM 5981 N N . GLY A 1 774 ? -28.378 3.870 -1.054 1.00 58.00 774 GLY A N 1
ATOM 5982 C CA . GLY A 1 774 ? -29.021 3.144 -2.150 1.00 58.00 774 GLY A CA 1
ATOM 5983 C C . GLY A 1 774 ? -29.154 3.861 -3.502 1.00 58.00 774 GLY A C 1
ATOM 5984 O O . GLY A 1 774 ? -29.370 3.163 -4.487 1.00 58.00 774 GLY A O 1
ATOM 5985 N N . ILE A 1 775 ? -28.954 5.185 -3.606 1.00 52.41 775 ILE A N 1
ATOM 5986 C CA . ILE A 1 775 ? -29.200 5.969 -4.840 1.00 52.41 775 ILE A CA 1
ATOM 5987 C C . ILE A 1 775 ? -28.351 5.476 -6.029 1.00 52.41 775 ILE A C 1
ATOM 5989 O O . ILE A 1 775 ? -28.772 5.602 -7.174 1.00 52.41 775 ILE A O 1
ATOM 5993 N N . GLN A 1 776 ? -27.188 4.871 -5.773 1.00 51.91 776 GLN A N 1
ATOM 5994 C CA . GLN A 1 776 ? -26.305 4.327 -6.816 1.00 51.91 776 GLN A CA 1
ATOM 5995 C C . GLN A 1 776 ? -26.168 2.793 -6.797 1.00 51.91 776 GLN A C 1
ATOM 5997 O O . GLN A 1 776 ? -25.567 2.237 -7.710 1.00 51.91 776 GLN A O 1
ATOM 6002 N N . LEU A 1 777 ? -26.681 2.099 -5.770 1.00 56.75 777 LEU A N 1
ATOM 6003 C CA . LEU A 1 777 ? -26.221 0.738 -5.429 1.00 56.75 777 LEU A CA 1
ATOM 6004 C C . LEU A 1 777 ? -27.330 -0.267 -5.097 1.00 56.75 777 LEU A C 1
ATOM 6006 O O . LEU A 1 777 ? -27.122 -1.466 -5.259 1.00 56.75 777 LEU A O 1
ATOM 6010 N N . MET A 1 778 ? -28.501 0.199 -4.655 1.00 69.12 778 MET A N 1
ATOM 6011 C CA . MET A 1 778 ? -29.661 -0.653 -4.381 1.00 69.12 778 MET A CA 1
ATOM 6012 C C . MET A 1 778 ? -30.823 -0.155 -5.227 1.00 69.12 778 MET A C 1
ATOM 6014 O O . MET A 1 778 ? -31.511 0.802 -4.867 1.00 69.12 778 MET A O 1
ATOM 6018 N N . SER A 1 779 ? -31.034 -0.815 -6.364 1.00 66.75 779 SER A N 1
ATOM 6019 C CA . SER A 1 779 ? -32.073 -0.445 -7.330 1.00 66.75 779 SER A CA 1
ATOM 6020 C C . SER A 1 779 ? -33.466 -0.389 -6.688 1.00 66.75 779 SER A C 1
ATOM 6022 O O . SER A 1 779 ? -34.270 0.494 -6.996 1.00 66.75 779 SER A O 1
ATOM 6024 N N . SER A 1 780 ? -33.704 -1.275 -5.720 1.00 72.50 780 SER A N 1
ATOM 6025 C CA . SER A 1 780 ? -34.884 -1.350 -4.859 1.00 72.50 780 SER A CA 1
ATOM 6026 C C . SER A 1 780 ? -35.119 -0.084 -4.026 1.00 72.50 780 SER A C 1
ATOM 6028 O O . SER A 1 780 ? -36.235 0.436 -4.010 1.00 72.50 780 SER A O 1
ATOM 6030 N N . VAL A 1 781 ? -34.078 0.456 -3.385 1.00 75.38 781 VAL A N 1
ATOM 6031 C CA . VAL A 1 781 ? -34.154 1.682 -2.565 1.00 75.38 781 VAL A CA 1
ATOM 6032 C C . VAL A 1 781 ? -34.383 2.907 -3.438 1.00 75.38 781 VAL A C 1
ATOM 6034 O O . VAL A 1 781 ? -35.270 3.713 -3.152 1.00 75.38 781 VAL A O 1
ATOM 6037 N N . ALA A 1 782 ? -33.600 3.037 -4.515 1.00 72.44 782 ALA A N 1
ATOM 6038 C CA . ALA A 1 782 ? -33.728 4.149 -5.449 1.00 72.44 782 ALA A CA 1
ATOM 6039 C C . ALA A 1 782 ? -35.154 4.209 -6.020 1.00 72.44 782 ALA A C 1
ATOM 6041 O O . ALA A 1 782 ? -35.812 5.244 -5.924 1.00 72.44 782 ALA A O 1
ATOM 6042 N N . SER A 1 783 ? -35.672 3.065 -6.481 1.00 77.38 783 SER A N 1
ATOM 6043 C CA . SER A 1 783 ? -37.041 2.945 -6.995 1.00 77.38 783 SER A CA 1
ATOM 6044 C C . SER A 1 783 ? -38.097 3.280 -5.938 1.00 77.38 783 SER A C 1
ATOM 6046 O O . SER A 1 783 ? -39.066 3.975 -6.241 1.00 77.38 783 SER A O 1
ATOM 6048 N N . TYR A 1 784 ? -37.926 2.815 -4.694 1.00 82.75 784 TYR A N 1
ATOM 6049 C CA . TYR A 1 784 ? -38.873 3.085 -3.607 1.00 82.75 784 TYR A CA 1
ATOM 6050 C C . TYR A 1 784 ? -38.987 4.585 -3.317 1.00 82.75 784 TYR A C 1
ATOM 6052 O O . TYR A 1 784 ? -40.086 5.134 -3.254 1.00 82.75 784 TYR A O 1
ATOM 6060 N N . TRP A 1 785 ? -37.853 5.273 -3.209 1.00 82.06 785 TRP A N 1
ATOM 6061 C CA . TRP A 1 785 ? -37.822 6.706 -2.937 1.00 82.06 785 TRP A CA 1
ATOM 6062 C C . TRP A 1 785 ? -38.130 7.589 -4.145 1.00 82.06 785 TRP A C 1
ATOM 6064 O O . TRP A 1 785 ? -38.515 8.738 -3.956 1.00 82.06 785 TRP A O 1
ATOM 6074 N N . GLU A 1 786 ? -37.948 7.111 -5.375 1.00 80.88 786 GLU A N 1
ATOM 6075 C CA . GLU A 1 786 ? -38.478 7.786 -6.568 1.00 80.88 786 GLU A CA 1
ATOM 6076 C C . GLU A 1 786 ? -40.007 7.748 -6.596 1.00 80.88 786 GLU A C 1
ATOM 6078 O O . GLU A 1 786 ? -40.645 8.742 -6.939 1.00 80.88 786 GLU A O 1
ATOM 6083 N N . GLN A 1 787 ? -40.601 6.623 -6.191 1.00 84.44 787 GLN A N 1
ATOM 6084 C CA . GLN A 1 787 ? -42.054 6.475 -6.096 1.00 84.44 787 GLN A CA 1
ATOM 6085 C C . GLN A 1 787 ? -42.643 7.199 -4.877 1.00 84.44 787 GLN A C 1
ATOM 6087 O O . GLN A 1 787 ? -43.807 7.597 -4.915 1.00 84.44 787 GLN A O 1
ATOM 6092 N N . ARG A 1 788 ? -41.857 7.355 -3.803 1.00 83.81 788 ARG A N 1
ATOM 6093 C CA . ARG A 1 788 ? -42.259 7.946 -2.515 1.00 83.81 788 ARG A CA 1
ATOM 6094 C C . ARG A 1 788 ? -41.240 8.997 -2.032 1.00 83.81 788 ARG A C 1
ATOM 6096 O O . ARG A 1 788 ? -40.575 8.784 -1.012 1.00 83.81 788 ARG A O 1
ATOM 6103 N N . PRO A 1 789 ? -41.060 10.121 -2.751 1.00 81.00 789 PRO A N 1
ATOM 6104 C CA . PRO A 1 789 ? -40.060 11.134 -2.407 1.00 81.00 789 PRO A CA 1
ATOM 6105 C C . PRO A 1 789 ? -40.322 11.805 -1.053 1.00 81.00 789 PRO A C 1
ATOM 6107 O O . PRO A 1 789 ? -39.384 12.284 -0.422 1.00 81.00 789 PRO A O 1
ATOM 6110 N N . GLU A 1 790 ? -41.571 11.807 -0.583 1.00 81.75 790 GLU A N 1
ATOM 6111 C CA . GLU A 1 790 ? -41.975 12.337 0.720 1.00 81.75 790 GLU A CA 1
ATOM 6112 C C . GLU A 1 790 ? -41.469 11.511 1.912 1.00 81.75 790 GLU A C 1
ATOM 6114 O O . GLU A 1 790 ? -41.454 12.015 3.029 1.00 81.75 790 GLU A O 1
ATOM 6119 N N . LEU A 1 791 ? -41.052 10.259 1.682 1.00 80.00 791 LEU A N 1
ATOM 6120 C CA . LEU A 1 791 ? -40.484 9.374 2.707 1.00 80.00 791 LEU A CA 1
ATOM 6121 C C . LEU A 1 791 ? -38.952 9.470 2.794 1.00 80.00 791 LEU A C 1
ATOM 6123 O O . LEU A 1 791 ? -38.328 8.725 3.552 1.00 80.00 791 LEU A O 1
ATOM 6127 N N . ARG A 1 792 ? -38.319 10.357 2.013 1.00 78.38 792 ARG A N 1
ATOM 6128 C CA . ARG A 1 792 ? -36.881 10.615 2.141 1.00 78.38 792 ARG A CA 1
ATOM 6129 C C . ARG A 1 792 ? -36.605 11.368 3.448 1.00 78.38 792 ARG A C 1
ATOM 6131 O O . ARG A 1 792 ? -37.273 12.371 3.706 1.00 78.38 792 ARG A O 1
ATOM 6138 N N . PRO A 1 793 ? -35.604 10.947 4.241 1.00 77.88 793 PRO A N 1
ATOM 6139 C CA . PRO A 1 793 ? -35.193 11.690 5.427 1.00 77.88 793 PRO A CA 1
ATOM 6140 C C . PRO A 1 793 ? -34.839 13.141 5.086 1.00 77.88 793 PRO A C 1
ATOM 6142 O O . PRO A 1 793 ? -34.208 13.414 4.059 1.00 77.88 793 PRO A O 1
ATOM 6145 N N . HIS A 1 794 ? -35.241 14.074 5.948 1.00 75.50 794 HIS A N 1
ATOM 6146 C CA . HIS A 1 794 ? -34.937 15.489 5.755 1.00 75.50 794 HIS A CA 1
ATOM 6147 C C . HIS A 1 794 ? -33.425 15.734 5.920 1.00 75.50 794 HIS A C 1
ATOM 6149 O O . HIS A 1 794 ? -32.822 15.165 6.826 1.00 75.50 794 HIS A O 1
ATOM 6155 N N . PRO A 1 795 ? -32.778 16.604 5.120 1.00 71.00 795 PRO A N 1
ATOM 6156 C CA . PRO A 1 795 ? -31.336 16.842 5.241 1.00 71.00 795 PRO A CA 1
ATOM 6157 C C . PRO A 1 795 ? -30.879 17.292 6.637 1.00 71.00 795 PRO A C 1
ATOM 6159 O O . PRO A 1 795 ? -29.761 16.990 7.037 1.00 71.00 795 PRO A O 1
ATOM 6162 N N . GLU A 1 796 ? -31.738 17.994 7.378 1.00 76.56 796 GLU A N 1
ATOM 6163 C CA . GLU A 1 796 ? -31.452 18.463 8.745 1.00 76.56 796 GLU A CA 1
ATOM 6164 C C . GLU A 1 796 ? -31.580 17.366 9.814 1.00 76.56 796 GLU A C 1
ATOM 6166 O O . GLU A 1 796 ? -31.170 17.583 10.948 1.00 76.56 796 GLU A O 1
ATOM 6171 N N . SER A 1 797 ? -32.124 16.187 9.483 1.00 79.44 797 SER A N 1
ATOM 6172 C CA . SER A 1 797 ? -32.201 15.058 10.422 1.00 79.44 797 SER A CA 1
ATOM 6173 C C . SER A 1 797 ? -30.919 14.221 10.461 1.00 79.44 797 SER A C 1
ATOM 6175 O O . SER A 1 797 ? -30.894 13.172 11.102 1.00 79.44 797 SER A O 1
ATOM 6177 N N . ALA A 1 798 ? -29.889 14.619 9.714 1.00 85.12 798 ALA A N 1
ATOM 6178 C CA . ALA A 1 798 ? -28.619 13.916 9.657 1.00 85.12 798 ALA A CA 1
ATOM 6179 C C . ALA A 1 798 ? -27.733 14.293 10.847 1.00 85.12 798 ALA A C 1
ATOM 6181 O O . ALA A 1 798 ? -27.593 15.467 11.181 1.00 85.12 798 ALA A O 1
ATOM 6182 N N . VAL A 1 799 ? -27.118 13.289 11.469 1.00 87.12 799 VAL A N 1
ATOM 6183 C CA . VAL A 1 799 ? -26.242 13.464 12.630 1.00 87.12 799 VAL A CA 1
ATOM 6184 C C . VAL A 1 799 ? -24.833 12.976 12.281 1.00 87.12 799 VAL A C 1
ATOM 6186 O O . VAL A 1 799 ? -24.700 11.848 11.797 1.00 87.12 799 VAL A O 1
ATOM 6189 N N . PRO A 1 800 ? -23.774 13.765 12.540 1.00 90.75 800 PRO A N 1
ATOM 6190 C CA . PRO A 1 800 ? -22.395 13.321 12.347 1.00 90.75 800 PRO A CA 1
ATOM 6191 C C . PRO A 1 800 ? -22.065 12.083 13.190 1.00 90.75 800 PRO A C 1
ATOM 6193 O O . PRO A 1 800 ? -22.284 12.070 14.407 1.00 90.75 800 PRO A O 1
ATOM 6196 N N . VAL A 1 801 ? -21.514 11.043 12.556 1.00 92.12 801 VAL A N 1
ATOM 6197 C CA . VAL A 1 801 ? -21.264 9.743 13.205 1.00 92.12 801 VAL A CA 1
ATOM 6198 C C . VAL A 1 801 ? -20.268 9.858 14.358 1.00 92.12 801 VAL A C 1
ATOM 6200 O O . VAL A 1 801 ? -20.485 9.263 15.413 1.00 92.12 801 VAL A O 1
ATOM 6203 N N . HIS A 1 802 ? -19.203 10.648 14.202 1.00 92.62 802 HIS A N 1
ATOM 6204 C CA . HIS A 1 802 ? -18.193 10.820 15.254 1.00 92.62 802 HIS A CA 1
ATOM 6205 C C . HIS A 1 802 ? -18.786 11.447 16.510 1.00 92.62 802 HIS A C 1
ATOM 6207 O O . HIS A 1 802 ? -18.610 10.916 17.604 1.00 92.62 802 HIS A O 1
ATOM 6213 N N . SER A 1 803 ? -19.533 12.545 16.359 1.00 90.19 803 SER A N 1
ATOM 6214 C CA . SER A 1 803 ? -20.190 13.219 17.482 1.00 90.19 803 SER A CA 1
ATOM 6215 C C . SER A 1 803 ? -21.193 12.301 18.176 1.00 90.19 803 SER A C 1
ATOM 6217 O O . SER A 1 803 ? -21.232 12.256 19.404 1.00 90.19 803 SER A O 1
ATOM 6219 N N . LEU A 1 804 ? -21.964 11.534 17.398 1.00 91.12 804 LEU A N 1
ATOM 6220 C CA . LEU A 1 804 ? -22.926 10.565 17.913 1.00 91.12 804 LEU A CA 1
ATOM 6221 C C . LEU A 1 804 ? -22.245 9.466 18.749 1.00 91.12 804 LEU A C 1
ATOM 6223 O O . LEU A 1 804 ? -22.663 9.203 19.878 1.00 91.12 804 LEU A O 1
ATOM 6227 N N . LEU A 1 805 ? -21.184 8.848 18.221 1.00 94.25 805 LEU A N 1
ATOM 6228 C CA . LEU A 1 805 ? -20.444 7.782 18.901 1.00 94.25 805 LEU A CA 1
ATOM 6229 C C . LEU A 1 805 ? -19.722 8.286 20.152 1.00 94.25 805 LEU A C 1
ATOM 6231 O O . LEU A 1 805 ? -19.858 7.685 21.216 1.00 94.25 805 LEU A O 1
ATOM 6235 N N . LEU A 1 806 ? -19.002 9.407 20.053 1.00 93.31 806 LEU A N 1
ATOM 6236 C CA . LEU A 1 806 ? -18.284 9.983 21.190 1.00 93.31 806 LEU A CA 1
ATOM 6237 C C . LEU A 1 806 ? -19.244 10.382 22.316 1.00 93.31 806 LEU A C 1
ATOM 6239 O O . LEU A 1 806 ? -18.963 10.105 23.481 1.00 93.31 806 LEU A O 1
ATOM 6243 N N . HIS A 1 807 ? -20.404 10.962 21.989 1.00 90.00 807 HIS A N 1
ATOM 6244 C CA . HIS A 1 807 ? -21.428 11.279 22.985 1.00 90.00 807 HIS A CA 1
ATOM 6245 C C . HIS A 1 807 ? -21.977 10.015 23.662 1.00 90.00 807 HIS A C 1
ATOM 6247 O O . HIS A 1 807 ? -22.085 9.954 24.887 1.00 90.00 807 HIS A O 1
ATOM 6253 N N . TYR A 1 808 ? -22.272 8.975 22.878 1.00 91.38 808 TYR A N 1
ATOM 6254 C CA . TYR A 1 808 ? -22.754 7.697 23.400 1.00 91.38 808 TYR A CA 1
ATOM 6255 C C . TYR A 1 808 ? -21.734 7.002 24.313 1.00 91.38 808 TYR A C 1
ATOM 6257 O O . TYR A 1 808 ? -22.087 6.484 25.378 1.00 91.38 808 TYR A O 1
ATOM 6265 N N . TRP A 1 809 ? -20.456 7.004 23.937 1.00 94.12 809 TRP A N 1
ATOM 6266 C CA . TRP A 1 809 ? -19.392 6.431 24.758 1.00 94.12 809 TRP A CA 1
ATOM 6267 C C . TRP A 1 809 ? -19.128 7.250 26.020 1.00 94.12 809 TRP A C 1
ATOM 6269 O O . TRP A 1 809 ? -18.959 6.657 27.086 1.00 94.12 809 TRP A O 1
ATOM 6279 N N . ALA A 1 810 ? -19.195 8.580 25.942 1.00 91.69 810 ALA A N 1
ATOM 6280 C CA . ALA A 1 810 ? -19.143 9.447 27.114 1.00 91.69 810 ALA A CA 1
ATOM 6281 C C . ALA A 1 810 ? -20.284 9.147 28.104 1.00 91.69 810 ALA A C 1
ATOM 6283 O O . ALA A 1 810 ? -20.044 9.072 29.309 1.00 91.69 810 ALA A O 1
ATOM 6284 N N . GLU A 1 811 ? -21.502 8.872 27.624 1.00 88.38 811 GLU A N 1
ATOM 6285 C CA . GLU A 1 811 ? -22.610 8.433 28.484 1.00 88.38 811 GLU A CA 1
ATOM 6286 C C . GLU A 1 811 ? -22.330 7.080 29.145 1.00 88.38 811 GLU A C 1
ATOM 6288 O O . GLU A 1 811 ? -22.509 6.947 30.356 1.00 88.38 811 GLU A O 1
ATOM 6293 N N . LYS A 1 812 ? -21.806 6.089 28.409 1.00 88.94 812 LYS A N 1
ATOM 6294 C CA . LYS A 1 812 ? -21.386 4.804 29.004 1.00 88.94 812 LYS A CA 1
ATOM 6295 C C . LYS A 1 812 ? -20.335 4.992 30.102 1.00 88.94 812 LYS A C 1
ATOM 6297 O O . LYS A 1 812 ? -20.406 4.329 31.139 1.00 88.94 812 LYS A O 1
ATOM 6302 N N . VAL A 1 813 ? -19.354 5.861 29.866 1.00 91.00 813 VAL A N 1
ATOM 6303 C CA . VAL A 1 813 ? -18.304 6.193 30.836 1.00 91.00 813 VAL A CA 1
ATOM 6304 C C . VAL A 1 813 ? -18.920 6.847 32.070 1.00 91.00 813 VAL A C 1
ATOM 6306 O O . VAL A 1 813 ? -18.697 6.372 33.184 1.00 91.00 813 VAL A O 1
ATOM 6309 N N . TRP A 1 814 ? -19.769 7.857 31.884 1.00 90.25 814 TRP A N 1
ATOM 6310 C CA . TRP A 1 814 ? -20.423 8.544 32.991 1.00 90.25 814 TRP A CA 1
ATOM 6311 C C . TRP A 1 814 ? -21.330 7.623 33.812 1.00 90.25 814 TRP A C 1
ATOM 6313 O O . TRP A 1 814 ? -21.319 7.695 35.036 1.00 90.25 814 TRP A O 1
ATOM 6323 N N . VAL A 1 815 ? -22.078 6.710 33.184 1.00 86.69 815 VAL A N 1
ATOM 6324 C CA . VAL A 1 815 ? -22.908 5.726 33.904 1.00 86.69 815 VAL A CA 1
ATOM 6325 C C . VAL A 1 815 ? -22.063 4.861 34.845 1.00 86.69 815 VAL A C 1
ATOM 6327 O O . VAL A 1 815 ? -22.507 4.559 35.953 1.00 86.69 815 VAL A O 1
ATOM 6330 N N . ARG A 1 816 ? -20.838 4.495 34.449 1.00 87.88 816 ARG A N 1
ATOM 6331 C CA . ARG A 1 816 ? -19.907 3.748 35.312 1.00 87.88 816 ARG A CA 1
ATOM 6332 C C . ARG A 1 816 ? -19.369 4.601 36.453 1.00 87.88 816 ARG A C 1
ATOM 6334 O O . ARG A 1 816 ? -19.366 4.135 37.587 1.00 87.88 816 ARG A O 1
ATOM 6341 N N . ILE A 1 817 ? -18.959 5.834 36.161 1.00 89.06 817 ILE A N 1
ATOM 6342 C CA . ILE A 1 817 ? -18.500 6.800 37.171 1.00 89.06 817 ILE A CA 1
ATOM 6343 C C . ILE A 1 817 ? -19.610 7.046 38.201 1.00 89.06 817 ILE A C 1
ATOM 6345 O O . ILE A 1 817 ? -19.385 6.938 39.401 1.00 89.06 817 ILE A O 1
ATOM 6349 N N . TRP A 1 818 ? -20.839 7.271 37.739 1.00 87.12 818 TRP A N 1
ATOM 6350 C CA . TRP A 1 818 ? -22.010 7.426 38.594 1.00 87.12 818 TRP A CA 1
ATOM 6351 C C . TRP A 1 818 ? -22.253 6.202 39.477 1.00 87.12 818 TRP A C 1
ATOM 6353 O O . TRP A 1 818 ? -22.471 6.347 40.674 1.00 87.12 818 TRP A O 1
ATOM 6363 N N . ALA A 1 819 ? -22.228 4.997 38.900 1.00 85.94 819 ALA A N 1
ATOM 6364 C CA . ALA A 1 819 ? -22.436 3.760 39.651 1.00 85.94 819 ALA A CA 1
ATOM 6365 C C . ALA A 1 819 ? -21.322 3.488 40.676 1.00 85.94 819 ALA A C 1
ATOM 6367 O O . ALA A 1 819 ? -21.570 2.825 41.677 1.00 85.94 819 ALA A O 1
ATOM 6368 N N . PHE A 1 820 ? -20.108 3.986 40.429 1.00 87.75 820 PHE A N 1
ATOM 6369 C CA . PHE A 1 820 ? -19.006 3.946 41.387 1.00 87.75 820 PHE A CA 1
ATOM 6370 C C . PHE A 1 820 ? -19.207 4.931 42.551 1.00 87.75 820 PHE A C 1
ATOM 6372 O O . PHE A 1 820 ? -18.859 4.605 43.686 1.00 87.75 820 PHE A O 1
ATOM 6379 N N . LEU A 1 821 ? -19.780 6.108 42.274 1.00 87.81 821 LEU A N 1
ATOM 6380 C CA . LEU A 1 821 ? -20.109 7.116 43.283 1.00 87.81 821 LEU A CA 1
ATOM 6381 C C . LEU A 1 821 ? -21.304 6.701 44.166 1.00 87.81 821 LEU A C 1
ATOM 6383 O O . LEU A 1 821 ? -21.197 6.800 45.380 1.00 87.81 821 LEU A O 1
ATOM 6387 N N . ASP A 1 822 ? -22.403 6.210 43.574 1.00 87.75 822 ASP A N 1
ATOM 6388 C CA . ASP A 1 822 ? -23.662 5.796 44.242 1.00 87.75 822 ASP A CA 1
ATOM 6389 C C . ASP A 1 822 ? -23.486 4.450 44.976 1.00 87.75 822 ASP A C 1
ATOM 6391 O O . ASP A 1 822 ? -24.040 3.417 44.581 1.00 87.75 822 ASP A O 1
ATOM 6395 N N . LYS A 1 823 ? -22.646 4.438 46.018 1.00 82.00 823 LYS A N 1
ATOM 6396 C CA . LYS A 1 823 ? -22.234 3.229 46.750 1.00 82.00 823 LYS A CA 1
ATOM 6397 C C . LYS A 1 823 ? -23.401 2.576 47.473 1.00 82.00 823 LYS A C 1
ATOM 6399 O O . LYS A 1 823 ? -23.429 1.349 47.600 1.00 82.00 823 LYS A O 1
ATOM 6404 N N . ASP A 1 824 ? -24.341 3.375 47.968 1.00 83.62 824 ASP A N 1
ATOM 6405 C CA . ASP A 1 824 ? -25.513 2.873 48.683 1.00 83.62 824 ASP A CA 1
ATOM 6406 C C . ASP A 1 824 ? -26.686 2.500 47.748 1.00 83.62 824 ASP A C 1
ATOM 6408 O O . ASP A 1 824 ? -27.640 1.832 48.167 1.00 83.62 824 ASP A O 1
ATOM 6412 N N . GLY A 1 825 ? -26.597 2.869 46.464 1.00 81.06 825 GLY A N 1
ATOM 6413 C CA . GLY A 1 825 ? -27.587 2.576 45.432 1.00 81.06 825 GLY A CA 1
ATOM 6414 C C . GLY A 1 825 ? -28.911 3.323 45.612 1.00 81.06 825 GLY A C 1
ATOM 6415 O O . GLY A 1 825 ? -29.944 2.897 45.069 1.00 81.06 825 GLY A O 1
ATOM 6416 N N . ASN A 1 826 ? -28.931 4.411 46.387 1.00 80.81 826 ASN A N 1
ATOM 6417 C CA . ASN A 1 826 ? -30.128 5.202 46.649 1.00 80.81 826 ASN A CA 1
ATOM 6418 C C . ASN A 1 826 ? -30.533 6.059 45.421 1.00 80.81 826 ASN A C 1
ATOM 6420 O O . ASN A 1 826 ? -31.687 6.525 45.309 1.00 80.81 826 ASN A O 1
ATOM 6424 N N . GLY A 1 827 ? -29.626 6.205 44.445 1.00 78.06 827 GLY A N 1
ATOM 6425 C CA . GLY A 1 827 ? -29.837 6.960 43.216 1.00 78.06 827 GLY A CA 1
ATOM 6426 C C . GLY A 1 827 ? -29.710 8.472 43.402 1.00 78.06 827 GLY A C 1
ATOM 6427 O O . GLY A 1 827 ? -30.445 9.222 42.739 1.00 78.06 827 GLY A O 1
ATOM 6428 N N . ARG A 1 828 ? -28.866 8.913 44.335 1.00 84.12 828 ARG A N 1
ATOM 6429 C CA . ARG A 1 828 ? -28.371 10.279 44.554 1.00 84.12 828 ARG A CA 1
ATOM 6430 C C . ARG A 1 828 ? -26.937 10.166 45.043 1.00 84.12 828 ARG A C 1
ATOM 6432 O O . ARG A 1 828 ? -26.650 9.250 45.788 1.00 84.12 828 ARG A O 1
ATOM 6439 N N . ILE A 1 829 ? -26.107 11.120 44.646 1.00 86.69 829 ILE A N 1
ATOM 6440 C CA . ILE A 1 829 ? -24.761 11.258 45.194 1.00 86.69 829 ILE A CA 1
ATOM 6441 C C . ILE A 1 829 ? -24.822 12.255 46.342 1.00 86.69 829 ILE A C 1
ATOM 6443 O O . ILE A 1 829 ? -25.284 13.383 46.137 1.00 86.69 829 ILE A O 1
ATOM 6447 N N . ASP A 1 830 ? -24.360 11.852 47.517 1.00 88.38 830 ASP A N 1
ATOM 6448 C CA . ASP A 1 830 ? -24.262 12.716 48.695 1.00 88.38 830 ASP A CA 1
ATOM 6449 C C . ASP A 1 830 ? -22.820 13.250 48.892 1.00 88.38 830 ASP A C 1
ATOM 6451 O O . ASP A 1 830 ? -21.882 12.750 48.265 1.00 88.38 830 ASP A O 1
ATOM 6455 N N . PRO A 1 831 ? -22.590 14.276 49.744 1.00 86.62 831 PRO A N 1
ATOM 6456 C CA . PRO A 1 831 ? -21.257 14.864 49.938 1.00 86.62 831 PRO A CA 1
ATOM 6457 C C . PRO A 1 831 ? -20.172 13.891 50.429 1.00 86.62 831 PRO A C 1
ATOM 6459 O O . PRO A 1 831 ? -18.992 14.166 50.256 1.00 86.62 831 PRO A O 1
ATOM 6462 N N . GLU A 1 832 ? -20.540 12.769 51.051 1.00 85.88 832 GLU A N 1
ATOM 6463 C CA . GLU A 1 832 ? -19.583 11.721 51.444 1.00 85.88 832 GLU A CA 1
ATOM 6464 C C . GLU A 1 832 ? -19.214 10.805 50.267 1.00 85.88 832 GLU A C 1
ATOM 6466 O O . GLU A 1 832 ? -18.107 10.278 50.199 1.00 85.88 832 GLU A O 1
ATOM 6471 N N . GLU A 1 833 ? -20.133 10.613 49.320 1.00 87.81 833 GLU A N 1
ATOM 6472 C CA . GLU A 1 833 ? -19.920 9.756 48.156 1.00 87.81 833 GLU A CA 1
ATOM 6473 C C . GLU A 1 833 ? -19.058 10.441 47.096 1.00 87.81 833 GLU A C 1
ATOM 6475 O O . GLU A 1 833 ? -18.190 9.795 46.509 1.00 87.81 833 GLU A O 1
ATOM 6480 N N . ILE A 1 834 ? -19.239 11.753 46.893 1.00 87.44 834 ILE A N 1
ATOM 6481 C CA . ILE A 1 834 ? -18.450 12.529 45.921 1.00 87.44 834 ILE A CA 1
ATOM 6482 C C . ILE A 1 834 ? -16.951 12.559 46.268 1.00 87.44 834 ILE A C 1
ATOM 6484 O O . ILE A 1 834 ? -16.126 12.506 45.360 1.00 87.44 834 ILE A O 1
ATOM 6488 N N . GLN A 1 835 ? -16.594 12.490 47.560 1.00 86.25 835 GLN A N 1
ATOM 6489 C CA . GLN A 1 835 ? -15.204 12.398 48.051 1.00 86.25 835 GLN A CA 1
ATOM 6490 C C . GLN A 1 835 ? -14.449 11.163 47.544 1.00 86.25 835 GLN A C 1
ATOM 6492 O O . GLN A 1 835 ? -13.229 11.089 47.652 1.00 86.25 835 GLN A O 1
ATOM 6497 N N . ALA A 1 836 ? -15.151 10.157 47.009 1.00 85.12 836 ALA A N 1
ATOM 6498 C CA . ALA A 1 836 ? -14.492 9.016 46.385 1.00 85.12 836 ALA A CA 1
ATOM 6499 C C . ALA A 1 836 ? -13.738 9.397 45.097 1.00 85.12 836 ALA A C 1
ATOM 6501 O O . ALA A 1 836 ? -12.860 8.638 44.684 1.00 85.12 836 ALA A O 1
ATOM 6502 N N . LEU A 1 837 ? -14.099 10.520 44.466 1.00 86.88 837 LEU A N 1
ATOM 6503 C CA . LEU A 1 837 ? -13.454 11.041 43.260 1.00 86.88 837 LEU A CA 1
ATOM 6504 C C . LEU A 1 837 ? -12.937 12.472 43.412 1.00 86.88 837 LEU A C 1
ATOM 6506 O O . LEU A 1 837 ? -11.951 12.761 42.755 1.00 86.88 837 LEU A O 1
ATOM 6510 N N . ASP A 1 838 ? -13.547 13.311 44.256 1.00 87.38 838 ASP A N 1
ATOM 6511 C CA . ASP A 1 838 ? -13.088 14.679 44.549 1.00 87.38 838 ASP A CA 1
ATOM 6512 C C . ASP A 1 838 ? -11.753 14.652 45.311 1.00 87.38 838 ASP A C 1
ATOM 6514 O O . ASP A 1 838 ? -11.695 14.359 46.511 1.00 87.38 838 ASP A O 1
ATOM 6518 N N . ARG A 1 839 ? -10.661 14.927 44.596 1.00 81.31 839 ARG A N 1
ATOM 6519 C CA . ARG A 1 839 ? -9.296 14.928 45.138 1.00 81.31 839 ARG A CA 1
ATOM 6520 C C . ARG A 1 839 ? -8.912 16.243 45.789 1.00 81.31 839 ARG A C 1
ATOM 6522 O O . ARG A 1 839 ? -7.999 16.255 46.618 1.00 81.31 839 ARG A O 1
ATOM 6529 N N . THR A 1 840 ? -9.568 17.334 45.412 1.00 80.75 840 THR A N 1
ATOM 6530 C CA . THR A 1 840 ? -9.276 18.672 45.937 1.00 80.75 840 THR A CA 1
ATOM 6531 C C . THR A 1 840 ? -9.971 18.912 47.281 1.00 80.75 840 THR A C 1
ATOM 6533 O O . THR A 1 840 ? -9.492 19.698 48.103 1.00 80.75 840 THR A O 1
ATOM 6536 N N . GLY A 1 841 ? -11.049 18.169 47.545 1.00 80.69 841 GLY A N 1
ATOM 6537 C CA . GLY A 1 841 ? -11.863 18.248 48.750 1.00 80.69 841 GLY A CA 1
ATOM 6538 C C . GLY A 1 841 ? -12.771 19.477 48.788 1.00 80.69 841 GLY A C 1
ATOM 6539 O O . GLY A 1 841 ? -13.202 19.869 49.878 1.00 80.69 841 GLY A O 1
ATOM 6540 N N . ASP A 1 842 ? -13.025 20.115 47.644 1.00 83.19 842 ASP A N 1
ATOM 6541 C CA . ASP A 1 842 ? -13.863 21.311 47.537 1.00 83.19 842 ASP A CA 1
ATOM 6542 C C . ASP A 1 842 ? -15.361 20.997 47.339 1.00 83.19 842 ASP A C 1
ATOM 6544 O O . ASP A 1 842 ? -16.206 21.893 47.443 1.00 83.19 842 ASP A O 1
ATOM 6548 N N . GLY A 1 843 ? -15.712 19.717 47.180 1.00 81.94 843 GLY A N 1
ATOM 6549 C CA . GLY A 1 843 ? -17.077 19.240 46.981 1.00 81.94 843 GLY A CA 1
ATOM 6550 C C . GLY A 1 843 ? -17.564 19.321 45.532 1.00 81.94 843 GLY A C 1
ATOM 6551 O O . GLY A 1 843 ? -18.766 19.135 45.291 1.00 81.94 843 GLY A O 1
ATOM 6552 N N . GLU A 1 844 ? -16.670 19.588 44.583 1.00 86.38 844 GLU A N 1
ATOM 6553 C CA . GLU A 1 844 ? -16.904 19.575 43.142 1.00 86.38 844 GLU A CA 1
ATOM 6554 C C . GLU A 1 844 ? -15.987 18.535 42.472 1.00 86.38 844 GLU A C 1
ATOM 6556 O O . GLU A 1 844 ? -15.043 18.042 43.077 1.00 86.38 844 GLU A O 1
ATOM 6561 N N . LEU A 1 845 ? -16.319 18.109 41.248 1.00 87.06 845 LEU A N 1
ATOM 6562 C CA . LEU A 1 845 ? -15.429 17.245 40.461 1.00 87.06 845 LEU A CA 1
ATOM 6563 C C . LEU A 1 845 ? -14.791 18.061 39.346 1.00 87.06 845 LEU A C 1
ATOM 6565 O O . LEU A 1 845 ? -15.500 18.495 38.432 1.00 87.06 845 LEU A O 1
ATOM 6569 N N . ASP A 1 846 ? -13.481 18.241 39.421 1.00 87.56 846 ASP A N 1
ATOM 6570 C CA . ASP A 1 846 ? -12.694 18.933 38.410 1.00 87.56 846 ASP A CA 1
ATOM 6571 C C . ASP A 1 846 ? -12.447 18.053 37.172 1.00 87.56 846 ASP A C 1
ATOM 6573 O O . ASP A 1 846 ? -12.325 16.823 37.248 1.00 87.56 846 ASP A O 1
ATOM 6577 N N . GLN A 1 847 ? -12.406 18.683 35.999 1.00 84.44 847 GLN A N 1
ATOM 6578 C CA . GLN A 1 847 ? -12.179 17.985 34.741 1.00 84.44 847 GLN A CA 1
ATOM 6579 C C . GLN A 1 847 ? -10.759 17.417 34.614 1.00 84.44 847 GLN A C 1
ATOM 6581 O O . GLN A 1 847 ? -10.618 16.263 34.185 1.00 84.44 847 GLN A O 1
ATOM 6586 N N . ASP A 1 848 ? -9.748 18.226 34.940 1.00 81.81 848 ASP A N 1
ATOM 6587 C CA . ASP A 1 848 ? -8.326 17.940 34.733 1.00 81.81 848 ASP A CA 1
ATOM 6588 C C . ASP A 1 848 ? -7.842 16.861 35.706 1.00 81.81 848 ASP A C 1
ATOM 6590 O O . ASP A 1 848 ? -7.085 15.968 35.320 1.00 81.81 848 ASP A O 1
ATOM 6594 N N . ASP A 1 849 ? -8.345 16.881 36.943 1.00 82.88 849 ASP A N 1
ATOM 6595 C CA . ASP A 1 849 ? -7.897 15.968 37.995 1.00 82.88 849 ASP A CA 1
ATOM 6596 C C . ASP A 1 849 ? -8.862 14.803 38.260 1.00 82.88 849 ASP A C 1
ATOM 6598 O O . ASP A 1 849 ? -8.465 13.627 38.209 1.00 82.88 849 ASP A O 1
ATOM 6602 N N . ASP A 1 850 ? -10.127 15.092 38.566 1.00 89.31 850 ASP A N 1
ATOM 6603 C CA . ASP A 1 850 ? -11.050 14.093 39.115 1.00 89.31 850 ASP A CA 1
ATOM 6604 C C . ASP A 1 850 ? -11.682 13.247 38.013 1.00 89.31 850 ASP A C 1
ATOM 6606 O O . ASP A 1 850 ? -11.679 12.013 38.072 1.00 89.31 850 ASP A O 1
ATOM 6610 N N . ILE A 1 851 ? -12.202 13.895 36.969 1.00 89.44 851 ILE A N 1
ATOM 6611 C CA . ILE A 1 851 ? -12.892 13.215 35.869 1.00 89.44 851 ILE A CA 1
ATOM 6612 C C . ILE A 1 851 ? -11.902 12.471 34.990 1.00 89.44 851 ILE A C 1
ATOM 6614 O O . ILE A 1 851 ? -12.144 11.305 34.673 1.00 89.44 851 ILE A O 1
ATOM 6618 N N . MET A 1 852 ? -10.768 13.085 34.647 1.00 87.56 852 MET A N 1
ATOM 6619 C CA . MET A 1 852 ? -9.705 12.403 33.910 1.00 87.56 852 MET A CA 1
ATOM 6620 C C . MET A 1 852 ? -9.207 11.166 34.672 1.00 87.56 852 MET A C 1
ATOM 6622 O O . MET A 1 852 ? -9.095 10.075 34.101 1.00 87.56 852 MET A O 1
ATOM 6626 N N . CYS A 1 853 ? -9.033 11.276 35.994 1.00 87.12 853 CYS A N 1
ATOM 6627 C CA . CYS A 1 853 ? -8.736 10.113 36.819 1.00 87.12 853 CYS A CA 1
ATOM 6628 C C . CYS A 1 853 ? -9.859 9.080 36.809 1.00 87.12 853 CYS A C 1
ATOM 6630 O O . CYS A 1 853 ? -9.574 7.890 36.705 1.00 87.12 853 CYS A O 1
ATOM 6632 N N . ALA A 1 854 ? -11.120 9.487 36.930 1.00 89.62 854 ALA A N 1
ATOM 6633 C CA . ALA A 1 854 ? -12.248 8.565 36.946 1.00 89.62 854 ALA A CA 1
ATOM 6634 C C . ALA A 1 854 ? -12.374 7.793 35.621 1.00 89.62 854 ALA A C 1
ATOM 6636 O O . ALA A 1 854 ? -12.659 6.592 35.620 1.00 89.62 854 ALA A O 1
ATOM 6637 N N . VAL A 1 855 ? -12.091 8.432 34.482 1.00 90.19 855 VAL A N 1
ATOM 6638 C CA . VAL A 1 855 ? -12.003 7.754 33.179 1.00 90.19 855 VAL A CA 1
ATOM 6639 C C . VAL A 1 855 ? -10.930 6.657 33.214 1.00 90.19 855 VAL A C 1
ATOM 6641 O O . VAL A 1 855 ? -11.188 5.518 32.804 1.00 90.19 855 VAL A O 1
ATOM 6644 N N . LYS A 1 856 ? -9.766 6.944 33.802 1.00 89.81 856 LYS A N 1
ATOM 6645 C CA . LYS A 1 856 ? -8.666 5.983 33.923 1.00 89.81 856 LYS A CA 1
ATOM 6646 C C . LYS A 1 856 ? -8.915 4.874 34.944 1.00 89.81 856 LYS A C 1
ATOM 6648 O O . LYS A 1 856 ? -8.758 3.700 34.620 1.00 89.81 856 LYS A O 1
ATOM 6653 N N . SER A 1 857 ? -9.316 5.198 36.167 1.00 88.50 857 SER A N 1
ATOM 6654 C CA . SER A 1 857 ? -9.434 4.233 37.265 1.00 88.50 857 SER A CA 1
ATOM 6655 C C . SER A 1 857 ? -10.759 3.466 37.253 1.00 88.50 857 SER A C 1
ATOM 6657 O O . SER A 1 857 ? -10.775 2.272 37.549 1.00 88.50 857 SER A O 1
ATOM 6659 N N . VAL A 1 858 ? -11.863 4.117 36.868 1.00 89.00 858 VAL A N 1
ATOM 6660 C CA . VAL A 1 858 ? -13.212 3.526 36.892 1.00 89.00 858 VAL A CA 1
ATOM 6661 C C . VAL A 1 858 ? -13.597 2.981 35.519 1.00 89.00 858 VAL A C 1
ATOM 6663 O O . VAL A 1 858 ? -13.979 1.815 35.393 1.00 89.00 858 VAL A O 1
ATOM 6666 N N . ALA A 1 859 ? -13.490 3.788 34.457 1.00 87.25 859 ALA A N 1
ATOM 6667 C CA . ALA A 1 859 ? -13.832 3.316 33.112 1.00 87.25 859 ALA A CA 1
ATOM 6668 C C . ALA A 1 859 ? -12.719 2.454 32.483 1.00 87.25 859 ALA A C 1
ATOM 6670 O O . ALA A 1 859 ? -13.017 1.595 31.634 1.00 87.25 859 ALA A O 1
ATOM 6671 N N . ASN A 1 860 ? -11.477 2.585 32.973 1.00 90.75 860 ASN A N 1
ATOM 6672 C CA . ASN A 1 860 ? -10.294 1.847 32.525 1.00 90.75 860 ASN A CA 1
ATOM 6673 C C . ASN A 1 860 ? -10.034 2.076 31.024 1.00 90.75 860 ASN A C 1
ATOM 6675 O O . ASN A 1 860 ? -9.963 1.140 30.211 1.00 90.75 860 ASN A O 1
ATOM 6679 N N . LEU A 1 861 ? -9.965 3.370 30.698 1.00 91.44 861 LEU A N 1
ATOM 6680 C CA . LEU A 1 861 ? -9.543 3.963 29.433 1.00 91.44 861 LEU A CA 1
ATOM 6681 C C . LEU A 1 861 ? -8.386 4.928 29.725 1.00 91.44 861 LEU A C 1
ATOM 6683 O O . LEU A 1 861 ? -8.492 5.749 30.630 1.00 91.44 861 LEU A O 1
ATOM 6687 N N . GLU A 1 862 ? -7.290 4.814 28.985 1.00 90.12 862 GLU A N 1
ATOM 6688 C CA . GLU A 1 862 ? -6.186 5.775 29.059 1.00 90.12 862 GLU A CA 1
ATOM 6689 C C . GLU A 1 862 ? -6.567 7.091 28.368 1.00 90.12 862 GLU A C 1
ATOM 6691 O O . GLU A 1 862 ? -7.306 7.096 27.383 1.00 90.12 862 GLU A O 1
ATOM 6696 N N . THR A 1 863 ? -6.046 8.202 28.878 1.00 85.75 863 THR A N 1
ATOM 6697 C CA . THR A 1 863 ? -6.254 9.557 28.351 1.00 85.75 863 THR A CA 1
ATOM 6698 C C . THR A 1 863 ? -4.912 10.273 28.269 1.00 85.75 863 THR A C 1
ATOM 6700 O O . THR A 1 863 ? -4.058 10.061 29.133 1.00 85.75 863 THR A O 1
ATOM 6703 N N . PHE A 1 864 ? -4.721 11.120 27.258 1.00 86.19 864 PHE A N 1
ATOM 6704 C CA . PHE A 1 864 ? -3.507 11.921 27.102 1.00 86.19 864 PHE A CA 1
ATOM 6705 C C . PHE A 1 864 ? -3.667 13.301 27.755 1.00 86.19 864 PHE A C 1
ATOM 6707 O O . PHE A 1 864 ? -4.719 13.921 27.629 1.00 86.19 864 PHE A O 1
ATOM 6714 N N . GLU A 1 865 ? -2.637 13.777 28.458 1.00 80.50 865 GLU A N 1
ATOM 6715 C CA . GLU A 1 865 ? -2.650 15.083 29.134 1.00 80.50 865 GLU A CA 1
ATOM 6716 C C . GLU A 1 865 ? -2.869 16.226 28.127 1.00 80.50 865 GLU A C 1
ATOM 6718 O O . GLU A 1 865 ? -2.204 16.291 27.095 1.00 80.50 865 GLU A O 1
ATOM 6723 N N . GLY A 1 866 ? -3.822 17.119 28.408 1.00 79.31 866 GLY A N 1
ATOM 6724 C CA . GLY A 1 866 ? -4.193 18.213 27.505 1.00 79.31 866 GLY A CA 1
ATOM 6725 C C . GLY A 1 866 ? -5.170 17.841 26.379 1.00 79.31 866 GLY A C 1
ATOM 6726 O O . GLY A 1 866 ? -5.586 18.730 25.638 1.00 79.31 866 GLY A O 1
ATOM 6727 N N . GLU A 1 867 ? -5.570 16.570 26.249 1.00 88.38 867 GLU A N 1
ATOM 6728 C CA . GLU A 1 867 ? -6.634 16.143 25.332 1.00 88.38 867 GLU A CA 1
ATOM 6729 C C . GLU A 1 867 ? -7.951 15.912 26.085 1.00 88.38 867 GLU A C 1
ATOM 6731 O O . GLU A 1 867 ? -8.114 14.945 26.835 1.00 88.38 867 GLU A O 1
ATOM 6736 N N . TYR A 1 868 ? -8.921 16.795 25.850 1.00 85.69 868 TYR A N 1
ATOM 6737 C CA . TYR A 1 868 ? -10.148 16.877 26.642 1.00 85.69 868 TYR A CA 1
ATOM 6738 C C . TYR A 1 868 ? -11.405 16.389 25.927 1.00 85.69 868 TYR A C 1
ATOM 6740 O O . TYR A 1 868 ? -12.467 16.368 26.540 1.00 85.69 868 TYR A O 1
ATOM 6748 N N . THR A 1 869 ? -11.333 15.949 24.665 1.00 87.44 869 THR A N 1
ATOM 6749 C CA . THR A 1 869 ? -12.525 15.614 23.860 1.00 87.44 869 THR A CA 1
ATOM 6750 C C . THR A 1 869 ? -13.486 14.659 24.579 1.00 87.44 869 THR A C 1
ATOM 6752 O O . THR A 1 869 ? -14.697 14.894 24.613 1.00 87.44 869 THR A O 1
ATOM 6755 N N . LEU A 1 870 ? -12.970 13.576 25.175 1.00 88.06 870 LEU A N 1
ATOM 6756 C CA . LEU A 1 870 ? -13.805 12.603 25.884 1.00 88.06 870 LEU A CA 1
ATOM 6757 C C . LEU A 1 870 ? -14.282 13.133 27.243 1.00 88.06 870 LEU A C 1
ATOM 6759 O O . LEU A 1 870 ? -15.458 12.974 27.571 1.00 88.06 870 LEU A O 1
ATOM 6763 N N . THR A 1 871 ? -13.400 13.750 28.035 1.00 88.50 871 THR A N 1
ATOM 6764 C CA . THR A 1 871 ? -13.742 14.247 29.379 1.00 88.50 871 THR A CA 1
ATOM 6765 C C . THR A 1 871 ? -14.747 15.398 29.306 1.00 88.50 871 THR A C 1
ATOM 6767 O O . THR A 1 871 ? -15.720 15.383 30.055 1.00 88.50 871 THR A O 1
ATOM 6770 N N . ASP A 1 872 ? -14.629 16.294 28.323 1.00 89.06 872 ASP A N 1
ATOM 6771 C CA . ASP A 1 872 ? -15.610 17.342 28.008 1.00 89.06 872 ASP A CA 1
ATOM 6772 C C . ASP A 1 872 ? -17.005 16.760 27.783 1.00 89.06 872 ASP A C 1
ATOM 6774 O O . ASP A 1 872 ? -18.016 17.263 28.284 1.00 89.06 872 ASP A O 1
ATOM 6778 N N . LEU A 1 873 ? -17.085 15.701 26.976 1.00 88.75 873 LEU A N 1
ATOM 6779 C CA . LEU A 1 873 ? -18.354 15.055 26.668 1.00 88.75 873 LEU A CA 1
ATOM 6780 C C . LEU A 1 873 ? -18.917 14.343 27.898 1.00 88.75 873 LEU A C 1
ATOM 6782 O O . LEU A 1 873 ? -20.123 14.430 28.133 1.00 88.75 873 LEU A O 1
ATOM 6786 N N . VAL A 1 874 ? -18.067 13.714 28.715 1.00 88.62 874 VAL A N 1
ATOM 6787 C CA . VAL A 1 874 ? -18.464 13.109 29.997 1.00 88.62 874 VAL A CA 1
ATOM 6788 C C . VAL A 1 874 ? -19.041 14.176 30.933 1.00 88.62 874 VAL A C 1
ATOM 6790 O O . VAL A 1 874 ? -20.124 13.971 31.481 1.00 88.62 874 VAL A O 1
ATOM 6793 N N . MET A 1 875 ? -18.400 15.342 31.045 1.00 87.69 875 MET A N 1
ATOM 6794 C CA . MET A 1 875 ? -18.881 16.491 31.825 1.00 87.69 875 MET A CA 1
ATOM 6795 C C . MET A 1 875 ? -20.243 16.993 31.328 1.00 87.69 875 MET A C 1
ATOM 6797 O O . MET A 1 875 ? -21.200 17.147 32.099 1.00 87.69 875 MET A O 1
ATOM 6801 N N . LYS A 1 876 ? -20.376 17.203 30.013 1.00 86.19 876 LYS A N 1
ATOM 6802 C CA . LYS A 1 876 ? -21.631 17.645 29.381 1.00 86.19 876 LYS A CA 1
ATOM 6803 C C . LYS A 1 876 ? -22.767 16.653 29.636 1.00 86.19 876 LYS A C 1
ATOM 6805 O O . LYS A 1 876 ? -23.876 17.052 29.999 1.00 86.19 876 LYS A O 1
ATOM 6810 N N . VAL A 1 877 ? -22.491 15.358 29.500 1.00 84.69 877 VAL A N 1
ATOM 6811 C CA . VAL A 1 877 ? -23.447 14.279 29.783 1.00 84.69 877 VAL A CA 1
ATOM 6812 C C . VAL A 1 877 ? -23.827 14.223 31.267 1.00 84.69 877 VAL A C 1
ATOM 6814 O O . VAL A 1 877 ? -25.007 14.049 31.616 1.00 84.69 877 VAL A O 1
ATOM 6817 N N . ALA A 1 878 ? -22.849 14.423 32.151 1.00 81.88 878 ALA A N 1
ATOM 6818 C CA . ALA A 1 878 ? -23.048 14.464 33.592 1.00 81.88 878 ALA A CA 1
ATOM 6819 C C . ALA A 1 878 ? -24.017 15.575 34.021 1.00 81.88 878 ALA A C 1
ATOM 6821 O O . ALA A 1 878 ? -24.757 15.392 34.994 1.00 81.88 878 ALA A O 1
ATOM 6822 N N . GLY A 1 879 ? -24.108 16.647 33.230 1.00 75.50 879 GLY A N 1
ATOM 6823 C CA . GLY A 1 879 ? -25.054 17.747 33.401 1.00 75.50 879 GLY A CA 1
ATOM 6824 C C . GLY A 1 879 ? -24.394 19.109 33.592 1.00 75.50 879 GLY A C 1
ATOM 6825 O O . GLY A 1 879 ? -25.098 20.040 33.985 1.00 75.50 879 GLY A O 1
ATOM 6826 N N . HIS A 1 880 ? -23.090 19.213 33.324 1.00 79.56 880 HIS A N 1
ATOM 6827 C CA . HIS A 1 880 ? -22.306 20.436 33.441 1.00 79.56 880 HIS A CA 1
ATOM 6828 C C . HIS A 1 880 ? -22.856 21.563 32.550 1.00 79.56 880 HIS A C 1
ATOM 6830 O O . HIS A 1 880 ? -23.183 21.337 31.380 1.00 79.56 880 HIS A O 1
ATOM 6836 N N . ARG A 1 881 ? -22.973 22.781 33.102 1.00 66.12 881 ARG A N 1
ATOM 6837 C CA . ARG A 1 881 ? -23.497 23.969 32.395 1.00 66.12 881 ARG A CA 1
ATOM 6838 C C . ARG A 1 881 ? -22.534 25.169 32.364 1.00 66.12 881 ARG A C 1
ATOM 6840 O O . ARG A 1 881 ? -22.973 26.249 31.966 1.00 66.12 881 ARG A O 1
ATOM 6847 N N . GLY A 1 882 ? -21.282 25.025 32.816 1.00 63.97 882 GLY A N 1
ATOM 6848 C CA . GLY A 1 882 ? -20.435 26.165 33.199 1.00 63.97 882 GLY A CA 1
ATOM 6849 C C . GLY A 1 882 ? -18.915 25.947 33.144 1.00 63.97 882 GLY A C 1
ATOM 6850 O O . GLY A 1 882 ? -18.384 25.662 32.081 1.00 63.97 882 GLY A O 1
ATOM 6851 N N . GLN A 1 883 ? -18.213 26.220 34.254 1.00 58.03 883 GLN A N 1
ATOM 6852 C CA . GLN A 1 883 ? -16.753 26.412 34.329 1.00 58.03 883 GLN A CA 1
ATOM 6853 C C . GLN A 1 883 ? -15.988 25.163 34.806 1.00 58.03 883 GLN A C 1
ATOM 6855 O O . GLN A 1 883 ? -15.580 25.125 35.957 1.00 58.03 883 GLN A O 1
ATOM 6860 N N . GLY A 1 884 ? -15.784 24.153 33.955 1.00 69.56 884 GLY A N 1
ATOM 6861 C CA . GLY A 1 884 ? -14.795 23.077 34.179 1.00 69.56 884 GLY A CA 1
ATOM 6862 C C . GLY A 1 884 ? -15.031 22.110 35.355 1.00 69.56 884 GLY A C 1
ATOM 6863 O O . GLY A 1 884 ? -14.427 21.046 35.375 1.00 69.56 884 GLY A O 1
ATOM 6864 N N . THR A 1 885 ? -15.941 22.414 36.286 1.00 83.69 885 THR A N 1
ATOM 6865 C CA . THR A 1 885 ? -16.243 21.591 37.466 1.00 83.69 885 THR A CA 1
ATOM 6866 C C . THR A 1 885 ? -17.691 21.091 37.475 1.00 83.69 885 THR A C 1
ATOM 6868 O O . THR A 1 885 ? -18.616 21.726 36.957 1.00 83.69 885 THR A O 1
ATOM 6871 N N . LEU A 1 886 ? -17.917 19.908 38.043 1.00 84.38 886 LEU A N 1
ATOM 6872 C CA . LEU A 1 886 ? -19.237 19.302 38.224 1.00 84.38 886 LEU A CA 1
ATOM 6873 C C . LEU A 1 886 ? -19.684 19.434 39.675 1.00 84.38 886 LEU A C 1
ATOM 6875 O O . LEU A 1 886 ? -19.173 18.758 40.566 1.00 84.38 886 LEU A O 1
ATOM 6879 N N . THR A 1 887 ? -20.720 20.236 39.906 1.00 86.44 887 THR A N 1
ATOM 6880 C CA . THR A 1 887 ? -21.279 20.398 41.251 1.00 86.44 887 THR A CA 1
ATOM 6881 C C . THR A 1 887 ? -22.191 19.230 41.632 1.00 86.44 887 THR A C 1
ATOM 6883 O O . THR A 1 887 ? -22.920 18.672 40.802 1.00 86.44 887 THR A O 1
ATOM 6886 N N . LEU A 1 888 ? -22.287 18.926 42.932 1.00 84.38 888 LEU A N 1
ATOM 6887 C CA . LEU A 1 888 ? -23.224 17.924 43.470 1.00 84.38 888 LEU A CA 1
ATOM 6888 C C . LEU A 1 888 ? -24.683 18.163 43.026 1.00 84.38 888 LEU A C 1
ATOM 6890 O O . LEU A 1 888 ? -25.475 17.228 42.846 1.00 84.38 888 LEU A O 1
ATOM 6894 N N . ARG A 1 889 ? -25.060 19.434 42.835 1.00 81.81 889 ARG A N 1
ATOM 6895 C CA . ARG A 1 889 ? -26.391 19.829 42.364 1.00 81.81 889 ARG A CA 1
ATOM 6896 C C . ARG A 1 889 ? -26.616 19.437 40.905 1.00 81.81 889 ARG A C 1
ATOM 6898 O O . ARG A 1 889 ? -27.699 18.942 40.592 1.00 81.81 889 ARG A O 1
ATOM 6905 N N . GLU A 1 890 ? -25.637 19.658 40.033 1.00 83.25 890 GLU A N 1
ATOM 6906 C CA . GLU A 1 890 ? -25.701 19.288 38.613 1.00 83.25 890 GLU A CA 1
ATOM 6907 C C . GLU A 1 890 ? -25.711 17.770 38.438 1.00 83.25 890 GLU A C 1
ATOM 6909 O O . GLU A 1 890 ? -26.613 17.238 37.783 1.00 83.25 890 GLU A O 1
ATOM 6914 N N . ILE A 1 891 ? -24.798 17.083 39.134 1.00 82.81 891 ILE A N 1
ATOM 6915 C CA . ILE A 1 891 ? -24.698 15.621 39.238 1.00 82.81 891 ILE A CA 1
ATOM 6916 C C . ILE A 1 891 ? -26.088 15.022 39.520 1.00 82.81 891 ILE A C 1
ATOM 6918 O O . ILE A 1 891 ? -26.589 14.191 38.754 1.00 82.81 891 ILE A O 1
ATOM 6922 N N . ASN A 1 892 ? -26.782 15.521 40.547 1.00 81.06 892 ASN A N 1
ATOM 6923 C CA . ASN A 1 892 ? -28.093 15.023 40.972 1.00 81.06 892 ASN A CA 1
ATOM 6924 C C . ASN A 1 892 ? -29.303 15.541 40.169 1.00 81.06 892 ASN A C 1
ATOM 6926 O O . ASN A 1 892 ? -30.423 15.060 40.379 1.00 81.06 892 ASN A O 1
ATOM 6930 N N . HIS A 1 893 ? -29.134 16.500 39.256 1.00 74.19 893 HIS A N 1
ATOM 6931 C CA . HIS A 1 893 ? -30.248 17.092 38.508 1.00 74.19 893 HIS A CA 1
ATOM 6932 C C . HIS A 1 893 ? -30.822 16.133 37.442 1.00 74.19 893 HIS A C 1
ATOM 6934 O O . HIS A 1 893 ? -32.036 16.082 37.236 1.00 74.19 893 HIS A O 1
ATOM 6940 N N . ARG A 1 894 ? -29.992 15.297 36.797 1.00 62.72 894 ARG A N 1
ATOM 6941 C CA . ARG A 1 894 ? -30.399 14.326 35.746 1.00 62.72 894 ARG A CA 1
ATOM 6942 C C . ARG A 1 894 ? -30.920 12.971 36.293 1.00 62.72 894 ARG A C 1
ATOM 6944 O O . ARG A 1 894 ? -30.760 11.919 35.678 1.00 62.72 894 ARG A O 1
ATOM 6951 N N . ARG A 1 895 ? -31.603 12.974 37.446 1.00 52.94 895 ARG A N 1
ATOM 6952 C CA . ARG A 1 895 ? -31.972 11.769 38.233 1.00 52.94 895 ARG A CA 1
ATOM 6953 C C . ARG A 1 895 ? -32.984 10.807 37.584 1.00 52.94 895 ARG A C 1
ATOM 6955 O O . ARG A 1 895 ? -32.939 9.605 37.838 1.00 52.94 895 ARG A O 1
ATOM 6962 N N . ARG A 1 896 ? -33.943 11.302 36.790 1.00 46.78 896 ARG A N 1
ATOM 6963 C CA . ARG A 1 896 ? -35.052 10.466 36.265 1.00 46.78 896 ARG A CA 1
ATOM 6964 C C . ARG A 1 896 ? -34.641 9.537 35.119 1.00 46.78 896 ARG A C 1
ATOM 6966 O O . ARG A 1 896 ? -35.209 8.457 35.007 1.00 46.78 896 ARG A O 1
ATOM 6973 N N . HIS A 1 897 ? -33.642 9.925 34.334 1.00 51.34 897 HIS A N 1
ATOM 6974 C CA . HIS A 1 897 ? -33.184 9.181 33.158 1.00 51.34 897 HIS A CA 1
ATOM 6975 C C . HIS A 1 897 ? -32.319 7.963 33.530 1.00 51.34 897 HIS A C 1
ATOM 6977 O O . HIS A 1 897 ? -32.497 6.860 33.014 1.00 51.34 897 HIS A O 1
ATOM 6983 N N . ARG A 1 898 ? -31.444 8.137 34.530 1.00 55.28 898 ARG A N 1
ATOM 6984 C CA . ARG A 1 898 ? -30.431 7.145 34.928 1.00 55.28 898 ARG A CA 1
ATOM 6985 C C . ARG A 1 898 ? -31.017 5.880 35.563 1.00 55.28 898 ARG A C 1
ATOM 6987 O O . ARG A 1 898 ? -30.502 4.791 35.342 1.00 55.28 898 ARG A O 1
ATOM 6994 N N . ARG A 1 899 ? -32.143 5.976 36.285 1.00 45.03 899 ARG A N 1
ATOM 6995 C CA . ARG A 1 899 ? -32.822 4.806 36.893 1.00 45.03 899 ARG A CA 1
ATOM 6996 C C . ARG A 1 899 ? -33.380 3.808 35.869 1.00 45.03 899 ARG A C 1
ATOM 6998 O O . ARG A 1 899 ? -33.476 2.625 36.192 1.00 45.03 899 ARG A O 1
ATOM 7005 N N . LYS A 1 900 ? -33.768 4.267 34.674 1.00 47.84 900 LYS A N 1
ATOM 7006 C CA . LYS A 1 900 ? -34.256 3.406 33.584 1.00 47.84 900 LYS A CA 1
ATOM 7007 C C . LYS A 1 900 ? -33.078 2.696 32.904 1.00 47.84 900 LYS A C 1
ATOM 7009 O O . LYS A 1 900 ? -33.071 1.470 32.834 1.00 47.84 900 LYS A O 1
ATOM 7014 N N . GLN A 1 901 ? -32.024 3.448 32.579 1.00 49.62 901 GLN A N 1
ATOM 7015 C CA . GLN A 1 901 ? -30.794 2.929 31.968 1.00 49.62 901 GLN A CA 1
ATOM 7016 C C . GLN A 1 901 ? -30.020 1.955 32.877 1.00 49.62 901 GLN A C 1
ATOM 7018 O O . GLN A 1 901 ? -29.582 0.913 32.408 1.00 49.62 901 GLN A O 1
ATOM 7023 N N . LEU A 1 902 ? -29.913 2.214 34.189 1.00 48.03 902 LEU A N 1
ATOM 7024 C CA . LEU A 1 902 ? -29.284 1.289 35.152 1.00 48.03 902 LEU A CA 1
ATOM 7025 C C . LEU A 1 902 ? -30.054 -0.036 35.296 1.00 48.03 902 LEU A C 1
ATOM 7027 O O . LEU A 1 902 ? -29.453 -1.084 35.533 1.00 48.03 902 LEU A O 1
ATOM 7031 N N . LYS A 1 903 ? -31.386 -0.013 35.137 1.00 44.59 903 LYS A N 1
ATOM 7032 C CA . LYS A 1 903 ? -32.208 -1.232 35.090 1.00 44.59 903 LYS A CA 1
ATOM 7033 C C . LYS A 1 903 ? -31.947 -2.022 33.810 1.00 44.59 903 LYS A C 1
ATOM 7035 O O . LYS A 1 903 ? -31.768 -3.233 33.879 1.00 44.59 903 LYS A O 1
ATOM 7040 N N . GLU A 1 904 ? -31.888 -1.358 32.662 1.00 44.31 904 GLU A N 1
ATOM 7041 C CA . GLU A 1 904 ? -31.645 -1.998 31.363 1.00 44.31 904 GLU A CA 1
ATOM 7042 C C . GLU A 1 904 ? -30.206 -2.517 31.221 1.00 44.31 904 GLU A C 1
ATOM 7044 O O . GLU A 1 904 ? -30.020 -3.638 30.752 1.00 44.31 904 GLU A O 1
ATOM 7049 N N . ALA A 1 905 ? -29.203 -1.785 31.719 1.00 39.47 905 ALA A N 1
ATOM 7050 C CA . ALA A 1 905 ? -27.804 -2.219 31.768 1.00 39.47 905 ALA A CA 1
ATOM 7051 C C . ALA A 1 905 ? -27.640 -3.508 32.592 1.00 39.47 905 ALA A C 1
ATOM 7053 O O . ALA A 1 905 ? -27.076 -4.479 32.095 1.00 39.47 905 ALA A O 1
ATOM 7054 N N . ARG A 1 906 ? -28.264 -3.583 33.780 1.00 38.88 906 ARG A N 1
ATOM 7055 C CA . ARG A 1 906 ? -28.313 -4.812 34.600 1.00 38.88 906 ARG A CA 1
ATOM 7056 C C . ARG A 1 906 ? -29.048 -5.978 33.927 1.00 38.88 906 ARG A C 1
ATOM 7058 O O . ARG A 1 906 ? -28.816 -7.128 34.284 1.00 38.88 906 ARG A O 1
ATOM 7065 N N . THR A 1 907 ? -29.950 -5.697 32.984 1.00 37.19 907 THR A N 1
ATOM 7066 C CA . THR A 1 907 ? -30.731 -6.723 32.267 1.00 37.19 907 THR A CA 1
ATOM 7067 C C . THR A 1 907 ? -30.037 -7.188 30.978 1.00 37.19 907 THR A C 1
ATOM 7069 O O . THR A 1 907 ? -30.229 -8.323 30.562 1.00 37.19 907 THR A O 1
ATOM 7072 N N . ARG A 1 908 ? -29.203 -6.345 30.351 1.00 39.12 908 ARG A N 1
ATOM 7073 C CA . ARG A 1 908 ? -28.377 -6.713 29.185 1.00 39.12 908 ARG A CA 1
ATOM 7074 C C . ARG A 1 908 ? -27.060 -7.381 29.588 1.00 39.12 908 ARG A C 1
ATOM 7076 O O . ARG A 1 908 ? -26.641 -8.321 28.923 1.00 39.12 908 ARG A O 1
ATOM 7083 N N . GLU A 1 909 ? -26.453 -6.978 30.707 1.00 36.06 909 GLU A N 1
ATOM 7084 C CA . GLU A 1 909 ? -25.285 -7.665 31.287 1.00 36.06 909 GLU A CA 1
ATOM 7085 C C . GLU A 1 909 ? -25.611 -9.076 31.805 1.00 36.06 909 GLU A C 1
ATOM 7087 O O . GLU A 1 909 ? -24.708 -9.885 31.966 1.00 36.06 909 GLU A O 1
ATOM 7092 N N . SER A 1 910 ? -26.887 -9.414 32.032 1.00 30.59 910 SER A N 1
ATOM 7093 C CA . SER A 1 910 ? -27.295 -10.770 32.428 1.00 30.59 910 SER A CA 1
ATOM 7094 C C . SER A 1 910 ? -27.532 -11.725 31.248 1.00 30.59 910 SER A C 1
ATOM 7096 O O . SER A 1 910 ? -27.742 -12.916 31.474 1.00 30.59 910 SER A O 1
ATOM 7098 N N . GLN A 1 911 ? -27.476 -11.236 30.001 1.00 31.78 911 GLN A N 1
ATOM 7099 C CA . GLN A 1 911 ? -27.644 -12.045 28.784 1.00 31.78 911 GLN A CA 1
ATOM 7100 C C . GLN A 1 911 ? -26.317 -12.453 28.110 1.00 31.78 911 GLN A C 1
ATOM 7102 O O . GLN A 1 911 ? -26.341 -13.244 27.172 1.00 31.78 911 GLN A O 1
ATOM 7107 N N . PHE A 1 912 ? -25.163 -12.011 28.624 1.00 27.98 912 PHE A N 1
ATOM 7108 C CA . PHE A 1 912 ? -23.823 -12.472 28.228 1.00 27.98 912 PHE A CA 1
ATOM 7109 C C . PHE A 1 912 ? -22.921 -12.591 29.477 1.00 27.98 912 PHE A C 1
ATOM 7111 O O . PHE A 1 912 ? -23.126 -11.848 30.430 1.00 27.98 912 PHE A O 1
ATOM 7118 N N . PRO A 1 913 ? -21.974 -13.549 29.543 1.00 27.12 913 PRO A N 1
ATOM 7119 C CA . PRO A 1 913 ? -21.376 -13.991 30.805 1.00 27.12 913 PRO A CA 1
ATOM 7120 C C . PRO A 1 913 ? -20.577 -12.905 31.546 1.00 27.12 913 PRO A C 1
ATOM 7122 O O . PRO A 1 913 ? -19.961 -12.023 30.951 1.00 27.12 913 PRO A O 1
ATOM 7125 N N . ALA A 1 914 ? -20.594 -13.032 32.875 1.00 28.09 914 ALA A N 1
ATOM 7126 C CA . ALA A 1 914 ? -20.075 -12.128 33.900 1.00 28.09 914 ALA A CA 1
ATOM 7127 C C . ALA A 1 914 ? -18.545 -11.907 33.875 1.00 28.09 914 ALA A C 1
ATOM 7129 O O . ALA A 1 914 ? -17.839 -12.315 34.792 1.00 28.09 914 ALA A O 1
ATOM 7130 N N . GLU A 1 915 ? -18.026 -11.224 32.858 1.00 34.22 915 GLU A N 1
ATOM 7131 C CA . GLU A 1 915 ? -16.608 -10.819 32.772 1.00 34.22 915 GLU A CA 1
ATOM 7132 C C . GLU A 1 915 ? -16.413 -9.288 32.809 1.00 34.22 915 GLU A C 1
ATOM 7134 O O . GLU A 1 915 ? -15.393 -8.762 32.372 1.00 34.22 915 GLU A O 1
ATOM 7139 N N . LEU A 1 916 ? -17.394 -8.550 33.339 1.00 33.22 916 LEU A N 1
ATOM 7140 C CA . LEU A 1 916 ? -17.323 -7.095 33.560 1.00 33.22 916 LEU A CA 1
ATOM 7141 C C . LEU A 1 916 ? -16.922 -6.701 34.992 1.00 33.22 916 LEU A C 1
ATOM 7143 O O . LEU A 1 916 ? -16.902 -5.515 35.318 1.00 33.22 916 LEU A O 1
ATOM 7147 N N . LEU A 1 917 ? -16.562 -7.669 35.837 1.00 29.00 917 LEU A N 1
ATOM 7148 C CA . LEU A 1 917 ? -15.883 -7.392 37.102 1.00 29.00 917 LEU A CA 1
ATOM 7149 C C . LEU A 1 917 ? -14.384 -7.180 36.838 1.00 29.00 917 LEU A C 1
ATOM 7151 O O . LEU A 1 917 ? -13.844 -7.816 35.932 1.00 29.00 917 LEU A O 1
ATOM 7155 N N . PRO A 1 918 ? -13.710 -6.286 37.583 1.00 31.17 918 PRO A N 1
ATOM 7156 C CA . PRO A 1 918 ? -12.275 -6.077 37.433 1.00 31.17 918 PRO A CA 1
ATOM 7157 C C . PRO A 1 918 ? -11.546 -7.415 37.583 1.00 31.17 918 PRO A C 1
ATOM 7159 O O . PRO A 1 918 ? -11.807 -8.149 38.539 1.00 31.17 918 PRO A O 1
ATOM 7162 N N . ASP A 1 919 ? -10.650 -7.723 36.637 1.00 31.00 919 ASP A N 1
ATOM 7163 C CA . ASP A 1 919 ? -9.688 -8.813 36.785 1.00 31.00 919 ASP A CA 1
ATOM 7164 C C . ASP A 1 919 ? -9.051 -8.675 38.171 1.00 31.00 919 ASP A C 1
ATOM 7166 O O . ASP A 1 919 ? -8.490 -7.632 38.519 1.00 31.00 919 ASP A O 1
ATOM 7170 N N . GLY A 1 920 ? -9.228 -9.705 38.996 1.00 32.72 920 GLY A N 1
ATOM 7171 C CA . GLY A 1 920 ? -8.730 -9.739 40.358 1.00 32.72 920 GLY A CA 1
ATOM 7172 C C . GLY A 1 920 ? -7.210 -9.652 40.380 1.00 32.72 920 GLY A C 1
ATOM 7173 O O . GLY A 1 920 ? -6.533 -10.669 40.324 1.00 32.72 920 GLY A O 1
ATOM 7174 N N . HIS A 1 921 ? -6.692 -8.438 40.521 1.00 28.11 921 HIS A N 1
ATOM 7175 C CA . HIS A 1 921 ? -5.346 -8.146 40.997 1.00 28.11 921 HIS A CA 1
ATOM 7176 C C . HIS A 1 921 ? -5.416 -6.952 41.952 1.00 28.11 921 HIS A C 1
ATOM 7178 O O . HIS A 1 921 ? -4.976 -5.848 41.657 1.00 28.11 921 HIS A O 1
ATOM 7184 N N . VAL A 1 922 ? -5.989 -7.194 43.133 1.00 29.64 922 VAL A N 1
ATOM 7185 C CA . VAL A 1 922 ? -5.650 -6.428 44.335 1.00 29.64 922 VAL A CA 1
ATOM 7186 C C . VAL A 1 922 ? -4.696 -7.302 45.137 1.00 29.64 922 VAL A C 1
ATOM 7188 O O . VAL A 1 922 ? -5.117 -8.067 45.999 1.00 29.64 922 VAL A O 1
ATOM 7191 N N . GLN A 1 923 ? -3.412 -7.234 44.800 1.00 27.94 923 GLN A N 1
ATOM 7192 C CA . GLN A 1 923 ? -2.331 -7.527 45.734 1.00 27.94 923 GLN A CA 1
ATOM 7193 C C . GLN A 1 923 ? -1.071 -6.789 45.269 1.00 27.94 923 GLN A C 1
ATOM 7195 O O . GLN A 1 923 ? -0.667 -6.913 44.118 1.00 27.94 923 GLN A O 1
ATOM 7200 N N . ASP A 1 924 ? -0.515 -6.021 46.205 1.00 33.22 924 ASP A N 1
ATOM 7201 C CA . ASP A 1 924 ? 0.747 -5.277 46.174 1.00 33.22 924 ASP A CA 1
ATOM 7202 C C . ASP A 1 924 ? 0.858 -4.040 45.279 1.00 33.22 924 ASP A C 1
ATOM 7204 O O . ASP A 1 924 ? 1.483 -4.083 44.229 1.00 33.22 924 ASP A O 1
ATOM 7208 N N . GLN A 1 925 ? 0.397 -2.895 45.803 1.00 26.12 925 GLN A N 1
ATOM 7209 C CA . GLN A 1 925 ? 1.161 -1.636 45.762 1.00 26.12 925 GLN A CA 1
ATOM 7210 C C . GLN A 1 925 ? 0.918 -0.823 47.050 1.00 26.12 925 GLN A C 1
ATOM 7212 O O . GLN A 1 925 ? 0.129 0.116 47.096 1.00 26.12 925 GLN A O 1
ATOM 7217 N N . GLN A 1 926 ? 1.603 -1.210 48.130 1.00 26.89 926 GLN A N 1
ATOM 7218 C CA . GLN A 1 926 ? 2.123 -0.245 49.101 1.00 26.89 926 GLN A CA 1
ATOM 7219 C C . GLN A 1 926 ? 3.597 -0.013 48.743 1.00 26.89 926 GLN A C 1
ATOM 7221 O O . GLN A 1 926 ? 4.339 -0.985 48.613 1.00 26.89 926 GLN A O 1
ATOM 7226 N N . ASN A 1 927 ? 3.992 1.260 48.639 1.00 27.53 927 ASN A N 1
ATOM 7227 C CA . ASN A 1 927 ? 5.298 1.804 48.225 1.00 27.53 927 ASN A CA 1
ATOM 7228 C C . ASN A 1 927 ? 5.529 1.860 46.704 1.00 27.53 927 ASN A C 1
ATOM 7230 O O . ASN A 1 927 ? 5.945 0.868 46.114 1.00 27.53 927 ASN A O 1
ATOM 7234 N N . VAL A 1 928 ? 5.298 3.024 46.082 1.00 27.73 928 VAL A N 1
ATOM 7235 C CA . VAL A 1 928 ? 6.296 4.063 45.720 1.00 27.73 928 VAL A CA 1
ATOM 7236 C C . VAL A 1 928 ? 5.545 5.365 45.460 1.00 27.73 928 VAL A C 1
ATOM 7238 O O . VAL A 1 928 ? 4.459 5.286 44.846 1.00 27.73 928 VAL A O 1
#

Foldseek 3Di:
DPPVVVVVVLVVVVVVVVVVPDDDDDPDPPDDDDDDDDDDPPDVPPPPVLVVLLVSLVVVLCVLLVQQQVCLPVCPDLVVVPPDDPPDDPDDDPDDDDDDDDDDDDDDPPVVVVVVVPVVVVVLVVVLVVSLVSLVSLCVVLVVLCVLQVLLVVCLVVLLVLLLVLLLVLLVVQLVCVVVSHDDHLVVLLVVLQVVLVPQLVVQLVVCVVVVGDNLLSNLRSVLSSVSSSSSSSQSNSQLVVCVVVVHNSVCSSSVSSSSSSNVSSNSSSVSSCCRPVVVLVVQLVVVVVVCVPDDVVPDDPVNLVVNLVSCVSPDPVVSVLVVVCVVPVDDDPVVSCLVRVQDAQFPWAKEKEKEAEQAQALQLLQLQLQVQVVVVVVRCSRHPPQYDYAYEYLEHHCDPHPLCVQVVSPLVLVSCQVRRHAEYEYELGLQVGDLVSSLVSLQSHPHAYEDQFQCQFPCVVVPPSYDPKDWDWGDDPPDIAIEIEGHAEDQDPVSHDVCGRVPTHGHDRLVRVVVVVVVVVVVVHLAYEYRYADDPVVVLVVLVSDPHQEYEYEPPQDFDFDDHVNYTYTHLGYNPQKIKMWMWIDSPDDHTDIDIDIGGSVVGDGNPVSSVSSVVSCVSCVQQQQFWQDFDDPVLPQFALAPLLQDAGSPLQRLQALLLVLLCQPPDPVRDNAQKEKEWSLQFPRRDGNPPDRTDTSCRVPNTGPQPWWKAKFWDALLLQQLLVQQNPDPPSTRMYIYPQWDADPSGGTQGINPHGGDRRDIGTYIYTLCPCCPGRPSVVVVCVVVVVRRTDPVRIDGSSVSSLLSSLLVLLLQLLVQLPVVVPQAHDQVSCVVQPPVSPQKHALQGRQQVSCCPRVVTGGDHPNCSNSVSNCVSCQDDDDRIGHSCRNNPVRPSSVVVVVVVVVVCVVDDDPPPPDDDPDDDDDD

Sequence (928 aa):
MWPKKMVAMVMLWSLSNAMALEHRPLGELTALQLPWQTSQSWSLNTFNVPSFLAGLTVGIICAVVGFGFLTDRLSLPATAEKEFEPAHSGTPEYTASTESARVDARGADGADESLHLFGPRCAWLVAMLCVQSTSSLILDSFSGLMQRHQFLTFFLTMLVGLGGNAGGQSVVLTVRRLALGNSVKVSEQAHVGMMLLLVMAPLAFVRAFLQQTPWLECLTVGASAAVITVLATIVGTALPKLLWFFRVDPAHGAVGVQVLMDIAGIAIVCGLGYVILEDVQMQTARQKVQKVLSADTNKFSADDWAEVLDCLGGCPPEVAAALRDLQKSRSLDNAAFLDEIFGPEKSTGCALRIIQITDVYILDNFPSLRTLIQKKEAELKARFGGESRCISMLTGDFLAPYLLSSIDRGTGMIRMLNETPINYVTWGNHEADLSHEDVMCRVEEYEGVWINSNMQSHESFKKCKCQKDVEIIELRKGDKVHRVGLVGVLSGEPSLYKPGAFGGATIEDPWKTLAHYKKSLQKEQCDLVIPLCHLYENQDEITCKNFDFPVVLSGHDHHIVDRIVDGTRILKPGSDGHYAVMLDIIWDGSDGPKIEAELLKVADFEADALLAEHVKEVYSTLDHLRYTQVVKVPKAYRPLSSVNSRGSCTSAARFFCTEIRNALNLDCLEDSPHCDCVVINGGNFRGERDYKDVRRLSLEDLKSEIDESVEIVVAELPGWILQGLRETWKVVSGAWMQHDDGIEVDDRGHVVSVAGKALDEDGTYRIGTTRRFGIQLMSSVASYWEQRPELRPHPESAVPVHSLLLHYWAEKVWVRIWAFLDKDGNGRIDPEEIQALDRTGDGELDQDDDIMCAVKSVANLETFEGEYTLTDLVMKVAGHRGQGTLTLREINHRRRHRRKQLKEARTRESQFPAELLPDGHVQDQQNV

pLDDT: mean 77.46, std 21.66, range [23.61, 98.69]